Protein 8U42 (pdb70)

Sequence (893 aa):
MNDRESLIQALHHTRDRVKDLVCSLREDQLSVPYHPGVNPPVWEMGHSTFFYEVFVLNWLDGTPSYDPSMDDLWDSFHMDHEDRWSKTLFPSREDTLAYMDTIIQRMEDRIRNQPLTDEALYLYRYAIYHQNMHVESMTWCRQTVGYPAPPFAEPKGLTGVDQDARGDATIPAGRYLIGLPANRDSDAYATEDFGFDNEKPAFEVDMPEFSISRTLVTNGEFQKFVEEGGYERPEFWSQGGRKWLEREINLNFGSGEPPLMGRQTHPFHWRKRDGRWYERVFDQWLPLEPGHPVKQISYWEAEAFCAWAGRRLPSEYEWEVAALANKPGEERRRYPWGNEMDPAKLDMDQRYMGRVPVTAFPAGESPFGCRQMLGTVWEWTGNQFMPYDGFSVDMYPFMSTLQFATHKTTKGGGCAASSMLIRGTYRQAYHPDRCDVYTGFRTCALSMNDRESLIQALHHTRDRVKDLVCSLREDQLSVPYHPGVNPPVWEMGHSTFFYEVFVLNWLDGTPSYDPSMDDLWDSFHMDHEDRWSKTLFPSREDTLAYMDTIIQRMEDRIRNQPLTDEALYLYRYAIYHQNMHVESMTWCRQTVGYPAPPFAEPKGLGVDQDARGDATIPAGRYLIGLPANRDSDAYATEDFGFDNEKPAFEVDMPEFSISRTLVTNGEFQKFVEEGGYERPEFWSQGGRKWLEREINLNFGSGEPPLMGRQTHPFHWRKRDGRWYERVFDQWLPLEPGHPVKQISYWEAEAFCAWAGRRLPSEYEWEVAALANKPGEERRRYPWGNEMDPAKLDMDQRYMGRVPVTAFPAGESPFGCRQMLGTVWEWTGNQFMPYDGFSVDMYPFMSTLQFATHKTTKGGGCAASSMLIRGTYRQAYHPDRCDVYTGFRTCALS

InterPro domains:
  IPR005532 Sulfatase-modifying factor enzyme-like domain [PF03781] (169-445)
  IPR016187 C-type lectin fold [SSF56436] (170-446)
  IPR024775 Hercynine oxygenase, DinB-like domain [PF12867] (10-136)
  IPR034660 DinB/YfiT-like putative metalloenzymes [G3DSA:1.20.120.450] (4-139)
  IPR034660 DinB/YfiT-like putative metalloenzymes [SSF109854] (3-136)
  IPR042095 Sulfatase-modifying factor enzyme superfamily [G3DSA:3.90.1580.10] (161-448)
  IPR051043 Sulfatase Modifying Factor and Kinase [PTHR23150] (98-445)

Nearest PDB structures (foldseek):
  8u42-assembly1_A  TM=1.002E+00  e=3.124E-95  Vreelandella halophila
  8u42-assembly2_B  TM=1.001E+00  e=1.472E-91  Vreelandella halophila
  8u41-assembly1_A  TM=1.001E+00  e=2.677E-88  Vreelandella halophila
  8ux5-assembly2_B  TM=9.989E-01  e=5.210E-87  Vreelandella halophila
  8vil-assembly1_A  TM=8.437E-01  e=4.224E-25  Crocosphaera subtropica ATCC 51142

Organism: NCBI:txid86177

Foldseek 3Di:
DLDLVVLLVLLVVLLVLLCLLQVPDDQVCQQFDDDPLAARSLLLLLLLLVLCCVQAVCVPPVDDDPDNLCNQVSDPVNHDRVNRNDPPPDDDSVVSSVSSVVSSVVLSVCSVPDDSALSNLLSSVVSSQSSLVSSLRSQLSLVQQQHDHRPQAAALFDPADADPLKDKFKDAFDKFKFAADDCVPDPCCSHQRPDALQRDDMDIDGGHIWIWILFFAWPQLLVVCLVVQLLPPCVLFDPVLVVLQPDWAQLCRNQPDDGDIDGDRGQSQWDQDPNFIWGRDRNDTHGGDGQFHDWLHFLRSQSSSQSVVQWGFAALVSLLCQFWVHHPPDDGAFAQQGPDDDPVQEQADNYNQRRYGRQPRQNRAHPRSRHRQAESAFEFGPDFSAGDPVGDADVPRVPRPVRGPQWTWTAHYYNYGHRVRHTRSDTDTDHRSGSSHTYTHITIHDD/DQALVVLLVLLVVLLVLLCLLVVVDDQVCLQFPDDPLAARSLLLLLLLLVLCCPQAVCVPPVDDDPDVLCNQVSDPVNNDRVNRNDPVNDDDSVVSSVSSVVSSVVLSCCSVPPDDDLSNLLSSVVSSQSSLVSLLRSQLSLVQQQHDARPQAAALFDAAADPLKDKFKDAFDKFKFAADDCVPDPCCSHQRDDALQRDDMDIDGDHIWIWILFFAWQQLLVVCLVVQLLPDCVLFDPVLVVLQADWDQLCRNQPDDGDIDGDRGQSQWDQDPNFIWGRDRNDTHGGDGQFHDWLAFLRSVSSSCSVVQWAFAALVSLLCQQWVHHPPDDGAFAQQGPDDDCVQEQADNYNQRRYGRNPSQNRAHPRSRHQLAESAFEFGPAFRAGDPPGDADPPRVPPVVRGPQWTWTAHYYNSGDRVRHTRSDTDTDRRSGSSHTYGHITIHDD

Structure (mmCIF, N/CA/C/O backbone):
data_8U42
#
_entry.id   8U42
#
_cell.length_a   108.220
_cell.length_b   115.410
_cell.length_c   121.710
_cell.angle_alpha   90.000
_cell.angle_beta   90.000
_cell.angle_gamma   90.000
#
_symmetry.space_group_name_H-M   'P 21 21 21'
#
loop_
_entity.id
_entity.type
_entity.pdbx_description
1 polymer 'Selenoxide synthase OvsA'
2 non-polymer 'FE (III) ION'
3 non-polymer 'SODIUM ION'
4 non-polymer 'FORMIC ACID'
5 non-polymer 1,2-ETHANEDIOL
6 water water
#
loop_
_atom_site.group_PDB
_atom_site.id
_atom_site.type_symbol
_atom_site.label_atom_id
_atom_site.label_alt_id
_atom_site.label_comp_id
_atom_site.label_asym_id
_atom_site.label_entity_id
_atom_site.label_seq_id
_atom_site.pdbx_PDB_ins_code
_atom_site.Cartn_x
_atom_site.Cartn_y
_atom_site.Cartn_z
_atom_site.occupancy
_atom_site.B_iso_or_equiv
_atom_site.auth_seq_id
_atom_site.auth_comp_id
_atom_site.auth_asym_id
_atom_site.auth_atom_id
_atom_site.pdbx_PDB_model_num
ATOM 1 N N . MET A 1 21 ? 0.57400 33.60400 35.62100 1.000 60.95261 1 MET A N 1
ATOM 2 C CA . MET A 1 21 ? 1.53800 34.71400 35.42000 1.000 55.25164 1 MET A CA 1
ATOM 3 C C . MET A 1 21 ? 0.92200 35.78100 34.51000 1.000 57.46249 1 MET A C 1
ATOM 4 O O . MET A 1 21 ? -0.09200 36.36400 34.92900 1.000 58.42545 1 MET A O 1
ATOM 9 N N . ASN A 1 22 ? 1.55400 36.06700 33.37000 1.000 49.83868 2 ASN A N 1
ATOM 10 C CA . ASN A 1 22 ? 1.05300 37.06200 32.38400 1.000 53.82379 2 ASN A CA 1
ATOM 11 C C . ASN A 1 22 ? 1.37900 38.50500 32.80300 1.000 47.20650 2 ASN A C 1
ATOM 12 O O . ASN A 1 22 ? 1.37400 39.36200 31.91800 1.000 51.54551 2 ASN A O 1
ATOM 14 N N . ASP A 1 23 ? 1.65800 38.76400 34.07800 1.000 41.46787 3 ASP A N 1
ATOM 15 C CA . ASP A 1 23 ? 2.05400 40.12800 34.50600 1.000 38.26287 3 ASP A CA 1
ATOM 16 C C . ASP A 1 23 ? 3.56200 40.26000 34.28400 1.000 41.96610 3 ASP A C 1
ATOM 17 O O . ASP A 1 23 ? 4.24200 39.22600 34.22100 1.000 33.11789 3 ASP A O 1
ATOM 22 N N . ARG A 1 24 ? 4.05000 41.49400 34.20500 1.000 31.26867 4 ARG A N 1
ATOM 23 C CA . ARG A 1 24 ? 5.49000 41.72700 33.94500 1.000 30.37378 4 ARG A CA 1
ATOM 24 C C . ARG A 1 24 ? 6.32100 41.08200 35.05500 1.000 30.92136 4 ARG A C 1
ATOM 25 O O . ARG A 1 24 ? 7.34600 40.49500 34.73900 1.000 30.23995 4 ARG A O 1
ATOM 33 N N . GLU A 1 25 ? 5.88200 41.21200 36.30500 1.000 32.78504 5 GLU A N 1
ATOM 34 C CA . GLU A 1 25 ? 6.68200 40.66500 37.39200 1.000 34.77654 5 GLU A CA 1
ATOM 35 C C . GLU A 1 25 ? 6.80500 39.14900 37.26500 1.000 32.89289 5 GLU A C 1
ATOM 36 O O . GLU A 1 25 ? 7.89100 38.58900 37.43800 1.000 34.70329 5 GLU A O 1
ATOM 38 N N . SER A 1 26 ? 5.71600 38.47500 36.93300 1.000 32.09968 6 SER A N 1
ATOM 39 C CA . SER A 1 26 ? 5.79200 37.02900 36.78400 1.000 34.52957 6 SER A CA 1
ATOM 40 C C . SER A 1 26 ? 6.64300 36.67500 35.58600 1.000 33.69953 6 SER A C 1
ATOM 41 O O . SER A 1 26 ? 7.50000 35.77800 35.66900 1.000 28.99703 6 SER A O 1
ATOM 44 N N . LEU A 1 27 ? 6.45200 37.41000 34.47600 1.000 31.36990 7 LEU A N 1
ATOM 45 C CA . LEU A 1 27 ? 7.21000 37.14100 33.26400 1.000 32.16853 7 LEU A CA 1
ATOM 46 C C . LEU A 1 27 ? 8.68400 37.23300 33.53900 1.000 30.50690 7 LEU A C 1
ATOM 47 O O . LEU A 1 27 ? 9.46400 36.36700 33.13400 1.000 25.35935 7 LEU A O 1
ATOM 52 N N . ILE A 1 28 ? 9.08600 38.30200 34.22700 1.000 28.12198 8 ILE A N 1
ATOM 53 C CA . ILE A 1 28 ? 10.50000 38.57800 34.40700 1.000 27.54185 8 ILE A CA 1
ATOM 54 C C . ILE A 1 28 ? 11.10500 37.60800 35.42700 1.000 25.41973 8 ILE A C 1
ATOM 55 O O . ILE A 1 28 ? 12.27200 37.20500 35.32600 1.000 27.47964 8 ILE A O 1
ATOM 60 N N . GLN A 1 29 ? 10.33100 37.25200 36.44800 1.000 30.16540 9 GLN A N 1
ATOM 61 C CA . GLN A 1 29 ? 10.76500 36.22700 37.38800 1.000 30.87343 9 GLN A CA 1
ATOM 62 C C . GLN A 1 29 ? 10.90600 34.86900 36.67600 1.000 27.68765 9 GLN A C 1
ATOM 63 O O . GLN A 1 29 ? 11.87600 34.13600 36.89900 1.000 27.27089 9 GLN A O 1
ATOM 66 N N . ALA A 1 30 ? 9.99500 34.56000 35.75000 1.000 27.77913 10 ALA A N 1
ATOM 67 C CA . ALA A 1 30 ? 10.12100 33.31200 34.98800 1.000 29.41418 10 ALA A CA 1
ATOM 68 C C . ALA A 1 30 ? 11.35600 33.33700 34.10700 1.000 30.24350 10 ALA A C 1
ATOM 69 O O . ALA A 1 30 ? 12.09400 32.34300 34.00400 1.000 24.18794 10 ALA A O 1
ATOM 71 N N . LEU A 1 31 ? 11.59900 34.47600 33.46000 1.000 26.85355 11 LEU A N 1
ATOM 72 C CA . LEU A 1 31 ? 12.76500 34.62600 32.61400 1.000 23.51150 11 LEU A CA 1
ATOM 73 C C . LEU A 1 31 ? 14.04700 34.35700 33.39800 1.000 25.55753 11 LEU A C 1
ATOM 74 O O . LEU A 1 31 ? 14.93500 33.61800 32.93800 1.000 27.15658 11 LEU A O 1
ATOM 79 N N . HIS A 1 32 ? 14.19000 34.98200 34.57600 1.000 27.90152 12 HIS A N 1
ATOM 80 C CA . HIS A 1 32 ? 15.39200 34.77900 35.38400 1.000 26.71747 12 HIS A CA 1
ATOM 81 C C . HIS A 1 32 ? 15.47800 33.35700 35.95500 1.000 25.54915 12 HIS A C 1
ATOM 82 O O . HIS A 1 32 ? 16.57300 32.79500 36.06400 1.000 27.38126 12 HIS A O 1
ATOM 89 N N . HIS A 1 33 ? 14.36500 32.79800 36.39900 1.000 25.88280 13 HIS A N 1
ATOM 90 C CA . HIS A 1 33 ? 14.38700 31.41200 36.87700 1.000 28.08299 13 HIS A CA 1
ATOM 91 C C . HIS A 1 33 ? 14.85600 30.46000 35.76400 1.000 26.38356 13 HIS A C 1
ATOM 92 O O . HIS A 1 33 ? 15.74300 29.64000 35.98100 1.000 28.49090 13 HIS A O 1
ATOM 99 N N . THR A 1 34 ? 14.32800 30.61800 34.54400 1.000 25.22370 14 THR A N 1
ATOM 100 C CA . THR A 1 34 ? 14.76100 29.80000 33.40300 1.000 26.60462 14 THR A CA 1
ATOM 101 C C . THR A 1 34 ? 16.24500 29.99400 33.07800 1.000 29.96226 14 THR A C 1
ATOM 102 O O . THR A 1 34 ? 17.00100 29.02000 32.90500 1.000 28.47898 14 THR A O 1
ATOM 106 N N . ARG A 1 35 ? 16.68600 31.25200 32.98800 1.000 28.37951 15 ARG A N 1
ATOM 107 C CA . ARG A 1 35 ? 18.09900 31.51300 32.79400 1.000 24.83479 15 ARG A CA 1
ATOM 108 C C . ARG A 1 35 ? 18.95800 30.83000 33.85200 1.000 28.75459 15 ARG A C 1
ATOM 109 O O . ARG A 1 35 ? 20.01900 30.26900 33.54200 1.000 28.96702 15 ARG A O 1
ATOM 117 N N . ASP A 1 36 ? 18.55500 30.91400 35.12000 1.000 24.41141 16 ASP A N 1
ATOM 118 C CA . ASP A 1 36 ? 19.38700 30.33300 36.16500 1.000 25.40211 16 ASP A CA 1
ATOM 119 C C . ASP A 1 36 ? 19.39300 28.81400 36.07700 1.000 30.63698 16 ASP A C 1
ATOM 120 O O . ASP A 1 36 ? 20.40100 28.17500 36.41500 1.000 30.32981 16 ASP A O 1
ATOM 125 N N . ARG A 1 37 ? 18.26000 28.21100 35.69000 1.000 27.11835 17 ARG A N 1
ATOM 126 C CA . ARG A 1 37 ? 18.26200 26.76000 35.48400 1.000 26.14777 17 ARG A CA 1
ATOM 127 C C . ARG A 1 37 ? 19.26000 26.37400 34.40400 1.000 24.84441 17 ARG A C 1
ATOM 128 O O . ARG A 1 37 ? 20.06100 25.44300 34.57300 1.000 28.71429 17 ARG A O 1
ATOM 136 N N . VAL A 1 38 ? 19.18900 27.04600 33.25500 1.000 28.40213 18 VAL A N 1
ATOM 137 C CA . VAL A 1 38 ? 20.11500 26.75700 32.16600 1.000 24.61194 18 VAL A CA 1
ATOM 138 C C . VAL A 1 38 ? 21.56300 26.94700 32.62300 1.000 31.99312 18 VAL A C 1
ATOM 139 O O . VAL A 1 38 ? 22.44700 26.12300 32.32500 1.000 27.60956 18 VAL A O 1
ATOM 143 N N . LYS A 1 39 ? 21.83100 28.03500 33.37100 1.000 31.07580 19 LYS A N 1
ATOM 144 C CA . LYS A 1 39 ? 23.20600 28.31800 33.74700 1.000 30.98462 19 LYS A CA 1
ATOM 145 C C . LYS A 1 39 ? 23.69900 27.28900 34.76400 1.000 28.43458 19 LYS A C 1
ATOM 146 O O . LYS A 1 39 ? 24.83900 26.83600 34.68900 1.000 30.76366 19 LYS A O 1
ATOM 149 N N . ASP A 1 40 ? 22.84900 26.90000 35.71100 1.000 26.54024 20 ASP A N 1
ATOM 150 C CA . ASP A 1 40 ? 23.20200 25.83600 36.64400 1.000 30.37294 20 ASP A CA 1
ATOM 151 C C . ASP A 1 40 ? 23.46100 24.51400 35.93000 1.000 31.65589 20 ASP A C 1
ATOM 152 O O . ASP A 1 40 ? 24.27900 23.70700 36.39700 1.000 35.25070 20 ASP A O 1
ATOM 157 N N . LEU A 1 41 ? 22.73900 24.25400 34.83500 1.000 31.45355 21 LEU A N 1
ATOM 158 C CA . LEU A 1 41 ? 22.91400 22.99600 34.10100 1.000 31.26588 21 LEU A CA 1
ATOM 159 C C . LEU A 1 41 ? 24.25500 22.95400 33.36600 1.000 33.17691 21 LEU A C 1
ATOM 160 O O . LEU A 1 41 ? 24.92200 21.90800 33.36100 1.000 3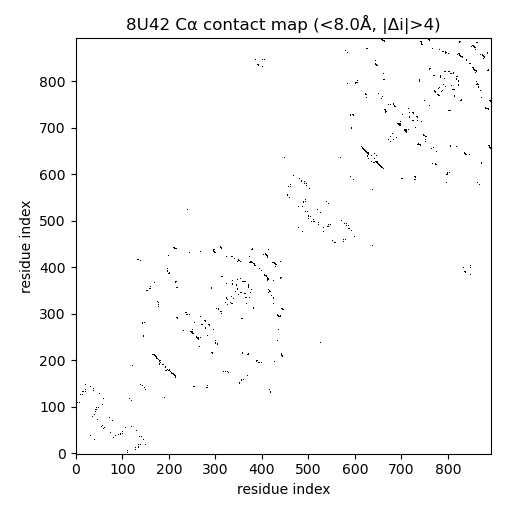1.11110 21 LEU A O 1
ATOM 165 N N . VAL A 1 42 ? 24.69200 24.07600 32.75500 1.000 34.33090 22 VAL A N 1
ATOM 166 C CA . VAL A 1 42 ? 25.95800 24.03400 32.01900 1.000 29.77946 22 VAL A CA 1
ATOM 167 C C . VAL A 1 42 ? 27.16000 24.30500 32.91900 1.000 31.86762 22 VAL A C 1
ATOM 168 O O . VAL A 1 42 ? 28.23400 23.77100 32.64800 1.000 32.67127 22 VAL A O 1
ATOM 172 N N . CYS A 1 43 ? 27.02000 25.17600 33.94100 1.000 33.72237 23 CYS A N 1
ATOM 173 C CA . CYS A 1 43 ? 28.14900 25.59200 34.76900 1.000 34.92166 23 CYS A CA 1
ATOM 174 C C . CYS A 1 43 ? 28.55700 24.57500 35.82700 1.000 41.20431 23 CYS A C 1
ATOM 175 O O . CYS A 1 43 ? 29.71200 24.62200 36.27400 1.000 38.73788 23 CYS A O 1
ATOM 178 N N . SER A 1 44 ? 27.65900 23.68600 36.25600 1.000 34.57515 24 SER A N 1
ATOM 179 C CA . SER A 1 44 ? 28.05700 22.67500 37.22100 1.000 38.57231 24 SER A CA 1
ATOM 180 C C . SER A 1 44 ? 28.72200 21.46200 36.56600 1.000 39.29822 24 SER A C 1
ATOM 181 O O . SER A 1 44 ? 29.06600 20.50500 37.25600 1.000 42.49124 24 SER A O 1
ATOM 184 N N . LEU A 1 45 ? 28.91700 21.46600 35.26100 1.000 37.99586 25 LEU A N 1
ATOM 185 C CA . LEU A 1 45 ? 29.65400 20.39700 34.60900 1.000 35.49268 25 LEU A CA 1
ATOM 186 C C . LEU A 1 45 ? 31.12900 20.76500 34.54600 1.000 41.33982 25 LEU A C 1
ATOM 187 O O . LEU A 1 45 ? 31.49300 21.94300 34.39200 1.000 35.70868 25 LEU A O 1
ATOM 192 N N . ARG A 1 46 ? 31.98100 19.74900 34.61800 1.000 39.99481 26 ARG A N 1
ATOM 193 C CA . ARG A 1 46 ? 33.38300 19.95900 34.29100 1.000 41.26289 26 ARG A CA 1
ATOM 194 C C . ARG A 1 46 ? 33.52600 20.17500 32.79600 1.000 39.75924 26 ARG A C 1
ATOM 195 O O . ARG A 1 46 ? 32.68500 19.76300 32.00500 1.000 39.17758 26 ARG A O 1
ATOM 203 N N . GLU A 1 47 ? 34.61900 20.81800 32.40800 1.000 41.70252 27 GLU A N 1
ATOM 204 C CA . GLU A 1 47 ? 34.82700 21.11700 30.99800 1.000 41.07817 27 GLU A CA 1
ATOM 205 C C . GLU A 1 47 ? 34.81500 19.86000 30.13900 1.000 38.30087 27 GLU A C 1
ATOM 206 O O . GLU A 1 47 ? 34.26300 19.87400 29.03900 1.000 35.74310 27 GLU A O 1
ATOM 212 N N . ASP A 1 48 ? 35.40100 18.75600 30.61800 1.000 38.76833 28 ASP A N 1
ATOM 213 C CA . ASP A 1 48 ? 35.43500 17.55900 29.78100 1.000 39.22026 28 ASP A CA 1
ATOM 214 C C . ASP A 1 48 ? 34.06400 16.91200 29.63700 1.000 38.58177 28 ASP A C 1
ATOM 215 O O . ASP A 1 48 ? 33.89100 16.05100 28.75900 1.000 44.51984 28 ASP A O 1
ATOM 220 N N . GLN A 1 49 ? 33.09500 17.28700 30.48200 1.000 39.41395 29 GLN A N 1
ATOM 221 C CA . GLN A 1 49 ? 31.74300 16.74500 30.39500 1.000 35.98471 29 GLN A CA 1
ATOM 222 C C . GLN A 1 49 ? 30.88300 17.49600 29.40200 1.000 34.06237 29 GLN A C 1
ATOM 223 O O . GLN A 1 49 ? 29.75800 17.06700 29.13300 1.000 31.62932 29 GLN A O 1
ATOM 229 N N . LEU A 1 50 ? 31.36600 18.63400 28.89200 1.000 34.70254 30 LEU A N 1
ATOM 230 C CA . LEU A 1 50 ? 30.56400 19.44100 27.99800 1.000 29.55330 30 LEU A CA 1
ATOM 231 C C . LEU A 1 50 ? 30.40600 18.74500 26.66900 1.000 30.36417 30 LEU A C 1
ATOM 232 O O . LEU A 1 50 ? 29.41200 18.94500 25.96600 1.000 28.88732 30 LEU A O 1
ATOM 237 N N . SER A 1 51 ? 31.35600 17.88200 26.32200 1.000 34.84212 31 SER A N 1
ATOM 238 C CA . SER A 1 51 ? 31.24500 17.05400 25.13700 1.000 32.32487 31 SER A CA 1
ATOM 239 C C . SER A 1 51 ? 30.62600 15.72200 25.59400 1.000 34.47052 31 SER A C 1
ATOM 240 O O . SER A 1 51 ? 31.26600 14.91600 26.26700 1.000 38.55469 31 SER A O 1
ATOM 243 N N . VAL A 1 52 ? 29.35600 15.50600 25.29000 1.000 35.27737 32 VAL A N 1
ATOM 244 C CA . VAL A 1 52 ? 28.63400 14.34300 25.80900 1.000 33.94980 32 VAL A CA 1
ATOM 245 C C . VAL A 1 52 ? 28.70900 13.20200 24.80800 1.000 32.27106 32 VAL A C 1
ATOM 246 O O . VAL A 1 52 ? 28.87200 13.44800 23.59900 1.000 31.57439 32 VAL A O 1
ATOM 250 N N . PRO A 1 53 ? 28.58000 11.95300 25.25500 1.000 32.58062 33 PRO A N 1
ATOM 251 C CA . PRO A 1 53 ? 28.48300 10.84100 24.30800 1.000 33.12305 33 PRO A CA 1
ATOM 252 C C . PRO A 1 53 ? 27.31100 11.04400 23.37000 1.000 35.39539 33 PRO A C 1
ATOM 253 O O . PRO A 1 53 ? 26.24700 11.51900 23.77200 1.000 34.38999 33 PRO A O 1
ATOM 257 N N . TYR A 1 54 ? 27.51000 10.68700 22.10900 1.000 34.17535 34 TYR A N 1
ATOM 258 C CA . TYR A 1 54 ? 26.41400 10.78200 21.16200 1.000 35.92450 34 TYR A CA 1
ATOM 259 C C . TYR A 1 54 ? 25.26500 9.84400 21.55900 1.000 39.52390 34 TYR A C 1
ATOM 260 O O . TYR A 1 54 ? 25.46600 8.68900 21.97700 1.000 33.73440 34 TYR A O 1
ATOM 269 N N . HIS A 1 55 ? 24.04200 10.34200 21.38500 1.000 36.07490 35 HIS A N 1
ATOM 270 C CA . HIS A 1 55 ? 22.83900 9.55500 21.62600 1.000 35.37753 35 HIS A CA 1
ATOM 271 C C . HIS A 1 55 ? 21.75900 10.32200 20.88900 1.000 31.63182 35 HIS A C 1
ATOM 272 O O . HIS A 1 55 ? 21.76400 11.55700 20.95600 1.000 32.51352 35 HIS A O 1
ATOM 279 N N . PRO A 1 56 ? 20.86100 9.65600 20.17000 1.000 31.96040 36 PRO A N 1
ATOM 280 C CA . PRO A 1 56 ? 19.87300 10.38500 19.36200 1.000 34.10391 36 PRO A CA 1
ATOM 281 C C . PRO A 1 56 ? 18.91200 11.20000 20.18700 1.000 29.69879 36 PRO A C 1
ATOM 282 O O . PRO A 1 56 ? 18.28100 12.09200 19.62000 1.000 30.16373 36 PRO A O 1
ATOM 286 N N . GLY A 1 57 ? 18.83900 10.97300 21.50200 1.000 27.65384 37 GLY A N 1
ATOM 287 C CA . GLY A 1 57 ? 17.93900 11.69700 22.37900 1.000 29.89209 37 GLY A CA 1
ATOM 288 C C . GLY A 1 57 ? 18.52700 12.85700 23.14900 1.000 28.65394 37 GLY A C 1
ATOM 289 O O . GLY A 1 57 ? 17.78800 13.55200 23.86500 1.000 28.86340 37 GLY A O 1
ATOM 290 N N . VAL A 1 58 ? 19.82300 13.12100 23.02700 1.000 25.02121 38 VAL A N 1
ATOM 291 C CA . VAL A 1 58 ? 20.41700 14.22700 23.75900 1.000 27.55345 38 VAL A CA 1
ATOM 292 C C . VAL A 1 58 ? 20.97900 15.27100 22.77300 1.000 29.94666 38 VAL A C 1
ATOM 293 O O . VAL A 1 58 ? 21.12900 15.02300 21.56700 1.000 29.82883 38 VAL A O 1
ATOM 297 N N . ASN A 1 59 ? 21.32700 16.42900 23.32500 1.000 27.50498 39 ASN A N 1
ATOM 298 C CA . ASN A 1 59 ? 22.08900 17.45700 22.64600 1.000 27.16084 39 ASN A CA 1
ATOM 299 C C . ASN A 1 59 ? 23.24000 17.90700 23.53400 1.000 25.05299 39 ASN A C 1
ATOM 300 O O . ASN A 1 59 ? 23.19900 17.72600 24.75500 1.000 26.79848 39 ASN A O 1
ATOM 305 N N . PRO A 1 60 ? 24.28900 18.49700 22.95900 1.000 28.85419 40 PRO A N 1
ATOM 306 C CA . PRO A 1 60 ? 25.38400 19.03600 23.80000 1.000 26.18656 40 PRO A CA 1
ATOM 307 C C . PRO A 1 60 ? 24.85400 20.20600 24.61400 1.000 27.65914 40 PRO A C 1
ATOM 308 O O . PRO A 1 60 ? 24.05100 20.98300 24.10000 1.000 25.00142 40 PRO A O 1
ATOM 312 N N . PRO A 1 61 ? 25.20700 20.30900 25.89900 1.000 27.53724 41 PRO A N 1
ATOM 313 C CA . PRO A 1 61 ? 24.56100 21.31900 26.76000 1.000 25.78587 41 PRO A CA 1
ATOM 314 C C . PRO A 1 61 ? 24.89300 22.76900 26.39200 1.000 29.37826 41 PRO A C 1
ATOM 315 O O . PRO A 1 61 ? 24.02200 23.64500 26.52300 1.000 28.15735 41 PRO A O 1
ATOM 319 N N . VAL A 1 62 ? 26.11100 23.06400 25.93300 1.000 27.06820 42 VAL A N 1
ATOM 320 C CA . VAL A 1 62 ? 26.35700 24.42700 25.46400 1.000 26.65661 42 VAL A CA 1
ATOM 321 C C . VAL A 1 62 ? 25.48500 24.72700 24.25300 1.000 28.79515 42 VAL A C 1
ATOM 322 O O . VAL A 1 62 ? 24.93700 25.83300 24.11900 1.000 30.91598 42 VAL A O 1
ATOM 326 N N . TRP A 1 63 ? 25.31000 23.75500 23.36500 1.000 24.38746 43 TRP A N 1
ATOM 327 C CA . TRP A 1 63 ? 24.47300 23.99600 22.19500 1.000 25.39220 43 TRP A CA 1
ATOM 328 C C . TRP A 1 63 ? 23.02300 24.26900 22.59200 1.000 29.30982 43 TRP A C 1
ATOM 329 O O . TRP A 1 63 ? 22.36700 25.14100 21.99300 1.000 28.13541 43 TRP A O 1
ATOM 340 N N . GLU A 1 64 ? 22.48400 23.52600 23.58200 1.000 25.38769 44 GLU A N 1
ATOM 341 C CA . GLU A 1 64 ? 21.09200 23.76300 23.95400 1.000 24.54585 44 GLU A CA 1
ATOM 342 C C . GLU A 1 64 ? 20.92500 25.15800 24.53200 1.000 29.35641 44 GLU A C 1
ATOM 343 O O . GLU A 1 64 ? 19.88200 25.80900 24.32900 1.000 25.50219 44 GLU A O 1
ATOM 349 N N . MET A 1 65 ? 21.92100 25.59800 25.31800 1.000 27.21815 45 MET A N 1
ATOM 350 C CA . MET A 1 65 ? 21.89100 26.95200 25.84700 1.000 31.79689 45 MET A CA 1
ATOM 351 C C . MET A 1 65 ? 21.88200 27.98400 24.71400 1.000 27.35280 45 MET A C 1
ATOM 352 O O . MET A 1 65 ? 21.07600 28.92900 24.71900 1.000 28.00455 45 MET A O 1
ATOM 357 N N . GLY A 1 66 ? 22.74600 27.80600 23.71400 1.000 28.89161 46 GLY A N 1
ATOM 358 C CA . GLY A 1 66 ? 22.81700 28.78300 22.63300 1.000 26.97960 46 GLY A CA 1
ATOM 359 C C . GLY A 1 66 ? 21.59600 28.73200 21.73600 1.000 32.26580 46 GLY A C 1
ATOM 360 O O . GLY A 1 66 ? 21.06800 29.77200 21.31400 1.000 28.10113 46 GLY A O 1
ATOM 361 N N . HIS A 1 67 ? 21.13000 27.52400 21.42900 1.000 24.93045 47 HIS A N 1
ATOM 362 C CA . HIS A 1 67 ? 19.90700 27.36700 20.65000 1.000 29.22148 47 HIS A CA 1
ATOM 363 C C . HIS A 1 67 ? 18.68900 27.99400 21.34800 1.000 26.18203 47 HIS A C 1
ATOM 364 O O . HIS A 1 67 ? 17.88600 28.67800 20.71000 1.000 27.24232 47 HIS A O 1
ATOM 371 N N . SER A 1 68 ? 18.52100 27.74900 22.65100 1.000 25.49683 48 SER A N 1
ATOM 372 C CA . SER A 1 68 ? 17.33500 28.26500 23.33800 1.000 22.20766 48 SER A CA 1
ATOM 373 C C . SER A 1 68 ? 17.42400 29.78000 23.57000 1.000 23.57899 48 SER A C 1
ATOM 374 O O . SER A 1 68 ? 16.39100 30.44800 23.66400 1.000 26.48698 48 SER A O 1
ATOM 377 N N . THR A 1 69 ? 18.63300 30.32900 23.63900 1.000 24.47006 49 THR A N 1
ATOM 378 C CA . THR A 1 69 ? 18.81200 31.78300 23.62100 1.000 24.76872 49 THR A CA 1
ATOM 379 C C . THR A 1 69 ? 18.44400 32.35500 22.25400 1.000 26.68154 49 THR A C 1
ATOM 380 O O . THR A 1 69 ? 17.70600 33.34300 22.15000 1.000 28.00904 49 THR A O 1
ATOM 384 N N . PHE A 1 70 ? 18.93000 31.71200 21.18500 1.000 26.29480 50 PHE A N 1
ATOM 385 C CA . PHE A 1 70 ? 18.65200 32.16600 19.83000 1.000 26.29587 50 PHE A CA 1
ATOM 386 C C . PHE A 1 70 ? 17.15300 32.24800 19.55300 1.000 28.54651 50 PHE A C 1
ATOM 387 O O . PHE A 1 70 ? 16.70100 33.16000 18.84200 1.000 28.73697 50 PHE A O 1
ATOM 395 N N . PHE A 1 71 ? 16.36500 31.29300 20.08000 1.000 24.44863 51 PHE A N 1
ATOM 396 C CA . PHE A 1 71 ? 14.92900 31.33400 19.84500 1.000 26.50292 51 PHE A CA 1
ATOM 397 C C . PHE A 1 71 ? 14.33700 32.69300 20.22700 1.000 24.88708 51 PHE A C 1
ATOM 398 O O . PHE A 1 71 ? 13.46500 33.21600 19.52200 1.000 24.37741 51 PHE A O 1
ATOM 406 N N . TYR A 1 72 ? 14.80200 33.28100 21.33700 1.000 24.23217 52 TYR A N 1
ATOM 407 C CA . TYR A 1 72 ? 14.32400 34.60900 21.74300 1.000 25.97695 52 TYR A CA 1
ATOM 408 C C . TYR A 1 72 ? 14.61800 35.65900 20.67800 1.000 27.31433 52 TYR A C 1
ATOM 409 O O . TYR A 1 72 ? 13.79200 36.54700 20.41400 1.000 27.89486 52 TYR A O 1
ATOM 418 N N . GLU A 1 73 ? 15.80800 35.59700 20.07800 1.000 27.06988 53 GLU A N 1
ATOM 419 C CA . GLU A 1 73 ? 16.16000 36.57100 19.04700 1.000 30.35652 53 GLU A CA 1
ATOM 420 C C . GLU A 1 73 ? 15.25800 36.40700 17.84200 1.000 29.74088 53 GLU A C 1
ATOM 421 O O . GLU A 1 73 ? 14.74900 37.39500 17.30500 1.000 26.14657 53 GLU A O 1
ATOM 427 N N . VAL A 1 74 ? 14.96900 35.15100 17.45900 1.000 22.99077 54 VAL A N 1
ATOM 428 C CA . VAL A 1 74 ? 14.20600 34.93700 16.23200 1.000 24.67702 54 VAL A CA 1
ATOM 429 C C . VAL A 1 74 ? 12.75400 35.33200 16.44000 1.000 28.82122 54 VAL A C 1
ATOM 430 O O . VAL A 1 74 ? 12.14300 36.01500 15.60100 1.000 30.52505 54 VAL A O 1
ATOM 434 N N . PHE A 1 75 ? 12.16300 34.90900 17.56300 1.000 25.42973 55 PHE A N 1
ATOM 435 C CA . PHE A 1 75 ? 10.72300 35.00200 17.67300 1.000 25.39964 55 PHE A CA 1
ATOM 436 C C . PHE A 1 75 ? 10.26000 36.08200 18.62700 1.000 26.37590 55 PHE A C 1
ATOM 437 O O . PHE A 1 75 ? 9.05000 36.22200 18.80300 1.000 23.96267 55 PHE A O 1
ATOM 445 N N . VAL A 1 76 ? 11.17700 36.81300 19.28400 1.000 25.17323 56 VAL A N 1
ATOM 446 C CA . VAL A 1 76 ? 10.74400 37.98600 20.03000 1.000 26.10803 56 VAL A CA 1
ATOM 447 C C . VAL A 1 76 ? 11.46000 39.22700 19.49800 1.000 27.86195 56 VAL A C 1
ATOM 448 O O . VAL A 1 76 ? 10.80400 40.11600 18.94000 1.000 25.48210 56 VAL A O 1
ATOM 452 N N . LEU A 1 77 ? 12.79500 39.29300 19.65900 1.000 27.55788 57 LEU A N 1
ATOM 453 C CA . LEU A 1 77 ? 13.51900 40.54700 19.38200 1.000 29.06913 57 LEU A CA 1
ATOM 454 C C . LEU A 1 77 ? 13.51500 40.89200 17.90100 1.000 29.49448 57 LEU A C 1
ATOM 455 O O . LEU A 1 77 ? 13.08500 41.97700 17.51000 1.000 29.09133 57 LEU A O 1
ATOM 460 N N . ASN A 1 78 ? 14.01800 40.00100 17.05000 1.000 30.39095 58 ASN A N 1
ATOM 461 C CA . ASN A 1 78 ? 14.00100 40.32200 15.62600 1.000 31.83110 58 ASN A CA 1
ATOM 462 C C . ASN A 1 78 ? 12.58300 40.36000 15.09500 1.000 33.27947 58 ASN A C 1
ATOM 463 O O . ASN A 1 78 ? 12.26300 41.19100 14.22700 1.000 31.98843 58 ASN A O 1
ATOM 468 N N . TRP A 1 79 ? 11.73900 39.43200 15.57300 1.000 28.28403 59 TRP A N 1
ATOM 469 C CA . TRP A 1 79 ? 10.35200 39.31300 15.12800 1.000 27.29555 59 TRP A CA 1
ATOM 470 C C . TRP A 1 79 ? 9.59300 40.64200 15.29200 1.000 27.40147 59 TRP A C 1
ATOM 471 O O . TRP A 1 79 ? 8.88300 41.07400 14.38000 1.000 27.11402 59 TRP A O 1
ATOM 482 N N . LEU A 1 80 ? 9.70600 41.28500 16.47100 1.000 28.63639 60 LEU A N 1
ATOM 483 C CA . LEU A 1 80 ? 8.91900 42.48600 16.75100 1.000 29.08559 60 LEU A CA 1
ATOM 484 C C . LEU A 1 80 ? 9.63300 43.76900 16.34500 1.000 30.14334 60 LEU A C 1
ATOM 485 O O . LEU A 1 80 ? 8.97600 44.74500 15.98000 1.000 33.27067 60 LEU A O 1
ATOM 490 N N . ASP A 1 81 ? 10.95100 43.80700 16.44200 1.000 30.94680 61 ASP A N 1
ATOM 491 C CA . ASP A 1 81 ? 11.71400 45.04400 16.26900 1.000 33.68872 61 ASP A CA 1
ATOM 492 C C . ASP A 1 81 ? 12.64400 45.06800 15.06300 1.000 34.74238 61 ASP A C 1
ATOM 493 O O . ASP A 1 81 ? 13.26100 46.11300 14.81100 1.000 34.77310 61 ASP A O 1
ATOM 498 N N . GLY A 1 82 ? 12.78800 43.97300 14.31500 1.000 31.26678 62 GLY A N 1
ATOM 499 C CA . GLY A 1 82 ? 13.79700 43.93600 13.26500 1.000 31.73358 62 GLY A CA 1
ATOM 500 C C . GLY A 1 82 ? 15.22800 43.92800 13.76700 1.000 35.18656 62 GLY A C 1
ATOM 501 O O . GLY A 1 82 ? 16.14900 44.02800 12.95700 1.000 44.21891 62 GLY A O 1
ATOM 502 N N . THR A 1 83 ? 15.44900 43.80300 15.07200 1.000 37.66335 63 THR A N 1
ATOM 503 C CA . THR A 1 83 ? 16.79000 43.76900 15.63900 1.000 37.87715 63 THR A CA 1
ATOM 504 C C . THR A 1 83 ? 17.64500 42.69700 14.95400 1.000 47.29902 63 THR A C 1
ATOM 505 O O . THR A 1 83 ? 17.19600 41.54100 14.81600 1.000 42.06532 63 THR A O 1
ATOM 509 N N . PRO A 1 84 ? 18.86400 43.03200 14.51500 1.000 45.02342 64 PRO A N 1
ATOM 510 C CA . PRO A 1 84 ? 19.77900 42.00700 13.99200 1.000 39.69180 64 PRO A CA 1
ATOM 511 C C . PRO A 1 84 ? 20.19400 41.00100 15.05500 1.000 42.54897 64 PRO A C 1
ATOM 512 O O . PRO A 1 84 ? 20.26100 41.31200 16.25100 1.000 40.89994 64 PRO A O 1
ATOM 516 N N . SER A 1 85 ? 20.49500 39.78200 14.59900 1.000 39.27400 65 SER A N 1
ATOM 517 C CA . SER A 1 85 ? 21.09100 38.78900 15.48600 1.000 43.49336 65 SER A CA 1
ATOM 518 C C . SER A 1 85 ? 22.37300 39.31900 16.11600 1.000 43.69161 65 SER A C 1
ATOM 519 O O . SER A 1 85 ? 23.17900 39.97200 15.45200 1.000 40.75210 65 SER A O 1
ATOM 522 N N . TYR A 1 86 ? 22.55000 38.99300 17.40500 1.000 38.17461 66 TYR A N 1
ATOM 523 C CA . TYR A 1 86 ? 23.78100 39.24600 18.14800 1.000 38.25274 66 TYR A CA 1
ATOM 524 C C . TYR A 1 86 ? 25.02200 38.76400 17.40500 1.000 40.72261 66 TYR A C 1
ATOM 525 O O . TYR A 1 86 ? 26.07900 39.39500 17.47000 1.000 42.32433 66 TYR A O 1
ATOM 534 N N . ASP A 1 87 ? 24.93500 37.61500 16.74100 1.000 41.42143 67 ASP A N 1
ATOM 535 C CA . ASP A 1 87 ? 26.03500 37.09200 15.93000 1.000 39.02410 67 ASP A CA 1
ATOM 536 C C . ASP A 1 87 ? 25.40100 36.43400 14.72100 1.000 40.64564 67 ASP A C 1
ATOM 537 O O . ASP A 1 87 ? 25.05800 35.24700 14.74600 1.000 43.30610 67 ASP A O 1
ATOM 542 N N . PRO A 1 88 ? 25.21900 37.18100 13.63600 1.000 45.82000 68 PRO A N 1
ATOM 543 C CA . PRO A 1 88 ? 24.47900 36.63000 12.48900 1.000 37.97897 68 PRO A CA 1
ATOM 544 C C . PRO A 1 88 ? 25.15300 35.42400 11.85300 1.000 41.53508 68 PRO A C 1
ATOM 545 O O . PRO A 1 88 ? 24.47800 34.65800 11.15000 1.000 43.42118 68 PRO A O 1
ATOM 549 N N . SER A 1 89 ? 26.46300 35.23800 12.05100 1.000 40.10831 69 SER A N 1
ATOM 550 C CA . SER A 1 89 ? 27.14400 34.05800 11.50900 1.000 41.95844 69 SER A CA 1
ATOM 551 C C . SER A 1 89 ? 26.59700 32.75400 12.10500 1.000 44.84404 69 SER A C 1
ATOM 552 O O . SER A 1 89 ? 26.74600 31.67800 11.49700 1.000 50.68182 69 SER A O 1
ATOM 555 N N . MET A 1 90 ? 25.93200 32.84000 13.26400 1.000 44.07897 70 MET A N 1
ATOM 556 C CA . MET A 1 90 ? 25.38900 31.70100 13.99300 1.000 43.96464 70 MET A CA 1
ATOM 557 C C . MET A 1 90 ? 23.94300 31.34100 13.60000 1.000 43.89774 70 MET A C 1
ATOM 558 O O . MET A 1 90 ? 23.41900 30.32000 14.06400 1.000 40.53078 70 MET A O 1
ATOM 563 N N . ASP A 1 91 ? 23.28700 32.13600 12.74700 1.000 43.98216 71 ASP A N 1
ATOM 564 C CA . ASP A 1 91 ? 21.85100 31.96600 12.54400 1.000 40.48683 71 ASP A CA 1
ATOM 565 C C . ASP A 1 91 ? 21.48400 30.54900 12.10000 1.000 47.45155 71 ASP A C 1
ATOM 566 O O . ASP A 1 91 ? 20.43200 30.01900 12.49000 1.000 49.37045 71 ASP A O 1
ATOM 571 N N . ASP A 1 92 ? 22.30300 29.92300 11.26200 1.000 47.78366 72 ASP A N 1
ATOM 572 C CA . ASP A 1 92 ? 21.94700 28.59300 10.78600 1.000 42.83993 72 ASP A CA 1
ATOM 573 C C . ASP A 1 92 ? 22.47000 27.50200 11.69200 1.000 43.31918 72 ASP A C 1
ATOM 574 O O . ASP A 1 92 ? 21.97900 26.36400 11.62400 1.000 47.06455 72 ASP A O 1
ATOM 579 N N . LEU A 1 93 ? 23.47100 27.82600 12.50600 1.000 38.99505 73 LEU A N 1
ATOM 580 C CA . LEU A 1 93 ? 24.07600 26.86900 13.42000 1.000 40.35510 73 LEU A CA 1
ATOM 581 C C . LEU A 1 93 ? 23.26800 26.70100 14.70400 1.000 38.79158 73 LEU A C 1
ATOM 582 O O . LEU A 1 93 ? 23.23700 25.59700 15.26900 1.000 35.42000 73 LEU A O 1
ATOM 587 N N . TRP A 1 94 ? 22.64700 27.78700 15.21300 1.000 39.69551 74 TRP A N 1
ATOM 588 C CA . TRP A 1 94 ? 21.76000 27.66700 16.37400 1.000 38.46390 74 TRP A CA 1
ATOM 589 C C . TRP A 1 94 ? 20.36600 27.19700 15.98600 1.000 35.22874 74 TRP A C 1
ATOM 590 O O . TRP A 1 94 ? 19.59200 26.84000 16.88300 1.000 34.40356 74 TRP A O 1
ATOM 601 N N . ASP A 1 95 ? 20.01700 27.23200 14.69600 1.000 31.04802 75 ASP A N 1
ATOM 602 C CA . ASP A 1 95 ? 18.68000 26.84300 14.26100 1.000 31.59648 75 ASP A CA 1
ATOM 603 C C . ASP A 1 95 ? 18.47500 25.32200 14.37200 1.000 36.22667 75 ASP A C 1
ATOM 604 O O . ASP A 1 95 ? 19.24300 24.54300 13.80400 1.000 36.70914 75 ASP A O 1
ATOM 609 N N . SER A 1 96 ? 17.42700 24.88500 15.07900 1.000 33.02258 76 SER A N 1
ATOM 610 C CA . SER A 1 96 ? 17.22600 23.43000 15.22200 1.000 37.70263 76 SER A CA 1
ATOM 611 C C . SER A 1 96 ? 16.62600 22.78500 13.97400 1.000 40.91443 76 SER A C 1
ATOM 612 O O . SER A 1 96 ? 16.75700 21.57700 13.79600 1.000 37.66168 76 SER A O 1
ATOM 615 N N . PHE A 1 97 ? 15.99600 23.55600 13.08700 1.000 44.13092 77 PHE A N 1
ATOM 616 C CA . PHE A 1 97 ? 15.51700 22.95000 11.84800 1.000 43.63106 77 PHE A CA 1
ATOM 617 C C . PHE A 1 97 ? 16.65800 22.77900 10.83900 1.000 44.51279 77 PHE A C 1
ATOM 618 O O . PHE A 1 97 ? 16.73900 21.74800 10.15200 1.000 40.10555 77 PHE A O 1
ATOM 626 N N . HIS A 1 98 ? 17.55300 23.76000 10.76800 1.000 42.35416 78 HIS A N 1
ATOM 627 C CA . HIS A 1 98 ? 18.62600 23.70800 9.74600 1.000 48.27244 78 HIS A CA 1
ATOM 628 C C . HIS A 1 98 ? 19.79200 22.84200 10.22700 1.000 51.22400 78 HIS A C 1
ATOM 629 O O . HIS A 1 98 ? 20.45000 22.19900 9.39200 1.000 46.29742 78 HIS A O 1
ATOM 636 N N . MET A 1 99 ? 20.02300 22.81400 11.53500 1.000 45.81707 79 MET A N 1
ATOM 637 C CA . MET A 1 99 ? 21.21600 22.09500 12.04300 1.000 44.48666 79 MET A CA 1
ATOM 638 C C . MET A 1 99 ? 20.91000 20.60800 12.23100 1.000 47.71014 79 MET A C 1
ATOM 639 O O . MET A 1 99 ? 20.10400 20.28100 13.11100 1.000 49.37524 79 MET A O 1
ATOM 644 N N . ASP A 1 100 ? 21.55500 19.75700 11.43500 1.000 52.27845 80 ASP A N 1
ATOM 645 C CA . ASP A 1 100 ? 21.38300 18.28800 11.56300 1.000 43.73802 80 ASP A CA 1
ATOM 646 C C . ASP A 1 100 ? 21.85900 17.86600 12.95400 1.000 41.20548 80 ASP A C 1
ATOM 647 O O . ASP A 1 100 ? 22.83700 18.45100 13.44100 1.000 34.37070 80 ASP A O 1
ATOM 652 N N . HIS A 1 101 ? 21.22200 16.84800 13.53400 1.000 41.83834 81 HIS A N 1
ATOM 653 C CA . HIS A 1 101 ? 21.50600 16.47800 14.92000 1.000 38.24818 81 HIS A CA 1
ATOM 654 C C . HIS A 1 101 ? 22.98000 16.24300 15.14000 1.000 37.39269 81 HIS A C 1
ATOM 655 O O . HIS A 1 101 ? 23.59000 16.82100 16.04900 1.000 34.04687 81 HIS A O 1
ATOM 662 N N . GLU A 1 102 ? 23.57000 15.38800 14.30700 1.000 39.22141 82 GLU A N 1
ATOM 663 C CA . GLU A 1 102 ? 24.95400 14.96600 14.51200 1.000 42.76322 82 GLU A CA 1
ATOM 664 C C . GLU A 1 102 ? 25.92600 16.14200 14.44500 1.000 43.62791 82 GLU A C 1
ATOM 665 O O . GLU A 1 102 ? 26.92700 16.16400 15.18000 1.000 41.00447 82 GLU A O 1
ATOM 668 N N . ASP A 1 103 ? 25.64200 17.14100 13.59500 1.000 41.37519 83 ASP A N 1
ATOM 669 C CA . ASP A 1 103 ? 26.53100 18.29000 13.45800 1.000 41.93976 83 ASP A CA 1
ATOM 670 C C . ASP A 1 103 ? 26.56200 19.20000 14.69300 1.000 44.77522 83 ASP A C 1
ATOM 671 O O . ASP A 1 103 ? 27.48600 20.01700 14.82100 1.000 41.95556 83 ASP A O 1
ATOM 676 N N . ARG A 1 104 ? 25.61100 19.06700 15.62700 1.000 40.72708 84 ARG A N 1
ATOM 677 C CA . ARG A 1 104 ? 25.64800 19.86000 16.85400 1.000 36.45190 84 ARG A CA 1
ATOM 678 C C . ARG A 1 104 ? 26.83700 19.53700 17.74300 1.000 36.42592 84 ARG A C 1
ATOM 679 O O . ARG A 1 104 ? 27.10500 20.30500 18.68400 1.000 33.99609 84 ARG A O 1
ATOM 687 N N . TRP A 1 105 ? 27.55800 18.44600 17.45900 1.000 36.34825 85 TRP A N 1
ATOM 688 C CA . TRP A 1 105 ? 28.69000 17.98800 18.26300 1.000 41.08005 85 TRP A CA 1
ATOM 689 C C . TRP A 1 105 ? 30.01900 18.62000 17.84100 1.000 44.60126 85 TRP A C 1
ATOM 690 O O . TRP A 1 105 ? 31.07200 18.26100 18.37800 1.000 48.85084 85 TRP A O 1
ATOM 701 N N . SER A 1 106 ? 29.99300 19.55200 16.91800 1.000 42.75879 86 SER A N 1
ATOM 702 C CA . SER A 1 106 ? 31.22200 20.18600 16.48000 1.000 49.52484 86 SER A CA 1
ATOM 703 C C . SER A 1 106 ? 31.83400 21.05100 17.57600 1.000 50.96165 86 SER A C 1
ATOM 704 O O . SER A 1 106 ? 31.19000 21.97100 18.08900 1.000 55.81281 86 SER A O 1
ATOM 707 N N . LYS A 1 107 ? 33.09500 20.78300 17.90900 1.000 52.61366 87 LYS A N 1
ATOM 708 C CA . LYS A 1 107 ? 33.84600 21.64000 18.82200 1.000 58.42743 87 LYS A CA 1
ATOM 709 C C . LYS A 1 107 ? 34.38500 22.90000 18.13300 1.000 59.44791 87 LYS A C 1
ATOM 710 O O . LYS A 1 107 ? 34.87600 23.82000 18.80500 1.000 61.83894 87 LYS A O 1
ATOM 712 N N . THR A 1 108 ? 34.24900 22.99300 16.81700 1.000 53.75550 88 THR A N 1
ATOM 713 C CA . THR A 1 108 ? 34.76000 24.12900 16.06800 1.000 54.97813 88 THR A CA 1
ATOM 714 C C . THR A 1 108 ? 33.68500 25.10100 15.60900 1.000 54.57566 88 THR A C 1
ATOM 715 O O . THR A 1 108 ? 33.95100 26.30100 15.51800 1.000 50.92689 88 THR A O 1
ATOM 719 N N . LEU A 1 109 ? 32.49100 24.61800 15.29200 1.000 48.62604 89 LEU A N 1
ATOM 720 C CA . LEU A 1 109 ? 31.47900 25.51900 14.78200 1.000 50.03900 89 LEU A CA 1
ATOM 721 C C . LEU A 1 109 ? 30.86200 26.38800 15.87000 1.000 46.43754 89 LEU A C 1
ATOM 722 O O . LEU A 1 109 ? 30.19800 27.38000 15.54500 1.000 45.54900 89 LEU A O 1
ATOM 727 N N . PHE A 1 110 ? 31.04600 26.04300 17.14200 1.000 39.98364 90 PHE A N 1
ATOM 728 C CA . PHE A 1 110 ? 30.22200 26.69400 18.15400 1.000 46.33040 90 PHE A CA 1
ATOM 729 C C . PHE A 1 110 ? 31.08800 27.39000 19.20400 1.000 44.55488 90 PHE A C 1
ATOM 730 O O . PHE A 1 110 ? 32.23000 26.97300 19.44800 1.000 44.23583 90 PHE A O 1
ATOM 738 N N . PRO A 1 111 ? 30.59400 28.46900 19.81400 1.000 45.28886 91 PRO A N 1
ATOM 739 C CA . PRO A 1 111 ? 31.37300 29.14800 20.85800 1.000 45.02906 91 PRO A CA 1
ATOM 740 C C . PRO A 1 111 ? 31.55400 28.25300 22.07200 1.000 41.43542 91 PRO A C 1
ATOM 741 O O . PRO A 1 111 ? 30.94200 27.18900 22.21700 1.000 39.88342 91 PRO A O 1
ATOM 745 N N . SER A 1 112 ? 32.38500 28.76200 22.97400 1.000 40.51746 92 SER A N 1
ATOM 746 C CA . SER A 1 112 ? 32.72900 28.12300 24.22200 1.000 34.42391 92 SER A CA 1
ATOM 747 C C . SER A 1 112 ? 31.60100 28.27500 25.23500 1.000 34.04106 92 SER A C 1
ATOM 748 O O . SER A 1 112 ? 30.70000 29.10800 25.07800 1.000 31.21719 92 SER A O 1
ATOM 751 N N . ARG A 1 113 ? 31.69000 27.50100 26.33200 1.000 32.81158 93 ARG A N 1
ATOM 752 C CA . ARG A 1 113 ? 30.72000 27.68100 27.40700 1.000 33.38982 93 ARG A CA 1
ATOM 753 C C . ARG A 1 113 ? 30.71300 29.13000 27.87900 1.000 32.26460 93 ARG A C 1
ATOM 754 O O . ARG A 1 113 ? 29.64700 29.75500 27.99000 1.000 30.95670 93 ARG A O 1
ATOM 762 N N . GLU A 1 114 ? 31.90300 29.69500 28.09700 1.000 32.98369 94 GLU A N 1
ATOM 763 C CA . GLU A 1 114 ? 32.00700 31.06300 28.60200 1.000 37.15734 94 GLU A CA 1
ATOM 764 C C . GLU A 1 114 ? 31.35900 32.06800 27.65400 1.000 34.25695 94 GLU A C 1
ATOM 765 O O . GLU A 1 114 ? 30.58400 32.92600 28.08300 1.000 32.77766 94 GLU A O 1
ATOM 771 N N . ASP A 1 115 ? 31.66800 31.98300 26.35300 1.000 35.64427 95 ASP A N 1
ATOM 772 C CA . ASP A 1 115 ? 31.10100 32.93700 25.40500 1.000 35.13135 95 ASP A CA 1
ATOM 773 C C . ASP A 1 115 ? 29.60000 32.72400 25.19500 1.000 36.31862 95 ASP A C 1
ATOM 774 O O . ASP A 1 115 ? 28.85600 33.69100 24.95500 1.000 29.35857 95 ASP A O 1
ATOM 779 N N . THR A 1 116 ? 29.14100 31.45600 25.21700 1.000 30.45356 96 THR A N 1
ATOM 780 C CA . THR A 1 116 ? 27.71700 31.21700 25.05700 1.000 25.87776 96 THR A CA 1
ATOM 781 C C . THR A 1 116 ? 26.94400 31.70400 26.26200 1.000 29.14217 96 THR A C 1
ATOM 782 O O . THR A 1 116 ? 25.82800 32.20600 26.10200 1.000 30.17357 96 THR A O 1
ATOM 786 N N . LEU A 1 117 ? 27.52200 31.59500 27.47000 1.000 27.62198 97 LEU A N 1
ATOM 787 C CA . LEU A 1 117 ? 26.87400 32.13600 28.65600 1.000 25.33858 97 LEU A CA 1
ATOM 788 C C . LEU A 1 117 ? 26.73900 33.65700 28.56700 1.000 32.69975 97 LEU A C 1
ATOM 789 O O . LEU A 1 117 ? 25.71600 34.23300 28.96800 1.000 24.98843 97 LEU A O 1
ATOM 794 N N . ALA A 1 118 ? 27.79600 34.32100 28.10100 1.000 29.45286 98 ALA A N 1
ATOM 795 C CA . ALA A 1 118 ? 27.75200 35.76500 27.93600 1.000 32.69180 98 ALA A CA 1
ATOM 796 C C . ALA A 1 118 ? 26.69600 36.14600 26.91500 1.000 31.56488 98 ALA A C 1
ATOM 797 O O . ALA A 1 118 ? 25.97300 37.12700 27.09800 1.000 32.48461 98 ALA A O 1
ATOM 799 N N . TYR A 1 119 ? 26.58100 35.36400 25.83900 1.000 32.11523 99 TYR A N 1
ATOM 800 C CA . TYR A 1 119 ? 25.53400 35.59100 24.85000 1.000 32.82623 99 TYR A CA 1
ATOM 801 C C . TYR A 1 119 ? 24.15300 35.45800 25.48200 1.000 32.09160 99 TYR A C 1
ATOM 802 O O . TYR A 1 119 ? 23.27600 36.32000 25.29700 1.000 31.41075 99 TYR A O 1
ATOM 811 N N . MET A 1 120 ? 23.94400 34.38400 26.23700 1.000 29.29142 100 MET A N 1
ATOM 812 C CA . MET A 1 120 ? 22.65900 34.19000 26.89700 1.000 30.73005 100 MET A CA 1
ATOM 813 C C . MET A 1 120 ? 22.33700 35.37400 27.80200 1.000 29.40657 100 MET A C 1
ATOM 814 O O . MET A 1 120 ? 21.21100 35.87700 27.79400 1.000 27.73395 100 MET A O 1
ATOM 819 N N . ASP A 1 121 ? 23.29000 35.78300 28.64700 1.000 30.98457 101 ASP A N 1
ATOM 820 C CA . ASP A 1 121 ? 23.00400 36.86700 29.59500 1.000 34.05740 101 ASP A CA 1
ATOM 821 C C . ASP A 1 121 ? 22.63800 38.15700 28.86400 1.000 32.56097 101 ASP A C 1
ATOM 822 O O . ASP A 1 121 ? 21.74000 38.89900 29.28600 1.000 33.11763 101 ASP A O 1
ATOM 827 N N . THR A 1 122 ? 23.26900 38.39900 27.72300 1.000 29.78497 102 THR A N 1
ATOM 828 C CA . THR A 1 122 ? 22.92200 39.58200 26.96400 1.000 36.95209 102 THR A CA 1
ATOM 829 C C . THR A 1 122 ? 21.49100 39.51000 26.45200 1.000 31.72255 102 THR A C 1
ATOM 830 O O . THR A 1 122 ? 20.74900 40.49400 26.53100 1.000 27.35449 102 THR A O 1
ATOM 834 N N . ILE A 1 123 ? 21.07200 38.34800 25.95600 1.000 31.49042 103 ILE A N 1
ATOM 835 C CA . ILE A 1 123 ? 19.74700 38.24400 25.34700 1.000 27.38828 103 ILE A CA 1
ATOM 836 C C . ILE A 1 123 ? 18.68000 38.26900 26.41600 1.000 25.51957 103 ILE A C 1
ATOM 837 O O . ILE A 1 123 ? 17.62600 38.89000 26.24200 1.000 28.95262 103 ILE A O 1
ATOM 842 N N . ILE A 1 124 ? 18.93000 37.60100 27.54100 1.000 26.31860 104 ILE A N 1
ATOM 843 C CA . ILE A 1 124 ? 18.00400 37.65800 28.66800 1.000 26.05611 104 ILE A CA 1
ATOM 844 C C . ILE A 1 124 ? 17.82900 39.11200 29.13300 1.000 28.30189 104 ILE A C 1
ATOM 845 O O . ILE A 1 124 ? 16.71900 39.53900 29.44900 1.000 29.99740 104 ILE A O 1
ATOM 850 N N . GLN A 1 125 ? 18.91100 39.89900 29.14000 1.000 27.89322 105 GLN A N 1
ATOM 851 C CA . GLN A 1 125 ? 18.78200 41.31800 29.49200 1.000 28.66803 105 GLN A CA 1
ATOM 852 C C . GLN A 1 125 ? 18.01500 42.08300 28.42500 1.000 26.66367 105 GLN A C 1
ATOM 853 O O . GLN A 1 125 ? 17.12700 42.87900 28.74700 1.000 29.61699 105 GLN A O 1
ATOM 859 N N . ARG A 1 126 ? 18.29300 41.85100 27.14700 1.000 26.14041 106 ARG A N 1
ATOM 860 C CA . ARG A 1 126 ? 17.45800 42.51200 26.14200 1.000 30.83026 106 ARG A CA 1
ATOM 861 C C . ARG A 1 126 ? 15.98900 42.16500 26.32000 1.000 31.13835 106 ARG A C 1
ATOM 862 O O . ARG A 1 126 ? 15.11300 43.03400 26.18900 1.000 26.14096 106 ARG A O 1
ATOM 870 N N . MET A 1 127 ? 15.69600 40.88100 26.59000 1.000 27.81337 107 MET A N 1
ATOM 871 C CA . MET A 1 127 ? 14.32800 40.46600 26.86400 1.000 26.28926 107 MET A CA 1
ATOM 872 C C . MET A 1 127 ? 13.73400 41.27000 28.00900 1.000 28.18212 107 MET A C 1
ATOM 873 O O . MET A 1 127 ? 12.60900 41.75800 27.90600 1.000 26.37274 107 MET A O 1
ATOM 878 N N . GLU A 1 128 ? 14.44300 41.37000 29.13300 1.000 21.41674 108 GLU A N 1
ATOM 879 C CA . GLU A 1 128 ? 13.84800 42.08600 30.24500 1.000 29.40234 108 GLU A CA 1
ATOM 880 C C . GLU A 1 128 ? 13.64300 43.57300 29.88900 1.000 31.02331 108 GLU A C 1
ATOM 881 O O . GLU A 1 128 ? 12.55900 44.13100 30.13200 1.000 31.54744 108 GLU A O 1
ATOM 887 N N . ASP A 1 129 ? 14.64300 44.19800 29.23600 1.000 26.76862 109 ASP A N 1
ATOM 888 C CA . ASP A 1 129 ? 14.50400 45.58100 28.78400 1.000 30.16535 109 ASP A CA 1
ATOM 889 C C . ASP A 1 129 ? 13.28600 45.75000 27.91200 1.000 31.54796 109 ASP A C 1
ATOM 890 O O . ASP A 1 129 ? 12.55900 46.73800 28.05600 1.000 29.46876 109 ASP A O 1
ATOM 895 N N . ARG A 1 130 ? 13.06700 44.81200 26.96900 1.000 30.95190 110 ARG A N 1
ATOM 896 C CA . ARG A 1 130 ? 11.94800 44.95300 26.05200 1.000 26.54186 110 ARG A CA 1
ATOM 897 C C . ARG A 1 130 ? 10.63500 44.75200 26.76900 1.000 29.60206 110 ARG A C 1
ATOM 898 O O . ARG A 1 130 ? 9.67200 45.49500 26.52400 1.000 28.49460 110 ARG A O 1
ATOM 906 N N . ILE A 1 131 ? 10.56600 43.76500 27.66400 1.000 24.35217 111 ILE A N 1
ATOM 907 C CA . ILE A 1 131 ? 9.33000 43.56400 28.41100 1.000 23.94132 111 ILE A CA 1
ATOM 908 C C . ILE A 1 131 ? 8.95700 44.83900 29.16400 1.000 28.90291 111 ILE A C 1
ATOM 909 O O . ILE A 1 131 ? 7.79000 45.26200 29.17800 1.000 28.44649 111 ILE A O 1
ATOM 914 N N . ARG A 1 132 ? 9.94500 45.45000 29.83100 1.000 28.81697 112 ARG A N 1
ATOM 915 C CA . ARG A 1 132 ? 9.68500 46.64200 30.64500 1.000 30.41522 112 ARG A CA 1
ATOM 916 C C . ARG A 1 132 ? 9.40900 47.90700 29.81700 1.000 30.27932 112 ARG A C 1
ATOM 917 O O . ARG A 1 132 ? 8.67400 48.78200 30.28200 1.000 32.86447 112 ARG A O 1
ATOM 925 N N . ASN A 1 133 ? 10.01300 48.06500 28.65000 1.000 25.52164 113 ASN A N 1
ATOM 926 C CA . ASN A 1 133 ? 10.03900 49.36300 27.98900 1.000 28.01225 113 ASN A CA 1
ATOM 927 C C . ASN A 1 133 ? 9.16100 49.42800 26.76100 1.000 29.67705 113 ASN A C 1
ATOM 928 O O . ASN A 1 133 ? 9.15600 50.45300 26.08000 1.000 29.12686 113 ASN A O 1
ATOM 933 N N . GLN A 1 134 ? 8.42500 48.36900 26.45800 1.000 26.94789 114 GLN A N 1
ATOM 934 C CA . GLN A 1 134 ? 7.49000 48.35800 25.34600 1.000 25.61136 114 GLN A CA 1
ATOM 935 C C . GLN A 1 134 ? 6.11700 47.92200 25.83400 1.000 21.52444 114 GLN A C 1
ATOM 936 O O . GLN A 1 134 ? 5.98400 47.31200 26.90500 1.000 23.85707 114 GLN A O 1
ATOM 942 N N . PRO A 1 135 ? 5.07500 48.26700 25.10200 1.000 21.38998 115 PRO A N 1
ATOM 943 C CA . PRO A 1 135 ? 3.72100 47.92600 25.55000 1.000 22.29128 115 PRO A CA 1
ATOM 944 C C . PRO A 1 135 ? 3.56000 46.40200 25.68100 1.000 26.09722 115 PRO A C 1
ATOM 945 O O . PRO A 1 135 ? 4.08600 45.63600 24.87400 1.000 23.44494 115 PRO A O 1
ATOM 949 N N . LEU A 1 136 ? 2.84600 45.98900 26.72300 1.000 25.33892 116 LEU A N 1
ATOM 950 C CA . LEU A 1 136 ? 2.52400 44.56600 26.96400 1.000 28.11035 116 LEU A CA 1
ATOM 951 C C . LEU A 1 136 ? 1.29900 44.17300 26.14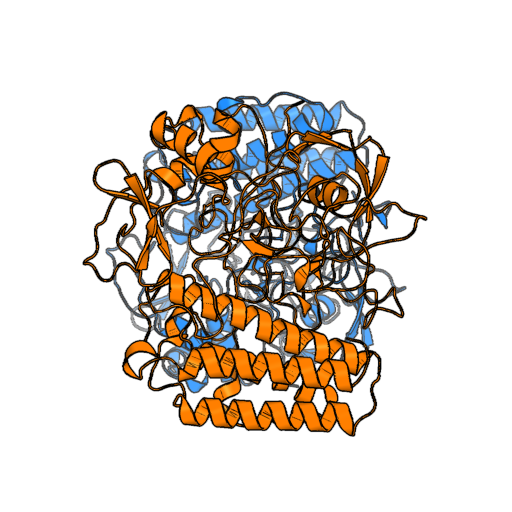400 1.000 22.88552 116 LEU A C 1
ATOM 952 O O . LEU A 1 136 ? 0.24900 43.82900 26.68300 1.000 24.70682 116 LEU A O 1
ATOM 957 N N . THR A 1 137 ? 1.41700 44.31300 24.81800 1.000 23.67637 117 THR A N 1
ATOM 958 C CA . THR A 1 137 ? 0.31700 43.92500 23.96000 1.000 23.33087 117 THR A CA 1
ATOM 959 C C . THR A 1 137 ? 0.11800 42.42000 24.06200 1.000 26.18832 117 THR A C 1
ATOM 960 O O . THR A 1 137 ? 0.98600 41.69500 24.55700 1.000 23.54104 117 THR A 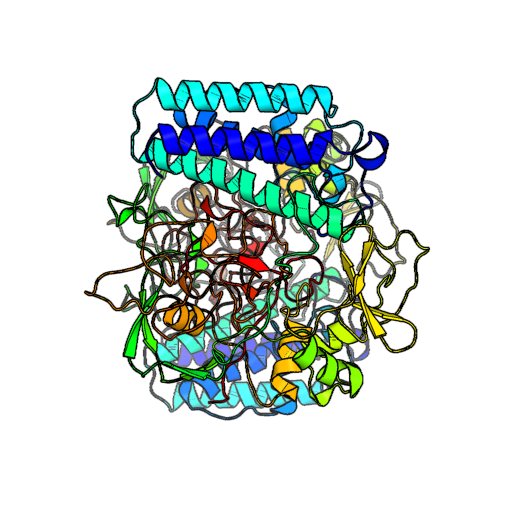O 1
ATOM 964 N N . ASP A 1 138 ? -1.05700 41.95600 23.60700 1.000 26.19998 118 ASP A N 1
ATOM 965 C CA . ASP A 1 138 ? -1.27700 40.51500 23.51300 1.000 27.74401 118 ASP A CA 1
ATOM 966 C C . ASP A 1 138 ? -0.23000 39.87400 22.60300 1.000 27.58895 118 ASP A C 1
ATOM 967 O O . ASP A 1 138 ? 0.30000 38.79500 22.90600 1.000 25.91141 118 ASP A O 1
ATOM 972 N N . GLU A 1 139 ? 0.06000 40.52200 21.47100 1.000 26.46732 119 GLU A N 1
ATOM 973 C CA . GLU A 1 139 ? 1.05000 40.01300 20.53700 1.000 28.26589 119 GLU A CA 1
ATOM 974 C C . GLU A 1 139 ? 2.40800 39.85600 21.20900 1.000 28.49129 119 GLU A C 1
ATOM 975 O O . GLU A 1 139 ? 3.05000 38.81200 21.07800 1.000 25.38220 119 GLU A O 1
ATOM 981 N N . ALA A 1 140 ? 2.87900 40.88200 21.92400 1.000 23.63311 120 ALA A N 1
ATOM 982 C CA . ALA A 1 140 ? 4.17000 40.74200 22.59700 1.000 26.85061 120 ALA A CA 1
ATOM 983 C C . ALA A 1 140 ? 4.11600 39.69500 23.70500 1.000 24.10768 120 ALA A C 1
ATOM 984 O O . ALA A 1 140 ? 5.05800 38.91300 23.88300 1.000 24.51545 120 ALA A O 1
ATOM 986 N N . LEU A 1 141 ? 3.07900 39.73300 24.52500 1.000 23.48726 121 LEU A N 1
ATOM 987 C CA . LEU A 1 141 ? 3.01800 38.82200 25.66400 1.000 22.15342 121 LEU A CA 1
ATOM 988 C C . LEU A 1 141 ? 3.00600 37.37100 25.16600 1.000 24.15981 121 LEU A C 1
ATOM 989 O O . LEU A 1 141 ? 3.65600 36.49000 25.73900 1.000 22.55105 121 LEU A O 1
ATOM 994 N N . TYR A 1 142 ? 2.26000 37.12300 24.09100 1.000 23.77233 122 TYR A N 1
ATOM 995 C CA . TYR A 1 142 ? 2.18000 35.77700 23.53600 1.000 24.42294 122 TYR A CA 1
ATOM 996 C C . TYR A 1 142 ? 3.56700 35.27700 23.17900 1.000 23.39209 122 TYR A C 1
ATOM 997 O O . TYR A 1 142 ? 3.95200 34.15800 23.53300 1.000 24.87020 122 TYR A O 1
ATOM 1006 N N . LEU A 1 143 ? 4.35100 36.12000 22.50800 1.000 22.00414 123 LEU A N 1
ATOM 1007 C CA . LEU A 1 143 ? 5.68400 35.71800 22.08500 1.000 22.41100 123 LEU A CA 1
ATOM 1008 C C . LEU A 1 143 ? 6.65500 35.60900 23.25100 1.000 24.41781 123 LEU A C 1
ATOM 1009 O O . LEU A 1 143 ? 7.52300 34.72300 23.24200 1.000 22.87502 123 LEU A O 1
ATOM 1014 N N . TYR A 1 144 ? 6.56800 36.51100 24.23800 1.000 21.76840 124 TYR A N 1
ATOM 1015 C CA . TYR A 1 144 ? 7.39700 36.37600 25.43900 1.000 19.94108 124 TYR A CA 1
ATOM 1016 C C . TYR A 1 144 ? 7.17700 35.01500 26.09100 1.000 23.97446 124 TYR A C 1
ATOM 1017 O O . TYR A 1 144 ? 8.12800 34.33900 26.49100 1.000 21.54832 124 TYR A O 1
ATOM 1026 N N . ARG A 1 145 ? 5.91900 34.64900 26.30100 1.000 21.77165 125 ARG A N 1
ATOM 1027 C CA . ARG A 1 145 ? 5.63300 33.37600 26.96300 1.000 24.81561 125 ARG A CA 1
ATOM 1028 C C . ARG A 1 145 ? 6.14400 32.21300 26.12500 1.000 22.41950 125 ARG A C 1
ATOM 1029 O O . ARG A 1 145 ? 6.76000 31.27800 26.65200 1.000 21.38271 125 ARG A O 1
ATOM 1037 N N . TYR A 1 146 ? 5.86300 32.25200 24.80700 1.000 22.75817 126 TYR A N 1
ATOM 1038 C CA . TYR A 1 146 ? 6.25700 31.15800 23.92300 1.000 23.54965 126 TYR A CA 1
ATOM 1039 C C . TYR A 1 146 ? 7.74600 30.92200 24.00900 1.000 25.83727 126 TYR A C 1
ATOM 1040 O O . TYR A 1 146 ? 8.18900 29.77000 24.06800 1.000 21.75816 126 TYR A O 1
ATOM 1049 N N . ALA A 1 147 ? 8.54500 32.01200 23.98700 1.000 18.74762 127 ALA A N 1
ATOM 1050 C CA . ALA A 1 147 ? 10.00700 31.86300 23.94400 1.000 20.40323 127 ALA A CA 1
ATOM 1051 C C . ALA A 1 147 ? 10.55100 31.39100 25.28400 1.000 24.73769 127 ALA A C 1
ATOM 1052 O O . ALA A 1 147 ? 11.52700 30.61600 25.33900 1.000 24.68587 127 ALA A O 1
ATOM 1054 N N . ILE A 1 148 ? 9.97500 31.89600 26.38100 1.000 20.19089 128 ILE A N 1
ATOM 1055 C CA . ILE A 1 148 ? 10.39800 31.43500 27.69400 1.000 19.29033 128 ILE A CA 1
ATOM 1056 C C . ILE A 1 148 ? 10.07200 29.94900 27.85200 1.000 20.45407 128 ILE A C 1
ATOM 1057 O O . ILE A 1 148 ? 10.88700 29.16100 28.34800 1.000 22.04278 128 ILE A O 1
ATOM 1062 N N . TYR A 1 149 ? 8.86400 29.55800 27.45900 1.000 20.06803 129 TYR A N 1
ATOM 1063 C CA . TYR A 1 149 ? 8.49400 28.14500 27.55500 1.000 21.28041 129 TYR A CA 1
ATOM 1064 C C . TYR A 1 149 ? 9.40300 27.28800 26.69600 1.000 21.17400 129 TYR A C 1
ATOM 1065 O O . TYR A 1 149 ? 9.84000 26.21800 27.12400 1.000 23.43735 129 TYR A O 1
ATOM 1074 N N . HIS A 1 150 ? 9.72300 27.73600 25.48700 1.000 22.50488 130 HIS A N 1
ATOM 1075 C CA . HIS A 1 150 ? 10.63800 26.95200 24.64900 1.000 22.69936 130 HIS A CA 1
ATOM 1076 C C . HIS A 1 150 ? 11.99700 26.74700 25.33400 1.000 23.45765 130 HIS A C 1
ATOM 1077 O O . HIS A 1 150 ? 12.62600 25.67000 25.23200 1.000 21.02984 130 HIS A O 1
ATOM 1084 N N . GLN A 1 151 ? 12.46200 27.75400 26.06300 1.000 21.65528 131 GLN A N 1
ATOM 1085 C CA . GLN A 1 151 ? 13.72300 27.55200 26.75300 1.000 20.36175 131 GLN A CA 1
ATOM 1086 C C . GLN A 1 151 ? 13.55700 26.54700 27.88000 1.000 21.33747 131 GLN A C 1
ATOM 1087 O O . GLN A 1 151 ? 14.46400 25.72800 28.12700 1.000 22.37912 131 GLN A O 1
ATOM 1093 N N . ASN A 1 152 ? 12.40100 26.57200 28.55900 1.000 20.49668 132 ASN A N 1
ATOM 1094 C CA . ASN A 1 152 ? 12.13200 25.52800 29.56100 1.000 22.99700 132 ASN A CA 1
ATOM 1095 C C . ASN A 1 152 ? 12.02200 24.13000 28.93800 1.000 21.82763 132 ASN A C 1
ATOM 1096 O O . ASN A 1 152 ? 12.30700 23.13000 29.60500 1.000 22.41195 132 ASN A O 1
ATOM 1101 N N . MET A 1 153 ? 11.57600 24.02000 27.68800 1.000 23.63763 133 MET A N 1
ATOM 1102 C CA . MET A 1 153 ? 11.60600 22.68400 27.07700 1.000 24.68332 133 MET A CA 1
ATOM 1103 C C . MET A 1 153 ? 13.03600 22.17600 27.04400 1.000 24.60862 133 MET A C 1
ATOM 1104 O O . MET A 1 153 ? 13.29200 20.97100 27.20400 1.000 22.41743 133 MET A O 1
ATOM 1109 N N . HIS A 1 154 ? 13.98900 23.08800 26.80000 1.000 21.77850 134 HIS A N 1
ATOM 1110 C CA . HIS A 1 154 ? 15.39600 22.70800 26.76500 1.000 24.16993 134 HIS A CA 1
ATOM 1111 C C . HIS A 1 154 ? 15.96700 22.53500 28.17600 1.000 22.52714 134 HIS A C 1
ATOM 1112 O O . HIS A 1 154 ? 16.86800 21.71100 28.37800 1.000 23.89901 134 HIS A O 1
ATOM 1119 N N . VAL A 1 155 ? 15.35100 23.13300 29.18800 1.000 22.08116 135 VAL A N 1
ATOM 1120 C CA . VAL A 1 155 ? 15.78300 22.83300 30.58500 1.000 20.98104 135 VAL A CA 1
ATOM 1121 C C . VAL A 1 155 ? 15.49800 21.34100 30.84200 1.000 22.88608 135 VAL A C 1
ATOM 1122 O O . VAL A 1 155 ? 16.35300 20.66400 31.39400 1.000 23.22961 135 VAL A O 1
ATOM 1126 N N . GLU A 1 156 ? 14.35100 20.85100 30.37300 1.000 22.37787 136 GLU A N 1
ATOM 1127 C CA . GLU A 1 156 ? 13.97100 19.42600 30.55900 1.000 25.64043 136 GLU A CA 1
ATOM 1128 C C . GLU A 1 156 ? 14.91800 18.50200 29.78100 1.000 20.82998 136 GLU A C 1
ATOM 1129 O O . GLU A 1 156 ? 15.36800 17.52300 30.36100 1.000 26.25997 136 GLU A O 1
ATOM 1135 N N . SER A 1 157 ? 15.17500 18.81700 28.52000 1.000 22.60443 137 SER A N 1
ATOM 1136 C CA . SER A 1 157 ? 16.03800 17.97500 27.65800 1.000 25.34065 137 SER A CA 1
ATOM 1137 C C . SER A 1 157 ? 17.45200 17.93300 28.24000 1.000 24.11637 137 SER A C 1
ATOM 1138 O O . SER A 1 157 ? 18.05500 16.86900 28.24300 1.000 22.92433 137 SER A O 1
ATOM 1141 N N . MET A 1 158 ? 17.92100 19.06700 28.74400 1.000 24.75445 138 MET A N 1
ATOM 1142 C CA . MET A 1 158 ? 19.26800 19.13400 29.36100 1.000 25.85910 138 MET A CA 1
ATOM 1143 C C . MET A 1 158 ? 19.28800 18.25800 30.62400 1.000 26.50791 138 MET A C 1
ATOM 1144 O O . MET A 1 158 ? 20.29400 17.59000 30.85400 1.000 26.03581 138 MET A O 1
ATOM 1149 N N . THR A 1 159 ? 18.19200 18.24800 31.38200 1.000 24.18542 139 THR A N 1
ATOM 1150 C CA . THR A 1 159 ? 18.11700 17.42400 32.61600 1.000 25.59691 139 THR A CA 1
ATOM 1151 C C . THR A 1 159 ? 18.15800 15.92800 32.23800 1.000 27.91701 139 THR A C 1
ATOM 1152 O O . THR A 1 159 ? 18.96400 15.20600 32.81500 1.000 28.48447 139 THR A O 1
ATOM 1156 N N . TRP A 1 160 ? 17.35900 15.50100 31.26400 1.000 23.83116 140 TRP A N 1
ATOM 1157 C CA . TRP A 1 160 ? 17.32800 14.06700 30.86900 1.000 24.46346 140 TRP A CA 1
ATOM 1158 C C . TRP A 1 160 ? 18.63000 13.67000 30.16000 1.000 26.52756 140 TRP A C 1
ATOM 1159 O O . TRP A 1 160 ? 18.98900 12.50800 30.23600 1.000 27.18163 140 TRP A O 1
ATOM 1170 N N . CYS A 1 161 ? 19.29300 14.61900 29.50700 1.000 27.10259 141 CYS A N 1
ATOM 1171 C CA . CYS A 1 161 ? 20.60500 14.33100 28.87700 1.000 27.39761 141 CYS A CA 1
ATOM 1172 C C . CYS A 1 161 ? 21.54400 13.79000 29.95700 1.000 25.01377 141 CYS A C 1
ATOM 1173 O O . CYS A 1 161 ? 22.20300 12.78900 29.71400 1.000 26.36319 141 CYS A O 1
ATOM 1176 N N . ARG A 1 162 ? 21.57000 14.45500 31.10300 1.000 24.02833 142 ARG A N 1
ATOM 1177 C CA . ARG A 1 162 ? 22.41100 13.99400 32.23400 1.000 26.85226 142 ARG A CA 1
ATOM 1178 C C . ARG A 1 162 ? 22.05500 12.54100 32.58000 1.000 25.19236 142 ARG A C 1
ATOM 1179 O O . ARG A 1 162 ? 22.97100 11.74100 32.70700 1.000 25.34692 142 ARG A O 1
ATOM 1187 N N . GLN A 1 163 ? 20.76300 12.24100 32.70500 1.000 27.48477 143 GLN A N 1
ATOM 1188 C CA . GLN A 1 163 ? 20.30700 10.86600 33.04000 1.000 24.92785 143 GLN A CA 1
ATOM 1189 C C . GLN A 1 163 ? 20.77600 9.89300 31.96300 1.000 23.03523 143 GLN A C 1
ATOM 1190 O O . GLN A 1 163 ? 21.29800 8.85200 32.31500 1.000 26.06426 143 GLN A O 1
ATOM 1196 N N . THR A 1 164 ? 20.60500 10.26500 30.70200 1.000 26.37014 144 THR A N 1
ATOM 1197 C CA . THR A 1 164 ? 20.96300 9.36600 29.58200 1.000 27.77819 144 THR A CA 1
ATOM 1198 C C . THR A 1 164 ? 22.46300 9.05700 29.60900 1.000 29.88116 144 THR A C 1
ATOM 1199 O O . THR A 1 164 ? 22.81600 7.90000 29.39200 1.000 25.18667 144 THR A O 1
ATOM 1203 N N . VAL A 1 165 ? 23.29600 10.05300 29.90200 1.000 22.20517 145 VAL A N 1
ATOM 1204 C CA . VAL A 1 165 ? 24.73900 9.82900 29.80000 1.000 27.97006 145 VAL A CA 1
ATOM 1205 C C . VAL A 1 165 ? 25.38000 9.52900 31.15100 1.000 28.06140 145 VAL A C 1
ATOM 1206 O O . VAL A 1 165 ? 26.57700 9.22500 31.19400 1.000 30.37023 145 VAL A O 1
ATOM 1210 N N . GLY A 1 166 ? 24.61000 9.51500 32.23900 1.000 25.85983 146 GLY A N 1
ATOM 1211 C CA . GLY A 1 166 ? 25.15800 9.16400 33.54200 1.000 25.25265 146 GLY A CA 1
ATOM 1212 C C . GLY A 1 166 ? 25.93100 10.26700 34.24600 1.000 31.80234 146 GLY A C 1
ATOM 1213 O O . GLY A 1 166 ? 26.75400 9.97700 35.11400 1.000 31.05015 146 GLY A O 1
ATOM 1214 N N . TYR A 1 167 ? 25.65600 11.53500 33.94800 1.000 26.46360 147 TYR A N 1
ATOM 1215 C CA . TYR A 1 167 ? 26.22700 12.62700 34.71600 1.000 23.24083 147 TYR A CA 1
ATOM 1216 C C . TYR A 1 167 ? 25.51900 12.78800 36.05100 1.000 27.83164 147 TYR A C 1
ATOM 1217 O O . TYR A 1 167 ? 24.42400 12.27100 36.25500 1.000 31.81863 147 TYR A O 1
ATOM 1226 N N . PRO A 1 168 ? 26.08300 13.57100 36.97900 1.000 32.17666 148 PRO A N 1
ATOM 1227 C CA . PRO A 1 168 ? 25.39100 13.82400 38.25600 1.000 30.64977 148 PRO A CA 1
ATOM 1228 C C . PRO A 1 168 ? 24.05100 14.52000 38.05700 1.000 29.37460 148 PRO A C 1
ATOM 1229 O O . PRO A 1 168 ? 23.81200 15.18800 37.04500 1.000 27.24401 148 PRO A O 1
ATOM 1233 N N . ALA A 1 169 ? 23.16800 14.38700 39.05300 1.000 26.99446 149 ALA A N 1
ATOM 1234 C CA . ALA A 1 169 ? 21.93000 15.15700 39.01100 1.000 25.94972 149 ALA A CA 1
ATOM 1235 C C . ALA A 1 169 ? 22.26400 16.65900 38.96500 1.000 27.59005 149 ALA A C 1
ATOM 1236 O O . ALA A 1 169 ? 23.31400 17.07200 39.44600 1.000 29.49193 149 ALA A O 1
ATOM 1238 N N . PRO A 1 170 ? 21.39500 17.49200 38.39900 1.000 26.46672 150 PRO A N 1
ATOM 1239 C CA . PRO A 1 170 ? 21.60300 18.94500 38.46600 1.000 31.79008 150 PRO A CA 1
ATOM 1240 C C . PRO A 1 170 ? 21.62500 19.40400 39.91100 1.000 35.00914 150 PRO A C 1
ATOM 1241 O O . PRO A 1 170 ? 20.96600 18.78800 40.75500 1.000 26.57180 150 PRO A O 1
ATOM 1245 N N . PRO A 1 171 ? 22.25600 20.54900 40.22300 1.000 35.32852 151 PRO A N 1
ATOM 1246 C CA . PRO A 1 171 ? 22.35600 20.93700 41.63800 1.000 32.01883 151 PRO A CA 1
ATOM 1247 C C . PRO A 1 171 ? 21.03100 21.31300 42.26700 1.000 32.57077 151 PRO A C 1
ATOM 1248 O O . PRO A 1 171 ? 20.91800 21.22100 43.49100 1.000 36.32045 151 PRO A O 1
ATOM 1252 N N . PHE A 1 172 ? 20.03800 21.76000 41.48800 1.000 33.63299 152 PHE A N 1
ATOM 1253 C CA . PHE A 1 172 ? 18.71000 22.05100 42.01900 1.000 30.58372 152 PHE A CA 1
ATOM 1254 C C . PHE A 1 172 ? 17.84000 20.81200 42.21000 1.000 32.69817 152 PHE A C 1
ATOM 1255 O O . PHE A 1 172 ? 16.76900 20.92800 42.80700 1.000 35.57712 152 PHE A O 1
ATOM 1263 N N . ALA A 1 173 ? 18.24300 19.63300 41.73100 1.000 29.97906 153 ALA A N 1
ATOM 1264 C CA . ALA A 1 173 ? 17.34300 18.49200 41.82100 1.000 29.00040 153 ALA A CA 1
ATOM 1265 C C . ALA A 1 173 ? 17.44000 17.85300 43.19400 1.000 33.13082 153 ALA A C 1
ATOM 1266 O O . ALA A 1 173 ? 18.45100 17.97900 43.89000 1.000 31.90635 153 ALA A O 1
ATOM 1268 N N . GLU A 1 174 ? 16.37300 17.15200 43.57300 1.000 28.57712 154 GLU A N 1
ATOM 1269 C CA . GLU A 1 174 ? 16.33700 16.35800 44.79700 1.000 33.94032 154 GLU A CA 1
ATOM 1270 C C . GLU A 1 174 ? 15.94600 14.93500 44.40800 1.000 30.66234 154 GLU A C 1
ATOM 1271 O O . GLU A 1 174 ? 14.83800 14.47600 44.71600 1.000 27.86068 154 GLU A O 1
ATOM 1277 N N . PRO A 1 175 ? 16.82000 14.21800 43.64700 1.000 29.87294 155 PRO A N 1
ATOM 1278 C CA . PRO A 1 175 ? 16.41600 12.96000 42.99200 1.000 29.13488 155 PRO A CA 1
ATOM 1279 C C . PRO A 1 175 ? 16.04800 11.74600 43.85400 1.000 32.15382 155 PRO A C 1
ATOM 1280 O O . PRO A 1 175 ? 15.47700 10.84500 43.31100 1.000 35.78015 155 PRO A O 1
ATOM 1284 N N . LYS A 1 176 ? 16.35300 11.77000 45.14600 1.000 33.07966 156 LYS A N 1
ATOM 1285 C CA . LYS A 1 176 ? 15.91700 10.68500 46.06400 1.000 30.38183 156 LYS A CA 1
ATOM 1286 C C . LYS A 1 176 ? 14.41000 10.84400 46.26400 1.000 33.73854 156 LYS A C 1
ATOM 1287 O O . LYS A 1 176 ? 13.76300 9.87000 46.64100 1.000 36.31272 156 LYS A O 1
ATOM 1293 N N . GLY A 1 177 ? 13.88600 12.05000 46.05800 1.000 31.22943 157 GLY A N 1
ATOM 1294 C CA . GLY A 1 177 ? 12.42800 12.24600 46.06900 1.000 28.82602 157 GLY A CA 1
ATOM 1295 C C . GLY A 1 177 ? 11.77600 12.48600 47.41300 1.000 38.30388 157 GLY A C 1
ATOM 1296 O O . GLY A 1 177 ? 12.47700 12.85600 48.35600 1.000 41.75031 157 GLY A O 1
ATOM 1297 N N . LEU A 1 178 ? 10.45800 12.31200 47.46600 1.000 41.17499 158 LEU A N 1
ATOM 1298 C CA . LEU A 1 178 ? 9.68900 12.58200 48.70800 1.000 46.73685 158 LEU A CA 1
ATOM 1299 C C . LEU A 1 178 ? 9.90500 11.43100 49.68300 1.000 50.13548 158 LEU A C 1
ATOM 1300 O O . LEU A 1 178 ? 9.33000 10.35500 49.48000 1.000 52.32848 158 LEU A O 1
ATOM 1305 N N . THR A 1 179 ? 10.72600 11.68200 50.69300 1.000 60.84496 159 THR A N 1
ATOM 1306 C CA . THR A 1 179 ? 11.08700 10.63200 51.67100 1.000 64.27580 159 THR A CA 1
ATOM 1307 C C . THR A 1 179 ? 10.40600 10.92800 53.00300 1.000 61.32863 159 THR A C 1
ATOM 1308 O O . THR A 1 179 ? 10.47600 10.05600 53.87200 1.000 77.18812 159 THR A O 1
ATOM 1312 N N . GLY A 1 182 ? 6.77400 9.82800 53.32400 1.000 59.33781 162 GLY A N 1
ATOM 1313 C CA . GLY A 1 182 ? 6.39200 9.65200 51.91100 1.000 55.32859 162 GLY A CA 1
ATOM 1314 C C . GLY A 1 182 ? 5.92300 8.23600 51.65300 1.000 62.95182 162 GLY A C 1
ATOM 1315 O O . GLY A 1 182 ? 6.71200 7.45800 51.08500 1.000 63.27357 162 GLY A O 1
ATOM 1316 N N . VAL A 1 183 ? 4.68900 7.91500 52.05300 1.000 64.44309 163 VAL A N 1
ATOM 1317 C CA . VAL A 1 183 ? 4.14500 6.53300 51.89500 1.000 55.98654 163 VAL A CA 1
ATOM 1318 C C . VAL A 1 183 ? 2.91300 6.50800 50.98500 1.000 50.69984 163 VAL A C 1
ATOM 1319 O O . VAL A 1 183 ? 2.40200 7.58200 50.65700 1.000 54.70519 163 VAL A O 1
ATOM 1320 N N . ASP A 1 184 ? 2.45000 5.31000 50.62400 1.000 54.38648 164 ASP A N 1
ATOM 1321 C CA . ASP A 1 184 ? 1.28900 5.15000 49.70700 1.000 55.74546 164 ASP A CA 1
ATOM 1322 C C . ASP A 1 184 ? -0.00200 4.96900 50.51600 1.000 52.05303 164 ASP A C 1
ATOM 1323 O O . ASP A 1 184 ? 0.05700 4.30400 51.55600 1.000 57.35811 164 ASP A O 1
ATOM 1326 N N . GLN A 1 185 ? -1.12600 5.50900 50.03500 1.000 49.06970 165 GLN A N 1
ATOM 1327 C CA . GLN A 1 185 ? -2.38900 5.46600 50.82200 1.000 56.19559 165 GLN A CA 1
ATOM 1328 C C . GLN A 1 185 ? -3.58200 4.90500 50.03700 1.000 64.03938 165 GLN A C 1
ATOM 1329 O O . GLN A 1 185 ? -3.46000 4.73500 48.81700 1.000 58.15634 165 GLN A O 1
ATOM 1331 N N . ASP A 1 186 ? -4.71300 4.66800 50.72100 1.000 73.94553 166 ASP A N 1
ATOM 1332 C CA . ASP A 1 186 ? -5.94000 4.09900 50.09600 1.000 59.33077 166 ASP A CA 1
ATOM 1333 C C . ASP A 1 186 ? -6.64200 5.17200 49.26100 1.000 65.96773 166 ASP A C 1
ATOM 1334 O O . ASP A 1 186 ? -7.82900 5.43500 49.53200 1.000 62.00676 166 ASP A O 1
ATOM 1336 N N . ALA A 1 187 ? -5.96000 5.75800 48.28000 1.000 58.25081 167 ALA A N 1
ATOM 1337 C CA . ALA A 1 187 ? -6.60900 6.69700 47.34300 1.000 50.39886 167 ALA A CA 1
ATOM 1338 C C . ALA A 1 187 ? -6.54800 5.95600 46.01000 1.000 50.14036 167 ALA A C 1
ATOM 1339 O O . ALA A 1 187 ? -6.38800 6.59500 44.96700 1.000 47.24144 167 ALA A O 1
ATOM 1341 N N . ARG A 1 188 ? -6.66000 4.63500 46.06800 1.000 47.03089 168 ARG A N 1
ATOM 1342 C CA . ARG A 1 188 ? -6.47400 3.85100 44.82900 1.000 45.92501 168 ARG A CA 1
ATOM 1343 C C . ARG A 1 188 ? -7.80800 3.33400 44.30700 1.000 42.25780 168 ARG A C 1
ATOM 1344 O O . ARG A 1 188 ? -8.85400 3.70000 44.85300 1.000 44.13645 168 ARG A O 1
ATOM 1352 N N . GLY A 1 189 ? -7.73200 2.50000 43.28900 1.000 39.55818 169 GLY A N 1
ATOM 1353 C CA . GLY A 1 189 ? -8.95800 2.04800 42.63100 1.000 35.26368 169 GLY A CA 1
ATOM 1354 C C . GLY A 1 189 ? -9.20800 2.85400 41.37700 1.000 33.15160 169 GLY A C 1
ATOM 1355 O O . GLY A 1 189 ? -8.42900 3.76500 41.09700 1.000 34.60708 169 GLY A O 1
ATOM 1356 N N . ASP A 1 190 ? -10.26600 2.52300 40.66400 1.000 29.67890 170 ASP A N 1
ATOM 1357 C CA . ASP A 1 190 ? -10.64100 3.20800 39.44900 1.000 29.81340 170 ASP A CA 1
ATOM 1358 C C . ASP A 1 190 ? -11.61900 4.32600 39.77800 1.000 35.16387 170 ASP A C 1
ATOM 1359 O O . ASP A 1 190 ? -12.37200 4.25600 40.74900 1.000 34.99027 170 ASP A O 1
ATOM 1364 N N . ALA A 1 191 ? -11.57800 5.36700 38.96700 1.000 31.82990 171 ALA A N 1
ATOM 1365 C CA . ALA A 1 191 ? -12.60600 6.37700 38.92600 1.000 30.70401 171 ALA A CA 1
ATOM 1366 C C . ALA A 1 191 ? -13.42300 6.05600 37.69700 1.000 30.86548 171 ALA A C 1
ATOM 1367 O O . ALA A 1 191 ? -12.86100 5.64700 36.68900 1.000 32.87691 171 ALA A O 1
ATOM 1369 N N . THR A 1 192 ? -14.73700 6.18500 37.77400 1.000 28.58956 172 THR A N 1
ATOM 1370 C CA . THR A 1 192 ? -15.56600 5.98100 36.59500 1.000 29.98552 172 THR A CA 1
ATOM 1371 C C . THR A 1 192 ? -16.02200 7.33200 36.05800 1.000 34.10737 172 THR A C 1
ATOM 1372 O O . THR A 1 192 ? -16.56900 8.15100 36.81100 1.000 40.49942 172 THR A O 1
ATOM 1376 N N . ILE A 1 193 ? -15.77000 7.59300 34.78000 1.000 33.64567 173 ILE A N 1
ATOM 1377 C CA . ILE A 1 193 ? -16.16300 8.85000 34.14900 1.000 30.76103 173 ILE A CA 1
ATOM 1378 C C . ILE A 1 193 ? -17.48700 8.60300 33.43100 1.000 34.70695 173 ILE A C 1
ATOM 1379 O O . ILE A 1 193 ? -17.54500 7.74600 32.53600 1.000 31.82277 173 ILE A O 1
ATOM 1384 N N . PRO A 1 194 ? -18.56000 9.31500 33.77600 1.000 33.77933 174 PRO A N 1
ATOM 1385 C CA . PRO A 1 194 ? -19.85300 9.00400 33.16100 1.000 30.70622 174 PRO A CA 1
ATOM 1386 C C . PRO A 1 194 ? -19.88000 9.44400 31.70400 1.000 32.42586 174 PRO A C 1
ATOM 1387 O O . PRO A 1 194 ? -19.18000 10.38200 31.30600 1.000 29.86730 174 PRO A O 1
ATOM 1391 N N . ALA A 1 195 ? -20.67400 8.72700 30.89800 1.000 27.93407 175 ALA A N 1
ATOM 1392 C CA . ALA A 1 195 ? -20.84100 9.11300 29.50900 1.000 34.48554 175 ALA A CA 1
ATOM 1393 C C . ALA A 1 195 ? -21.30200 10.56800 29.45400 1.000 36.85452 175 ALA A C 1
ATOM 1394 O O . ALA A 1 195 ? -22.01300 11.04800 30.33500 1.000 35.02694 175 ALA A O 1
ATOM 1396 N N . GLY A 1 196 ? -20.88000 11.28300 28.42800 1.000 37.29972 176 GLY A N 1
ATOM 1397 C CA . GLY A 1 196 ? -21.31100 12.66300 28.33800 1.000 31.67625 176 GLY A CA 1
ATOM 1398 C C . GLY A 1 196 ? -20.54800 13.37600 27.25700 1.000 32.94833 176 GLY A C 1
ATOM 1399 O O . GLY A 1 196 ? -19.68100 12.79600 26.58200 1.000 31.68617 176 GLY A O 1
ATOM 1400 N N . ARG A 1 197 ? -20.90200 14.65400 27.09600 1.000 30.04140 177 ARG A N 1
ATOM 1401 C CA . ARG A 1 197 ? -20.33000 15.50700 26.06300 1.000 31.47482 177 ARG A CA 1
ATOM 1402 C C . ARG A 1 197 ? -19.30100 16.41100 26.71400 1.000 32.69587 177 ARG A C 1
ATOM 1403 O O . ARG A 1 197 ? -19.64200 17.23900 27.57400 1.000 33.56758 177 ARG A O 1
ATOM 1411 N N . TYR A 1 198 ? -18.03400 16.24000 26.34200 1.000 29.68154 178 TYR A N 1
ATOM 1412 C CA . TYR A 1 198 ? -16.99400 16.98800 27.03400 1.000 28.60307 178 TYR A CA 1
ATOM 1413 C C . TYR A 1 198 ? -16.27000 17.90500 26.05900 1.000 27.32139 178 TYR A C 1
ATOM 1414 O O . TYR A 1 198 ? -16.40300 17.78800 24.83200 1.000 28.99772 178 TYR A O 1
ATOM 1423 N N . LEU A 1 199 ? -15.48500 18.80700 26.63400 1.000 23.07857 179 LEU A N 1
ATOM 1424 C CA . LEU A 1 199 ? -14.72400 19.80600 25.89700 1.000 24.89867 179 LEU A CA 1
ATOM 1425 C C . LEU A 1 199 ? -13.23600 19.44300 25.90200 1.000 24.77004 179 LEU A C 1
ATOM 1426 O O . LEU A 1 199 ? -12.65600 19.15900 26.96000 1.000 24.88194 179 LEU A O 1
ATOM 1431 N N . ILE A 1 200 ? -12.61700 19.48200 24.72800 1.000 24.68773 180 ILE A N 1
ATOM 1432 C CA . ILE A 1 200 ? -11.19000 19.20900 24.58000 1.000 24.40651 180 ILE A CA 1
ATOM 1433 C C . ILE A 1 200 ? -10.47700 20.43900 24.01800 1.000 23.14537 180 ILE A C 1
ATOM 1434 O O . ILE A 1 200 ? -10.93200 21.02600 23.02900 1.000 25.08750 180 ILE A O 1
ATOM 1439 N N . GLY A 1 201 ? -9.31600 20.78000 24.59200 1.000 21.74072 181 GLY A N 1
ATOM 1440 C CA . GLY A 1 201 ? -8.44500 21.73900 23.91100 1.000 21.63187 181 GLY A CA 1
ATOM 1441 C C . GLY A 1 201 ? -8.78500 23.16700 24.25300 1.000 23.93915 181 GLY A C 1
ATOM 1442 O O . GLY A 1 201 ? -9.53600 23.46700 25.20300 1.000 19.31255 181 GLY A O 1
ATOM 1443 N N . LEU A 1 202 ? -8.22600 24.06700 23.44000 1.000 22.12118 182 LEU A N 1
ATOM 1444 C CA . LEU A 1 202 ? -8.26200 25.50300 23.62200 1.000 23.72237 182 LEU A CA 1
ATOM 1445 C C . LEU A 1 202 ? -8.66500 26.19300 22.33100 1.000 23.55579 182 LEU A C 1
ATOM 1446 O O . LEU A 1 202 ? -8.43500 25.66400 21.22700 1.000 26.16798 182 LEU A O 1
ATOM 1451 N N . PRO A 1 203 ? -9.28300 27.37600 22.43100 1.000 25.60135 183 PRO A N 1
ATOM 1452 C CA . PRO A 1 203 ? -9.69900 28.08500 21.22100 1.000 25.41116 183 PRO A CA 1
ATOM 1453 C C . PRO A 1 203 ? -8.50700 28.38500 20.32600 1.000 20.55749 183 PRO A C 1
ATOM 1454 O O . PRO A 1 203 ? -7.38000 28.64600 20.79900 1.000 21.34341 183 PRO A O 1
ATOM 1458 N N . ALA A 1 204 ? -8.78000 28.36200 19.01400 1.000 21.72334 184 ALA A N 1
ATOM 1459 C CA . ALA A 1 204 ? -7.83000 28.91200 18.05200 1.000 23.95908 184 ALA A CA 1
ATOM 1460 C C . ALA A 1 204 ? -7.46500 30.33600 18.44900 1.000 26.04249 184 ALA A C 1
ATOM 1461 O O . ALA A 1 204 ? -8.30300 31.08000 18.96500 1.000 26.72848 184 ALA A O 1
ATOM 1463 N N . ASN A 1 205 ? -6.20200 30.70300 18.22800 1.000 23.25406 185 ASN A N 1
ATOM 1464 C CA . ASN A 1 205 ? -5.75600 32.05500 18.56500 1.000 26.26428 185 ASN A CA 1
ATOM 1465 C C . ASN A 1 205 ? -6.65000 33.13800 17.96200 1.000 31.19597 185 ASN A C 1
ATOM 1466 O O . ASN A 1 205 ? -7.00800 34.10000 18.65400 1.000 29.34725 185 ASN A O 1
ATOM 1471 N N . ARG A 1 206 ? -7.02400 33.00300 16.68400 1.000 30.86147 186 ARG A N 1
ATOM 1472 C CA . ARG A 1 206 ? -7.84400 34.00900 16.03600 1.000 32.50542 186 ARG A CA 1
ATOM 1473 C C . ARG A 1 206 ? -9.25200 34.03900 16.61100 1.000 35.93688 186 ARG A C 1
ATOM 1474 O O . ARG A 1 206 ? -9.96400 35.01700 16.39700 1.000 38.08252 186 ARG A O 1
ATOM 1482 N N . ASP A 1 207 ? -9.67500 33.00600 17.32900 1.000 30.01577 187 ASP A N 1
ATOM 1483 C CA . ASP A 1 207 ? -11.00500 32.97100 17.93200 1.000 30.91607 187 ASP A CA 1
ATOM 1484 C C . ASP A 1 207 ? -11.03800 33.48000 19.36600 1.000 29.07687 187 ASP A C 1
ATOM 1485 O O . ASP A 1 207 ? -12.09400 33.44100 19.99700 1.000 34.83552 187 ASP A O 1
ATOM 1490 N N . SER A 1 208 ? -9.93000 33.93500 19.93300 1.000 27.38259 188 SER A N 1
ATOM 1491 C CA . SER A 1 208 ? -9.96300 34.24200 21.35400 1.000 28.64583 188 SER A CA 1
ATOM 1492 C C . SER A 1 208 ? -9.18900 35.51000 21.62500 1.000 26.45768 188 SER A C 1
ATOM 1493 O O . SER A 1 208 ? -7.99700 35.58600 21.30200 1.000 28.47777 188 SER A O 1
ATOM 1496 N N . ASP A 1 209 ? -9.84500 36.47700 22.26600 1.000 27.00899 189 ASP A N 1
ATOM 1497 C CA . ASP A 1 209 ? -9.10400 37.67200 22.66500 1.000 29.63995 189 ASP A CA 1
ATOM 1498 C C . ASP A 1 209 ? -8.16600 37.40500 23.81900 1.000 29.91728 189 ASP A C 1
ATOM 1499 O O . ASP A 1 209 ? -7.35800 38.27600 24.16200 1.000 24.79645 189 ASP A O 1
ATOM 1504 N N . ALA A 1 210 ? -8.23700 36.20000 24.40600 1.000 28.65261 190 ALA A N 1
ATOM 1505 C CA . ALA A 1 210 ? -7.39600 35.81200 25.51500 1.000 21.92052 190 ALA A CA 1
ATOM 1506 C C . ALA A 1 210 ? -6.28100 34.88200 25.06400 1.000 22.97024 190 ALA A C 1
ATOM 1507 O O . ALA A 1 210 ? -5.73500 34.13900 25.88200 1.000 24.48966 190 ALA A O 1
ATOM 1509 N N . TYR A 1 211 ? -5.93600 34.91000 23.77600 1.000 25.46305 191 TYR A N 1
ATOM 1510 C CA . TYR A 1 211 ? -4.97500 33.96100 23.21400 1.000 24.04773 191 TYR A CA 1
ATOM 1511 C C . TYR A 1 211 ? -3.55500 34.17100 23.77300 1.000 28.80717 191 TYR A C 1
ATOM 1512 O O . TYR A 1 211 ? -2.74400 33.23500 23.73800 1.000 25.47503 191 TYR A O 1
ATOM 1521 N N . ALA A 1 212 ? -3.25000 35.34600 24.35200 1.000 23.74639 192 ALA A N 1
ATOM 1522 C CA . ALA A 1 212 ? -1.97100 35.57200 25.00600 1.000 20.73660 192 ALA A CA 1
ATOM 1523 C C . ALA A 1 212 ? -2.02600 35.29800 26.50500 1.000 19.60737 192 ALA A C 1
ATOM 1524 O O . ALA A 1 212 ? -0.97700 35.32400 27.17000 1.000 22.08540 192 ALA A O 1
ATOM 1526 N N . THR A 1 213 ? -3.23000 35.13300 27.06700 1.000 23.41059 193 THR A N 1
ATOM 1527 C CA . THR A 1 213 ? -3.40700 35.09700 28.51900 1.000 20.48845 193 THR A CA 1
ATOM 1528 C C . THR A 1 213 ? -4.11600 33.79900 28.87900 1.000 26.58564 193 THR A C 1
ATOM 1529 O O . THR A 1 213 ? -3.45900 32.73500 28.97200 1.000 28.37066 193 THR A O 1
ATOM 1533 N N . GLU A 1 214 ? -5.45300 33.83000 29.07000 1.000 27.84481 194 GLU A N 1
ATOM 1534 C CA . GLU A 1 214 ? -6.16600 32.67100 29.63400 1.000 29.21413 194 GLU A CA 1
ATOM 1535 C C . GLU A 1 214 ? -6.27800 31.50200 28.65900 1.000 28.60084 194 GLU A C 1
ATOM 1536 O O . GLU A 1 214 ? -6.49800 30.35400 29.09300 1.000 25.77788 194 GLU A O 1
ATOM 1542 N N . ASP A 1 215 ? -6.22000 31.77600 27.35100 1.000 25.11933 195 ASP A N 1
ATOM 1543 C CA . ASP A 1 215 ? -6.34800 30.73400 26.33400 1.000 24.92542 195 ASP A CA 1
ATOM 1544 C C . ASP A 1 215 ? -5.02300 30.42300 25.63400 1.000 23.26630 195 ASP A C 1
ATOM 1545 O O . ASP A 1 215 ? -5.02400 29.94700 24.47800 1.000 20.81762 195 ASP A O 1
ATOM 1550 N N . PHE A 1 216 ? -3.89800 30.70300 26.29200 1.000 20.33521 196 PHE A N 1
ATOM 1551 C CA . PHE A 1 216 ? -2.59900 30.44500 25.68900 1.000 22.06590 196 PHE A CA 1
ATOM 1552 C C . PHE A 1 216 ? -2.37800 28.92800 25.56900 1.000 23.13861 196 PHE A C 1
ATOM 1553 O O . PHE A 1 216 ? -2.55700 28.19800 26.54200 1.000 20.51926 196 PHE A O 1
ATOM 1561 N N . GLY A 1 217 ? -1.96000 28.48000 24.39200 1.000 21.82564 197 GLY A N 1
ATOM 1562 C CA . GLY A 1 217 ? -1.40800 27.14100 24.25300 1.000 24.98268 197 GLY A CA 1
ATOM 1563 C C . GLY A 1 217 ? -0.70400 27.05000 22.92700 1.000 24.54380 197 GLY A C 1
ATOM 1564 O O . GLY A 1 217 ? -0.68700 28.00400 22.14600 1.000 23.41860 197 GLY A O 1
ATOM 1565 N N . PHE A 1 218 ? -0.13000 25.87200 22.67600 1.000 24.60755 198 PHE A N 1
ATOM 1566 C CA . PHE A 1 218 ? 0.57600 25.60700 21.43100 1.000 22.31387 198 PHE A CA 1
ATOM 1567 C C . PHE A 1 218 ? -0.40500 25.13000 20.38600 1.000 20.07266 198 PHE A C 1
ATOM 1568 O O . PHE A 1 218 ? -1.53800 24.75600 20.70500 1.000 19.07425 198 PHE A O 1
ATOM 1576 N N . ASP A 1 219 ? -0.01100 25.25200 19.11500 1.000 17.82431 199 ASP A N 1
ATOM 1577 C CA . ASP A 1 219 ? -0.93600 24.93100 17.99500 1.000 18.92730 199 ASP A CA 1
ATOM 1578 C C . ASP A 1 219 ? -1.61500 23.57700 18.19400 1.000 23.75419 199 ASP A C 1
ATOM 1579 O O . ASP A 1 219 ? -2.80700 23.46600 17.85200 1.000 23.24550 199 ASP A O 1
ATOM 1584 N N . ASN A 1 220 ? -0.89200 22.59100 18.72100 1.000 21.98840 200 ASN A N 1
ATOM 1585 C CA . ASN A 1 220 ? -1.47100 21.24400 18.79500 1.000 20.33168 200 ASN A CA 1
ATOM 1586 C C . ASN A 1 220 ? -2.59200 21.13900 19.82400 1.000 23.79283 200 ASN A C 1
ATOM 1587 O O . ASN A 1 220 ? -3.29800 20.12100 19.84200 1.000 25.43716 200 ASN A O 1
ATOM 1592 N N . GLU A 1 221 ? -2.82500 22.18200 20.61400 1.000 21.68393 201 GLU A N 1
ATOM 1593 C CA . GLU A 1 221 ? -3.91700 22.21000 21.57900 1.000 22.00470 201 GLU A CA 1
ATOM 1594 C C . GLU A 1 221 ? -5.17100 22.78900 20.97000 1.000 22.37040 201 GLU A C 1
ATOM 1595 O O . GLU A 1 221 ? -6.20600 22.80200 21.63300 1.000 23.10375 201 GLU A O 1
ATOM 1601 N N . LYS A 1 222 ? -5.12100 23.17500 19.69900 1.000 20.30092 202 LYS A N 1
ATOM 1602 C CA . LYS A 1 222 ? -6.13500 24.02800 19.09400 1.000 23.50376 202 LYS A CA 1
ATOM 1603 C C . LYS A 1 222 ? -6.49600 23.48900 17.72200 1.000 20.94774 202 LYS A C 1
ATOM 1604 O O . LYS A 1 222 ? -5.65800 22.86300 17.05600 1.000 23.97358 202 LYS A O 1
ATOM 1610 N N . PRO A 1 223 ? -7.71200 23.70700 17.28200 1.000 23.12467 203 PRO A N 1
ATOM 1611 C CA . PRO A 1 223 ? -8.80500 24.35900 18.03000 1.000 25.30093 203 PRO A CA 1
ATOM 1612 C C . PRO A 1 223 ? -9.69800 23.39600 18.79400 1.000 27.38084 203 PRO A C 1
ATOM 1613 O O . PRO A 1 223 ? -9.86400 22.21600 18.42200 1.000 24.13456 203 PRO A O 1
ATOM 1617 N N . ALA A 1 224 ? -10.31700 23.95700 19.83700 1.000 26.13128 204 ALA A N 1
ATOM 1618 C CA . ALA A 1 224 ? -11.03900 23.19700 20.84900 1.000 25.76217 204 ALA A CA 1
ATOM 1619 C C . ALA A 1 224 ? -12.28600 22.59100 20.23400 1.000 26.78499 204 ALA A C 1
ATOM 1620 O O . ALA A 1 224 ? -12.84000 23.12700 19.26400 1.000 25.96333 204 ALA A O 1
ATOM 1622 N N . PHE A 1 225 ? -12.69400 21.43000 20.75800 1.000 26.14076 205 PHE A N 1
ATOM 1623 C CA . PHE A 1 225 ? -13.83900 20.74100 20.17300 1.000 27.60655 205 PHE A CA 1
ATOM 1624 C C . PHE A 1 225 ? -14.56900 19.94400 21.25100 1.000 24.76446 205 PHE A C 1
ATOM 1625 O O . PHE A 1 225 ? -14.07700 19.76300 22.36600 1.000 25.08510 205 PHE A O 1
ATOM 1633 N N . GLU A 1 226 ? -15.77500 19.50700 20.91300 1.000 26.67024 206 GLU A N 1
ATOM 1634 C CA . GLU A 1 226 ? -16.61700 18.75100 21.82400 1.000 26.51201 206 GLU A CA 1
ATOM 1635 C C . GLU A 1 226 ? -16.57600 17.28700 21.43000 1.000 29.82277 206 GLU A C 1
ATOM 1636 O O . GLU A 1 226 ? -16.44700 16.95400 20.25000 1.000 30.67314 206 GLU A O 1
ATOM 1642 N N . VAL A 1 227 ? -16.64900 16.41200 22.40400 1.000 30.88968 207 VAL A N 1
ATOM 1643 C CA . VAL A 1 227 ? -16.59500 14.97200 22.11700 1.000 30.03779 207 VAL A CA 1
ATOM 1644 C C . VAL A 1 227 ? -17.67500 14.28400 22.93900 1.000 31.84094 207 VAL A C 1
ATOM 1645 O O . VAL A 1 227 ? -17.79400 14.53700 24.14400 1.000 28.80661 207 VAL A O 1
ATOM 1649 N N . ASP A 1 228 ? -18.44200 13.41000 22.28800 1.000 32.02330 208 ASP A N 1
ATOM 1650 C CA . ASP A 1 228 ? -19.35900 12.49700 22.95800 1.000 34.06912 208 ASP A CA 1
ATOM 1651 C C . ASP A 1 228 ? -18.55300 11.33500 23.52400 1.000 33.15479 208 ASP A C 1
ATOM 1652 O O . ASP A 1 228 ? -18.11300 10.45700 22.79600 1.000 33.08283 208 ASP A O 1
ATOM 1657 N N . MET A 1 229 ? -18.37100 11.31700 24.81700 1.000 34.35181 209 MET A N 1
ATOM 1658 C CA . MET A 1 229 ? -17.47200 10.37500 25.43400 1.000 30.24371 209 MET A CA 1
ATOM 1659 C C . MET A 1 229 ? -18.25400 9.18600 25.99600 1.000 30.88214 209 MET A C 1
ATOM 1660 O O . MET A 1 229 ? -19.13800 9.39800 26.83600 1.000 31.84839 209 MET A O 1
ATOM 1665 N N . PRO A 1 230 ? -17.97400 7.93400 25.60600 1.000 31.16839 210 PRO A N 1
ATOM 1666 C CA . PRO A 1 230 ? -18.56800 6.79600 26.32200 1.000 28.48667 210 PRO A CA 1
ATOM 1667 C C . PRO A 1 230 ? -17.97500 6.69500 27.70600 1.000 30.70845 210 PRO A C 1
ATOM 1668 O O . PRO A 1 230 ? -16.83500 7.12000 27.94800 1.000 28.76211 210 PRO A O 1
ATOM 1672 N N . GLU A 1 231 ? -18.76500 6.11700 28.61800 1.000 30.38473 211 GLU A N 1
ATOM 1673 C CA . GLU A 1 231 ? -18.31400 5.87100 29.97800 1.000 31.53802 211 GLU A CA 1
ATOM 1674 C C . GLU A 1 231 ? -17.04200 5.03100 29.96900 1.000 32.81472 211 GLU A C 1
ATOM 1675 O O . GLU A 1 231 ? -16.88200 4.16100 29.11700 1.000 31.14774 211 GLU A O 1
ATOM 1681 N N . PHE A 1 232 ? -16.14400 5.28400 30.92600 1.000 29.60737 212 PHE A N 1
ATOM 1682 C CA . PHE A 1 232 ? -14.92200 4.49400 31.03800 1.000 28.61861 212 PHE A CA 1
ATOM 1683 C C . PHE A 1 232 ? -14.45300 4.59700 32.47700 1.000 28.36112 212 PHE A C 1
ATOM 1684 O O . PHE A 1 232 ? -14.89500 5.46500 33.23100 1.000 26.93072 212 PHE A O 1
ATOM 1692 N N . SER A 1 233 ? -13.56200 3.68800 32.85800 1.000 25.97271 213 SER A N 1
ATOM 1693 C CA . SER A 1 233 ? -13.00200 3.65500 34.19800 1.000 26.57191 213 SER A CA 1
ATOM 1694 C C . SER A 1 233 ? -11.50000 3.74000 34.06500 1.000 26.02062 213 SER A C 1
ATOM 1695 O O . SER A 1 233 ? -10.90400 3.02200 33.25000 1.000 29.51916 213 SER A O 1
ATOM 1698 N N . ILE A 1 234 ? -10.88100 4.57400 34.88200 1.000 24.98319 214 ILE A N 1
ATOM 1699 C CA . ILE A 1 234 ? -9.44900 4.81800 34.77500 1.000 27.44112 214 ILE A CA 1
ATOM 1700 C C . ILE A 1 234 ? -8.84200 4.74600 36.17100 1.000 22.30966 214 ILE A C 1
ATOM 1701 O O . ILE A 1 234 ? -9.46200 5.15600 37.15400 1.000 25.41887 214 ILE A O 1
ATOM 1706 N N . SER A 1 235 ? -7.63700 4.21600 36.25800 1.000 25.00447 215 SER A N 1
ATOM 1707 C CA . SER A 1 235 ? -6.97000 4.15000 37.54000 1.000 27.75946 215 SER A CA 1
ATOM 1708 C C . SER A 1 235 ? -6.70200 5.56100 38.07400 1.000 31.56597 215 SER A C 1
ATOM 1709 O O . SER A 1 235 ? -6.28500 6.47000 37.33100 1.000 26.79929 215 SER A O 1
ATOM 1712 N N . ARG A 1 236 ? -6.95700 5.72200 39.37800 1.000 30.23893 216 ARG A N 1
ATOM 1713 C CA . ARG A 1 236 ? -6.66900 6.94700 40.11300 1.000 32.62835 216 ARG A CA 1
ATOM 1714 C C . ARG A 1 236 ? -5.17000 7.18200 40.28100 1.000 31.35969 216 ARG A C 1
ATOM 1715 O O . ARG A 1 236 ? -4.75100 8.33500 40.47000 1.000 26.15787 216 ARG A O 1
ATOM 1723 N N . THR A 1 237 ? -4.35400 6.13300 40.18200 1.000 26.67078 217 THR A N 1
ATOM 1724 C CA . THR A 1 237 ? -2.91800 6.20500 40.39800 1.000 24.63712 217 THR A CA 1
ATOM 1725 C C . THR A 1 237 ? -2.13400 5.65900 39.20200 1.000 28.98878 217 THR A C 1
ATOM 1726 O O . THR A 1 237 ? -2.58800 4.74100 38.47900 1.000 29.85566 217 THR A O 1
ATOM 1730 N N . LEU A 1 238 ? -0.95200 6.26600 38.98800 1.000 24.98078 218 LEU A N 1
ATOM 1731 C CA . LEU A 1 238 ? 0.05700 5.74800 38.07800 1.000 20.79415 218 LEU A CA 1
ATOM 1732 C C . LEU A 1 238 ? 0.38600 4.29300 38.42700 1.000 22.13116 218 LEU A C 1
ATOM 1733 O O . LEU A 1 238 ? 0.34200 3.90300 39.58900 1.000 26.48226 218 LEU A O 1
ATOM 1738 N N . VAL A 1 239 ? 0.69900 3.48500 37.41200 1.000 22.82666 219 VAL A N 1
ATOM 1739 C CA . VAL A 1 239 ? 1.32800 2.17600 37.64400 1.000 22.44723 219 VAL A CA 1
ATOM 1740 C C . VAL A 1 239 ? 2.62200 2.32300 38.44600 1.000 24.35973 219 VAL A C 1
ATOM 1741 O O . VAL A 1 239 ? 3.51100 3.14300 38.12700 1.000 23.45612 219 VAL A O 1
ATOM 1745 N N . THR A 1 240 ? 2.72100 1.54200 39.52500 1.000 23.11165 220 THR A N 1
ATOM 1746 C CA . THR A 1 240 ? 3.87200 1.56600 40.43000 1.000 23.25613 220 THR A CA 1
ATOM 1747 C C . THR A 1 240 ? 4.96900 0.63000 39.96300 1.000 23.76917 220 THR A C 1
ATOM 1748 O O . THR A 1 240 ? 4.73400 -0.33000 39.20200 1.000 27.55521 220 THR A O 1
ATOM 1752 N N . ASN A 1 241 ? 6.18500 0.91500 40.43300 1.000 22.82777 221 ASN A N 1
ATOM 1753 C CA . ASN A 1 241 ? 7.27400 -0.04800 40.30100 1.000 24.75751 221 ASN A CA 1
ATOM 1754 C C . ASN A 1 241 ? 6.85000 -1.44100 40.77300 1.000 26.41487 221 ASN A C 1
ATOM 1755 O O . ASN A 1 241 ? 7.13500 -2.44000 40.10600 1.000 25.73946 221 ASN A O 1
ATOM 1760 N N . GLY A 1 242 ? 6.19100 -1.53400 41.93600 1.000 25.57858 222 GLY A N 1
ATOM 1761 C CA . GLY A 1 242 ? 5.85100 -2.84900 42.48300 1.000 26.33592 222 GLY A CA 1
ATOM 1762 C C . GLY A 1 242 ? 4.87300 -3.60300 41.60100 1.000 29.14097 222 GLY A C 1
ATOM 1763 O O . GLY A 1 242 ? 5.00400 -4.81700 41.40400 1.000 28.15826 222 GLY A O 1
ATOM 1764 N N . GLU A 1 243 ? 3.91800 -2.88300 41.00200 1.000 29.14996 223 GLU A N 1
ATOM 1765 C CA . GLU A 1 243 ? 3.02300 -3.49600 40.02800 1.000 28.35807 223 GLU A CA 1
ATOM 1766 C C . GLU A 1 243 ? 3.77400 -3.94100 38.78300 1.000 27.76925 223 GLU A C 1
ATOM 1767 O O . GLU A 1 243 ? 3.54000 -5.04800 38.28000 1.000 24.46831 223 GLU A O 1
ATOM 1773 N N . PHE A 1 244 ? 4.66500 -3.08900 38.25500 1.000 23.78380 224 PHE A N 1
ATOM 1774 C CA . PHE A 1 244 ? 5.35000 -3.41600 37.00300 1.000 25.71061 224 PHE A CA 1
ATOM 1775 C C . PHE A 1 244 ? 6.35300 -4.55400 37.21900 1.000 24.28152 224 PHE A C 1
ATOM 1776 O O . PHE A 1 244 ? 6.59800 -5.36800 36.32200 1.000 25.73202 224 PHE A O 1
ATOM 1784 N N . GLN A 1 245 ? 6.96900 -4.58000 38.39200 1.000 26.06724 225 GLN A N 1
ATOM 1785 C CA . GLN A 1 245 ? 7.97100 -5.56700 38.75000 1.000 27.59858 225 GLN A CA 1
ATOM 1786 C C . GLN A 1 245 ? 7.41800 -6.99300 38.63400 1.000 27.50398 225 GLN A C 1
ATOM 1787 O O . GLN A 1 245 ? 8.16800 -7.92000 38.30400 1.000 27.58187 225 GLN A O 1
ATOM 1793 N N . LYS A 1 246 ? 6.12300 -7.17900 38.92000 1.000 27.25050 226 LYS A N 1
ATOM 1794 C CA . LYS A 1 246 ? 5.50600 -8.50400 38.83400 1.000 29.28781 226 LYS A CA 1
ATOM 1795 C C . LYS A 1 246 ? 5.45600 -8.98300 37.38600 1.000 27.86940 226 LYS A C 1
ATOM 1796 O O . LYS A 1 246 ? 5.82500 -10.12300 37.08400 1.000 27.73212 226 LYS A O 1
ATOM 1802 N N . PHE A 1 247 ? 5.03300 -8.09700 36.48100 1.000 23.57155 227 PHE A N 1
ATOM 1803 C CA . PHE A 1 247 ? 5.07900 -8.32400 35.02900 1.000 26.44743 227 PHE A CA 1
ATOM 1804 C C . PHE A 1 247 ? 6.47500 -8.71100 34.56900 1.000 25.27767 227 PHE A C 1
ATOM 1805 O O . PHE A 1 247 ? 6.65200 -9.67400 33.81000 1.000 26.10363 227 PHE A O 1
ATOM 1813 N N . VAL A 1 248 ? 7.48600 -7.96800 35.02600 1.000 22.83557 228 VAL A N 1
ATOM 1814 C CA . VAL A 1 248 ? 8.86600 -8.26300 34.64700 1.000 22.43813 228 VAL A CA 1
ATOM 1815 C C . VAL A 1 248 ? 9.28600 -9.62900 35.18600 1.000 25.96233 228 VAL A C 1
ATOM 1816 O O . VAL A 1 248 ? 9.81600 -10.47000 34.45100 1.000 27.13383 228 VAL A O 1
ATOM 1820 N N . GLU A 1 249 ? 9.10300 -9.84300 36.49300 1.000 26.87450 229 GLU A N 1
ATOM 1821 C CA . GLU A 1 249 ? 9.63800 -11.04000 37.14600 1.000 27.27261 229 GLU A CA 1
ATOM 1822 C C . GLU A 1 249 ? 8.95600 -12.31900 36.66700 1.000 29.34995 229 GLU A C 1
ATOM 1823 O O . GLU A 1 249 ? 9.55200 -13.40000 36.75600 1.000 29.26405 229 GLU A O 1
ATOM 1829 N N . GLU A 1 250 ? 7.70600 -12.24200 36.19900 1.000 26.79189 230 GLU A N 1
ATOM 1830 C CA . GLU A 1 250 ? 7.03300 -13.42200 35.67600 1.000 27.38055 230 GLU A CA 1
ATOM 1831 C C . GLU A 1 250 ? 7.26400 -13.58000 34.17900 1.000 28.73098 230 GLU A C 1
ATOM 1832 O O . GLU A 1 250 ? 6.48500 -14.26600 33.50100 1.000 24.03272 230 GLU A O 1
ATOM 1838 N N . GLY A 1 251 ? 8.31800 -12.94600 33.64700 1.000 26.13051 231 GLY A N 1
ATOM 1839 C CA . GLY A 1 251 ? 8.74500 -13.24200 32.29300 1.000 23.60465 231 GLY A CA 1
ATOM 1840 C C . GLY A 1 251 ? 8.06200 -12.40400 31.23100 1.000 24.88778 231 GLY A C 1
ATOM 1841 O O . GLY A 1 251 ? 8.13300 -12.75300 30.03900 1.000 24.41694 231 GLY A O 1
ATOM 1842 N N . GLY A 1 252 ? 7.41600 -11.29100 31.61700 1.000 24.44104 232 GLY A N 1
ATOM 1843 C CA . GLY A 1 252 ? 6.60900 -10.55700 30.65400 1.000 23.69080 232 GLY A CA 1
ATOM 1844 C C . GLY A 1 252 ? 7.36900 -10.18300 29.39000 1.000 22.59147 232 GLY A C 1
ATOM 1845 O O . GLY A 1 252 ? 6.79900 -10.18200 28.29300 1.000 26.10164 232 GLY A O 1
ATOM 1846 N N . TYR A 1 253 ? 8.64600 -9.81400 29.52100 1.000 21.75299 233 TYR A N 1
ATOM 1847 C CA . TYR A 1 253 ? 9.37800 -9.38600 28.31800 1.000 25.10019 233 TYR A CA 1
ATOM 1848 C C . TYR A 1 253 ? 9.78400 -10.57000 27.43700 1.000 28.40889 233 TYR A C 1
ATOM 1849 O O . TYR A 1 253 ? 10.29800 -10.36400 26.32200 1.000 28.61517 233 TYR A O 1
ATOM 1858 N N . GLU A 1 254 ? 9.60800 -11.79400 27.91100 1.000 24.94522 234 GLU A N 1
ATOM 1859 C CA . GLU A 1 254 ? 9.92900 -12.96300 27.10800 1.000 27.29229 234 GLU A CA 1
ATOM 1860 C C . GLU A 1 254 ? 8.69100 -13.67500 26.62700 1.000 30.51254 234 GLU A C 1
ATOM 1861 O O . GLU A 1 254 ? 8.76000 -14.84300 26.23900 1.000 30.32602 234 GLU A O 1
ATOM 1867 N N . ARG A 1 255 ? 7.53900 -13.03200 26.68300 1.000 24.59893 235 ARG A N 1
ATOM 1868 C CA . ARG A 1 255 ? 6.28500 -13.72100 26.42700 1.000 26.48924 235 ARG A CA 1
ATOM 1869 C C . ARG A 1 255 ? 5.58000 -12.84500 25.41500 1.000 27.44089 235 ARG A C 1
ATOM 1870 O O . ARG A 1 255 ? 4.79100 -11.96000 25.77600 1.000 27.85884 235 ARG A O 1
ATOM 1878 N N . PRO A 1 256 ? 5.84400 -13.06900 24.12600 1.000 32.37925 236 PRO A N 1
ATOM 1879 C CA . PRO A 1 256 ? 5.42800 -12.08900 23.09800 1.000 33.30431 236 PRO A CA 1
ATOM 1880 C C . PRO A 1 256 ? 3.90600 -11.99300 22.89700 1.000 33.18982 236 PRO A C 1
ATOM 1881 O O . PRO A 1 256 ? 3.44300 -11.07500 22.18500 1.000 30.23802 236 PRO A O 1
ATOM 1885 N N . GLU A 1 257 ? 3.11900 -12.89800 23.50900 1.000 28.39383 237 GLU A N 1
ATOM 1886 C CA . GLU A 1 257 ? 1.66300 -12.78000 23.48500 1.000 31.40547 237 GLU A CA 1
ATOM 1887 C C . GLU A 1 257 ? 1.19500 -11.43800 24.08600 1.000 30.54056 237 GLU A C 1
ATOM 1888 O O . GLU A 1 257 ? 0.10600 -10.95000 23.76000 1.000 28.63762 237 GLU A O 1
ATOM 1894 N N . PHE A 1 258 ? 1.98700 -10.84200 24.97000 1.000 26.53591 238 PHE A N 1
ATOM 1895 C CA . PHE A 1 258 ? 1.58300 -9.55600 25.55200 1.000 29.86458 238 PHE A CA 1
ATOM 1896 C C . PHE A 1 258 ? 1.99500 -8.35700 24.70400 1.000 28.69187 238 PHE A C 1
ATOM 1897 O O . PHE A 1 258 ? 1.57500 -7.23800 25.00700 1.000 28.57002 238 PHE A O 1
ATOM 1905 N N . TRP A 1 25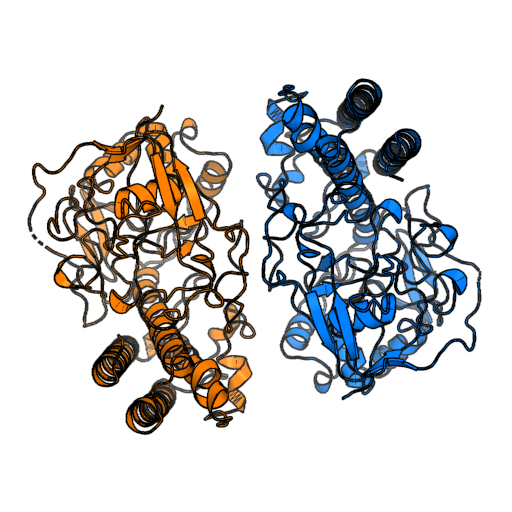9 ? 2.78000 -8.55800 23.65000 1.000 29.12553 239 TRP A N 1
ATOM 1906 C CA . TRP A 1 259 ? 3.40900 -7.46900 22.92000 1.000 30.54752 239 TRP A CA 1
ATOM 1907 C C . TRP A 1 259 ? 2.74200 -7.35600 21.55800 1.000 34.82463 239 TRP A C 1
ATOM 1908 O O . TRP A 1 259 ? 2.35500 -8.37000 20.95500 1.000 33.86759 239 TRP A O 1
ATOM 1919 N N . SER A 1 260 ? 2.56500 -6.12000 21.08700 1.000 26.44994 240 SER A N 1
ATOM 1920 C CA . SER A 1 260 ? 1.95900 -5.91700 19.78800 1.000 22.74865 240 SER A CA 1
ATOM 1921 C C . SER A 1 260 ? 2.99600 -6.19100 18.70200 1.000 24.28081 240 SER A C 1
ATOM 1922 O O . SER A 1 260 ? 4.16800 -6.45900 18.96900 1.000 27.43927 240 SER A O 1
ATOM 1925 N N . GLN A 1 261 ? 2.57600 -6.02800 17.45300 1.000 28.11633 241 GLN A N 1
ATOM 1926 C CA . GLN A 1 261 ? 3.49500 -6.17800 16.33600 1.000 30.11183 241 GLN A CA 1
ATOM 1927 C C . GLN A 1 261 ? 4.68300 -5.22600 16.47400 1.000 28.80863 241 GLN A C 1
ATOM 1928 O O . GLN A 1 261 ? 5.84800 -5.63500 16.37300 1.000 29.73186 241 GLN A O 1
ATOM 1934 N N . GLY A 1 262 ? 4.41200 -3.94300 16.74600 1.000 29.60385 242 GLY A N 1
ATOM 1935 C CA . GLY A 1 262 ? 5.50600 -3.01800 16.95700 1.000 24.81722 242 GLY A CA 1
ATOM 1936 C C . GLY A 1 262 ? 6.31200 -3.36500 18.19100 1.000 23.09011 242 GLY A C 1
ATOM 1937 O O . GLY A 1 262 ? 7.53700 -3.22700 18.20500 1.000 24.50175 242 GLY A O 1
ATOM 1938 N N . GLY A 1 263 ? 5.63200 -3.78100 19.26500 1.000 23.48323 243 GLY A N 1
ATOM 1939 C CA . GLY A 1 263 ? 6.35600 -4.07000 20.48700 1.000 24.19830 243 GLY A CA 1
ATOM 1940 C C . GLY A 1 263 ? 7.32100 -5.22900 20.32200 1.000 26.83026 243 GLY A C 1
ATOM 1941 O O . GLY A 1 263 ? 8.42400 -5.22600 20.88300 1.000 25.51712 243 GLY A O 1
ATOM 1942 N N . ARG A 1 264 ? 6.90400 -6.25400 19.57800 1.000 28.41659 244 ARG A N 1
ATOM 1943 C CA . ARG A 1 264 ? 7.77000 -7.42400 19.35900 1.000 27.56668 244 ARG A CA 1
ATOM 1944 C C . ARG A 1 264 ? 9.00500 -7.05100 18.55700 1.000 30.32801 244 ARG A C 1
ATOM 1945 O O . ARG A 1 264 ? 10.12600 -7.45800 18.89100 1.000 30.84548 244 ARG A O 1
ATOM 1953 N N . LYS A 1 265 ? 8.83000 -6.22600 17.52100 1.000 27.32249 245 LYS A N 1
ATOM 1954 C CA . LYS A 1 265 ? 9.99200 -5.70400 16.81400 1.000 30.70847 245 LYS A CA 1
ATOM 1955 C C . LYS A 1 265 ? 10.90400 -4.92800 17.76400 1.000 30.57976 245 LYS A C 1
ATOM 1956 O O . LYS A 1 265 ? 12.12800 -5.13000 17.77200 1.000 30.90439 245 LYS A O 1
ATOM 1962 N N . TRP A 1 266 ? 10.33300 -4.04400 18.59900 1.000 28.67448 246 TRP A N 1
ATOM 1963 C CA . TRP A 1 266 ? 11.17600 -3.33400 19.57300 1.000 27.26075 246 TRP A CA 1
ATOM 1964 C C . TRP A 1 266 ? 11.86000 -4.30900 20.53100 1.000 25.79707 246 TRP A C 1
ATOM 1965 O O . TRP A 1 266 ? 13.04300 -4.15500 20.86800 1.000 24.65763 246 TRP A O 1
ATOM 1976 N N . LEU A 1 267 ? 11.14000 -5.33600 20.96000 1.000 24.92545 247 LEU A N 1
ATOM 1977 C CA . LEU A 1 267 ? 11.72200 -6.29600 21.89000 1.000 31.68574 247 LEU A CA 1
ATOM 1978 C C . LEU A 1 267 ? 12.95900 -6.99000 21.30500 1.000 33.26510 247 LEU A C 1
ATOM 1979 O O . LEU A 1 267 ? 13.90100 -7.30900 22.04000 1.000 31.32056 247 LEU A O 1
ATOM 1984 N N . GLU A 1 268 ? 13.02600 -7.14500 19.98600 1.000 33.29354 248 GLU A N 1
ATOM 1985 C CA . GLU A 1 268 ? 14.13100 -7.85600 19.35800 1.000 34.32947 248 GLU A CA 1
ATOM 1986 C C . GLU A 1 268 ? 15.31800 -6.99000 19.03600 1.000 35.57067 248 GLU A C 1
ATOM 1987 O O . GLU A 1 268 ? 16.29600 -7.49700 18.48700 1.000 35.42423 248 GLU A O 1
ATOM 1993 N N . ARG A 1 269 ? 15.24900 -5.69300 19.30000 1.000 28.64197 249 ARG A N 1
ATOM 1994 C CA . ARG A 1 269 ? 16.35700 -4.83300 18.91900 1.000 33.28144 249 ARG A CA 1
ATOM 1995 C C . ARG A 1 269 ? 17.55100 -5.06100 19.85100 1.000 35.52085 249 ARG A C 1
ATOM 1996 O O . ARG A 1 269 ? 17.40100 -5.45500 21.02100 1.000 34.09787 249 ARG A O 1
ATOM 2004 N N . GLU A 1 270 ? 18.75900 -4.86400 19.31700 1.000 31.44775 250 GLU A N 1
ATOM 2005 C CA . GLU A 1 270 ? 19.96400 -5.08500 20.11100 1.000 38.01431 250 GLU A CA 1
ATOM 2006 C C . GLU A 1 270 ? 20.49600 -3.71900 20.51200 1.000 38.15579 250 GLU A C 1
ATOM 2007 O O . GLU A 1 270 ? 20.71600 -2.85600 19.65500 1.000 43.84735 250 GLU A O 1
ATOM 2009 N N . ILE A 1 271 ? 20.66600 -3.49900 21.81300 1.000 34.85395 251 ILE A N 1
ATOM 2010 C CA . ILE A 1 271 ? 21.11800 -2.19800 22.27100 1.000 33.05143 251 ILE A CA 1
ATOM 2011 C C . ILE A 1 271 ? 22.26600 -2.39300 23.22100 1.000 32.27942 251 ILE A C 1
ATOM 2012 O O . ILE A 1 271 ? 22.50600 -3.49000 23.73000 1.000 31.24772 251 ILE A O 1
ATOM 2017 N N . ASN A 1 272 ? 22.95800 -1.29200 23.48000 1.000 30.89228 252 ASN A N 1
ATOM 2018 C CA . ASN A 1 272 ? 23.95000 -1.25700 24.54200 1.000 30.58628 252 ASN A CA 1
ATOM 2019 C C . ASN A 1 272 ? 23.20800 -1.04100 25.85000 1.000 31.16087 252 ASN A C 1
ATOM 2020 O O . ASN A 1 272 ? 22.84700 0.08600 26.19600 1.000 26.63805 252 ASN A O 1
ATOM 2025 N N . LEU A 1 273 ? 23.01700 -2.13100 26.58300 1.000 25.87141 253 LEU A N 1
ATOM 2026 C CA . LEU A 1 273 ? 22.31200 -2.12700 27.84300 1.000 30.26620 253 LEU A CA 1
ATOM 2027 C C . LEU A 1 273 ? 23.07300 -1.38900 28.93200 1.000 29.06400 253 LEU A C 1
ATOM 2028 O O . LEU A 1 273 ? 22.48600 -1.13900 29.99000 1.000 25.42941 253 LEU A O 1
ATOM 2033 N N . ASN A 1 274 ? 24.36400 -1.07900 28.72600 1.000 27.79231 254 ASN A N 1
ATOM 2034 C CA . ASN A 1 274 ? 25.14000 -0.34800 29.71800 1.000 27.74169 254 ASN A CA 1
ATOM 2035 C C . ASN A 1 274 ? 25.24300 1.14900 29.41200 1.000 25.46473 254 ASN A C 1
ATOM 2036 O O . ASN A 1 274 ? 26.03900 1.84200 30.05100 1.000 26.84455 254 ASN A O 1
ATOM 2041 N N . PHE A 1 275 ? 24.52400 1.64500 28.42000 1.000 27.98169 255 PHE A N 1
ATOM 2042 C CA . PHE A 1 275 ? 24.69400 3.05200 28.03900 1.000 26.91867 255 PHE A CA 1
ATOM 2043 C C . PHE A 1 275 ? 24.37100 3.96000 29.20600 1.000 27.57110 255 PHE A C 1
ATOM 2044 O O . PHE A 1 275 ? 23.27600 3.90100 29.76100 1.000 26.53366 255 PHE A O 1
ATOM 2052 N N . GLY A 1 276 ? 25.31700 4.82400 29.55600 1.000 29.46678 256 GLY A N 1
ATOM 2053 C CA . GLY A 1 276 ? 25.12200 5.74000 30.65800 1.000 31.61392 256 GLY A CA 1
ATOM 2054 C C . GLY A 1 276 ? 25.60200 5.23900 32.00800 1.000 30.69395 256 GLY A C 1
ATOM 2055 O O . GLY A 1 276 ? 25.53600 5.99400 32.97900 1.000 31.45694 256 GLY A O 1
ATOM 2056 N N . SER A 1 277 ? 26.06200 3.97800 32.12000 1.000 25.66171 257 SER A N 1
ATOM 2057 C CA . SER A 1 277 ? 26.39300 3.41800 33.42600 1.000 30.90309 257 SER A CA 1
ATOM 2058 C C . SER A 1 277 ? 27.81900 3.73100 33.87100 1.000 32.49242 257 SER A C 1
ATOM 2059 O O . SER A 1 277 ? 28.16200 3.49000 35.04300 1.000 32.14654 257 SER A O 1
ATOM 2062 N N . GLY A 1 278 ? 28.65400 4.23100 32.97500 1.000 31.72274 258 GLY A N 1
ATOM 2063 C CA . GLY A 1 278 ? 30.08000 4.27700 33.23500 1.000 34.85363 258 GLY A CA 1
ATOM 2064 C C . GLY A 1 278 ? 30.85500 3.02300 32.84900 1.000 36.45850 258 GLY A C 1
ATOM 2065 O O . GLY A 1 278 ? 32.09000 3.06800 32.83000 1.000 42.84284 258 GLY A O 1
ATOM 2066 N N . GLU A 1 279 ? 30.18400 1.92800 32.49400 1.000 33.34642 259 GLU A N 1
ATOM 2067 C CA . GLU A 1 279 ? 30.81200 0.64500 32.22700 1.000 32.10063 259 GLU A CA 1
ATOM 2068 C C . GLU A 1 279 ? 30.85600 0.38000 30.73700 1.000 38.06999 259 GLU A C 1
ATOM 2069 O O . GLU A 1 279 ? 30.13600 1.03000 29.96600 1.000 32.30167 259 GLU A O 1
ATOM 2075 N N . PRO A 1 280 ? 31.67600 -0.58000 30.29800 1.000 35.36444 260 PRO A N 1
ATOM 2076 C CA . PRO A 1 280 ? 31.78900 -0.88900 28.86900 1.000 33.97136 260 PRO A CA 1
ATOM 2077 C C . PRO A 1 280 ? 30.47000 -1.32600 28.26200 1.000 32.99939 260 PRO A C 1
ATOM 2078 O O . PRO A 1 280 ? 29.56200 -1.82900 28.94900 1.000 33.71411 260 PRO A O 1
ATOM 2082 N N . PRO A 1 281 ? 30.37700 -1.21500 26.94400 1.000 36.01361 261 PRO A N 1
ATOM 2083 C CA . PRO A 1 281 ? 29.17700 -1.64900 26.22300 1.000 32.38110 261 PRO A CA 1
ATOM 2084 C C . PRO A 1 281 ? 28.83100 -3.10600 26.46700 1.000 33.03074 261 PRO A C 1
ATOM 2085 O O . PRO A 1 281 ? 29.70000 -3.97400 26.53000 1.000 33.01988 261 PRO A O 1
ATOM 2089 N N . LEU A 1 282 ? 27.53700 -3.36400 26.61800 1.000 34.33614 262 LEU A N 1
ATOM 2090 C CA . LEU A 1 282 ? 27.00900 -4.71400 26.80400 1.000 33.87958 262 LEU A CA 1
ATOM 2091 C C . LEU A 1 282 ? 25.82100 -4.80200 25.86500 1.000 32.91364 262 LEU A C 1
ATOM 2092 O O . LEU A 1 282 ? 24.76100 -4.23100 26.14600 1.000 34.33721 262 LEU A O 1
ATOM 2097 N N . MET A 1 283 ? 26.01700 -5.45500 24.72100 1.000 33.58203 263 MET A N 1
ATOM 2098 C CA . MET A 1 283 ? 25.00200 -5.49600 23.67700 1.000 35.30210 263 MET A CA 1
ATOM 2099 C C . MET A 1 283 ? 24.04300 -6.64300 23.95600 1.000 35.63483 263 MET A C 1
ATOM 2100 O O . MET A 1 283 ? 24.46100 -7.72700 24.35700 1.000 36.33382 263 MET A O 1
ATOM 2105 N N . GLY A 1 284 ? 22.74900 -6.38100 23.81500 1.000 30.37229 264 GLY A N 1
ATOM 2106 C CA . GLY A 1 284 ? 21.78800 -7.38700 24.21100 1.000 29.35510 264 GLY A CA 1
ATOM 2107 C C . GLY A 1 284 ? 20.39700 -6.88300 23.95200 1.000 33.98065 264 GLY A C 1
ATOM 2108 O O . GLY A 1 284 ? 20.20100 -5.75600 23.48600 1.000 34.92941 264 GLY A O 1
ATOM 2109 N N . ARG A 1 285 ? 19.43300 -7.73600 24.26700 1.000 34.97310 265 ARG A N 1
ATOM 2110 C CA . ARG A 1 285 ? 18.02100 -7.40300 24.18900 1.000 35.34828 265 ARG A CA 1
ATOM 2111 C C . ARG A 1 285 ? 17.52200 -7.00100 25.56200 1.000 32.95169 265 ARG A C 1
ATOM 2112 O O . ARG A 1 285 ? 18.01700 -7.46100 26.58700 1.000 32.11431 265 ARG A O 1
ATOM 2120 N N . GLN A 1 286 ? 16.50900 -6.14600 25.56700 1.000 33.26373 266 GLN A N 1
ATOM 2121 C CA . GLN A 1 286 ? 15.96300 -5.60500 26.79500 1.000 28.69784 266 GLN A CA 1
ATOM 2122 C C . GLN A 1 286 ? 14.97900 -6.59200 27.41800 1.000 26.92346 266 GLN A C 1
ATOM 2123 O O . GLN A 1 286 ? 14.03500 -7.02400 26.76100 1.000 26.06402 266 GLN A O 1
ATOM 2129 N N . THR A 1 287 ? 15.14200 -6.89900 28.70700 1.000 24.66792 267 THR A N 1
ATOM 2130 C CA . THR A 1 287 ? 14.16600 -7.75600 29.38500 1.000 28.38498 267 THR A CA 1
ATOM 2131 C C . THR A 1 287 ? 13.56300 -7.09300 30.61100 1.000 28.02979 267 THR A C 1
ATOM 2132 O O . THR A 1 287 ? 12.90600 -7.76800 31.41500 1.000 28.91739 267 THR A O 1
ATOM 2136 N N . HIS A 1 288 ? 13.72600 -5.78400 30.75600 1.000 25.25382 268 HIS A N 1
ATOM 2137 C CA . HIS A 1 288 ? 13.13100 -5.05600 31.87100 1.000 25.45497 268 HIS A CA 1
ATOM 2138 C C . HIS A 1 288 ? 13.33000 -3.56500 31.59500 1.000 24.78688 268 HIS A C 1
ATOM 2139 O O . HIS A 1 288 ? 14.01100 -3.21000 30.61000 1.000 24.09148 268 HIS A O 1
ATOM 2146 N N . PRO A 1 289 ? 12.75700 -2.67700 32.39600 1.000 22.61105 269 PRO A N 1
ATOM 2147 C CA . PRO A 1 289 ? 12.94200 -1.25100 32.10300 1.000 21.91377 269 PRO A CA 1
ATOM 2148 C C . PRO A 1 289 ? 14.41900 -0.93200 32.01200 1.000 24.00092 269 PRO A C 1
ATOM 2149 O O . PRO A 1 289 ? 15.23500 -1.44500 32.80300 1.000 25.32518 269 PRO A O 1
ATOM 2153 N N . PHE A 1 290 ? 14.75200 -0.09200 31.01200 1.000 23.15333 270 PHE A N 1
ATOM 2154 C CA . PHE A 1 290 ? 16.14000 0.15300 30.64500 1.000 21.90803 270 PHE A CA 1
ATOM 2155 C C . PHE A 1 290 ? 16.98000 0.60600 31.83100 1.000 25.07858 270 PHE A C 1
ATOM 2156 O O . PHE A 1 290 ? 18.15900 0.24300 31.92000 1.000 24.26569 270 PHE A O 1
ATOM 2164 N N . HIS A 1 291 ? 16.43200 1.44800 32.72000 1.000 22.78903 271 HIS A N 1
ATOM 2165 C CA . HIS A 1 291 ? 17.22400 1.93100 33.85000 1.000 25.56064 271 HIS A CA 1
ATOM 2166 C C . HIS A 1 291 ? 17.10800 1.06000 35.09500 1.000 27.41582 271 HIS A C 1
ATOM 2167 O O . HIS A 1 291 ? 17.68500 1.43000 36.12900 1.000 26.81246 271 HIS A O 1
ATOM 2174 N N . TRP A 1 292 ? 16.40700 -0.08700 35.03400 1.000 21.04419 272 TRP A N 1
ATOM 2175 C CA . TRP A 1 292 ? 16.37900 -1.00900 36.16700 1.000 25.34642 272 TRP A CA 1
ATOM 2176 C C . TRP A 1 292 ? 17.55900 -1.97200 36.09700 1.000 25.81052 272 TRP A C 1
ATOM 2177 O O . TRP A 1 292 ? 18.06200 -2.29200 35.01600 1.000 26.01411 272 TRP A O 1
ATOM 2188 N N . ARG A 1 293 ? 17.93800 -2.51000 37.26400 1.000 29.18019 273 ARG A N 1
ATOM 2189 C CA . ARG A 1 293 ? 19.02700 -3.52400 37.32700 1.000 31.47226 273 ARG A CA 1
ATOM 2190 C C . ARG A 1 293 ? 18.83900 -4.35700 38.60000 1.000 27.92091 273 ARG A C 1
ATOM 2191 O O . ARG A 1 293 ? 18.83800 -3.76000 39.69400 1.000 31.42309 273 ARG A O 1
ATOM 2199 N N . LYS A 1 294 ? 18.68100 -5.67900 38.46600 1.000 27.98046 274 LYS A N 1
ATOM 2200 C CA . LYS A 1 294 ? 18.46000 -6.52000 39.63500 1.000 26.38223 274 LYS A CA 1
ATOM 2201 C C . LYS A 1 294 ? 19.81900 -6.90300 40.21400 1.000 28.45837 274 LYS A C 1
ATOM 2202 O O . LYS A 1 294 ? 20.71300 -7.34700 39.48900 1.000 31.81363 274 LYS A O 1
ATOM 2208 N N . ARG A 1 295 ? 20.01800 -6.63700 41.49200 1.000 31.81961 275 ARG A N 1
ATOM 2209 C CA . ARG A 1 295 ? 21.30700 -6.92300 42.12500 1.000 32.82961 275 ARG A CA 1
ATOM 2210 C C . ARG A 1 295 ? 21.05200 -7.82200 43.33200 1.000 33.27554 275 ARG A C 1
ATOM 2211 O O . ARG A 1 295 ? 20.32900 -7.42600 44.25400 1.000 32.09531 275 ARG A O 1
ATOM 2219 N N . ASP A 1 296 ? 21.59400 -9.05200 43.29400 1.000 31.75991 276 ASP A N 1
ATOM 2220 C CA . ASP A 1 296 ? 21.36500 -10.06100 44.33500 1.000 31.63292 276 ASP A CA 1
ATOM 2221 C C . ASP A 1 296 ? 19.88200 -10.14400 44.69700 1.000 32.19743 276 ASP A C 1
ATOM 2222 O O . ASP A 1 296 ? 19.48500 -10.06300 45.86600 1.000 37.29038 276 ASP A O 1
ATOM 2227 N N . GLY A 1 297 ? 19.04600 -10.25700 43.67100 1.000 33.88333 277 GLY A N 1
ATOM 2228 C CA . GLY A 1 297 ? 17.61500 -10.37500 43.86300 1.000 33.16907 277 GLY A CA 1
ATOM 2229 C C . GLY A 1 297 ? 16.86300 -9.11500 44.25700 1.000 37.55306 277 GLY A C 1
ATOM 2230 O O . GLY A 1 297 ? 15.64500 -9.19800 44.44300 1.000 34.82852 277 GLY A O 1
ATOM 2231 N N . ARG A 1 298 ? 17.52100 -7.95500 44.41100 1.000 33.62370 278 ARG A N 1
ATOM 2232 C CA . ARG A 1 298 ? 16.84600 -6.70000 44.73500 1.000 31.64415 278 ARG A CA 1
ATOM 2233 C C . ARG A 1 298 ? 16.93900 -5.74400 43.54600 1.000 29.70390 278 ARG A C 1
ATOM 2234 O O . ARG A 1 298 ? 17.98000 -5.65100 42.88700 1.000 28.27784 278 ARG A O 1
ATOM 2242 N N . TRP A 1 299 ? 15.84500 -5.05200 43.26400 1.000 28.72417 279 TRP A N 1
ATOM 2243 C CA . TRP A 1 299 ? 15.80800 -4.18200 42.10000 1.000 30.22053 279 TRP A CA 1
ATOM 2244 C C . TRP A 1 299 ? 16.39700 -2.83700 42.44600 1.000 26.73117 279 TRP A C 1
ATOM 2245 O O . TRP A 1 299 ? 16.10300 -2.26800 43.50800 1.000 25.89373 279 TRP A O 1
ATOM 2256 N N . TYR A 1 300 ? 17.21100 -2.32400 41.53300 1.000 27.34143 280 TYR A N 1
ATOM 2257 C CA . TYR A 1 300 ? 17.75100 -0.97000 41.62000 1.000 27.78936 280 TYR A CA 1
ATOM 2258 C C . TYR A 1 300 ? 17.40800 -0.19100 40.35200 1.000 29.17115 280 TYR A C 1
ATOM 2259 O O . TYR A 1 300 ? 17.06800 -0.76300 39.32400 1.000 26.86240 280 TYR A O 1
ATOM 2268 N N . GLU A 1 301 ? 17.57400 1.13600 40.42600 1.000 29.64725 281 GLU A N 1
ATOM 2269 C CA . GLU A 1 301 ? 17.33900 2.04900 39.31500 1.000 27.05542 281 GLU A CA 1
ATOM 2270 C C . GLU A 1 301 ? 18.50100 3.01200 39.24900 1.000 24.00642 281 GLU A C 1
ATOM 2271 O O . GLU A 1 301 ? 18.97500 3.50000 40.28300 1.000 27.25724 281 GLU A O 1
ATOM 2277 N N . ARG A 1 302 ? 18.97600 3.29200 38.04900 1.000 22.61195 282 ARG A N 1
ATOM 2278 C CA . ARG A 1 302 ? 20.00300 4.31100 37.93900 1.000 24.84401 282 ARG A CA 1
ATOM 2279 C C . ARG A 1 302 ? 19.34800 5.68600 38.01800 1.000 27.50187 282 ARG A C 1
ATOM 2280 O O . ARG A 1 302 ? 18.44400 5.99900 37.23400 1.000 26.84218 282 ARG A O 1
ATOM 2288 N N . VAL A 1 303 ? 19.81600 6.49600 38.97100 1.000 26.36318 283 VAL A N 1
ATOM 2289 C CA . VAL A 1 303 ? 19.36200 7.87000 39.19700 1.000 27.31297 283 VAL A CA 1
ATOM 2290 C C . VAL A 1 303 ? 20.58400 8.76200 38.97500 1.000 28.45378 283 VAL A C 1
ATOM 2291 O O . VAL A 1 303 ? 21.40500 8.96900 39.87200 1.000 30.09178 283 VAL A O 1
ATOM 2295 N N . PHE A 1 304 ? 20.75000 9.23800 37.74000 1.000 29.31053 284 PHE A N 1
ATOM 2296 C CA . PHE A 1 304 ? 21.90700 9.98900 37.28600 1.000 26.76136 284 PHE A CA 1
ATOM 2297 C C . PHE A 1 304 ? 23.11300 9.10900 37.55700 1.000 27.91277 284 PHE A C 1
ATOM 2298 O O . PHE A 1 304 ? 23.22900 8.00900 36.99100 1.000 32.86060 284 PHE A O 1
ATOM 2306 N N . ASP A 1 305 ? 24.02500 9.54000 38.44000 1.000 30.31024 285 ASP A N 1
ATOM 2307 C CA . ASP A 1 305 ? 25.30100 8.78400 38.63500 1.000 35.11384 285 ASP A CA 1
ATOM 2308 C C . ASP A 1 305 ? 25.26000 7.83900 39.84600 1.000 30.18355 285 ASP A C 1
ATOM 2309 O O . ASP A 1 305 ? 26.34900 7.42700 40.29100 1.000 35.49512 285 ASP A O 1
ATOM 2314 N N . GLN A 1 306 ? 24.07600 7.50200 40.35600 1.000 31.43669 286 GLN A N 1
ATOM 2315 C CA . GLN A 1 306 ? 23.91200 6.60600 41.48900 1.000 36.83096 286 GLN A CA 1
ATOM 2316 C C . GLN A 1 306 ? 22.91900 5.50100 41.12400 1.000 34.89890 286 GLN A C 1
ATOM 2317 O O . GLN A 1 306 ? 21.97900 5.73300 40.35100 1.000 30.65266 286 GLN A O 1
ATOM 2323 N N . TRP A 1 307 ? 23.13000 4.29400 41.67900 1.000 36.57182 287 TRP A N 1
ATOM 2324 C CA . TRP A 1 307 ? 22.12100 3.23000 41.66300 1.000 29.36415 287 TRP A CA 1
ATOM 2325 C C . TRP A 1 307 ? 21.38500 3.27200 42.99800 1.000 32.07501 287 TRP A C 1
ATOM 2326 O O . TRP A 1 307 ? 22.01000 3.15400 44.05000 1.000 35.09754 287 TRP A O 1
ATOM 2337 N N . LEU A 1 308 ? 20.07100 3.50600 42.96000 1.000 28.72628 288 LEU A N 1
ATOM 2338 C CA . LEU A 1 308 ? 19.26900 3.58100 44.17800 1.000 32.40989 288 LEU A CA 1
ATOM 2339 C C . LEU A 1 308 ? 18.28900 2.40200 44.21100 1.000 32.25387 288 LEU A C 1
ATOM 2340 O O . LEU A 1 308 ? 17.87000 1.91900 43.15000 1.000 31.31848 288 LEU A O 1
ATOM 2345 N N . PRO A 1 309 ? 17.92700 1.90400 45.40500 1.000 34.31238 289 PRO A N 1
ATOM 2346 C CA . PRO A 1 309 ? 16.90200 0.85400 45.48500 1.000 31.07470 289 PRO A CA 1
ATOM 2347 C C . PRO A 1 309 ? 15.60400 1.35100 44.88700 1.000 32.19611 289 PRO A C 1
ATOM 2348 O O . PRO A 1 309 ? 15.22900 2.51900 45.04700 1.000 31.26501 289 PRO A O 1
ATOM 2352 N N . LEU A 1 310 ? 14.93700 0.45700 44.16300 1.000 27.34747 290 LEU A N 1
ATOM 2353 C CA . LEU A 1 310 ? 13.66700 0.75200 43.49600 1.000 30.00782 290 LEU A CA 1
ATOM 2354 C C . LEU A 1 310 ? 12.54400 0.70800 44.52100 1.000 32.41951 290 LEU A C 1
ATOM 2355 O O . LEU A 1 310 ? 12.29700 -0.35300 45.08900 1.000 32.79135 290 LEU A O 1
ATOM 2360 N N . GLU A 1 311 ? 11.84800 1.80600 44.74500 1.000 29.48199 291 GLU A N 1
ATOM 2361 C CA . GLU A 1 311 ? 10.82200 1.71600 45.80900 1.000 31.22558 291 GLU A CA 1
ATOM 2362 C C . GLU A 1 311 ? 9.47800 1.25500 45.25300 1.000 31.94935 291 GLU A C 1
ATOM 2363 O O . GLU A 1 311 ? 9.04400 1.75400 44.21900 1.000 29.90005 291 GLU A O 1
ATOM 2369 N N . PRO A 1 312 ? 8.75700 0.35500 45.94500 1.000 31.95610 292 PRO A N 1
ATOM 2370 C CA . PRO A 1 312 ? 7.55200 -0.25700 45.34900 1.000 27.90177 292 PRO A CA 1
ATOM 2371 C C . PRO A 1 312 ? 6.44200 0.71700 45.00700 1.000 28.54999 292 PRO A C 1
ATOM 2372 O O . PRO A 1 312 ? 5.67100 0.47600 44.05700 1.000 27.09054 292 PRO A O 1
ATOM 2376 N N . GLY A 1 313 ? 6.29400 1.78300 45.78000 1.000 27.34951 293 GLY A N 1
ATOM 2377 C CA . GLY A 1 313 ? 5.16000 2.65500 45.57800 1.000 29.25297 293 GLY A CA 1
ATOM 2378 C C . GLY A 1 313 ? 5.43300 3.86500 44.72300 1.000 29.24170 293 GLY A C 1
ATOM 2379 O O . GLY A 1 313 ? 4.54000 4.69800 44.54400 1.000 29.68145 293 GLY A O 1
ATOM 2380 N N . HIS A 1 314 ? 6.65400 4.02600 44.24800 1.000 30.46027 294 HIS A N 1
ATOM 2381 C CA . HIS A 1 314 ? 6.96400 5.06600 43.28200 1.000 27.46697 294 HIS A CA 1
ATOM 2382 C C . HIS A 1 314 ? 6.44700 4.62700 41.90900 1.000 29.88585 294 HIS A C 1
ATOM 2383 O O . HIS A 1 314 ? 6.20200 3.42200 41.68300 1.000 25.89303 294 HIS A O 1
ATOM 2390 N N . PRO A 1 315 ? 6.21200 5.57000 40.99200 1.000 24.95189 295 PRO A N 1
ATOM 2391 C CA . PRO A 1 315 ? 5.67800 5.19400 39.67700 1.000 21.93237 295 PRO A CA 1
ATOM 2392 C C . PRO A 1 315 ? 6.78100 4.62300 38.81000 1.000 24.03059 295 PRO A C 1
ATOM 2393 O O . PRO A 1 315 ? 7.94300 5.03500 38.91100 1.000 26.06850 295 PRO A O 1
ATOM 2397 N N . VAL A 1 316 ? 6.42400 3.63900 37.96100 1.000 22.19448 296 VAL A N 1
ATOM 2398 C CA . VAL A 1 316 ? 7.39500 3.14200 36.97700 1.000 22.69659 296 VAL A CA 1
ATOM 2399 C C . VAL A 1 316 ? 7.61500 4.24000 35.93500 1.000 22.75575 296 VAL A C 1
ATOM 2400 O O . VAL A 1 316 ? 6.66600 4.91900 35.53100 1.000 24.20227 296 VAL A O 1
ATOM 2404 N N . LYS A 1 317 ? 8.87000 4.47100 35.53200 1.000 22.42961 297 LYS A N 1
ATOM 2405 C CA . LYS A 1 317 ? 9.13100 5.59200 34.63700 1.000 25.32842 297 LYS A CA 1
ATOM 2406 C C . LYS A 1 317 ? 10.30900 5.29100 33.71400 1.000 22.55167 297 LYS A C 1
ATOM 2407 O O . LYS A 1 317 ? 11.05000 4.33200 33.90800 1.000 24.99449 297 LYS A O 1
ATOM 2413 N N . GLN A 1 318 ? 10.46800 6.13900 32.69900 1.000 22.44140 298 GLN A N 1
ATOM 2414 C CA . GLN A 1 318 ? 11.41200 5.94400 31.58400 1.000 20.06538 298 GLN A CA 1
ATOM 2415 C C . GLN A 1 318 ? 11.19700 4.56400 30.93300 1.000 22.67176 298 GLN A C 1
ATOM 2416 O O . GLN A 1 318 ? 12.12500 3.76400 30.74000 1.000 19.99981 298 GLN A O 1
ATOM 2422 N N . ILE A 1 319 ? 9.95200 4.29000 30.57100 1.000 20.91432 299 ILE A N 1
ATOM 2423 C CA . ILE A 1 319 ? 9.61600 3.09600 29.81700 1.000 23.07886 299 ILE A CA 1
ATOM 2424 C C . ILE A 1 319 ? 9.04100 3.55100 28.48200 1.000 23.14253 299 ILE A C 1
ATOM 2425 O O . ILE A 1 319 ? 8.42800 4.61400 28.39000 1.000 19.25196 299 ILE A O 1
ATOM 2430 N N . SER A 1 320 ? 9.26200 2.74300 27.44500 1.000 20.71228 300 SER A N 1
ATOM 2431 C CA . SER A 1 320 ? 8.71000 2.95200 26.11800 1.000 21.04368 300 SER A CA 1
ATOM 2432 C C . SER A 1 320 ? 7.19800 2.76800 26.09600 1.000 20.00849 300 SER A C 1
ATOM 2433 O O . SER A 1 320 ? 6.58300 2.20400 27.00500 1.000 19.68896 300 SER A O 1
ATOM 2436 N N . TYR A 1 321 ? 6.59600 3.25600 25.01500 1.000 18.88275 301 TYR A N 1
ATOM 2437 C CA . TYR A 1 321 ? 5.18900 2.97900 24.77800 1.000 19.36677 301 TYR A CA 1
ATOM 2438 C C . TYR A 1 321 ? 4.93100 1.46000 24.78400 1.000 22.60549 301 TYR A C 1
ATOM 2439 O O . TYR A 1 321 ? 3.94700 0.97200 25.37500 1.000 20.49764 301 TYR A O 1
ATOM 2448 N N . TRP A 1 322 ? 5.80600 0.70700 24.11100 1.000 19.26892 302 TRP A N 1
ATOM 2449 C CA . TRP A 1 322 ? 5.61800 -0.74800 23.99200 1.000 20.02065 302 TRP A CA 1
ATOM 2450 C C . TRP A 1 322 ? 5.62200 -1.41300 25.35900 1.000 19.84249 302 TRP A C 1
ATOM 2451 O O . TRP A 1 322 ? 4.82700 -2.32300 25.61300 1.000 21.50480 302 TRP A O 1
ATOM 2462 N N . GLU A 1 323 ? 6.51800 -0.98800 26.25200 1.000 21.38980 303 GLU A N 1
ATOM 2463 C CA . GLU A 1 323 ? 6.51100 -1.56200 27.59800 1.000 23.27928 303 GLU A CA 1
ATOM 2464 C C . GLU A 1 323 ? 5.19800 -1.26900 28.31800 1.000 22.54493 303 GLU A C 1
ATOM 2465 O O . GLU A 1 323 ? 4.61600 -2.16300 28.96600 1.000 22.43498 303 GLU A O 1
ATOM 2471 N N . ALA A 1 324 ? 4.68100 -0.03400 28.18600 1.000 20.19417 304 ALA A N 1
ATOM 2472 C CA . ALA A 1 324 ? 3.40400 0.28900 28.82600 1.000 18.80068 304 ALA A CA 1
ATOM 2473 C C . ALA A 1 324 ? 2.29700 -0.52800 28.17900 1.000 20.85133 304 ALA A C 1
ATOM 2474 O O . ALA A 1 324 ? 1.42500 -1.08100 28.86000 1.000 19.93933 304 ALA A O 1
ATOM 2476 N N . GLU A 1 325 ? 2.32900 -0.61200 26.85600 1.000 19.86047 305 GLU A N 1
ATOM 2477 C CA . GLU A 1 325 ? 1.28800 -1.33400 26.13700 1.000 24.31578 305 GLU A CA 1
ATOM 2478 C C . GLU A 1 325 ? 1.26800 -2.81800 26.51500 1.000 23.34005 305 GLU A C 1
ATOM 2479 O O . GLU A 1 325 ? 0.19900 -3.43200 26.61100 1.000 23.62356 305 GLU A O 1
ATOM 2485 N N . ALA A 1 326 ? 2.44000 -3.42700 26.65000 1.000 22.97134 306 ALA A N 1
ATOM 2486 C CA . ALA A 1 326 ? 2.47300 -4.85400 26.97200 1.000 22.43237 306 ALA A CA 1
ATOM 2487 C C . ALA A 1 326 ? 2.04800 -5.09800 28.42500 1.000 24.08621 306 ALA A C 1
ATOM 2488 O O . ALA A 1 326 ? 1.31800 -6.05200 28.72000 1.000 25.44563 306 ALA A O 1
ATOM 2490 N N . PHE A 1 327 ? 2.44900 -4.21800 29.34600 1.000 21.50414 307 PHE A N 1
ATOM 2491 C CA . PHE A 1 327 ? 1.97500 -4.32900 30.71700 1.000 21.54952 307 PHE A CA 1
ATOM 2492 C C . PHE A 1 327 ? 0.45500 -4.28200 30.78000 1.000 25.20113 307 PHE A C 1
ATOM 2493 O O . PHE A 1 327 ? -0.15700 -5.05300 31.53100 1.000 21.87645 307 PHE A O 1
ATOM 2501 N N . CYS A 1 328 ? -0.16500 -3.31800 30.07400 1.000 24.13958 308 CYS A N 1
ATOM 2502 C CA . CYS A 1 328 ? -1.62700 -3.26500 29.99900 1.000 25.60140 308 CYS A CA 1
ATOM 2503 C C . CYS A 1 328 ? -2.21200 -4.59800 29.51400 1.000 25.02264 308 CYS A C 1
ATOM 2504 O O . CYS A 1 328 ? -3.21500 -5.07300 30.04800 1.000 22.01001 308 CYS A O 1
ATOM 2507 N N . ALA A 1 329 ? -1.67900 -5.14200 28.42200 1.000 22.86649 309 ALA A N 1
ATOM 2508 C CA . ALA A 1 329 ? -2.23700 -6.40100 27.89900 1.000 25.96218 309 ALA A CA 1
ATOM 2509 C C . ALA A 1 329 ? -2.13100 -7.50700 28.93800 1.000 23.42564 309 ALA A C 1
ATOM 2510 O O . ALA A 1 329 ? -3.09300 -8.26100 29.17000 1.000 27.97680 309 ALA A O 1
ATOM 2512 N N . TRP A 1 330 ? -0.96000 -7.63200 29.56700 1.000 23.60891 310 TRP A N 1
ATOM 2513 C CA . TRP A 1 330 ? -0.78200 -8.60900 30.64500 1.000 25.36247 310 TRP A CA 1
ATOM 2514 C C . TRP A 1 330 ? -1.78100 -8.38600 31.78200 1.000 26.24508 310 TRP A C 1
ATOM 2515 O O . TRP A 1 330 ? -2.38600 -9.34600 32.30300 1.000 22.59335 310 TRP A O 1
ATOM 2526 N N . ALA A 1 331 ? -2.01800 -7.12700 32.14000 1.000 22.23114 311 ALA A N 1
ATOM 2527 C CA . ALA A 1 331 ? -2.84800 -6.79800 33.29500 1.000 17.81536 311 ALA A CA 1
ATOM 2528 C C . ALA A 1 331 ? -4.33400 -6.94600 33.01600 1.000 20.08570 311 ALA A C 1
ATOM 2529 O O . ALA A 1 331 ? -5.13700 -6.87700 33.96200 1.000 26.70124 311 ALA A O 1
ATOM 2531 N N . GLY A 1 332 ? -4.74000 -7.21100 31.78300 1.000 21.71341 312 GLY A N 1
ATOM 2532 C CA . GLY A 1 332 ? -6.16900 -7.15300 31.51100 1.000 24.27480 312 GLY A CA 1
ATOM 2533 C C . GLY A 1 332 ? -6.72200 -5.73000 31.45100 1.000 22.57480 312 GLY A C 1
ATOM 2534 O O . GLY A 1 332 ? -7.90300 -5.51700 31.76600 1.000 22.08363 312 GLY A O 1
ATOM 2535 N N . ARG A 1 333 ? -5.91200 -4.77000 30.98400 1.000 23.16137 313 ARG A N 1
ATOM 2536 C CA . ARG A 1 333 ? -6.21900 -3.32300 30.97500 1.000 22.25483 313 ARG A CA 1
ATOM 2537 C C . ARG A 1 333 ? -5.80800 -2.71700 29.62700 1.000 23.86321 313 ARG A C 1
ATOM 2538 O O . ARG A 1 333 ? -5.32300 -3.40200 28.73000 1.000 24.74379 313 ARG A O 1
ATOM 2546 N N . ARG A 1 334 ? -5.99500 -1.39700 29.47100 1.000 22.46852 314 ARG A N 1
ATOM 2547 C CA . ARG A 1 334 ? -5.61600 -0.74300 28.22600 1.000 20.28661 314 ARG A CA 1
ATOM 2548 C C . ARG A 1 334 ? -5.12200 0.66300 28.58600 1.000 22.96684 314 ARG A C 1
ATOM 2549 O O . ARG A 1 334 ? -5.31000 1.14200 29.71600 1.000 22.65169 314 ARG A O 1
ATOM 2557 N N . LEU A 1 335 ? -4.43400 1.30000 27.63100 1.000 22.02778 315 LEU A N 1
ATOM 2558 C CA . LEU A 1 335 ? -4.11700 2.71100 27.88400 1.000 24.88905 315 LEU A CA 1
ATOM 2559 C C . LEU A 1 335 ? -5.35000 3.59200 27.65900 1.000 27.26709 315 LEU A C 1
ATOM 2560 O O . LEU A 1 335 ? -6.21000 3.27800 26.81700 1.000 24.58046 315 LEU A O 1
ATOM 2565 N N . PRO A 1 336 ? -5.43900 4.74400 28.32200 1.000 26.33401 316 PRO A N 1
ATOM 2566 C CA . PRO A 1 336 ? -6.50300 5.69100 27.95800 1.000 24.07610 316 PRO A CA 1
ATOM 2567 C C . PRO A 1 336 ? -6.22200 6.29200 26.58400 1.000 23.08690 316 PRO A C 1
ATOM 2568 O O . PRO A 1 336 ? -5.06700 6.42900 26.17600 1.000 23.88772 316 PRO A O 1
ATOM 2572 N N . SER A 1 337 ? -7.28100 6.64300 25.84500 1.000 21.86052 317 SER A N 1
ATOM 2573 C CA . SER A 1 337 ? -7.03400 7.59500 24.75500 1.000 24.20041 317 SER A CA 1
ATOM 2574 C C . SER A 1 337 ? -6.67800 8.95500 25.36200 1.000 20.33577 317 SER A C 1
ATOM 2575 O O . SER A 1 337 ? -6.84700 9.17600 26.57900 1.000 22.29289 317 SER A O 1
ATOM 2578 N N . GLU A 1 338 ? -6.09000 9.84000 24.54700 1.000 21.46884 318 GLU A N 1
ATOM 2579 C CA . GLU A 1 338 ? -5.70000 11.13700 25.09600 1.000 21.17786 318 GLU A CA 1
ATOM 2580 C C . GLU A 1 338 ? -6.92100 11.98300 25.42700 1.000 23.18718 318 GLU A C 1
ATOM 2581 O O . GLU A 1 338 ? -6.86200 12.84000 26.32000 1.000 23.09919 318 GLU A O 1
ATOM 2587 N N . TYR A 1 339 ? -8.03900 11.75100 24.74400 1.000 24.21805 319 TYR A N 1
ATOM 2588 C CA . TYR A 1 339 ? -9.27000 12.46400 25.07400 1.000 24.74143 319 TYR A CA 1
ATOM 2589 C C . TYR A 1 339 ? -9.88400 11.95800 26.38100 1.000 26.39771 319 TYR A C 1
ATOM 2590 O O . TYR A 1 339 ? -10.34100 12.76800 27.19600 1.000 22.19386 319 TYR A O 1
ATOM 2599 N N . GLU A 1 340 ? -9.90500 10.62000 26.61400 1.000 24.21288 320 GLU A N 1
ATOM 2600 C CA . GLU A 1 340 ? -10.30300 10.10400 27.93500 1.000 19.49525 320 GLU A CA 1
ATOM 2601 C C . GLU A 1 340 ? -9.40000 10.63700 29.02400 1.000 20.96631 320 GLU A C 1
ATOM 2602 O O . GLU A 1 340 ? -9.85400 10.95600 30.13500 1.000 26.83854 320 GLU A O 1
ATOM 2608 N N . TRP A 1 341 ? -8.10800 10.70800 28.73900 1.000 19.90558 321 TRP A N 1
ATOM 2609 C CA . TRP A 1 341 ? -7.16500 11.25000 29.69200 1.000 20.26567 321 TRP A CA 1
ATOM 2610 C C . TRP A 1 341 ? -7.54200 12.69100 30.07000 1.000 19.05433 321 TRP A C 1
ATOM 2611 O O . TRP A 1 341 ? -7.64600 13.04600 31.25700 1.000 19.69306 321 TRP A O 1
ATOM 2622 N N . GLU A 1 342 ? -7.69700 13.53900 29.07500 1.000 19.02403 322 GLU A N 1
ATOM 2623 C CA . GLU A 1 342 ? -7.99700 14.95500 29.36600 1.000 21.18871 322 GLU A CA 1
ATOM 2624 C C . GLU A 1 342 ? -9.36600 15.13000 30.05000 1.000 23.37783 322 GLU A C 1
ATOM 2625 O O . GLU A 1 342 ? -9.53400 16.02000 30.89500 1.000 23.04703 322 GLU A O 1
ATOM 2631 N N . VAL A 1 343 ? -10.36800 14.32400 29.67100 1.000 24.76513 323 VAL A N 1
ATOM 2632 C CA . VAL A 1 343 ? -11.64700 14.34100 30.39700 1.000 25.14999 323 VAL A CA 1
ATOM 2633 C C . VAL A 1 343 ? -11.43800 13.98200 31.87200 1.000 26.28736 323 VAL A C 1
ATOM 2634 O O . VAL A 1 343 ? -11.90400 14.69700 32.79700 1.000 24.43125 323 VAL A O 1
ATOM 2638 N N . ALA A 1 344 ? -10.72400 12.87600 32.13200 1.000 23.40287 324 ALA A N 1
ATOM 2639 C CA . ALA A 1 344 ? -10.47300 12.47400 33.51600 1.000 20.68454 324 ALA A CA 1
ATOM 2640 C C . ALA A 1 344 ? -9.63800 13.49400 34.29100 1.000 25.72918 324 ALA A C 1
ATOM 2641 O O . ALA A 1 344 ? -9.76600 13.59200 35.52500 1.000 26.19564 324 ALA A O 1
ATOM 2643 N N . ALA A 1 345 ? -8.71100 14.18800 33.61000 1.000 18.94608 325 ALA A N 1
ATOM 2644 C CA . ALA A 1 345 ? -7.89500 15.19700 34.27400 1.000 25.81883 325 ALA A CA 1
ATOM 2645 C C . ALA A 1 345 ? -8.69800 16.46800 34.59000 1.000 25.64784 325 ALA A C 1
ATOM 2646 O O . ALA A 1 345 ? -8.51500 17.05800 35.65400 1.000 28.48944 325 ALA A O 1
ATOM 2648 N N . LEU A 1 346 ? -9.55600 16.93100 33.68100 1.000 24.90847 326 LEU A N 1
ATOM 2649 C CA . LEU A 1 346 ? -10.13200 18.26900 33.85800 1.000 30.56378 326 LEU A CA 1
ATOM 2650 C C . LEU A 1 346 ? -11.65500 18.30400 33.89200 1.000 31.94125 326 LEU A C 1
ATOM 2651 O O . LEU A 1 346 ? -12.21000 19.28100 34.40600 1.000 28.91220 326 LEU A O 1
ATOM 2656 N N . ALA A 1 347 ? -12.34300 17.32000 33.31800 1.000 25.27290 327 ALA A N 1
ATOM 2657 C CA . ALA A 1 347 ? -13.79800 17.24200 33.39500 1.000 27.78829 327 ALA A CA 1
ATOM 2658 C C . ALA A 1 347 ? -14.46900 18.50300 32.82600 1.000 32.29437 327 ALA A C 1
ATOM 2659 O O . ALA A 1 347 ? -15.50400 18.93500 33.32500 1.000 30.75314 327 ALA A O 1
ATOM 2661 N N . ASN A 1 348 ? -13.90700 19.09400 31.76700 1.000 28.71890 328 ASN A N 1
ATOM 2662 C CA . ASN A 1 348 ? -14.53200 20.26200 31.15100 1.000 29.06411 328 ASN A CA 1
ATOM 2663 C C . ASN A 1 348 ? -15.67100 19.87000 30.22500 1.000 32.33163 328 ASN A C 1
ATOM 2664 O O . ASN A 1 348 ? -15.54100 18.93000 29.41300 1.000 28.45345 328 ASN A O 1
ATOM 2669 N N . LYS A 1 349 ? -16.76700 20.63700 30.29500 1.000 27.47886 329 LYS A N 1
ATOM 2670 C CA . LYS A 1 349 ? -17.93500 20.50200 29.44300 1.000 30.36779 329 LYS A CA 1
ATOM 2671 C C . LYS A 1 349 ? -18.24600 21.82700 28.76400 1.000 36.68195 329 LYS A C 1
ATOM 2672 O O . LYS A 1 349 ? -18.00200 22.89900 29.33500 1.000 30.28841 329 LYS A O 1
ATOM 2678 N N . PRO A 1 350 ? -18.78600 21.78800 27.54800 1.000 33.71471 330 PRO A N 1
ATOM 2679 C CA . PRO A 1 350 ? -19.12000 23.05000 26.86300 1.000 34.26689 330 PRO A CA 1
ATOM 2680 C C . PRO A 1 350 ? -20.15200 23.82200 27.68300 1.000 40.54359 330 PRO A C 1
ATOM 2681 O O . PRO A 1 350 ? -21.00100 23.23700 28.37000 1.000 39.65895 330 PRO A O 1
ATOM 2685 N N . GLY A 1 351 ? -20.01800 25.14500 27.68200 1.000 41.13566 331 GLY A N 1
ATOM 2686 C CA . GLY A 1 351 ? -20.93700 25.97500 28.42900 1.000 38.89839 331 GLY A CA 1
ATOM 2687 C C . GLY A 1 351 ? -20.79500 25.90300 29.93200 1.000 49.00863 331 GLY A C 1
ATOM 2688 O O . GLY A 1 351 ? -21.56800 26.55400 30.63700 1.000 55.93351 331 GLY A O 1
ATOM 2689 N N . GLU A 1 352 ? -19.85700 25.13100 30.46100 1.000 40.07085 332 GLU A N 1
ATOM 2690 C CA . GLU A 1 352 ? -19.55000 25.20300 31.87500 1.000 39.13040 332 GLU A CA 1
ATOM 2691 C C . GLU A 1 352 ? -18.22400 25.91200 32.06700 1.000 39.52513 332 GLU A C 1
ATOM 2692 O O . GLU A 1 352 ? -17.53100 26.29200 31.10600 1.000 37.69950 332 GLU A O 1
ATOM 2698 N N . GLU A 1 353 ? -17.88300 26.09100 33.33300 1.000 35.41338 333 GLU A N 1
ATOM 2699 C CA . GLU A 1 353 ? -16.64600 26.75400 33.69000 1.000 39.75948 333 GLU A CA 1
ATOM 2700 C C . GLU A 1 353 ? -15.46800 25.82200 33.41400 1.000 39.12545 333 GLU A C 1
ATOM 2701 O O . GLU A 1 353 ? -15.48700 24.64800 33.81100 1.000 41.29177 333 GLU A O 1
ATOM 2707 N N . ARG A 1 354 ? -14.44400 26.34400 32.75200 1.000 33.81531 334 ARG A N 1
ATOM 2708 C CA . ARG A 1 354 ? -13.31200 25.55000 32.29100 1.000 33.76568 334 ARG A CA 1
ATOM 2709 C C . ARG A 1 354 ? -12.17500 25.61600 33.29000 1.000 35.40286 334 ARG A C 1
ATOM 2710 O O . ARG A 1 354 ? -11.95900 26.66000 33.92200 1.000 31.28825 334 ARG A O 1
ATOM 2718 N N . ARG A 1 355 ? -11.44400 24.50500 33.44400 1.000 26.14971 335 ARG A N 1
ATOM 2719 C CA . ARG A 1 355 ? -10.18900 24.55200 34.16800 1.000 25.95277 335 ARG A CA 1
ATOM 2720 C C . ARG A 1 355 ? -9.05000 24.07100 33.28600 1.000 28.41715 335 ARG A C 1
ATOM 2721 O O . ARG A 1 355 ? -9.25000 23.29300 32.33000 1.000 28.23054 335 ARG A O 1
ATOM 2729 N N . ARG A 1 356 ? -7.85500 24.56600 33.60000 1.000 28.17881 336 ARG A N 1
ATOM 2730 C CA . ARG A 1 356 ? -6.64800 24.15000 32.90400 1.000 27.27048 336 ARG A CA 1
ATOM 2731 C C . ARG A 1 356 ? -5.80200 23.16200 33.68800 1.000 28.82835 336 ARG A C 1
ATOM 2732 O O . ARG A 1 356 ? -4.89200 22.54900 33.10100 1.000 25.61507 336 ARG A O 1
ATOM 2740 N N . TYR A 1 357 ? -6.02400 23.03300 34.99200 1.000 24.05062 337 TYR A N 1
ATOM 2741 C CA . TYR A 1 357 ? -5.32100 22.07900 35.82500 1.000 26.68852 337 TYR A CA 1
ATOM 2742 C C . TYR A 1 357 ? -6.35800 21.18500 36.49300 1.000 28.44196 337 TYR A C 1
ATOM 2743 O O . TYR A 1 357 ? -7.52800 21.57000 36.60200 1.000 27.56659 337 TYR A O 1
ATOM 2752 N N . PRO A 1 358 ? -5.99000 19.96500 36.90400 1.000 26.22190 338 PRO A N 1
ATOM 2753 C CA . PRO A 1 358 ? -6.98900 19.09600 37.57600 1.000 28.98150 338 PRO A CA 1
ATOM 2754 C C . PRO A 1 358 ? -7.72000 19.77600 38.74900 1.000 28.55154 338 PRO A C 1
ATOM 2755 O O . PRO A 1 358 ? -8.92100 19.56000 38.94000 1.000 26.93414 338 PRO A O 1
ATOM 2759 N N . TRP A 1 359 ? -7.01100 20.61300 39.50500 1.000 26.80744 339 TRP A N 1
ATOM 2760 C CA . TRP A 1 359 ? -7.47100 21.26000 40.72900 1.000 32.55305 339 TRP A CA 1
ATOM 2761 C C . TRP A 1 359 ? -8.06300 22.66100 40.51700 1.000 32.72064 339 TRP A C 1
ATOM 2762 O O . TRP A 1 359 ? -8.53900 23.25300 41.48500 1.000 36.87506 339 TRP A O 1
ATOM 2773 N N . GLY A 1 360 ? -8.02300 23.22200 39.32400 1.000 29.77121 340 GLY A N 1
ATOM 2774 C CA . GLY A 1 360 ? -8.54300 24.58600 39.12600 1.000 30.39765 340 GLY A CA 1
ATOM 2775 C C . GLY A 1 360 ? -7.70500 25.32900 38.08900 1.000 31.87527 340 GLY A C 1
ATOM 2776 O O . GLY A 1 360 ? -7.21800 24.70900 37.14100 1.000 29.30848 340 GLY A O 1
ATOM 2777 N N . ASN A 1 361 ? -7.52500 26.64500 38.29700 1.000 31.25974 341 ASN A N 1
ATOM 2778 C CA . ASN A 1 361 ? -6.91800 27.48000 37.29000 1.000 27.52857 341 ASN A CA 1
ATOM 2779 C C . ASN A 1 361 ? -5.68800 28.21500 37.75500 1.000 26.46081 341 ASN A C 1
ATOM 2780 O O . ASN A 1 361 ? -5.07500 28.90900 36.94300 1.000 31.86316 341 ASN A O 1
ATOM 2785 N N . GLU A 1 362 ? -5.28500 28.07500 39.00400 1.000 26.80327 342 GLU A N 1
ATOM 2786 C CA . GLU A 1 362 ? -4.11300 28.75800 39.51900 1.000 34.45416 342 GLU A CA 1
ATOM 2787 C C . GLU A 1 362 ? -3.00400 27.74900 39.77100 1.000 31.55176 342 GLU A C 1
ATOM 2788 O O . GLU A 1 362 ? -3.20200 26.79400 40.52700 1.000 34.53093 342 GLU A O 1
ATOM 2794 N N . MET A 1 363 ? -1.82400 28.00700 39.22100 1.000 28.80686 343 MET A N 1
ATOM 2795 C CA . MET A 1 363 ? -0.72100 27.07300 39.38200 1.000 33.54294 343 MET A CA 1
ATOM 2796 C C . MET A 1 363 ? -0.14800 27.21700 40.77800 1.000 34.36495 343 MET A C 1
ATOM 2797 O O . MET A 1 363 ? 0.03500 28.32300 41.26500 1.000 33.34620 343 MET A O 1
ATOM 2802 N N . ASP A 1 364 ? 0.08800 26.10600 41.45300 1.000 28.47292 344 ASP A N 1
ATOM 2803 C CA . ASP A 1 364 ? 0.88400 26.12200 42.66700 1.000 31.10045 344 ASP A CA 1
ATOM 2804 C C . ASP A 1 364 ? 1.85700 24.96500 42.53700 1.000 34.67987 344 ASP A C 1
ATOM 2805 O O . ASP A 1 364 ? 1.42600 23.79100 42.50000 1.000 32.74680 344 ASP A O 1
ATOM 2810 N N . PRO A 1 365 ? 3.15800 25.24600 42.47200 1.000 34.85385 345 PRO A N 1
ATOM 2811 C CA . PRO A 1 365 ? 4.11900 24.18200 42.16100 1.000 31.63526 345 PRO A CA 1
ATOM 2812 C C . PRO A 1 365 ? 4.14900 23.11300 43.22300 1.000 33.19856 345 PRO A C 1
ATOM 2813 O O . PRO A 1 365 ? 4.65900 22.01400 42.96200 1.000 32.09067 345 PRO A O 1
ATOM 2817 N N . ALA A 1 366 ? 3.60900 23.38600 44.41100 1.000 33.84995 346 ALA A N 1
ATOM 2818 C CA . ALA A 1 366 ? 3.61000 22.38500 45.47500 1.000 34.47220 346 ALA A CA 1
ATOM 2819 C C . ALA A 1 366 ? 2.57000 21.30400 45.26300 1.000 31.73092 346 ALA A C 1
ATOM 2820 O O . ALA A 1 366 ? 2.53900 20.33200 46.04400 1.000 32.21595 346 ALA A O 1
ATOM 2822 N N . LYS A 1 367 ? 1.69000 21.48400 44.28000 1.000 29.10093 347 LYS A N 1
ATOM 2823 C CA . LYS A 1 367 ? 0.60300 20.55400 44.03800 1.000 32.50543 347 LYS A CA 1
ATOM 2824 C C . LYS A 1 367 ? 0.97000 19.44600 43.06100 1.000 28.02194 347 LYS A C 1
ATOM 2825 O O . LYS A 1 367 ? 0.09500 18.63100 42.74100 1.000 28.48140 347 LYS A O 1
ATOM 2831 N N . LEU A 1 368 ? 2.21100 19.40900 42.57600 1.000 29.29766 348 LEU A N 1
ATOM 2832 C CA . LEU A 1 368 ? 2.59100 18.43700 41.55600 1.000 28.09027 348 LEU A CA 1
ATOM 2833 C C . LEU A 1 368 ? 4.11100 18.31200 41.55700 1.000 29.71195 348 LEU A C 1
ATOM 2834 O O . LEU A 1 368 ? 4.83900 19.20300 42.01800 1.000 28.61338 348 LEU A O 1
ATOM 2839 N N . ASP A 1 369 ? 4.58500 17.17300 41.04700 1.000 25.00865 349 ASP A N 1
ATOM 2840 C CA . ASP A 1 369 ? 6.01200 16.89400 40.95100 1.000 25.91883 349 ASP A CA 1
ATOM 2841 C C . ASP A 1 369 ? 6.55400 17.39300 39.60100 1.000 27.97844 349 ASP A C 1
ATOM 2842 O O . ASP A 1 369 ? 6.71100 16.62700 38.64400 1.000 24.94350 349 ASP A O 1
ATOM 2847 N N . MET A 1 370 ? 6.86700 18.69500 39.53200 1.000 25.36243 350 MET A N 1
ATOM 2848 C CA . MET A 1 370 ? 7.57600 19.22900 38.35800 1.000 24.87178 350 MET A CA 1
ATOM 2849 C C . MET A 1 370 ? 8.75100 20.07400 38.81500 1.000 25.33323 350 MET A C 1
ATOM 2850 O O . MET A 1 370 ? 9.16900 19.98500 39.96600 1.000 27.85191 350 MET A O 1
ATOM 2855 N N . ASP A 1 371 ? 9.30100 20.87500 37.90200 1.000 24.53883 351 ASP A N 1
ATOM 2856 C CA . ASP A 1 371 ? 10.38500 21.80400 38.20000 1.000 25.88717 351 ASP A CA 1
ATOM 2857 C C . ASP A 1 371 ? 11.67000 21.10300 38.64700 1.000 27.87852 351 ASP A C 1
ATOM 2858 O O . ASP A 1 371 ? 12.45400 21.62600 39.45100 1.000 23.29602 351 ASP A O 1
ATOM 2863 N N . GLN A 1 372 ? 11.95200 19.93000 38.06200 1.000 24.55171 352 GLN A N 1
ATOM 2864 C CA . GLN A 1 372 ? 13.27800 19.31900 38.17900 1.000 25.17511 352 GLN A CA 1
ATOM 2865 C C . GLN A 1 372 ? 13.68700 19.17500 39.65000 1.000 28.08661 352 GLN A C 1
ATOM 2866 O O . GLN A 1 372 ? 14.79900 19.54700 40.07500 1.000 27.98854 352 GLN A O 1
ATOM 2872 N N . ARG A 1 373 ? 12.74300 18.71600 40.46800 1.000 25.66812 353 ARG A N 1
ATOM 2873 C CA . ARG A 1 373 ? 13.00000 18.54600 41.88000 1.000 27.24679 353 ARG A CA 1
ATOM 2874 C C . ARG A 1 373 ? 12.96600 17.07100 42.25000 1.000 26.79510 353 ARG A C 1
ATOM 2875 O O . ARG A 1 373 ? 14.02200 16.42000 42.28900 1.000 26.22569 353 ARG A O 1
ATOM 2883 N N . TYR A 1 374 ? 11.81500 16.51800 42.64900 1.000 27.80567 354 TYR A N 1
ATOM 2884 C CA . TYR A 1 374 ? 11.77000 15.14100 43.13200 1.000 30.46989 354 TYR A CA 1
ATOM 2885 C C . TYR A 1 374 ? 12.05000 14.11700 42.05300 1.000 27.70596 354 TYR A C 1
ATOM 2886 O O . TYR A 1 374 ? 12.33500 12.94700 42.37900 1.000 31.00919 354 TYR A O 1
ATOM 2895 N N . MET A 1 375 ? 11.93200 14.48700 40.78100 1.000 27.38640 355 MET A N 1
ATOM 2896 C CA . MET A 1 375 ? 12.40200 13.63300 39.68400 1.000 22.55841 355 MET A CA 1
ATOM 2897 C C . MET A 1 375 ? 11.67000 12.28000 39.68400 1.000 28.10698 355 MET A C 1
ATOM 2898 O O . MET A 1 375 ? 12.25000 11.20900 39.41700 1.000 29.51407 355 MET A O 1
ATOM 2903 N N . GLY A 1 376 ? 10.39700 12.32100 40.03400 1.000 27.52188 356 GLY A N 1
ATOM 2904 C CA . GLY A 1 376 ? 9.52300 11.17200 39.88600 1.000 25.40267 356 GLY A CA 1
ATOM 2905 C C . GLY A 1 376 ? 9.56200 10.16900 41.00800 1.000 27.72677 356 GLY A C 1
ATOM 2906 O O . GLY A 1 376 ? 8.84800 9.15100 40.93200 1.000 25.21307 356 GLY A O 1
ATOM 2907 N N . ARG A 1 377 ? 10.38800 10.38800 42.03300 1.000 26.10012 357 ARG A N 1
ATOM 2908 C CA . ARG A 1 377 ? 10.43600 9.48300 43.17500 1.000 26.86374 357 ARG A CA 1
ATOM 2909 C C . ARG A 1 377 ? 9.49200 9.99800 44.25100 1.000 29.37735 357 ARG A C 1
ATOM 2910 O O . ARG A 1 377 ? 9.90000 10.51200 45.29800 1.000 27.76968 357 ARG A O 1
ATOM 2918 N N . VAL A 1 378 ? 8.19800 9.88800 43.95000 1.000 28.44373 358 VAL A N 1
ATOM 2919 C CA . VAL A 1 378 ? 7.14600 10.26300 44.90100 1.000 26.81197 358 VAL A CA 1
ATOM 2920 C C . VAL A 1 378 ? 6.15400 9.11200 44.97200 1.000 28.44281 358 VAL A C 1
ATOM 2921 O O . VAL A 1 378 ? 5.96600 8.42200 43.96800 1.000 30.55273 358 VAL A O 1
ATOM 2925 N N . PRO A 1 379 ? 5.49400 8.87000 46.10800 1.000 30.69253 359 PRO A N 1
ATOM 2926 C CA . PRO A 1 379 ? 4.46700 7.82000 46.13600 1.000 32.67564 359 PRO A CA 1
ATOM 2927 C C . PRO A 1 379 ? 3.33700 8.18300 45.20400 1.000 29.12183 359 PRO A C 1
ATOM 2928 O O . PRO A 1 379 ? 2.99200 9.36200 45.03800 1.000 29.46691 359 PRO A O 1
ATOM 2932 N N . VAL A 1 380 ? 2.76500 7.16100 44.56300 1.000 24.59280 360 VAL A N 1
ATOM 2933 C CA . VAL A 1 380 ? 1.78300 7.44600 43.51100 1.000 28.64879 360 VAL A CA 1
ATOM 2934 C C . VAL A 1 380 ? 0.48500 8.01500 44.06100 1.000 32.06946 360 VAL A C 1
ATOM 2935 O O . VAL A 1 380 ? -0.34400 8.53600 43.29600 1.000 29.33870 360 VAL A O 1
ATOM 2939 N N . THR A 1 381 ? 0.29200 7.96800 45.36600 1.000 28.80983 361 THR A N 1
ATOM 2940 C CA . THR A 1 381 ? -0.88500 8.57100 45.95400 1.000 30.95060 361 THR A CA 1
ATOM 2941 C C . THR A 1 381 ? -0.60100 9.96600 46.48400 1.000 31.11547 361 THR A C 1
ATOM 2942 O O . THR A 1 381 ? -1.53200 10.63200 46.94400 1.000 33.91666 361 THR A O 1
ATOM 2946 N N . ALA A 1 382 ? 0.64200 10.44500 46.37100 1.000 30.28895 362 ALA A N 1
ATOM 2947 C CA . ALA A 1 382 ? 0.99600 11.77300 46.89400 1.000 27.96796 362 ALA A CA 1
ATOM 2948 C C . ALA A 1 382 ? 0.29600 12.92100 46.12700 1.000 30.47390 362 ALA A C 1
ATOM 2949 O O . ALA A 1 382 ? -0.34300 12.72400 45.09000 1.000 31.10698 362 ALA A O 1
ATOM 2951 N N . PHE A 1 383 ? 0.36900 14.15400 46.70800 1.000 30.14494 363 PHE A N 1
ATOM 2952 C CA . PHE A 1 383 ? -0.23300 15.34700 46.12100 1.000 27.79603 363 PHE A CA 1
ATOM 2953 C C . PHE A 1 383 ? -1.75400 15.28300 46.06400 1.000 28.43771 363 PHE A C 1
ATOM 2954 O O . PHE A 1 383 ? -2.33600 15.51500 44.99900 1.000 32.44154 363 PHE A O 1
ATOM 2962 N N . PRO A 1 384 ? -2.45300 15.00200 47.17300 1.000 34.44214 364 PRO A N 1
ATOM 2963 C CA . PRO A 1 384 ? -3.92700 15.03500 47.10100 1.000 31.16162 364 PRO A CA 1
ATOM 2964 C C . PRO A 1 384 ? -4.46700 16.39400 46.69100 1.000 30.67952 364 PRO A C 1
ATOM 2965 O O . PRO A 1 384 ? -5.53000 16.46300 46.05700 1.000 30.50569 364 PRO A O 1
ATOM 2969 N N . ALA A 1 385 ? -3.73600 17.48300 46.95000 1.000 30.61759 365 ALA A N 1
ATOM 2970 C CA . ALA A 1 385 ? -4.25800 18.77700 46.50800 1.000 31.98302 365 ALA A CA 1
ATOM 2971 C C . ALA A 1 385 ? -4.21600 18.96000 44.99000 1.000 34.43032 365 ALA A C 1
ATOM 2972 O O . ALA A 1 385 ? -4.87600 19.87800 44.49000 1.000 35.29006 365 ALA A O 1
ATOM 2974 N N . GLY A 1 386 ? -3.43200 18.15100 44.24800 1.000 32.10776 366 GLY A N 1
ATOM 2975 C CA . GLY A 1 386 ? -3.37600 18.14400 42.79500 1.000 29.23034 366 GLY A CA 1
ATOM 2976 C C . GLY A 1 386 ? -4.39300 17.27000 42.10300 1.000 32.08689 366 GLY A C 1
ATOM 2977 O O . GLY A 1 386 ? -4.43300 17.22000 40.86400 1.000 30.42607 366 GLY A O 1
ATOM 2978 N N . GLU A 1 387 ? -5.24800 16.61500 42.88300 1.000 28.83164 367 GLU A N 1
ATOM 2979 C CA . GLU A 1 387 ? -6.21400 15.63400 42.39400 1.000 31.15684 367 GLU A CA 1
ATOM 2980 C C . GLU A 1 387 ? -7.14400 16.22600 41.35400 1.000 31.41340 367 GLU A C 1
ATOM 2981 O O . GLU A 1 387 ? -7.49800 17.40000 41.42600 1.000 32.54943 367 GLU A O 1
ATOM 2987 N N . SER A 1 388 ? -7.64700 15.37600 40.45600 1.000 26.68069 368 SER A N 1
ATOM 2988 C CA . SER A 1 388 ? -8.60700 15.78300 39.43600 1.000 26.81624 368 SER A CA 1
ATOM 2989 C C . SER A 1 388 ? -10.03000 15.72500 39.99900 1.000 31.35214 368 SER A C 1
ATOM 2990 O O . SER A 1 388 ? -10.24300 15.20100 41.09300 1.000 28.68584 368 SER A O 1
ATOM 2993 N N . PRO A 1 389 ? -11.04700 16.23900 39.27500 1.000 30.21783 369 PRO A N 1
ATOM 2994 C CA . PRO A 1 389 ? -12.43000 16.15500 39.81500 1.000 27.61076 369 PRO A CA 1
ATOM 2995 C C . PRO A 1 389 ? -12.94300 14.72400 39.94100 1.000 35.35169 369 PRO A C 1
ATOM 2996 O O . PRO A 1 389 ? -13.95600 14.48100 40.61400 1.000 31.64157 369 PRO A O 1
ATOM 3000 N N . PHE A 1 390 ? -12.31000 13.76900 39.27900 1.000 32.30154 370 PHE A N 1
ATOM 3001 C CA . PHE A 1 390 ? -12.68200 12.38000 39.43600 1.000 30.99510 370 PHE A CA 1
ATOM 3002 C C . PHE A 1 390 ? -11.80200 11.66200 40.44800 1.000 33.88090 370 PHE A C 1
ATOM 3003 O O . PHE A 1 390 ? -11.98900 10.46600 40.66900 1.000 34.05555 370 PHE A O 1
ATOM 3011 N N . GLY A 1 391 ? -10.88300 12.35800 41.10800 1.000 31.00494 371 GLY A N 1
ATOM 3012 C CA . GLY A 1 391 ? -10.03100 11.70000 42.08000 1.000 34.27909 371 GLY A CA 1
ATOM 3013 C C . GLY A 1 391 ? -8.72400 11.14600 41.54400 1.000 36.47357 371 GLY A C 1
ATOM 3014 O O . GLY A 1 391 ? -7.97900 10.49700 42.30500 1.000 33.59349 371 GLY A O 1
ATOM 3015 N N . CYS A 1 392 ? -8.39500 11.39800 40.27300 1.000 30.41627 372 CYS A N 1
ATOM 3016 C CA . CYS A 1 392 ? -7.13100 10.87900 39.75500 1.000 30.38188 372 CYS A CA 1
ATOM 3017 C C . CYS A 1 392 ? -5.98500 11.70400 40.32500 1.000 31.94197 372 CYS A C 1
ATOM 3018 O O . CYS A 1 392 ? -6.06500 12.93700 40.37300 1.000 31.07473 372 CYS A O 1
ATOM 3021 N N . ARG A 1 393 ? -4.95400 11.03000 40.81400 1.000 25.18431 373 ARG A N 1
ATOM 3022 C CA . ARG A 1 393 ? -3.80100 11.70900 41.39100 1.000 30.70856 373 ARG A CA 1
ATOM 3023 C C . ARG A 1 393 ? -2.67700 11.81600 40.37500 1.000 28.11850 373 ARG A C 1
ATOM 3024 O O . ARG A 1 393 ? -2.39800 10.85700 39.65400 1.000 25.24256 373 ARG A O 1
ATOM 3032 N N . GLN A 1 394 ? -2.01900 12.98600 40.36500 1.000 27.84737 374 GLN A N 1
ATOM 3033 C CA . GLN A 1 394 ? -0.80800 13.27300 39.57600 1.000 24.53010 374 GLN A CA 1
ATOM 3034 C C . GLN A 1 394 ? -1.05200 13.11100 38.08100 1.000 24.89134 374 GLN A C 1
ATOM 3035 O O . GLN A 1 394 ? -0.18300 12.64600 37.33900 1.000 25.39726 374 GLN A O 1
ATOM 3041 N N . MET A 1 395 ? -2.23800 13.49300 37.62600 1.000 20.77563 375 MET A N 1
ATOM 3042 C CA . MET A 1 395 ? -2.40800 13.66500 36.19800 1.000 21.45607 375 MET A CA 1
ATOM 3043 C C . MET A 1 395 ? -1.39800 14.68700 35.68000 1.000 25.64407 375 MET A C 1
ATOM 3044 O O . MET A 1 395 ? -0.71000 14.45100 34.66600 1.000 23.37683 375 MET A O 1
ATOM 3049 N N . LEU A 1 396 ? -1.21100 15.78600 36.41900 1.000 24.71608 376 LEU A N 1
ATOM 3050 C CA . LEU A 1 396 ? -0.16000 16.74100 36.05400 1.000 23.64783 376 LEU A CA 1
ATOM 3051 C C . LEU A 1 396 ? 1.09500 16.43000 36.86000 1.000 22.42807 376 LEU A C 1
ATOM 3052 O O . LEU A 1 396 ? 1.02100 16.09600 38.05000 1.000 25.61998 376 LEU A O 1
ATOM 3057 N N . GLY A 1 397 ? 2.24800 16.47600 36.19800 1.000 18.35338 377 GLY A N 1
ATOM 3058 C CA . GLY A 1 397 ? 3.50000 16.25000 36.88400 1.000 18.92838 377 GLY A CA 1
ATOM 3059 C C . GLY A 1 397 ? 3.84000 14.75700 36.97300 1.000 21.42655 377 GLY A C 1
ATOM 3060 O O . GLY A 1 397 ? 3.11300 13.89500 36.49200 1.000 22.71308 377 GLY A O 1
ATOM 3061 N N . THR A 1 398 ? 4.97600 14.49300 37.63900 1.000 20.98707 378 THR A N 1
ATOM 3062 C CA . THR A 1 398 ? 5.55800 13.18900 37.95600 1.000 22.88947 378 THR A CA 1
ATOM 3063 C C . THR A 1 398 ? 6.06700 12.45800 36.73100 1.000 21.59338 378 THR A C 1
ATOM 3064 O O . THR A 1 398 ? 7.26000 12.17500 36.63800 1.000 25.34667 378 THR A O 1
ATOM 3068 N N . VAL A 1 399 ? 5.20100 12.20900 35.74600 1.000 23.36410 379 VAL A N 1
ATOM 3069 C CA . VAL A 1 399 ? 5.63500 11.60200 34.48700 1.000 17.87515 379 VAL A CA 1
ATOM 3070 C C . VAL A 1 399 ? 4.69100 12.09900 33.40600 1.000 20.25285 379 VAL A C 1
ATOM 3071 O O . VAL A 1 399 ? 3.50800 12.34300 33.65900 1.000 21.68038 379 VAL A O 1
ATOM 3075 N N . TRP A 1 400 ? 5.22900 12.24200 32.19400 1.000 20.20661 380 TRP A N 1
ATOM 3076 C CA . TRP A 1 400 ? 4.42400 12.26800 30.98000 1.000 18.28136 380 TRP A CA 1
ATOM 3077 C C . TRP A 1 400 ? 3.75300 10.91000 30.81700 1.000 21.40649 380 TRP A C 1
ATOM 3078 O O . TRP A 1 400 ? 4.41500 9.88700 30.99300 1.000 22.55631 380 TRP A O 1
ATOM 3089 N N . GLU A 1 401 ? 2.45700 10.86900 30.52200 1.000 18.37598 381 GLU A N 1
ATOM 3090 C CA . GLU A 1 401 ? 1.73900 9.58700 30.46600 1.000 18.09424 381 GLU A CA 1
ATOM 3091 C C . GLU A 1 401 ? 1.43200 9.19000 29.03200 1.000 21.84239 381 GLU A C 1
ATOM 3092 O O . GLU A 1 401 ? 0.80000 9.95700 28.30200 1.000 18.58612 381 GLU A O 1
ATOM 3098 N N . TRP A 1 402 ? 1.83700 7.95600 28.65400 1.000 20.31645 382 TRP A N 1
ATOM 3099 C CA . TRP A 1 402 ? 1.44800 7.41000 27.35900 1.000 19.00773 382 TRP A CA 1
ATOM 3100 C C . TRP A 1 402 ? -0.07300 7.30100 27.24500 1.000 19.65884 382 TRP A C 1
ATOM 3101 O O . TRP A 1 402 ? -0.76300 6.87900 28.18100 1.000 23.43155 382 TRP A O 1
ATOM 3112 N N . THR A 1 403 ? -0.59900 7.68000 26.09300 1.000 20.31112 383 THR A N 1
ATOM 3113 C CA . THR A 1 403 ? -1.97100 7.41500 25.72900 1.000 21.11328 383 THR A CA 1
ATOM 3114 C C . THR A 1 403 ? -1.96200 6.46100 24.54400 1.000 23.95005 383 THR A C 1
ATOM 3115 O O . THR A 1 403 ? -0.91500 6.19600 23.94800 1.000 22.20203 383 THR A O 1
ATOM 3119 N N . GLY A 1 404 ? -3.15500 5.99200 24.16600 1.000 25.06622 384 GLY A N 1
ATOM 3120 C CA . GLY A 1 404 ? -3.22100 5.11900 23.00300 1.000 25.37468 384 GLY A CA 1
ATOM 3121 C C . GLY A 1 404 ? -3.09900 5.81300 21.65200 1.000 28.19067 384 GLY A C 1
ATOM 3122 O O . GLY A 1 404 ? -2.91900 5.11000 20.65000 1.000 29.32920 384 GLY A O 1
ATOM 3123 N N . ASN A 1 405 ? -3.18700 7.14800 21.57900 1.000 21.44398 385 ASN A N 1
ATOM 3124 C CA . ASN A 1 405 ? -3.31700 7.85300 20.30100 1.000 25.51043 385 ASN A CA 1
ATOM 3125 C C . ASN A 1 405 ? -1.98700 8.13900 19.60800 1.000 23.63050 385 ASN A C 1
ATOM 3126 O O . ASN A 1 405 ? -0.99700 8.46000 20.26500 1.000 22.96757 385 ASN A O 1
ATOM 3131 N N . GLN A 1 406 ? -1.99300 8.09500 18.26600 1.000 18.91248 386 GLN A N 1
ATOM 3132 C CA . GLN A 1 406 ? -0.95200 8.77100 17.49500 1.000 24.26966 386 GLN A CA 1
ATOM 3133 C C . GLN A 1 406 ? -1.11900 10.27800 17.66800 1.000 25.32879 386 GLN A C 1
ATOM 3134 O O . GLN A 1 406 ? -2.24800 10.77500 17.72500 1.000 25.08686 386 GLN A O 1
ATOM 3140 N N . PHE A 1 407 ? 0.00200 10.99800 17.74600 1.000 20.74533 387 PHE A N 1
ATOM 3141 C CA . PHE A 1 407 ? -0.02000 12.46000 17.83400 1.000 21.08125 387 PHE A CA 1
ATOM 3142 C C . PHE A 1 407 ? -0.49000 13.00900 16.49500 1.000 25.55742 387 PHE A C 1
ATOM 3143 O O . PHE A 1 407 ? 0.19700 12.83600 15.48200 1.000 24.66779 387 PHE A O 1
ATOM 3151 N N . MET A 1 408 ? -1.66300 13.64600 16.46400 1.000 24.45617 388 MET A N 1
ATOM 3152 C CA . MET A 1 408 ? -2.28300 14.13000 15.24100 1.000 20.59661 388 MET A CA 1
ATOM 3153 C C . MET A 1 408 ? -2.85800 15.53000 15.44900 1.000 24.42581 388 MET A C 1
ATOM 3154 O O . MET A 1 408 ? -3.30700 15.85400 16.55400 1.000 24.46596 388 MET A O 1
ATOM 3159 N N . PRO A 1 409 ? -2.90500 16.35700 14.40800 1.000 24.28602 389 PRO A N 1
ATOM 3160 C CA . PRO A 1 409 ? -3.56200 17.67200 14.55700 1.000 23.78553 389 PRO A CA 1
ATOM 3161 C C . PRO A 1 409 ? -5.05600 17.51400 14.75200 1.000 25.89600 389 PRO A C 1
ATOM 3162 O O . PRO A 1 409 ? -5.69600 16.72300 14.06600 1.000 23.35238 389 PRO A O 1
ATOM 3166 N N . TYR A 1 410 ? -5.62600 18.35300 15.61700 1.000 25.70935 390 TYR A N 1
ATOM 3167 C CA . TYR A 1 410 ? -7.08400 18.47700 15.68000 1.000 23.69019 390 TYR A CA 1
ATOM 3168 C C . TYR A 1 410 ? -7.61200 19.03400 14.36000 1.000 24.10118 390 TYR A C 1
ATOM 3169 O O . TYR A 1 410 ? -6.95700 19.85100 13.70600 1.000 23.87823 390 TYR A O 1
ATOM 3178 N N . ASP A 1 411 ? -8.82900 18.62500 13.98500 1.000 25.10984 391 ASP A N 1
ATOM 3179 C CA . ASP A 1 411 ? -9.46600 19.24900 12.83800 1.000 23.22551 391 ASP A CA 1
ATOM 3180 C C . ASP A 1 411 ? -9.45500 20.75900 13.00700 1.000 25.11094 391 ASP A C 1
ATOM 3181 O O . ASP A 1 411 ? -9.92100 21.27700 14.02200 1.000 23.61873 391 ASP A O 1
ATOM 3186 N N . GLY A 1 412 ? -8.97100 21.46100 11.99600 1.000 25.56374 392 GLY A N 1
ATOM 3187 C CA . GLY A 1 412 ? -8.95100 22.91700 12.03100 1.000 25.55951 392 GLY A CA 1
ATOM 3188 C C . GLY A 1 412 ? -7.61100 23.48100 12.38500 1.000 25.78785 392 GLY A C 1
ATOM 3189 O O . GLY A 1 412 ? -7.46700 24.70600 12.42600 1.000 23.94866 392 GLY A O 1
ATOM 3190 N N . PHE A 1 413 ? -6.63200 22.60900 12.64100 1.000 22.42010 393 PHE A N 1
ATOM 3191 C CA . PHE A 1 413 ? -5.26800 22.97400 13.03000 1.000 23.15320 393 PHE A CA 1
ATOM 3192 C C . PHE A 1 413 ? -4.67300 24.05100 12.12800 1.000 24.61825 393 PHE A C 1
ATOM 3193 O O . PHE A 1 413 ? -4.83400 24.00600 10.89900 1.000 25.75458 393 PHE A O 1
ATOM 3201 N N . SER A 1 414 ? -3.98300 25.00100 12.76400 1.000 23.13021 394 SER A N 1
ATOM 3202 C CA . SER A 1 414 ? -3.09600 26.00300 12.17300 1.000 24.68714 394 SER A CA 1
ATOM 3203 C C . SER A 1 414 ? -1.74900 26.01600 12.88400 1.000 24.50256 394 SER A C 1
ATOM 3204 O O . SER A 1 414 ? -1.71300 26.11800 14.12000 1.000 25.22295 394 SER A O 1
ATOM 3207 N N . VAL A 1 415 ? -0.64800 26.03100 12.11100 1.000 24.62768 395 VAL A N 1
ATOM 3208 C CA . VAL A 1 415 ? 0.69500 26.07500 12.68600 1.000 25.09279 395 VAL A CA 1
ATOM 3209 C C . VAL A 1 415 ? 0.92300 27.40600 13.41200 1.000 28.38990 395 VAL A C 1
ATOM 3210 O O . VAL A 1 415 ? 0.38400 28.46900 13.03300 1.000 24.43384 395 VAL A O 1
ATOM 3214 N N . ASP A 1 416 ? 1.74500 27.35000 14.45900 1.000 26.00064 396 ASP A N 1
ATOM 3215 C CA . ASP A 1 416 ? 2.18700 28.54800 15.15600 1.000 28.57035 396 ASP A CA 1
ATOM 3216 C C . ASP A 1 416 ? 3.14000 29.37500 14.27600 1.000 29.42150 396 ASP A C 1
ATOM 3217 O O . ASP A 1 416 ? 3.60500 28.93200 13.20000 1.000 25.24369 396 ASP A O 1
ATOM 3222 N N . MET A 1 417 ? 3.41600 30.61000 14.74400 1.000 26.94745 397 MET A N 1
ATOM 3223 C CA . MET A 1 417 ? 4.36800 31.46700 14.04800 1.000 29.51981 397 MET A CA 1
ATOM 3224 C C . MET A 1 417 ? 5.69600 30.74400 13.92000 1.000 28.60511 397 MET A C 1
ATOM 3225 O O . MET A 1 417 ? 6.42000 30.91600 12.93200 1.000 31.69002 397 MET A O 1
ATOM 3230 N N . TYR A 1 418 ? 5.98400 29.86300 14.86500 1.000 26.59174 398 TYR A N 1
ATOM 3231 C CA . TYR A 1 418 ? 7.08700 28.93400 14.79500 1.000 26.73045 398 TYR A CA 1
ATOM 3232 C C . TYR A 1 418 ? 6.46800 27.63900 14.30900 1.000 28.01537 398 TYR A C 1
ATOM 3233 O O . TYR A 1 418 ? 5.84800 26.91500 15.10900 1.000 27.10926 398 TYR A O 1
ATOM 3242 N N . PRO A 1 419 ? 6.55100 27.31800 13.01900 1.000 28.98461 399 PRO A N 1
ATOM 3243 C CA . PRO A 1 419 ? 5.65000 26.31300 12.47300 1.000 30.68193 399 PRO A CA 1
ATOM 3244 C C . PRO A 1 419 ? 6.13100 24.87500 12.65200 1.000 30.79338 399 PRO A C 1
ATOM 3245 O O . PRO A 1 419 ? 5.37700 23.96300 12.29900 1.000 27.75236 399 PRO A O 1
ATOM 3249 N N . PHE A 1 420 ? 7.28500 24.64300 13.28100 1.000 28.09018 400 PHE A N 1
ATOM 3250 C CA . PHE A 1 420 ? 7.81600 23.30200 13.49000 1.000 29.85290 400 PHE A CA 1
ATOM 3251 C C . PHE A 1 420 ? 7.60600 22.80700 14.90600 1.000 27.70926 400 PHE A C 1
ATOM 3252 O O . PHE A 1 420 ? 8.19200 21.79600 15.30100 1.000 27.35991 400 PHE A O 1
ATOM 3260 N N . MET A 1 421 ? 6.78100 23.50500 15.68100 1.000 26.09095 401 MET A N 1
ATOM 3261 C CA . MET A 1 421 ? 6.47800 23.05300 17.02600 1.000 25.39449 401 MET A CA 1
ATOM 3262 C C . MET A 1 421 ? 5.90600 21.63700 17.01000 1.000 26.87044 401 MET A C 1
ATOM 3263 O O . MET A 1 421 ? 6.20100 20.83700 17.89800 1.000 24.46314 401 MET A O 1
ATOM 3268 N N . SER A 1 422 ? 5.06500 21.31700 16.01600 1.000 25.07343 402 SER A N 1
ATOM 3269 C CA . SER A 1 422 ? 4.33000 20.05500 16.01700 1.000 25.96929 402 SER A CA 1
ATOM 3270 C C . SER A 1 422 ? 4.45500 19.27600 14.74200 1.000 22.28935 402 SER A C 1
ATOM 3271 O O . SER A 1 422 ? 4.27900 18.05700 14.78600 1.000 22.94056 402 SER A O 1
ATOM 3274 N N . THR A 1 423 ? 4.75900 19.92500 13.61000 1.000 24.30860 403 THR A N 1
ATOM 3275 C CA . THR A 1 423 ? 4.51400 19.33700 12.29900 1.000 19.41458 403 THR A CA 1
ATOM 3276 C C . THR A 1 423 ? 5.49400 18.21200 11.92700 1.000 24.18230 403 THR A C 1
ATOM 3277 O O . THR A 1 423 ? 5.22000 17.46700 10.98000 1.000 25.33866 403 THR A O 1
ATOM 3281 N N . LEU A 1 424 ? 6.63700 18.09600 12.60400 1.000 21.96352 404 LEU A N 1
ATOM 3282 C CA . LEU A 1 424 ? 7.55300 17.00200 12.34500 1.000 25.32422 404 LEU A CA 1
ATOM 3283 C C . LEU A 1 424 ? 7.24800 15.76200 13.16200 1.000 26.49696 404 LEU A C 1
ATOM 3284 O O . LEU A 1 424 ? 7.93300 14.76600 12.98400 1.000 26.28335 404 LEU A O 1
ATOM 3289 N N . GLN A 1 425 ? 6.28900 15.80100 14.08600 1.000 24.64910 405 GLN A N 1
ATOM 3290 C CA . GLN A 1 425 ? 6.08200 14.66300 14.97900 1.000 26.60629 405 GLN A CA 1
ATOM 3291 C C . GLN A 1 425 ? 4.72700 13.99800 14.82100 1.000 23.37849 405 GLN A C 1
ATOM 3292 O O . GLN A 1 425 ? 4.45700 13.02900 15.53700 1.000 26.19465 405 GLN A O 1
ATOM 3298 N N . PHE A 1 426 ? 3.88100 14.45200 13.89300 1.000 24.76641 406 PHE A N 1
ATOM 3299 C CA . PHE A 1 426 ? 2.57900 13.81700 13.70100 1.000 25.11263 406 PHE A CA 1
ATOM 3300 C C . PHE A 1 426 ? 2.72700 12.37000 13.22500 1.000 23.30332 406 PHE A C 1
ATOM 3301 O O . PHE A 1 426 ? 3.65700 12.03500 12.48100 1.000 25.26104 406 PHE A O 1
ATOM 3309 N N . ALA A 1 427 ? 1.79900 11.51600 13.67900 1.000 23.08804 407 ALA A N 1
ATOM 3310 C CA . ALA A 1 427 ? 1.53000 10.17800 13.17700 1.000 27.15903 407 ALA A CA 1
ATOM 3311 C C . ALA A 1 427 ? 2.57900 9.18800 13.66400 1.000 26.52052 407 ALA A C 1
ATOM 3312 O O . ALA A 1 427 ? 2.21900 8.15000 14.22000 1.000 28.79044 407 ALA A O 1
ATOM 3314 N N . THR A 1 428 ? 3.86400 9.50700 13.53800 1.000 23.56592 408 THR A N 1
ATOM 3315 C CA . THR A 1 428 ? 4.87900 8.54200 13.98000 1.000 26.30840 408 THR A CA 1
ATOM 3316 C C . THR A 1 428 ? 4.99700 8.52300 15.49800 1.000 28.50248 408 THR A C 1
ATOM 3317 O O . THR A 1 428 ? 5.49100 7.54500 16.07300 1.000 27.83305 408 THR A O 1
ATOM 3321 N N . HIS A 1 429 ? 4.65900 9.63000 16.16000 1.000 24.59346 409 HIS A N 1
ATOM 3322 C CA . HIS A 1 429 ? 4.79000 9.70800 17.60600 1.000 23.53739 409 HIS A CA 1
ATOM 3323 C C . HIS A 1 429 ? 3.43900 9.41600 18.27000 1.000 24.64917 409 HIS A C 1
ATOM 3324 O O . HIS A 1 429 ? 2.38600 9.56200 17.63900 1.000 24.08776 409 HIS A O 1
ATOM 3331 N N . LYS A 1 430 ? 3.48500 9.02700 19.56000 1.000 19.74589 410 LYS A N 1
ATOM 3332 C CA . LYS A 1 430 ? 2.30600 8.93200 20.42200 1.000 20.88765 410 LYS A CA 1
ATOM 3333 C C . LYS A 1 430 ? 2.09000 10.25800 21.15000 1.000 24.20483 410 LYS A C 1
ATOM 3334 O O . LYS A 1 430 ? 3.05500 10.94600 21.49000 1.000 21.81008 410 LYS A O 1
ATOM 3340 N N . THR A 1 431 ? 0.83100 10.56500 21.45500 1.000 21.28746 411 THR A N 1
ATOM 3341 C CA . THR A 1 431 ? 0.52900 11.62100 22.41200 1.000 22.79452 411 THR A CA 1
ATOM 3342 C C . THR A 1 431 ? 0.79500 11.15700 23.83300 1.000 20.91684 411 THR A C 1
ATOM 3343 O O . THR A 1 431 ? 0.34300 10.07700 24.22600 1.000 23.46691 411 THR A O 1
ATOM 3347 N N . THR A 1 432 ? 1.53700 11.96400 24.60400 1.000 18.89109 412 THR A N 1
ATOM 3348 C CA . THR A 1 432 ? 1.68000 11.79900 26.03800 1.000 19.06880 412 THR A CA 1
ATOM 3349 C C . THR A 1 432 ? 1.15000 13.05200 26.71500 1.000 21.02853 412 THR A C 1
ATOM 3350 O O . THR A 1 432 ? 1.13200 14.15500 26.11700 1.000 17.27513 412 THR A O 1
ATOM 3354 N N . LYS A 1 433 ? 0.68000 12.88800 27.95800 1.000 23.57944 413 LYS A N 1
ATOM 3355 C CA . LYS A 1 433 ? -0.04500 13.94900 28.64200 1.000 19.90794 413 LYS A CA 1
ATOM 3356 C C . LYS A 1 433 ? 0.50100 14.20600 30.04100 1.000 24.14161 413 LYS A C 1
ATOM 3357 O O . LYS A 1 433 ? 1.06200 13.31100 30.70100 1.000 20.42157 413 LYS A O 1
ATOM 3363 N N . GLY A 1 434 ? 0.33000 15.45800 30.51400 1.000 19.98052 414 GLY A N 1
ATOM 3364 C CA . GLY A 1 434 ? 0.38900 15.76100 31.93700 1.000 19.89996 414 GLY A CA 1
ATOM 3365 C C . GLY A 1 434 ? 1.62800 16.49300 32.44600 1.000 22.23904 414 GLY A C 1
ATOM 3366 O O . GLY A 1 434 ? 1.55200 17.11900 33.50900 1.000 26.99565 414 GLY A O 1
ATOM 3367 N N . GLY A 1 435 ? 2.78400 16.36800 31.78800 1.000 21.81274 415 GLY A N 1
ATOM 3368 C CA . GLY A 1 435 ? 3.99900 17.01000 32.32800 1.000 19.73023 415 GLY A CA 1
ATOM 3369 C C . GLY A 1 435 ? 4.82800 16.07600 33.20500 1.000 24.99888 415 GLY A C 1
ATOM 3370 O O . GLY A 1 435 ? 4.34700 15.55700 34.22100 1.000 26.80806 415 GLY A O 1
ATOM 3371 N N . GLY A 1 436 ? 6.06700 15.80300 32.83600 1.000 22.16816 416 GLY A N 1
ATOM 3372 C CA . GLY A 1 436 ? 6.88700 14.93000 33.65000 1.000 24.47415 416 GLY A CA 1
ATOM 3373 C C . GLY A 1 436 ? 7.68100 15.69500 34.70400 1.000 26.44160 416 GLY A C 1
ATOM 3374 O O . GLY A 1 436 ? 7.66300 16.92500 34.78100 1.000 26.62728 416 GLY A O 1
ATOM 3375 N N . CYS A 1 437 ? 8.38600 14.92600 35.54100 1.000 25.40670 417 CYS A N 1
ATOM 3376 C CA . CYS A 1 437 ? 9.07800 15.50200 36.68700 1.000 23.01473 417 CYS A CA 1
ATOM 3377 C C . CYS A 1 437 ? 10.16400 16.47400 36.26500 1.000 25.18221 417 CYS A C 1
ATOM 3378 O O . CYS A 1 437 ? 10.46900 17.42100 37.00600 1.000 28.30610 417 CYS A O 1
ATOM 3381 N N . ALA A 1 438 ? 10.74900 16.28500 35.08300 1.000 23.75602 418 ALA A N 1
ATOM 3382 C CA . ALA A 1 438 ? 11.82600 17.15300 34.65300 1.000 25.56300 418 ALA A CA 1
ATOM 3383 C C . ALA A 1 438 ? 11.33600 18.36100 33.86200 1.000 23.01443 418 ALA A C 1
ATOM 3384 O O . ALA A 1 438 ? 12.15900 19.16800 33.43600 1.000 20.55943 418 ALA A O 1
ATOM 3386 N N . ALA A 1 439 ? 10.05000 18.45500 33.58800 1.000 19.26098 419 ALA A N 1
ATOM 3387 C CA . ALA A 1 439 ? 9.55700 19.63000 32.90000 1.000 23.11296 419 ALA A CA 1
ATOM 3388 C C . ALA A 1 439 ? 9.20000 20.70800 33.93200 1.000 25.40625 419 ALA A C 1
ATOM 3389 O O . ALA A 1 439 ? 8.98300 20.42600 35.12300 1.000 22.90690 419 ALA A O 1
ATOM 3391 N N . SER A 1 440 ? 9.10400 21.95200 33.46000 1.000 23.07097 420 SER A N 1
ATOM 3392 C CA . SER A 1 440 ? 8.74600 23.07400 34.33100 1.000 22.89642 420 SER A CA 1
ATOM 3393 C C . SER A 1 440 ? 7.22800 23.29400 34.45400 1.000 24.20441 420 SER A C 1
ATOM 3394 O O . SER A 1 440 ? 6.47900 23.28900 33.45700 1.000 20.72399 420 SER A O 1
ATOM 3397 N N . SER A 1 441 ? 6.76800 23.54600 35.68800 1.000 22.54471 421 SER A N 1
ATOM 3398 C CA . SER A 1 441 ? 5.32800 23.68900 35.89100 1.000 26.43234 421 SER A CA 1
ATOM 3399 C C . SER A 1 441 ? 4.77200 24.93100 35.21100 1.000 24.23449 421 SER A C 1
ATOM 3400 O O . SER A 1 441 ? 3.58100 24.96600 34.91700 1.000 22.48725 421 SER A O 1
ATOM 3403 N N . MET A 1 442 ? 5.61300 25.91000 34.88200 1.000 21.66890 422 MET A N 1
ATOM 3404 C CA . MET A 1 442 ? 5.04700 27.13300 34.34000 1.000 25.64052 422 MET A CA 1
ATOM 3405 C C . MET A 1 442 ? 4.47100 26.92000 32.95200 1.000 25.74718 422 MET A C 1
ATOM 3406 O O . MET A 1 442 ? 3.65100 27.73500 32.52400 1.000 25.76544 422 MET A O 1
ATOM 3411 N N . LEU A 1 443 ? 4.85000 25.84800 32.22600 1.000 22.45318 423 LEU A N 1
ATOM 3412 C CA . LEU A 1 443 ? 4.32300 25.70900 30.86500 1.000 23.83851 423 LEU A CA 1
ATOM 3413 C C . LEU A 1 443 ? 3.19100 24.69100 30.75600 1.000 24.10434 423 LEU A C 1
ATOM 3414 O O . LEU A 1 443 ? 2.62400 24.52900 29.65600 1.000 24.08153 423 LEU A O 1
ATOM 3419 N N . ILE A 1 444 ? 2.85400 24.01200 31.83200 1.000 21.62303 424 ILE A N 1
ATOM 3420 C CA . ILE A 1 444 ? 1.98300 22.83800 31.73400 1.000 22.88204 424 ILE A CA 1
ATOM 3421 C C . ILE A 1 444 ? 0.51400 23.24500 31.81500 1.000 25.13911 424 ILE A C 1
ATOM 3422 O O . ILE A 1 444 ? 0.14700 24.26000 32.44400 1.000 27.11029 424 ILE A O 1
ATOM 3427 N N . ARG A 1 445 ? -0.33000 22.41300 31.18500 1.000 21.70179 425 ARG A N 1
ATOM 3428 C CA . ARG A 1 445 ? -1.79100 22.46800 31.20000 1.000 23.49344 425 ARG A CA 1
ATOM 3429 C C . ARG A 1 445 ? -2.29900 21.05400 30.97300 1.000 24.62969 425 ARG A C 1
ATOM 3430 O O . ARG A 1 445 ? -1.60500 20.23100 30.37000 1.000 24.52929 425 ARG A O 1
ATOM 3438 N N . GLY A 1 446 ? -3.54900 20.79600 31.36700 1.000 23.95695 426 GLY A N 1
ATOM 3439 C CA . GLY A 1 446 ? -4.18200 19.51500 31.06300 1.000 24.90078 426 GLY A CA 1
ATOM 3440 C C . GLY A 1 446 ? -4.47700 19.34600 29.59200 1.000 25.51796 426 GLY A C 1
ATOM 3441 O O . GLY A 1 446 ? -4.64900 18.21100 29.13100 1.000 22.96192 426 GLY A O 1
ATOM 3442 N N . THR A 1 447 ? -4.51300 20.46000 28.82500 1.000 22.80748 427 THR A N 1
ATOM 3443 C CA . THR A 1 447 ? -4.67500 20.39400 27.37600 1.000 20.66480 427 THR A CA 1
ATOM 3444 C C . THR A 1 447 ? -3.34500 20.15500 26.65000 1.000 19.17905 427 THR A C 1
ATOM 3445 O O . THR A 1 447 ? -3.35200 19.88500 25.45700 1.000 20.80398 427 THR A O 1
ATOM 3449 N N . TYR A 1 448 ? -2.22700 20.27800 27.34200 1.000 20.01968 428 TYR A N 1
ATOM 3450 C CA . TYR A 1 448 ? -0.91600 20.12100 26.73800 1.000 20.64042 428 TYR A CA 1
ATOM 3451 C C . TYR A 1 448 ? -0.77700 18.71900 26.14400 1.000 20.26792 428 TYR A C 1
ATOM 3452 O O . TYR A 1 448 ? -1.34800 17.75900 26.67100 1.000 19.30420 428 TYR A O 1
ATOM 3461 N N . ARG A 1 449 ? -0.07300 18.63100 24.99700 1.000 20.51180 429 ARG A N 1
ATOM 3462 C CA . ARG A 1 449 ? 0.21600 17.36000 24.31700 1.000 20.92432 429 ARG A CA 1
ATOM 3463 C C . ARG A 1 449 ? 1.71500 17.30300 24.03700 1.000 18.94513 429 ARG A C 1
ATOM 3464 O O . ARG A 1 449 ? 2.26500 18.22100 23.41500 1.000 22.89501 429 ARG A O 1
ATOM 3472 N N . GLN A 1 450 ? 2.40000 16.28200 24.53300 1.000 20.50350 430 GLN A N 1
ATOM 3473 C CA . GLN A 1 450 ? 3.83100 16.12100 24.25900 1.000 20.14559 430 GLN A CA 1
ATOM 3474 C C . GLN A 1 450 ? 4.01800 14.85700 23.41800 1.000 25.32293 430 GLN A C 1
ATOM 3475 O O . GLN A 1 450 ? 3.76600 13.74900 23.89500 1.000 22.85653 430 GLN A O 1
ATOM 3481 N N . ALA A 1 451 ? 4.45900 15.00700 22.18100 1.000 21.78838 431 ALA A N 1
ATOM 3482 C CA . ALA A 1 451 ? 4.66700 13.84500 21.34100 1.000 23.41719 431 ALA A CA 1
ATOM 3483 C C . ALA A 1 451 ? 6.00300 13.19900 21.68200 1.000 25.88703 431 ALA A C 1
ATOM 3484 O O . ALA A 1 451 ? 7.01000 13.89700 21.81200 1.000 22.30397 431 ALA A O 1
ATOM 3486 N N . TYR A 1 452 ? 6.00500 11.85500 21.79000 1.000 21.14768 432 TYR A N 1
ATOM 3487 C CA . TYR A 1 452 ? 7.22200 11.06600 21.95100 1.000 24.18673 432 TYR A CA 1
ATOM 3488 C C . TYR A 1 452 ? 7.16000 9.84100 21.04300 1.000 22.13777 432 TYR A C 1
ATOM 3489 O O . TYR A 1 452 ? 6.12200 9.16700 20.92500 1.000 22.43239 432 TYR A O 1
ATOM 3498 N N . HIS A 1 453 ? 8.28200 9.55300 20.42500 1.000 21.10812 433 HIS A N 1
ATOM 3499 C CA . HIS A 1 453 ? 8.38400 8.34500 19.65800 1.000 21.11516 433 HIS A CA 1
ATOM 3500 C C . HIS A 1 453 ? 8.20000 7.14800 20.58100 1.000 21.57587 433 HIS A C 1
ATOM 3501 O O . HIS A 1 453 ? 8.77400 7.10900 21.68200 1.000 19.23498 433 HIS A O 1
ATOM 3508 N N . PRO A 1 454 ? 7.42600 6.15100 20.15700 1.000 21.42536 434 PRO A N 1
ATOM 3509 C CA . PRO A 1 454 ? 7.07600 5.04100 21.06300 1.000 21.29149 434 PRO A CA 1
ATOM 3510 C C . PRO A 1 454 ? 8.27700 4.19100 21.50100 1.000 21.79255 434 PRO A C 1
ATOM 3511 O O . PRO A 1 454 ? 8.17200 3.52300 22.52800 1.000 19.88990 434 PRO A O 1
ATOM 3515 N N . ASP A 1 455 ? 9.41500 4.21300 20.79500 1.000 22.50914 435 ASP A N 1
ATOM 3516 C CA . ASP A 1 455 ? 10.54600 3.36300 21.19300 1.000 26.08995 435 ASP A CA 1
ATOM 3517 C C . ASP A 1 455 ? 11.34100 3.90800 22.37600 1.000 25.86386 435 ASP A C 1
ATOM 3518 O O . ASP A 1 455 ? 12.17200 3.18400 22.93500 1.000 24.34588 435 ASP A O 1
ATOM 3523 N N . ARG A 1 456 ? 11.15000 5.17900 22.74100 1.000 19.93966 436 ARG A N 1
ATOM 3524 C CA . ARG A 1 456 ? 12.10000 5.86300 23.62400 1.000 22.15177 436 ARG A CA 1
ATOM 3525 C C . ARG A 1 456 ? 12.03100 5.35700 25.06100 1.000 21.85316 436 ARG A C 1
ATOM 3526 O O . ARG A 1 456 ? 10.93000 5.16900 25.60300 1.000 24.16806 436 ARG A O 1
ATOM 3534 N N . CYS A 1 457 ? 13.21500 5.12600 25.66000 1.000 19.62187 437 CYS A N 1
ATOM 3535 C CA . CYS A 1 457 ? 13.43600 4.73900 27.06300 1.000 20.17844 437 CYS A CA 1
ATOM 3536 C C . CYS A 1 457 ? 14.17300 5.83200 27.82600 1.000 24.04017 437 CYS A C 1
ATOM 3537 O O . CYS A 1 457 ? 14.59000 5.62200 28.98000 1.000 23.81962 437 CYS A O 1
ATOM 3540 N N . ASP A 1 458 ? 14.34800 6.99400 27.20500 1.000 21.35802 438 ASP A N 1
ATOM 3541 C CA . ASP A 1 458 ? 15.23800 8.01900 27.71900 1.000 22.13796 438 ASP A CA 1
ATOM 3542 C C . ASP A 1 458 ? 14.49300 9.27000 28.17200 1.000 24.62723 438 ASP A C 1
ATOM 3543 O O . ASP A 1 458 ? 15.13500 10.30600 28.44300 1.000 24.13872 438 ASP A O 1
ATOM 3548 N N . VAL A 1 459 ? 13.16200 9.24700 28.17600 1.000 24.46806 439 VAL A N 1
ATOM 3549 C CA . VAL A 1 459 ? 12.38400 10.41600 28.58700 1.000 22.14301 439 VAL A CA 1
ATOM 3550 C C . VAL A 1 459 ? 11.54500 10.02100 29.79700 1.000 25.86967 439 VAL A C 1
ATOM 3551 O O . VAL A 1 459 ? 11.44800 8.85300 30.16200 1.000 21.29261 439 VAL A O 1
ATOM 3555 N N . TYR A 1 460 ? 10.97800 11.01900 30.46000 1.000 23.00632 440 TYR A N 1
ATOM 3556 C CA . TYR A 1 460 ? 10.35000 10.74400 31.75500 1.000 21.26688 440 TYR A CA 1
ATOM 3557 C C . TYR A 1 460 ? 8.88600 10.37100 31.53300 1.000 23.70797 440 TYR A C 1
ATOM 3558 O O . TYR A 1 460 ? 7.94800 11.10900 31.84200 1.000 22.74056 440 TYR A O 1
ATOM 3567 N N . THR A 1 461 ? 8.70300 9.16400 30.98100 1.000 23.00215 441 THR A N 1
ATOM 3568 C CA . THR A 1 461 ? 7.38400 8.66300 30.61800 1.000 23.12335 441 THR A CA 1
ATOM 3569 C C . THR A 1 461 ? 6.93400 7.56700 31.58400 1.000 24.02109 441 THR A C 1
ATOM 3570 O O . THR A 1 461 ? 7.74300 6.73600 32.03000 1.000 26.46186 441 THR A O 1
ATOM 3574 N N . GLY A 1 462 ? 5.63300 7.55600 31.87800 1.000 21.48525 442 GLY A N 1
ATOM 3575 C CA . GLY A 1 462 ? 5.01300 6.50100 32.66500 1.000 21.11292 442 GLY A CA 1
ATOM 3576 C C . GLY A 1 462 ? 3.58500 6.32200 32.17000 1.000 18.91031 442 GLY A C 1
ATOM 3577 O O . GLY A 1 462 ? 3.28300 6.70200 31.02600 1.000 22.35606 442 GLY A O 1
ATOM 3578 N N . PHE A 1 463 ? 2.69000 5.78300 32.99900 1.000 18.09039 443 PHE A N 1
ATOM 3579 C CA . PHE A 1 463 ? 1.33000 5.57800 32.52600 1.000 21.21382 443 PHE A CA 1
ATOM 3580 C C . PHE A 1 463 ? 0.43000 5.15700 33.68100 1.000 21.53332 443 PHE A C 1
ATOM 3581 O O . PHE A 1 463 ? 0.89200 4.67200 34.72200 1.000 23.55706 443 PHE A O 1
ATOM 3589 N N . ARG A 1 464 ? -0.86600 5.35800 33.47900 1.000 22.34144 444 ARG A N 1
ATOM 3590 C CA . ARG A 1 464 ? -1.92800 4.72400 34.25100 1.000 21.51954 444 ARG A CA 1
ATOM 3591 C C . ARG A 1 464 ? -2.79800 3.92800 33.27900 1.000 21.63813 444 ARG A C 1
ATOM 3592 O O . ARG A 1 464 ? -2.72000 4.11700 32.06600 1.000 21.72052 444 ARG A O 1
ATOM 3600 N N . THR A 1 465 ? -3.65900 3.03700 33.78400 1.000 22.46710 445 THR A N 1
ATOM 3601 C CA . THR A 1 465 ? -4.43000 2.17300 32.88600 1.000 25.30029 445 THR A CA 1
ATOM 3602 C C . THR A 1 465 ? -5.92200 2.43500 33.03100 1.000 23.00995 445 THR A C 1
ATOM 3603 O O . THR A 1 465 ? -6.38200 3.03400 34.01300 1.000 23.30708 445 THR A O 1
ATOM 3607 N N . CYS A 1 466 ? -6.66400 1.90100 32.05600 1.000 22.45583 446 CYS A N 1
ATOM 3608 C CA . CYS A 1 466 ? -8.12100 1.85900 32.05700 1.000 24.47569 446 CYS A CA 1
ATOM 3609 C C . CYS A 1 466 ? -8.61900 0.42000 31.95000 1.000 27.21053 446 CYS A C 1
ATOM 3610 O O . CYS A 1 466 ? -7.93600 -0.45800 31.40100 1.000 24.42909 446 CYS A O 1
ATOM 3613 N N . ALA A 1 467 ? -9.85600 0.23100 32.41500 1.000 24.66009 447 ALA A N 1
ATOM 3614 C CA . ALA A 1 467 ? -10.56200 -1.03000 32.23300 1.000 28.99557 447 ALA A CA 1
ATOM 3615 C C . ALA A 1 467 ? -10.92200 -1.22600 30.76700 1.000 28.95132 447 ALA A C 1
ATOM 3616 O O . ALA A 1 467 ? -11.18500 -0.26800 30.02000 1.000 25.99995 447 ALA A O 1
ATOM 3618 N N . LEU A 1 468 ? -10.86900 -2.47800 30.34600 1.000 24.96769 448 LEU A N 1
ATOM 3619 C CA . LEU A 1 468 ? -11.25200 -2.84800 28.99600 1.000 31.09453 448 LEU A CA 1
ATOM 3620 C C . LEU A 1 468 ? -12.72400 -2.51300 28.78300 1.000 35.92980 448 LEU A C 1
ATOM 3621 O O . LEU A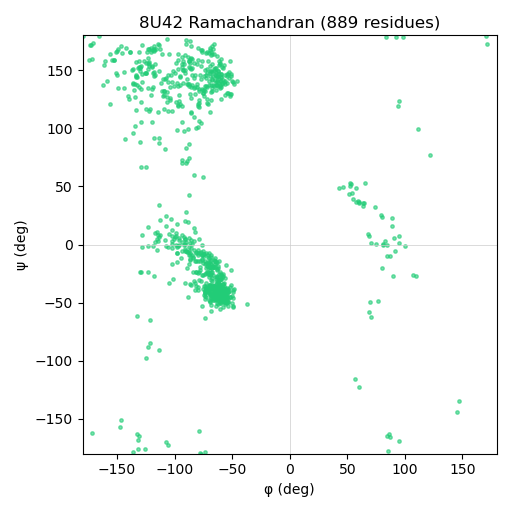 1 468 ? -13.54100 -2.60700 29.71000 1.000 36.46423 448 LEU A O 1
ATOM 3626 N N . SER A 1 469 ? -13.04900 -2.10500 27.55800 1.000 37.58643 449 SER A N 1
ATOM 3627 C CA . SER A 1 469 ? -14.43100 -1.72700 27.21300 1.000 52.85774 449 SER A CA 1
ATOM 3628 C C . SER A 1 469 ? -15.40500 -2.87600 27.43200 1.000 53.42272 449 SER A C 1
ATOM 3629 O O . SER A 1 469 ? -16.21700 -2.81300 28.35900 1.000 62.26640 449 SER A O 1
ATOM 3631 N N . MET B 1 21 ? -15.37100 11.92400 -13.50800 1.000 66.52940 1 MET B N 1
ATOM 3632 C CA . MET B 1 21 ? -15.42700 10.72900 -12.66800 1.000 72.49880 1 MET B CA 1
ATOM 3633 C C . MET B 1 21 ? -16.62600 10.80000 -11.73900 1.000 69.44608 1 MET B C 1
ATOM 3634 O O . MET B 1 21 ? -16.51800 10.53100 -10.54000 1.000 70.32505 1 MET B O 1
ATOM 3639 N N . ASN B 1 22 ? -17.77600 11.17400 -12.29800 1.000 73.71961 2 ASN B N 1
ATOM 3640 C CA . ASN B 1 22 ? -18.97000 11.42600 -11.50000 1.000 74.29116 2 ASN B CA 1
ATOM 3641 C C . ASN B 1 22 ? -20.10300 10.44300 -11.80400 1.000 74.77350 2 ASN B C 1
ATOM 3642 O O . ASN B 1 22 ? -21.23200 10.65000 -11.33800 1.000 75.86966 2 ASN B O 1
ATOM 3644 N N . ASP B 1 23 ? -19.83300 9.37500 -12.55900 1.000 73.80226 3 ASP B N 1
ATOM 3645 C CA . ASP B 1 23 ? -20.84300 8.38400 -12.89700 1.000 65.63330 3 ASP B CA 1
ATOM 3646 C C . ASP B 1 23 ? -20.22600 6.99000 -12.80800 1.000 64.15188 3 ASP B C 1
ATOM 3647 O O . ASP B 1 23 ? -19.00100 6.83100 -12.74700 1.000 60.16190 3 ASP B O 1
ATOM 3652 N N . ARG B 1 24 ? -21.11100 5.97900 -12.79600 1.000 63.86284 4 ARG B N 1
ATOM 3653 C CA . ARG B 1 24 ? -20.70700 4.58800 -12.58900 1.000 59.32111 4 ARG B CA 1
ATOM 3654 C C . ARG B 1 24 ? -19.84100 4.05700 -13.72100 1.000 59.58907 4 ARG B C 1
ATOM 3655 O O . ARG B 1 24 ? -18.91500 3.28100 -13.47200 1.000 60.01108 4 ARG B O 1
ATOM 3663 N N . GLU B 1 25 ? -20.14100 4.42900 -14.97400 1.000 64.72481 5 GLU B N 1
ATOM 3664 C CA . GLU B 1 25 ? -19.35900 3.93900 -16.11400 1.000 62.60021 5 GLU B CA 1
ATOM 3665 C C . GLU B 1 25 ? -17.95500 4.55100 -16.14000 1.000 58.12177 5 GLU B C 1
ATOM 3666 O O . GLU B 1 25 ? -16.97800 3.86600 -16.47900 1.000 53.57333 5 GLU B O 1
ATOM 3668 N N . SER B 1 26 ? -17.83900 5.84100 -15.79600 1.000 57.63605 6 SER B N 1
ATOM 3669 C CA . SER B 1 26 ? -16.52700 6.46500 -15.67600 1.000 57.80585 6 SER B CA 1
ATOM 3670 C C . SER B 1 26 ? -15.70800 5.79100 -14.59200 1.000 56.02004 6 SER B C 1
ATOM 3671 O O . SER B 1 26 ? -14.51400 5.52800 -14.77900 1.000 54.94819 6 SER B O 1
ATOM 3674 N N . LEU B 1 27 ? -16.34400 5.48600 -13.45700 1.000 54.18482 7 LEU B N 1
ATOM 3675 C CA . LEU B 1 27 ? -15.64500 4.84100 -12.35400 1.000 50.92852 7 LEU B CA 1
ATOM 3676 C C . LEU B 1 27 ? -15.19100 3.44600 -12.73700 1.000 52.88700 7 LEU B C 1
ATOM 3677 O O . LEU B 1 27 ? -14.05500 3.05600 -12.45100 1.000 51.93502 7 LEU B O 1
ATOM 3682 N N . ILE B 1 28 ? -16.07800 2.66600 -13.35900 1.000 52.83129 8 ILE B N 1
ATOM 3683 C CA . ILE B 1 28 ? -15.73800 1.28500 -13.69300 1.000 52.71556 8 ILE B CA 1
ATOM 3684 C C . ILE B 1 28 ? -14.60600 1.24400 -14.71400 1.000 51.26881 8 ILE B C 1
ATOM 3685 O O . ILE B 1 28 ? -13.72200 0.37900 -14.64900 1.000 54.10088 8 ILE B O 1
ATOM 3690 N N . GLN B 1 29 ? -14.62200 2.16100 -15.68300 1.000 51.18246 9 GLN B N 1
ATOM 3691 C CA . GLN B 1 29 ? -13.54500 2.20300 -16.66500 1.000 51.24082 9 GLN B CA 1
ATOM 3692 C C . GLN B 1 29 ? -12.21400 2.48900 -15.97300 1.000 51.66106 9 GLN B C 1
ATOM 3693 O O . GLN B 1 29 ? -11.21300 1.79900 -16.21100 1.000 49.18741 9 GLN B O 1
ATOM 3696 N N . ALA B 1 30 ? -12.20600 3.48300 -15.06300 1.000 50.50928 10 ALA B N 1
ATOM 3697 C CA . ALA B 1 30 ? -10.98500 3.84600 -14.35000 1.000 46.21474 10 ALA B CA 1
ATOM 3698 C C . ALA B 1 30 ? -10.51900 2.71000 -13.44900 1.000 47.76258 10 ALA B C 1
ATOM 3699 O O . ALA B 1 30 ? -9.31900 2.41100 -13.37500 1.000 47.29280 10 ALA B O 1
ATOM 3701 N N . LEU B 1 31 ? -11.45000 2.06200 -12.75500 1.000 47.06375 11 LEU B N 1
ATOM 3702 C CA . LEU B 1 31 ? -11.07600 0.91400 -11.95000 1.000 46.89423 11 LEU B CA 1
ATOM 3703 C C . LEU B 1 31 ? -10.41100 -0.14400 -12.80700 1.000 47.89846 11 LEU B C 1
ATOM 3704 O O . LEU B 1 31 ? -9.40100 -0.73000 -12.40900 1.000 53.39772 11 LEU B O 1
ATOM 3709 N N . HIS B 1 32 ? -10.93500 -0.38700 -14.00300 1.000 50.09485 12 HIS B N 1
ATOM 3710 C CA . HIS B 1 32 ? -10.37900 -1.47000 -14.81500 1.000 51.59430 12 HIS B CA 1
ATOM 3711 C C . HIS B 1 32 ? -9.02900 -1.07700 -15.39300 1.000 46.93062 12 HIS B C 1
ATOM 3712 O O . HIS B 1 32 ? -8.08800 -1.87900 -15.39800 1.000 48.56201 12 HIS B O 1
ATOM 3719 N N . HIS B 1 33 ? -8.91400 0.15900 -15.87100 1.000 46.27970 13 HIS B N 1
ATOM 3720 C CA . HIS B 1 33 ? -7.62800 0.66200 -16.33100 1.000 49.67078 13 HIS B CA 1
ATOM 3721 C C . HIS B 1 33 ? -6.55900 0.55700 -15.23400 1.000 48.91713 13 HIS B C 1
ATOM 3722 O O . HIS B 1 33 ? -5.40500 0.18700 -15.50300 1.000 47.90885 13 HIS B O 1
ATOM 3729 N N . THR B 1 34 ? -6.94000 0.83600 -13.98500 1.000 48.66919 14 THR B N 1
ATOM 3730 C CA . THR B 1 34 ? -5.97700 0.79200 -12.88700 1.000 45.10359 14 THR B CA 1
ATOM 3731 C C . THR B 1 34 ? -5.53100 -0.64200 -12.61500 1.000 45.64717 14 THR B C 1
ATOM 3732 O O . THR B 1 34 ? -4.32400 -0.92500 -12.59300 1.000 43.12380 14 THR B O 1
ATOM 3736 N N . ARG B 1 35 ? -6.49000 -1.56000 -12.43400 1.000 43.73987 15 ARG B N 1
ATOM 3737 C CA . ARG B 1 35 ? -6.18100 -2.98500 -12.30200 1.000 43.35526 15 ARG B CA 1
ATOM 3738 C C . ARG B 1 35 ? -5.26500 -3.47700 -13.41700 1.000 45.11362 15 ARG B C 1
ATOM 3739 O O . ARG B 1 35 ? -4.29800 -4.21300 -13.16600 1.000 41.59982 15 ARG B O 1
ATOM 3742 N N . ASP B 1 36 ? -5.54800 -3.07200 -14.66000 1.000 43.21103 16 ASP B N 1
ATOM 3743 C CA . ASP B 1 36 ? -4.72700 -3.53200 -15.77500 1.000 46.54009 16 ASP B CA 1
ATOM 3744 C C . ASP B 1 36 ? -3.29100 -3.03000 -15.65800 1.000 44.37057 16 ASP B C 1
ATOM 3745 O O . ASP B 1 36 ? -2.34500 -3.77000 -15.95700 1.000 43.82866 16 ASP B O 1
ATOM 3750 N N . ARG B 1 37 ? -3.10900 -1.77800 -15.22400 1.000 42.34826 17 ARG B N 1
ATOM 3751 C CA . ARG B 1 37 ? -1.75900 -1.26800 -14.99900 1.000 39.25257 17 ARG B CA 1
ATOM 3752 C C . ARG B 1 37 ? -1.03800 -2.10300 -13.96600 1.000 37.59942 17 ARG B C 1
ATOM 3753 O O . ARG B 1 37 ? 0.12700 -2.48400 -14.15800 1.000 37.21888 17 ARG B O 1
ATOM 3761 N N . VAL B 1 38 ? -1.70600 -2.36400 -12.83800 1.000 38.13015 18 VAL B N 1
ATOM 3762 C CA . VAL B 1 38 ? -1.07700 -3.13900 -11.77800 1.000 39.19000 18 VAL B CA 1
ATOM 3763 C C . VAL B 1 38 ? -0.76000 -4.54300 -12.27800 1.000 42.26398 18 VAL B C 1
ATOM 3764 O O . VAL B 1 38 ? 0.30000 -5.10600 -11.96600 1.000 41.19276 18 VAL B O 1
ATOM 3768 N N . LYS B 1 39 ? -1.68600 -5.14300 -13.03800 1.000 42.93028 19 LYS B N 1
ATOM 3769 C CA . LYS B 1 39 ? -1.46900 -6.51100 -13.52200 1.000 45.50177 19 LYS B CA 1
ATOM 3770 C C . LYS B 1 39 ? -0.30000 -6.53000 -14.49800 1.000 41.99162 19 LYS B C 1
ATOM 3771 O O . LYS B 1 39 ? 0.60900 -7.35900 -14.38800 1.000 46.48076 19 LYS B O 1
ATOM 3774 N N . ASP B 1 40 ? -0.26000 -5.54100 -15.39100 1.000 39.64632 20 ASP B N 1
ATOM 3775 C CA . ASP B 1 40 ? 0.82600 -5.43100 -16.35100 1.000 40.10165 20 ASP B CA 1
ATOM 3776 C C . ASP B 1 40 ? 2.16700 -5.18400 -15.66900 1.000 49.06626 20 ASP B C 1
ATOM 3777 O O . ASP B 1 40 ? 3.20100 -5.68200 -16.13100 1.000 48.54592 20 ASP B O 1
ATOM 3782 N N . LEU B 1 41 ? 2.18500 -4.41000 -14.57500 1.000 43.11992 21 LEU B N 1
ATOM 3783 C CA . LEU B 1 41 ? 3.45200 -4.16700 -13.89900 1.000 40.54227 21 LEU B CA 1
ATOM 3784 C C . LEU B 1 41 ? 3.95500 -5.42200 -13.20100 1.000 40.38019 21 LEU B C 1
ATOM 3785 O O . LEU B 1 41 ? 5.16500 -5.67000 -13.18100 1.000 39.94262 21 LEU B O 1
ATOM 3790 N N . VAL B 1 42 ? 3.06000 -6.23000 -12.61700 1.000 39.02264 22 VAL B N 1
ATOM 3791 C CA . VAL B 1 42 ? 3.56200 -7.39400 -11.89400 1.000 41.94475 22 VAL B CA 1
ATOM 3792 C C . VAL B 1 42 ? 3.77800 -8.57900 -12.82900 1.000 45.37506 22 VAL B C 1
ATOM 3793 O O . VAL B 1 42 ? 4.70400 -9.35600 -12.59600 1.000 43.77681 22 VAL B O 1
ATOM 3797 N N . CYS B 1 43 ? 2.93500 -8.74500 -13.86500 1.000 44.86203 23 CYS B N 1
ATOM 3798 C CA . CYS B 1 43 ? 2.97600 -9.97600 -14.67000 1.000 49.86645 23 CYS B CA 1
ATOM 3799 C C . CYS B 1 43 ? 4.03900 -9.93300 -15.75500 1.000 47.13896 23 CYS B C 1
ATOM 3800 O O . CYS B 1 43 ? 4.50100 -10.99300 -16.19800 1.000 49.80926 23 CYS B O 1
ATOM 3803 N N . SER B 1 44 ? 4.45500 -8.75400 -16.18400 1.000 43.44304 24 SER B N 1
ATOM 3804 C CA . SER B 1 44 ? 5.52700 -8.72000 -17.15800 1.000 42.32783 24 SER B CA 1
ATOM 3805 C C . SER B 1 44 ? 6.89800 -8.93000 -16.53500 1.000 46.37704 24 SER B C 1
ATOM 3806 O O . SER B 1 44 ? 7.90200 -8.81000 -17.23900 1.000 50.47822 24 SER B O 1
ATOM 3809 N N . LEU B 1 45 ? 6.98900 -9.21500 -15.24100 1.000 47.26071 25 LEU B N 1
ATOM 3810 C CA . LEU B 1 45 ? 8.28000 -9.42100 -14.60000 1.000 43.87209 25 LEU B CA 1
ATOM 3811 C C . LEU B 1 45 ? 8.52500 -10.91700 -14.48200 1.000 45.27168 25 LEU B C 1
ATOM 3812 O O . LEU B 1 45 ? 7.58300 -11.69000 -14.29100 1.000 43.77339 25 LEU B O 1
ATOM 3817 N N . ARG B 1 46 ? 9.79000 -11.31700 -14.56700 1.000 42.80571 26 ARG B N 1
ATOM 3818 C CA . ARG B 1 46 ? 10.12200 -12.71100 -14.31000 1.000 45.54508 26 ARG B CA 1
ATOM 3819 C C . ARG B 1 46 ? 9.99800 -12.99100 -12.82100 1.000 49.08101 26 ARG B C 1
ATOM 3820 O O . ARG B 1 46 ? 9.96700 -12.06400 -11.99400 1.000 43.72862 26 ARG B O 1
ATOM 3828 N N . GLU B 1 47 ? 9.95300 -14.28200 -12.47000 1.000 43.58465 27 GLU B N 1
ATOM 3829 C CA . GLU B 1 47 ? 9.76800 -14.62000 -11.06200 1.000 48.10537 27 GLU B CA 1
ATOM 3830 C C . GLU B 1 47 ? 10.92900 -14.10100 -10.22800 1.000 45.06318 27 GLU B C 1
ATOM 3831 O O . GLU B 1 47 ? 10.73200 -13.63500 -9.09800 1.000 49.07591 27 GLU B O 1
ATOM 3834 N N . ASP B 1 48 ? 12.14200 -14.16000 -10.76600 1.000 43.59917 28 ASP B N 1
ATOM 3835 C CA . ASP B 1 48 ? 13.31200 -13.75400 -10.00200 1.000 45.92600 28 ASP B CA 1
ATOM 3836 C C . ASP B 1 48 ? 13.43700 -12.23900 -9.89000 1.000 48.94085 28 ASP B C 1
ATOM 3837 O O . ASP B 1 48 ? 14.25800 -11.75700 -9.10000 1.000 49.70728 28 ASP B O 1
ATOM 3842 N N . GLN B 1 49 ? 12.68200 -11.47600 -10.68300 1.000 46.29444 29 GLN B N 1
ATOM 3843 C CA . GLN B 1 49 ? 12.65600 -10.02800 -10.52300 1.000 44.69051 29 GLN B CA 1
ATOM 3844 C C . GLN B 1 49 ? 11.63800 -9.56500 -9.48800 1.000 43.05101 29 GLN B C 1
ATOM 3845 O O . GLN B 1 49 ? 11.68700 -8.39900 -9.08500 1.000 43.30351 29 GLN B O 1
ATOM 3851 N N . LEU B 1 50 ? 10.72800 -10.44200 -9.05600 1.000 39.69644 30 LEU B N 1
ATOM 3852 C CA . LEU B 1 50 ? 9.75800 -10.07200 -8.04200 1.000 43.02174 30 LEU B CA 1
ATOM 3853 C C . LEU B 1 50 ? 10.43200 -9.68600 -6.73300 1.000 45.77129 30 LEU B C 1
ATOM 3854 O O . LEU B 1 50 ? 9.85300 -8.90700 -5.96800 1.000 43.57012 30 LEU B O 1
ATOM 3859 N N . SER B 1 51 ? 11.64500 -10.19600 -6.48100 1.000 40.94915 31 SER B N 1
ATOM 3860 C CA . SER B 1 51 ? 12.49100 -9.80700 -5.35800 1.000 40.67178 31 SER B CA 1
ATOM 3861 C C . SER B 1 51 ? 13.41300 -8.67700 -5.78800 1.000 39.98073 31 SER B C 1
ATOM 3862 O O . SER B 1 51 ? 14.48300 -8.91700 -6.34500 1.000 43.69696 31 SER B O 1
ATOM 3865 N N . VAL B 1 52 ? 13.04000 -7.43800 -5.48600 1.000 38.70296 32 VAL B N 1
ATOM 3866 C CA . VAL B 1 52 ? 13.81700 -6.31100 -5.98000 1.000 35.69804 32 VAL B CA 1
ATOM 3867 C C . VAL B 1 52 ? 14.95500 -6.03700 -5.00700 1.000 38.59389 32 VAL B C 1
ATOM 3868 O O . VAL B 1 52 ? 14.82700 -6.30800 -3.79700 1.000 35.53269 32 VAL B O 1
ATOM 3872 N N . PRO B 1 53 ? 16.07700 -5.50100 -5.48300 1.000 35.51535 33 PRO B N 1
ATOM 3873 C CA . PRO B 1 53 ? 17.09400 -4.97100 -4.56600 1.000 37.24408 33 PRO B CA 1
ATOM 3874 C C . PRO B 1 53 ? 16.45700 -4.02000 -3.55900 1.000 41.69881 33 PRO B C 1
ATOM 3875 O O . PRO B 1 53 ? 15.55500 -3.25200 -3.89700 1.000 38.51540 33 PRO B O 1
ATOM 3879 N N . TYR B 1 54 ? 16.90400 -4.08500 -2.31200 1.000 35.72717 34 TYR B N 1
ATOM 3880 C CA . TYR B 1 54 ? 16.40800 -3.14000 -1.33600 1.000 39.43452 34 TYR B CA 1
ATOM 3881 C C . TYR B 1 54 ? 16.82000 -1.71300 -1.72200 1.000 41.16435 34 TYR B C 1
ATOM 3882 O O . TYR B 1 54 ? 17.94700 -1.45400 -2.17300 1.000 41.09904 34 TYR B O 1
ATOM 3891 N N . HIS B 1 55 ? 15.89800 -0.77400 -1.53800 1.000 37.12205 35 HIS B N 1
ATOM 3892 C CA . HIS B 1 55 ? 16.22100 0.64100 -1.72700 1.000 37.48837 35 HIS B CA 1
ATOM 3893 C C . HIS B 1 55 ? 15.17000 1.40100 -0.93700 1.000 34.20348 35 HIS B C 1
ATOM 3894 O O . HIS B 1 55 ? 14.01900 0.95300 -0.89000 1.000 32.14457 35 HIS B O 1
ATOM 3901 N N . PRO B 1 56 ? 15.51800 2.48500 -0.24600 1.000 33.70464 36 PRO B N 1
ATOM 3902 C CA . PRO B 1 56 ? 14.51300 3.12700 0.61400 1.000 35.06609 36 PRO B CA 1
ATOM 3903 C C . PRO B 1 56 ? 13.31100 3.68400 -0.15100 1.000 34.98726 36 PRO B C 1
ATOM 3904 O O . PRO B 1 56 ? 12.24900 3.85700 0.45700 1.000 35.17872 36 PRO B O 1
ATOM 3908 N N . GLY B 1 57 ? 13.43100 3.95300 -1.45100 1.000 33.06919 37 GLY B N 1
ATOM 3909 C CA . GLY B 1 57 ? 12.34900 4.51200 -2.23700 1.000 29.50962 37 GLY B CA 1
ATOM 3910 C C . GLY B 1 57 ? 11.49100 3.53700 -3.03000 1.000 35.33178 37 GLY B C 1
ATOM 3911 O O . GLY B 1 57 ? 10.60500 3.98700 -3.77400 1.000 31.15974 37 GLY B O 1
ATOM 3912 N N . VAL B 1 58 ? 11.69700 2.22200 -2.88800 1.000 31.05859 38 VAL B N 1
ATOM 3913 C CA . VAL B 1 58 ? 10.92100 1.25500 -3.64100 1.000 33.04998 38 VAL B CA 1
ATOM 3914 C C . VAL B 1 58 ? 10.17900 0.35700 -2.67000 1.000 34.90734 38 VAL B C 1
ATOM 3915 O O . VAL B 1 58 ? 10.45700 0.32200 -1.47200 1.000 36.46215 38 VAL B O 1
ATOM 3919 N N . ASN B 1 59 ? 9.27000 -0.42400 -3.22200 1.000 35.64050 39 ASN B N 1
ATOM 3920 C CA . ASN B 1 59 ? 8.64800 -1.54100 -2.53700 1.000 33.74154 39 ASN B CA 1
ATOM 3921 C C . ASN B 1 59 ? 8.65200 -2.75700 -3.45600 1.000 36.65640 39 ASN B C 1
ATOM 3922 O O . ASN B 1 59 ? 8.71600 -2.61700 -4.68700 1.000 33.44406 39 ASN B O 1
ATOM 3927 N N . PRO B 1 60 ? 8.56500 -3.96100 -2.89300 1.000 36.45393 40 PRO B N 1
ATOM 3928 C CA . PRO B 1 60 ? 8.35400 -5.15600 -3.72400 1.000 35.41378 40 PRO B CA 1
ATOM 3929 C C . PRO B 1 60 ? 7.04600 -5.04000 -4.47700 1.000 35.32434 40 PRO B C 1
ATOM 3930 O O . PRO B 1 60 ? 6.00900 -4.68400 -3.89700 1.000 33.98099 40 PRO B O 1
ATOM 3934 N N . PRO B 1 61 ? 7.04800 -5.35300 -5.76800 1.000 38.70661 41 PRO B N 1
ATOM 3935 C CA . PRO B 1 61 ? 5.81900 -5.15400 -6.55600 1.000 31.53151 41 PRO B CA 1
ATOM 3936 C C . PRO B 1 61 ? 4.64100 -6.00900 -6.10300 1.000 35.62715 41 PRO B C 1
ATOM 3937 O O . PRO B 1 61 ? 3.50700 -5.51600 -6.09400 1.000 38.15879 41 PRO B O 1
ATOM 3941 N N . VAL B 1 62 ? 4.84600 -7.27600 -5.72400 1.000 33.69340 42 VAL B N 1
ATOM 3942 C CA . VAL B 1 62 ? 3.69100 -8.04300 -5.27600 1.000 37.23238 42 VAL B CA 1
ATOM 3943 C C . VAL B 1 62 ? 3.11700 -7.42700 -4.00500 1.000 33.51644 42 VAL B C 1
ATOM 3944 O O . VAL B 1 62 ? 1.89700 -7.45600 -3.78500 1.000 35.56710 42 VAL B O 1
ATOM 3948 N N . TRP B 1 63 ? 3.97300 -6.86600 -3.14500 1.000 38.34785 43 TRP B N 1
ATOM 3949 C CA . TRP B 1 63 ? 3.45800 -6.16600 -1.96700 1.000 35.63686 43 TRP B CA 1
ATOM 3950 C C . TRP B 1 63 ? 2.62800 -4.94800 -2.36700 1.000 33.74401 43 TRP B C 1
ATOM 3951 O O . TRP B 1 63 ? 1.55300 -4.71400 -1.80600 1.000 34.23259 43 TRP B O 1
ATOM 3962 N N . GLU B 1 64 ? 3.07900 -4.18700 -3.37000 1.000 33.42290 44 GLU B N 1
ATOM 3963 C CA . GLU B 1 64 ? 2.34700 -2.98600 -3.74800 1.000 33.14912 44 GLU B CA 1
ATOM 3964 C C . GLU B 1 64 ? 0.98100 -3.34900 -4.31700 1.000 32.15031 44 GLU B C 1
ATOM 3965 O O . GLU B 1 64 ? -0.01200 -2.66000 -4.07200 1.000 34.54978 44 GLU B O 1
ATOM 3971 N N . MET B 1 65 ? 0.89700 -4.44000 -5.05600 1.000 33.19756 45 MET B N 1
ATOM 3972 C CA . MET B 1 65 ? -0.40800 -4.91300 -5.50800 1.000 32.28435 45 MET B CA 1
ATOM 3973 C C . MET B 1 65 ? -1.29300 -5.32900 -4.32900 1.000 34.51365 45 MET B C 1
ATOM 3974 O O . MET B 1 65 ? -2.47700 -4.96800 -4.27100 1.000 33.85476 45 MET B O 1
ATOM 3979 N N . GLY B 1 66 ? -0.74400 -6.10200 -3.38700 1.000 33.81837 46 GLY B N 1
ATOM 3980 C CA . GLY B 1 66 ? -1.53400 -6.50400 -2.23200 1.000 36.30120 46 GLY B CA 1
ATOM 3981 C C . GLY B 1 66 ? -1.97700 -5.30800 -1.40500 1.000 38.34922 46 GLY B C 1
ATOM 3982 O O . GLY B 1 66 ? -3.16700 -5.13200 -1.13000 1.000 36.10339 46 GLY B O 1
ATOM 3983 N N . HIS B 1 67 ? -1.01600 -4.44100 -1.04600 1.000 35.31901 47 HIS B N 1
ATOM 3984 C CA . HIS B 1 67 ? -1.31400 -3.23500 -0.28000 1.000 34.61330 47 HIS B CA 1
ATOM 3985 C C . HIS B 1 67 ? -2.34800 -2.35900 -0.98400 1.000 34.85937 47 HIS B C 1
ATOM 3986 O O . HIS B 1 67 ? -3.29900 -1.89200 -0.35500 1.000 33.09868 47 HIS B O 1
ATOM 3993 N N . SER B 1 68 ? -2.18600 -2.11800 -2.28400 1.000 34.44059 48 SER B N 1
ATOM 3994 C CA . SER B 1 68 ? -3.12900 -1.21500 -2.92500 1.000 32.90476 48 SER B CA 1
ATOM 3995 C C . SER B 1 68 ? -4.49900 -1.84100 -3.06300 1.000 35.21141 48 SER B C 1
ATOM 3996 O O . SER B 1 68 ? -5.49200 -1.11300 -3.16700 1.000 33.57149 48 SER B O 1
ATOM 3999 N N . THR B 1 69 ? -4.56200 -3.17500 -3.07300 1.000 33.71243 49 THR B N 1
ATOM 4000 C CA . THR B 1 69 ? -5.83700 -3.87600 -3.07800 1.000 36.62975 49 THR B CA 1
ATOM 4001 C C . THR B 1 69 ? -6.51100 -3.79200 -1.71700 1.000 34.04699 49 THR B C 1
ATOM 4002 O O . THR B 1 69 ? -7.72100 -3.56000 -1.63500 1.000 35.21747 49 THR B O 1
ATOM 4006 N N . PHE B 1 70 ? -5.74700 -4.00400 -0.64200 1.000 31.22895 50 PHE B N 1
ATOM 4007 C CA . PHE B 1 70 ? -6.29000 -3.93100 0.71400 1.000 36.70127 50 PHE B CA 1
ATOM 4008 C C . PHE B 1 70 ? -6.88200 -2.55600 1.03100 1.000 36.01222 50 PHE B C 1
ATOM 4009 O O . PHE B 1 70 ? -7.79000 -2.44500 1.85700 1.000 40.47522 50 PHE B O 1
ATOM 4017 N N 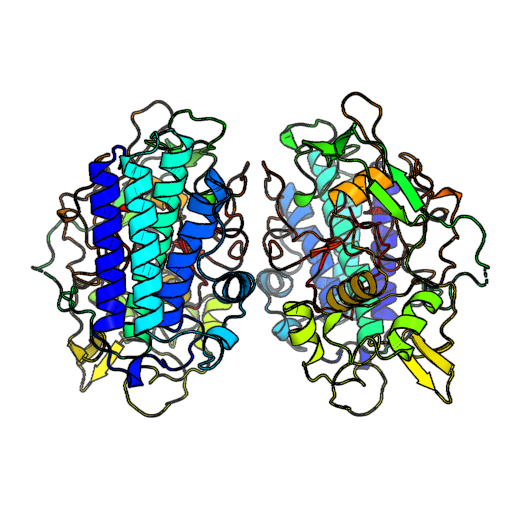. PHE B 1 71 ? -6.36200 -1.49100 0.42600 1.000 35.81632 51 PHE B N 1
ATOM 4018 C CA . PHE B 1 71 ? -6.90800 -0.16900 0.70900 1.000 31.96804 51 PHE B CA 1
ATOM 4019 C C . PHE B 1 71 ? -8.39300 -0.09400 0.33300 1.000 39.40404 51 PHE B C 1
ATOM 4020 O O . PHE B 1 71 ? -9.19800 0.51800 1.05300 1.000 36.06167 51 PHE B O 1
ATOM 4028 N N . TYR B 1 72 ? -8.78700 -0.74900 -0.77600 1.000 40.82766 52 TYR B N 1
ATOM 4029 C CA . TYR B 1 72 ? -10.21200 -0.84900 -1.12700 1.000 38.66403 52 TYR B CA 1
ATOM 4030 C C . TYR B 1 72 ? -11.01900 -1.49200 -0.00400 1.000 37.18945 52 TYR B C 1
ATOM 4031 O O . TYR B 1 72 ? -12.15100 -1.07800 0.28000 1.000 39.25394 52 TYR B O 1
ATOM 4040 N N . GLU B 1 73 ? -10.48000 -2.54600 0.60100 1.000 37.49993 53 GLU B N 1
ATOM 4041 C CA . GLU B 1 73 ? -11.19400 -3.21900 1.68600 1.000 41.27602 53 GLU B CA 1
ATOM 4042 C C . GLU B 1 73 ? -11.37200 -2.29300 2.87800 1.000 41.97738 53 GLU B C 1
ATOM 4043 O O . GLU B 1 73 ? -12.46600 -2.19700 3.45000 1.000 40.62882 53 GLU B O 1
ATOM 4049 N N . VAL B 1 74 ? -10.30200 -1.60500 3.27600 1.000 38.02731 54 VAL B N 1
ATOM 4050 C CA . VAL B 1 74 ? -10.38100 -0.79100 4.48000 1.000 37.93356 54 VAL B CA 1
ATOM 4051 C C . VAL B 1 74 ? -11.28600 0.42300 4.25000 1.000 37.91192 54 VAL B C 1
ATOM 4052 O O . VAL B 1 74 ? -12.18800 0.70200 5.05100 1.000 41.85714 54 VAL B O 1
ATOM 4056 N N . PHE B 1 75 ? -11.08000 1.15700 3.16300 1.000 32.69088 55 PHE B N 1
ATOM 4057 C CA . PHE B 1 75 ? -11.73300 2.45500 3.04500 1.000 35.77590 55 PHE B CA 1
ATOM 4058 C C . PHE B 1 75 ? -12.90800 2.45500 2.07700 1.000 39.06617 55 PHE B C 1
ATOM 4059 O O . PHE B 1 75 ? -13.45200 3.52500 1.77000 1.000 35.28187 55 PHE B O 1
ATOM 4067 N N . VAL B 1 76 ? -13.33400 1.28400 1.60200 1.000 37.56333 56 VAL B N 1
ATOM 4068 C CA . VAL B 1 76 ? -14.55900 1.22700 0.80700 1.000 40.67025 56 VAL B CA 1
ATOM 4069 C C . VAL B 1 76 ? -15.46400 0.10000 1.28900 1.000 41.90340 56 VAL B C 1
ATOM 4070 O O . VAL B 1 76 ? -16.57700 0.36600 1.75500 1.000 45.47196 56 VAL B O 1
ATOM 4074 N N . LEU B 1 77 ? -14.98900 -1.15400 1.21300 1.000 43.10127 57 LEU B N 1
ATOM 4075 C CA . LEU B 1 77 ? -15.85200 -2.31800 1.44900 1.000 38.79606 57 LEU B CA 1
ATOM 4076 C C . LEU B 1 77 ? -16.19300 -2.49700 2.92200 1.000 45.30922 57 LEU B C 1
ATOM 4077 O O . LEU B 1 77 ? -17.36900 -2.47300 3.30000 1.000 48.81593 57 LEU B O 1
ATOM 4082 N N . ASN B 1 78 ? -15.18600 -2.74100 3.77200 1.000 45.78511 58 ASN B N 1
ATOM 4083 C CA . ASN B 1 78 ? -15.44600 -2.76300 5.20700 1.000 47.18932 58 ASN B CA 1
ATOM 4084 C C . ASN B 1 78 ? -15.97600 -1.42400 5.70300 1.000 51.01205 58 ASN B C 1
ATOM 4085 O O . ASN B 1 78 ? -16.77200 -1.38200 6.65000 1.000 50.68225 58 ASN B O 1
ATOM 4090 N N . TRP B 1 79 ? -15.51200 -0.31900 5.11400 1.000 47.42702 59 TRP B N 1
ATOM 4091 C CA . TRP B 1 79 ? -15.94400 0.98900 5.58900 1.000 46.85501 59 TRP B CA 1
ATOM 4092 C C . TRP B 1 79 ? -17.45200 1.13700 5.45200 1.000 49.74542 59 TRP B C 1
ATOM 4093 O O . TRP B 1 79 ? -18.14900 1.41200 6.43500 1.000 51.05468 59 TRP B O 1
ATOM 4104 N N . LEU B 1 80 ? -17.97500 0.93600 4.23600 1.000 46.85459 60 LEU B N 1
ATOM 4105 C CA . LEU B 1 80 ? -19.39200 1.15700 3.98200 1.000 46.61424 60 LEU B CA 1
ATOM 4106 C C . LEU B 1 80 ? -20.27800 0.00200 4.45700 1.000 53.31828 60 LEU B C 1
ATOM 4107 O O . LEU B 1 80 ? -21.38500 0.24300 4.96400 1.000 58.36271 60 LEU B O 1
ATOM 4112 N N . ASP B 1 81 ? -19.82100 -1.24700 4.34100 1.000 51.41649 61 ASP B N 1
ATOM 4113 C CA . ASP B 1 81 ? -20.69900 -2.39200 4.54700 1.000 51.64029 61 ASP B CA 1
ATOM 4114 C C . ASP B 1 81 ? -20.27300 -3.30000 5.68900 1.000 51.26227 61 ASP B C 1
ATOM 4115 O O . ASP B 1 81 ? -20.96600 -4.27900 5.96500 1.000 56.66656 61 ASP B O 1
ATOM 4120 N N . GLY B 1 82 ? -19.17200 -3.01900 6.37100 1.000 51.37785 62 GLY B N 1
ATOM 4121 C CA . GLY B 1 82 ? -18.75300 -3.88700 7.45500 1.000 49.04320 62 GLY B CA 1
ATOM 4122 C C . GLY B 1 82 ? -18.30400 -5.24200 6.96200 1.000 52.21580 62 GLY B C 1
ATOM 4123 O O . GLY B 1 82 ? -18.07500 -6.16000 7.75700 1.000 56.12602 62 GLY B O 1
ATOM 4124 N N . THR B 1 83 ? -18.18700 -5.37200 5.64200 1.000 55.18456 63 THR B N 1
ATOM 4125 C CA . THR B 1 83 ? -17.66200 -6.56500 4.98600 1.000 52.81596 63 THR B CA 1
ATOM 4126 C C . THR B 1 83 ? -16.31800 -6.96200 5.61000 1.000 57.26430 63 THR B C 1
ATOM 4127 O O . THR B 1 83 ? -15.40000 -6.12400 5.67400 1.000 52.60944 63 THR B O 1
ATOM 4131 N N . PRO B 1 84 ? -16.13300 -8.22500 6.00500 1.000 52.65042 64 PRO B N 1
ATOM 4132 C CA . PRO B 1 84 ? -14.84400 -8.64800 6.56700 1.000 50.70234 64 PRO B CA 1
ATOM 4133 C C . PRO B 1 84 ? -13.76700 -8.72400 5.49400 1.000 51.57039 64 PRO B C 1
ATOM 4134 O O . PRO B 1 84 ? -14.03400 -8.77000 4.28900 1.000 53.94915 64 PRO B O 1
ATOM 4138 N N . SER B 1 85 ? -12.52100 -8.80000 5.96000 1.000 53.85707 65 SER B N 1
ATOM 4139 C CA . SER B 1 85 ? -11.37800 -8.87600 5.05100 1.000 54.57321 65 SER B CA 1
ATOM 4140 C C . SER B 1 85 ? -11.29800 -10.25200 4.39100 1.000 54.49520 65 SER B C 1
ATOM 4141 O O . SER B 1 85 ? -11.45700 -11.27800 5.05500 1.000 55.73983 65 SER B O 1
ATOM 4144 N N . TYR B 1 86 ? -11.03600 -10.26200 3.07600 1.000 52.53406 66 TYR B N 1
ATOM 4145 C CA . TYR B 1 86 ? -10.68200 -11.46900 2.32600 1.000 53.73635 66 TYR B CA 1
ATOM 4146 C C . TYR B 1 86 ? -9.79800 -12.44000 3.10300 1.000 55.81595 66 TYR B C 1
ATOM 4147 O O . TYR B 1 86 ? -10.10300 -13.63700 3.20000 1.000 57.42253 66 TYR B O 1
ATOM 4156 N N . ASP B 1 87 ? -8.70000 -11.93600 3.66400 1.000 51.39209 67 ASP B N 1
ATOM 4157 C CA . ASP B 1 87 ? -7.79100 -12.72700 4.49300 1.000 52.49713 67 ASP B CA 1
ATOM 4158 C C . ASP B 1 87 ? -7.42300 -11.88800 5.71300 1.000 57.09107 67 ASP B C 1
ATOM 4159 O O . ASP B 1 87 ? -6.50700 -11.04600 5.63400 1.000 53.02921 67 ASP B O 1
ATOM 4164 N N . PRO B 1 88 ? -8.11100 -12.07900 6.84800 1.000 56.29664 68 PRO B N 1
ATOM 4165 C CA . PRO B 1 88 ? -7.85400 -11.22400 8.01900 1.000 55.23665 68 PRO B CA 1
ATOM 4166 C C . PRO B 1 88 ? -6.49100 -11.42500 8.64200 1.000 55.60866 68 PRO B C 1
ATOM 4167 O O . PRO B 1 88 ? -6.02500 -10.52500 9.35500 1.000 56.61685 68 PRO B O 1
ATOM 4171 N N . SER B 1 89 ? -5.83200 -12.55800 8.39200 1.000 54.18591 69 SER B N 1
ATOM 4172 C CA . SER B 1 89 ? -4.46000 -12.75700 8.84800 1.000 58.89217 69 SER B CA 1
ATOM 4173 C C . SER B 1 89 ? -3.46700 -11.80100 8.18300 1.000 55.00702 69 SER B C 1
ATOM 4174 O O . SER B 1 89 ? -2.33700 -11.66600 8.67700 1.000 49.71182 69 SER B O 1
ATOM 4177 N N . MET B 1 90 ? -3.86700 -11.12900 7.09200 1.000 55.08026 70 MET B N 1
ATOM 4178 C CA . MET B 1 90 ? -3.00200 -10.22300 6.34600 1.000 51.23964 70 MET B CA 1
ATOM 4179 C C . MET B 1 90 ? -3.18400 -8.75300 6.71000 1.000 53.27375 70 MET B C 1
ATOM 4180 O O . MET B 1 90 ? -2.39800 -7.92000 6.23000 1.000 50.46681 70 MET B O 1
ATOM 4185 N N . ASP B 1 91 ? -4.19000 -8.41700 7.53200 1.000 50.96305 71 ASP B N 1
ATOM 4186 C CA . ASP B 1 91 ? -4.59000 -7.01700 7.70700 1.000 51.21142 71 ASP B CA 1
ATOM 4187 C C . ASP B 1 91 ? -3.44000 -6.14800 8.21400 1.000 50.06982 71 ASP B C 1
ATOM 4188 O O . ASP B 1 91 ? -3.30800 -4.98500 7.81100 1.000 51.94486 71 ASP B O 1
ATOM 4193 N N . ASP B 1 92 ? -2.58800 -6.68700 9.07900 1.000 47.08329 72 ASP B N 1
ATOM 4194 C CA . ASP B 1 92 ? -1.49000 -5.88600 9.59300 1.000 51.18504 72 ASP B CA 1
ATOM 4195 C C . ASP B 1 92 ? -0.24300 -5.95300 8.72100 1.000 52.19416 72 ASP B C 1
ATOM 4196 O O . ASP B 1 92 ? 0.70200 -5.19200 8.96400 1.000 51.90690 72 ASP B O 1
ATOM 4201 N N . LEU B 1 93 ? -0.23400 -6.80300 7.69300 1.000 46.20389 73 LEU B N 1
ATOM 4202 C CA . LEU B 1 93 ? 0.90900 -6.94500 6.80100 1.000 44.02311 73 LEU B CA 1
ATOM 4203 C C . LEU B 1 93 ? 0.74400 -6.21400 5.47200 1.000 43.44202 73 LEU B C 1
ATOM 4204 O O . LEU B 1 93 ? 1.75600 -5.85300 4.85300 1.000 44.11772 73 LEU B O 1
ATOM 4209 N N . TRP B 1 94 ? -0.49800 -6.06000 4.97700 1.000 40.36671 74 TRP B N 1
ATOM 4210 C CA . TRP B 1 94 ? -0.75600 -5.16900 3.85800 1.000 41.70247 74 TRP B CA 1
ATOM 4211 C C . TRP B 1 94 ? -0.83500 -3.69900 4.29600 1.000 41.22546 74 TRP B C 1
ATOM 4212 O O . TRP B 1 94 ? -0.82500 -2.83400 3.42700 1.000 37.75288 74 TRP B O 1
ATOM 4223 N N . ASP B 1 95 ? -0.95000 -3.41100 5.60600 1.000 39.40084 75 ASP B N 1
ATOM 4224 C CA . ASP B 1 95 ? -1.06600 -2.03500 6.10400 1.000 39.30201 75 ASP B CA 1
ATOM 4225 C C . ASP B 1 95 ? 0.25800 -1.28000 5.97600 1.000 38.51445 75 ASP B C 1
ATOM 4226 O O . ASP B 1 95 ? 1.26400 -1.68800 6.57000 1.000 37.62798 75 ASP B O 1
ATOM 4231 N N . SER B 1 96 ? 0.25000 -0.14900 5.24800 1.000 39.32669 76 SER B N 1
ATOM 4232 C CA . SER B 1 96 ? 1.48600 0.63400 5.08100 1.000 38.79972 76 SER B CA 1
ATOM 4233 C C . SER B 1 96 ? 1.91800 1.35200 6.36400 1.000 42.32045 76 SER B C 1
ATOM 4234 O O . SER B 1 96 ? 3.10400 1.66600 6.53100 1.000 41.44461 76 SER B O 1
ATOM 4237 N N . PHE B 1 97 ? 0.98800 1.65300 7.27300 1.000 42.53681 77 PHE B N 1
ATOM 4238 C CA . PHE B 1 97 ? 1.40300 2.27100 8.52600 1.000 39.52883 77 PHE B CA 1
ATOM 4239 C C . PHE B 1 97 ? 2.06800 1.25400 9.45000 1.000 43.16390 77 PHE B C 1
ATOM 4240 O O . PHE B 1 97 ? 3.11000 1.54300 10.05300 1.000 43.66710 77 PHE B O 1
ATOM 4248 N N . HIS B 1 98 ? 1.50500 0.05000 9.55800 1.000 38.67882 78 HIS B N 1
ATOM 4249 C CA . HIS B 1 98 ? 2.05100 -0.89600 10.52400 1.000 45.50272 78 HIS B CA 1
ATOM 4250 C C . HIS B 1 98 ? 3.26800 -1.63900 9.98000 1.000 50.04723 78 HIS B C 1
ATOM 4251 O O . HIS B 1 98 ? 4.19900 -1.95600 10.73800 1.000 46.20899 78 HIS B O 1
ATOM 4258 N N . MET B 1 99 ? 3.29300 -1.89700 8.67700 1.000 49.86178 79 MET B N 1
ATOM 4259 C CA . MET B 1 99 ? 4.31400 -2.75500 8.09300 1.000 50.70434 79 MET B CA 1
ATOM 4260 C C . MET B 1 99 ? 5.55900 -1.91000 7.85100 1.000 48.28315 79 MET B C 1
ATOM 4261 O O . MET B 1 99 ? 5.54300 -0.99900 7.02000 1.000 51.35716 79 MET B O 1
ATOM 4266 N N . ASP B 1 100 ? 6.61500 -2.14500 8.63400 1.000 49.37608 80 ASP B N 1
ATOM 4267 C CA . ASP B 1 100 ? 7.82400 -1.34600 8.45200 1.000 48.13739 80 ASP B CA 1
ATOM 4268 C C . ASP B 1 100 ? 8.43000 -1.66000 7.08900 1.000 48.78866 80 ASP B C 1
ATOM 4269 O O . ASP B 1 100 ? 8.35800 -2.79300 6.59800 1.000 46.20777 80 ASP B O 1
ATOM 4274 N N . HIS B 1 101 ? 9.01900 -0.63400 6.46800 1.000 47.59946 81 HIS B N 1
ATOM 4275 C CA . HIS B 1 101 ? 9.48900 -0.77900 5.09600 1.000 41.76659 81 HIS B CA 1
ATOM 4276 C C . HIS B 1 101 ? 10.32700 -2.03900 4.90300 1.000 45.00568 81 HIS B C 1
ATOM 4277 O O . HIS B 1 101 ? 10.05200 -2.85200 4.00500 1.000 44.72507 81 HIS B O 1
ATOM 4284 N N . GLU B 1 102 ? 11.36100 -2.21900 5.74200 1.000 44.23808 82 GLU B N 1
ATOM 4285 C CA . GLU B 1 102 ? 12.30500 -3.31300 5.53600 1.000 46.15716 82 GLU B CA 1
ATOM 4286 C C . GLU B 1 102 ? 11.60600 -4.65900 5.53400 1.000 45.72731 82 GLU B C 1
ATOM 4287 O O . GLU B 1 102 ? 12.00800 -5.56700 4.80600 1.000 45.00223 82 GLU B O 1
ATOM 4289 N N . ASP B 1 103 ? 10.55700 -4.80700 6.32500 1.000 44.95159 83 ASP B N 1
ATOM 4290 C CA . ASP B 1 103 ? 9.91100 -6.10200 6.46900 1.000 46.95202 83 ASP B CA 1
ATOM 4291 C C . ASP B 1 103 ? 9.01600 -6.44900 5.29400 1.000 47.37648 83 ASP B C 1
ATOM 4292 O O . ASP B 1 103 ? 8.53600 -7.58900 5.22100 1.000 44.57694 83 ASP B O 1
ATOM 4297 N N . ARG B 1 104 ? 8.80100 -5.51200 4.36200 1.000 42.43539 84 ARG B N 1
ATOM 4298 C CA . ARG B 1 104 ? 7.99400 -5.83900 3.19700 1.000 39.04132 84 ARG B CA 1
ATOM 4299 C C . ARG B 1 104 ? 8.70600 -6.78200 2.23600 1.000 40.02978 84 ARG B C 1
ATOM 4300 O O . ARG B 1 104 ? 8.06300 -7.31100 1.32700 1.000 38.96637 84 ARG B O 1
ATOM 4308 N N . TRP B 1 105 ? 9.99100 -7.04400 2.45100 1.000 42.00747 85 TRP B N 1
ATOM 4309 C CA . TRP B 1 105 ? 10.77400 -7.94400 1.61600 1.000 43.63251 85 TRP B CA 1
ATOM 4310 C C . TRP B 1 105 ? 10.67600 -9.41800 2.02800 1.000 47.33348 85 TRP B C 1
ATOM 4311 O O . TRP B 1 105 ? 11.36100 -10.25400 1.43600 1.000 50.12880 85 TRP B O 1
ATOM 4322 N N . SER B 1 106 ? 9.86000 -9.76600 3.01900 1.000 52.39102 86 SER B N 1
ATOM 4323 C CA . SER B 1 106 ? 9.80600 -11.15200 3.47500 1.000 53.20280 86 SER B CA 1
ATOM 4324 C C . SER B 1 106 ? 9.05800 -12.04600 2.48500 1.000 55.68380 86 SER B C 1
ATOM 4325 O O . SER B 1 106 ? 7.91000 -11.76700 2.12900 1.000 57.34333 86 SER B O 1
ATOM 4328 N N . LYS B 1 107 ? 9.68500 -13.16100 2.08700 1.000 62.64193 87 LYS B N 1
ATOM 4329 C CA . LYS B 1 107 ? 8.99700 -14.13300 1.23500 1.000 66.11292 87 LYS B CA 1
ATOM 4330 C C . LYS B 1 107 ? 8.05000 -15.04300 2.01100 1.000 60.39312 87 LYS B C 1
ATOM 4331 O O . LYS B 1 107 ? 7.09600 -15.56400 1.42300 1.000 63.99554 87 LYS B O 1
ATOM 4333 N N . THR B 1 108 ? 8.28000 -15.23000 3.31100 1.000 57.97604 88 THR B N 1
ATOM 4334 C CA . THR B 1 108 ? 7.42700 -16.09900 4.11800 1.000 57.60933 88 THR B CA 1
ATOM 4335 C C . THR B 1 108 ? 6.11300 -15.43300 4.53300 1.000 58.24550 88 THR B C 1
ATOM 4336 O O . THR B 1 108 ? 5.10300 -16.12700 4.69600 1.000 59.05561 88 THR B O 1
ATOM 4340 N N . LEU B 1 109 ? 6.09100 -14.10800 4.71000 1.000 52.56014 89 LEU B N 1
ATOM 4341 C CA . LEU B 1 109 ? 4.88500 -13.45600 5.19700 1.000 52.86872 89 LEU B CA 1
ATOM 4342 C C . LEU B 1 109 ? 3.86500 -13.20100 4.10400 1.000 54.00929 89 LEU B C 1
ATOM 4343 O O . LEU B 1 109 ? 2.67600 -13.05500 4.40800 1.000 54.88369 89 LEU B O 1
ATOM 4348 N N . PHE B 1 110 ? 4.29000 -13.12700 2.84800 1.000 50.17319 90 PHE B N 1
ATOM 4349 C CA . PHE B 1 110 ? 3.34400 -12.62900 1.87000 1.000 50.29702 90 PHE B CA 1
ATOM 4350 C C . PHE B 1 110 ? 3.03200 -13.68500 0.81300 1.000 53.32027 90 PHE B C 1
ATOM 4351 O O . PHE B 1 110 ? 3.90600 -14.47400 0.43100 1.000 54.08263 90 PHE B O 1
ATOM 4359 N N . PRO B 1 111 ? 1.79600 -13.72900 0.32600 1.000 52.58746 91 PRO B N 1
ATOM 4360 C CA . PRO B 1 111 ? 1.44000 -14.74000 -0.66700 1.000 47.50195 91 PRO B CA 1
ATOM 4361 C C . PRO B 1 111 ? 2.14400 -14.45000 -1.98200 1.000 51.72556 91 PRO B C 1
ATOM 4362 O O . PRO B 1 111 ? 2.67700 -13.36300 -2.21900 1.000 48.94006 91 PRO B O 1
ATOM 4366 N N . SER B 1 112 ? 2.09100 -15.45900 -2.85200 1.000 46.14630 92 SER B N 1
ATOM 4367 C CA . SER B 1 112 ? 2.66300 -15.46300 -4.18900 1.000 42.66400 92 SER B CA 1
ATOM 4368 C C . SER B 1 112 ? 2.03400 -14.40900 -5.11100 1.000 41.48032 92 SER B C 1
ATOM 4369 O O . SER B 1 112 ? 0.90900 -13.92500 -4.90400 1.000 40.78623 92 SER B O 1
ATOM 4372 N N . ARG B 1 113 ? 2.75300 -14.11100 -6.19600 1.000 39.50720 93 ARG B N 1
ATOM 4373 C CA . ARG B 1 113 ? 2.16500 -13.29400 -7.24500 1.000 38.78412 93 ARG B CA 1
ATOM 4374 C C . ARG B 1 113 ? 0.78100 -13.79300 -7.65400 1.000 43.68292 93 ARG B C 1
ATOM 4375 O O . ARG B 1 113 ? -0.19600 -13.02600 -7.64700 1.000 41.17857 93 ARG B O 1
ATOM 4383 N N . GLU B 1 114 ? 0.67400 -15.09100 -8.02000 1.000 41.78394 94 GLU B N 1
ATOM 4384 C CA . GLU B 1 114 ? -0.59700 -15.62100 -8.51200 1.000 40.66623 94 GLU B CA 1
ATOM 4385 C C . GLU B 1 114 ? -1.69000 -15.48700 -7.47200 1.000 35.80468 94 GLU B C 1
ATOM 4386 O O . GLU B 1 114 ? -2.81300 -15.07500 -7.79100 1.000 44.18033 94 GLU B O 1
ATOM 4388 N N . ASP B 1 115 ? -1.38500 -15.83400 -6.22200 1.000 36.35501 95 ASP B N 1
ATOM 4389 C CA . ASP B 1 115 ? -2.37400 -15.70500 -5.15600 1.000 37.26876 95 ASP B CA 1
ATOM 4390 C C . ASP B 1 115 ? -2.73900 -14.24700 -4.88300 1.000 43.69414 95 ASP B C 1
ATOM 4391 O O . ASP B 1 115 ? -3.89600 -13.94700 -4.57100 1.000 44.17287 95 ASP B O 1
ATOM 4396 N N . THR B 1 116 ? -1.77600 -13.33000 -5.00000 1.000 39.67487 96 THR B N 1
ATOM 4397 C CA . THR B 1 116 ? -2.11000 -11.92000 -4.77600 1.000 42.27826 96 THR B CA 1
ATOM 4398 C C . THR B 1 116 ? -2.89300 -11.34400 -5.95000 1.000 42.14737 96 THR B C 1
ATOM 4399 O O . THR B 1 116 ? -3.80900 -10.53600 -5.75500 1.000 44.42491 96 THR B O 1
ATOM 4403 N N . LEU B 1 117 ? -2.57100 -11.76800 -7.17700 1.000 46.53691 97 LEU B N 1
ATOM 4404 C CA . LEU B 1 117 ? -3.36200 -11.35700 -8.33800 1.000 46.05756 97 LEU B CA 1
ATOM 4405 C C . LEU B 1 117 ? -4.81800 -11.81200 -8.21300 1.000 48.71560 97 LEU B C 1
ATOM 4406 O O . LEU B 1 117 ? -5.74800 -11.09400 -8.61400 1.000 48.52655 97 LEU B O 1
ATOM 4411 N N . ALA B 1 118 ? -5.03300 -13.01300 -7.67100 1.000 46.24475 98 ALA B N 1
ATOM 4412 C CA . ALA B 1 118 ? -6.39700 -13.50600 -7.50600 1.000 45.89379 98 ALA B CA 1
ATOM 4413 C C . ALA B 1 118 ? -7.13400 -12.70100 -6.44300 1.000 46.93765 98 ALA B C 1
ATOM 4414 O O . ALA B 1 118 ? -8.31000 -12.34900 -6.61400 1.000 47.58272 98 ALA B O 1
ATOM 4416 N N . TYR B 1 119 ? -6.45000 -12.41700 -5.33300 1.000 48.16565 99 TYR B N 1
ATOM 4417 C CA . TYR B 1 119 ? -6.97300 -11.51600 -4.31400 1.000 43.96972 99 TYR B CA 1
ATOM 4418 C C . TYR B 1 119 ? -7.36300 -10.18100 -4.93100 1.000 42.50378 99 TYR B C 1
ATOM 4419 O O . TYR B 1 119 ? -8.48800 -9.69800 -4.74900 1.000 47.29444 99 TYR B O 1
ATOM 4428 N N . MET B 1 120 ? -6.47000 -9.59300 -5.72300 1.000 41.75229 100 MET B N 1
ATOM 4429 C CA . MET B 1 120 ? -6.81800 -8.31700 -6.33300 1.000 47.77427 100 MET B CA 1
ATOM 4430 C C . MET B 1 120 ? -8.03600 -8.45800 -7.23400 1.000 49.46563 100 MET B C 1
ATOM 4431 O O . MET B 1 120 ? -8.93200 -7.59800 -7.22700 1.000 45.98895 100 MET B O 1
ATOM 4436 N N . ASP B 1 121 ? -8.09400 -9.53500 -8.02200 1.000 50.37374 101 ASP B N 1
ATOM 4437 C CA . ASP B 1 121 ? -9.19800 -9.64900 -8.96600 1.000 52.04084 101 ASP B CA 1
ATOM 4438 C C . ASP B 1 121 ? -10.52200 -9.82600 -8.22600 1.000 48.50858 101 ASP B C 1
ATOM 4439 O O . ASP B 1 121 ? -11.53500 -9.22700 -8.60300 1.000 44.59003 101 ASP B O 1
ATOM 4444 N N . THR B 1 122 ? -10.50700 -10.54800 -7.10800 1.000 43.78519 102 THR B N 1
ATOM 4445 C CA . THR B 1 122 ? -11.71000 -10.65800 -6.29600 1.000 44.68550 102 THR B CA 1
ATOM 4446 C C . THR B 1 122 ? -12.17600 -9.29300 -5.78800 1.000 48.29884 102 THR B C 1
ATOM 4447 O O . THR B 1 122 ? -13.37100 -8.97600 -5.83500 1.000 54.80342 102 THR B O 1
ATOM 4451 N N . ILE B 1 123 ? -11.24900 -8.46800 -5.28200 1.000 47.84579 103 ILE B N 1
ATOM 4452 C CA . ILE B 1 123 ? -11.64700 -7.19100 -4.68200 1.000 43.78698 103 ILE B CA 1
ATOM 4453 C C . ILE B 1 123 ? -12.06200 -6.20000 -5.75400 1.000 40.67909 103 ILE B C 1
ATOM 4454 O O . ILE B 1 123 ? -13.02800 -5.44900 -5.58000 1.000 44.93128 103 ILE B O 1
ATOM 4459 N N . ILE B 1 124 ? -11.36500 -6.18500 -6.88800 1.000 42.55892 104 ILE B N 1
ATOM 4460 C CA . ILE B 1 124 ? -11.81400 -5.34300 -7.99600 1.000 44.77168 104 ILE B CA 1
ATOM 4461 C C . ILE B 1 124 ? -13.25100 -5.70000 -8.38500 1.000 47.04548 104 ILE B C 1
ATOM 4462 O O . ILE B 1 124 ? -14.06800 -4.81500 -8.69500 1.000 46.38877 104 ILE B O 1
ATOM 4467 N N . GLN B 1 125 ? -13.60100 -6.99600 -8.31000 1.000 46.90391 105 GLN B N 1
ATOM 4468 C CA . GLN B 1 125 ? -14.95600 -7.41800 -8.65200 1.000 51.80787 105 GLN B CA 1
ATOM 4469 C C . GLN B 1 125 ? -15.96200 -6.92200 -7.62400 1.000 49.45984 105 GLN B C 1
ATOM 4470 O O . GLN B 1 125 ? -16.99700 -6.34700 -7.98800 1.000 53.09473 105 GLN B O 1
ATOM 4476 N N . ARG B 1 126 ? -15.68300 -7.12900 -6.33200 1.000 48.62941 106 ARG B N 1
ATOM 4477 C CA . ARG B 1 126 ? -16.56300 -6.55400 -5.31800 1.000 49.62162 106 ARG B CA 1
ATOM 4478 C C . ARG B 1 126 ? -16.71900 -5.04000 -5.51100 1.000 51.78905 106 ARG B C 1
ATOM 4479 O O . ARG B 1 126 ? -17.81800 -4.49100 -5.33700 1.000 51.88276 106 ARG B O 1
ATOM 4487 N N . MET B 1 127 ? -15.64100 -4.34900 -5.91700 1.000 47.14500 107 MET B N 1
ATOM 4488 C CA . MET B 1 127 ? -15.75300 -2.91100 -6.16900 1.000 48.51070 107 MET B CA 1
ATOM 4489 C C . MET B 1 127 ? -16.69800 -2.63500 -7.32600 1.000 50.52790 107 MET B C 1
ATOM 4490 O O . MET B 1 127 ? -17.56300 -1.74800 -7.25000 1.000 47.74364 107 MET B O 1
ATOM 4495 N N . GLU B 1 128 ? -16.52100 -3.36600 -8.42100 1.000 51.60535 108 GLU B N 1
ATOM 4496 C CA . GLU B 1 128 ? -17.38700 -3.17500 -9.57400 1.000 54.83418 108 GLU B CA 1
ATOM 4497 C C . GLU B 1 128 ? -18.84100 -3.43800 -9.20300 1.000 51.87004 108 GLU B C 1
ATOM 4498 O O . GLU B 1 128 ? -19.73800 -2.67000 -9.56700 1.000 55.73560 108 GLU B O 1
ATOM 4504 N N . ASP B 1 129 ? -19.08500 -4.49300 -8.43800 1.000 51.39658 109 ASP B N 1
ATOM 4505 C CA . ASP B 1 129 ? -20.45500 -4.83600 -8.09500 1.000 51.63693 109 ASP B CA 1
ATOM 4506 C C . ASP B 1 129 ? -21.10400 -3.71400 -7.30800 1.000 58.14349 109 ASP B C 1
ATOM 4507 O O . ASP B 1 129 ? -22.22700 -3.28500 -7.61800 1.000 57.74599 109 ASP B O 1
ATOM 4512 N N . ARG B 1 130 ? -20.38800 -3.19200 -6.30600 1.000 55.71283 110 ARG B N 1
ATOM 4513 C CA . ARG B 1 130 ? -20.95100 -2.12900 -5.48500 1.000 54.83128 110 ARG B CA 1
ATOM 4514 C C . ARG B 1 130 ? -21.21700 -0.86200 -6.29500 1.000 50.36345 110 ARG B C 1
ATOM 4515 O O . ARG B 1 130 ? -22.23700 -0.19800 -6.09400 1.000 57.42625 110 ARG B O 1
ATOM 4523 N N . ILE B 1 131 ? -20.32200 -0.50400 -7.21200 1.000 49.40009 111 ILE B N 1
ATOM 4524 C CA . ILE B 1 131 ? -20.55200 0.70800 -7.99900 1.000 51.24193 111 ILE B CA 1
ATOM 4525 C C . ILE B 1 131 ? -21.82300 0.57400 -8.82000 1.000 55.86885 111 ILE B C 1
ATOM 4526 O O . ILE B 1 131 ? -22.59300 1.53600 -8.96800 1.000 54.71698 111 ILE B O 1
ATOM 4531 N N . ARG B 1 132 ? -22.08200 -0.64100 -9.32100 1.000 58.15775 112 ARG B N 1
ATOM 4532 C CA . ARG B 1 132 ? -23.23300 -0.92900 -10.16900 1.000 56.72240 112 ARG B CA 1
ATOM 4533 C C . ARG B 1 132 ? -24.52600 -1.02400 -9.36600 1.000 56.48593 112 ARG B C 1
ATOM 4534 O O . ARG B 1 132 ? -25.50600 -0.34600 -9.68300 1.000 57.20749 112 ARG B O 1
ATOM 4542 N N . ASN B 1 133 ? -24.53000 -1.85200 -8.31900 1.000 58.98439 113 ASN B N 1
ATOM 4543 C CA . ASN B 1 133 ? -25.72000 -2.28900 -7.59200 1.000 58.46176 113 ASN B CA 1
ATOM 4544 C C . ASN B 1 133 ? -26.11300 -1.36200 -6.44900 1.000 62.21700 113 ASN B C 1
ATOM 4545 O O . ASN B 1 133 ? -27.29700 -1.04200 -6.29300 1.000 68.12438 113 ASN B O 1
ATOM 4550 N N . GLN B 1 134 ? -25.14900 -0.93500 -5.63200 1.000 62.41445 114 GLN B N 1
ATOM 4551 C CA . GLN B 1 134 ? -25.44400 -0.02600 -4.53500 1.000 57.68599 114 GLN B CA 1
ATOM 4552 C C . GLN B 1 134 ? -25.57600 1.40900 -5.03200 1.000 54.83228 114 GLN B C 1
ATOM 4553 O O . GLN B 1 134 ? -25.11200 1.75100 -6.12200 1.000 54.87129 114 GLN B O 1
ATOM 4559 N N . PRO B 1 135 ? -26.24600 2.26000 -4.26200 1.000 59.51050 115 PRO B N 1
ATOM 4560 C CA . PRO B 1 135 ? -26.48900 3.63700 -4.71200 1.000 56.69535 115 PRO B CA 1
ATOM 4561 C C . PRO B 1 135 ? -25.23100 4.49300 -4.68000 1.000 57.07624 115 PRO B C 1
ATOM 4562 O O . PRO B 1 135 ? -24.39000 4.37600 -3.78300 1.000 55.59628 115 PRO B O 1
ATOM 4566 N N . LEU B 1 136 ? -25.15300 5.41100 -5.64200 1.000 55.03794 116 LEU B N 1
ATOM 4567 C CA . LEU B 1 136 ? -24.04200 6.35700 -5.73700 1.000 53.71887 116 LEU B CA 1
ATOM 4568 C C . LEU B 1 136 ? -24.32100 7.60100 -4.88900 1.000 52.03149 116 LEU B C 1
ATOM 4569 O O . LEU B 1 136 ? -24.60800 8.69300 -5.38500 1.000 54.50758 116 LEU B O 1
ATOM 4574 N N . THR B 1 137 ? -24.19700 7.43300 -3.57900 1.000 50.09061 117 THR B N 1
ATOM 4575 C CA . THR B 1 137 ? -24.22700 8.59800 -2.70200 1.000 52.86814 117 THR B CA 1
ATOM 4576 C C . THR B 1 137 ? -22.95000 9.42900 -2.87300 1.000 49.57530 117 THR B C 1
ATOM 4577 O O . THR B 1 137 ? -21.96000 8.98300 -3.46100 1.000 51.40958 117 THR B O 1
ATOM 4581 N N . ASP B 1 138 ? -22.98100 10.66800 -2.37200 1.000 52.80700 118 ASP B N 1
ATOM 4582 C CA . ASP B 1 138 ? -21.74700 11.45800 -2.32100 1.000 46.57189 118 ASP B CA 1
ATOM 4583 C C . ASP B 1 138 ? -20.64900 10.72300 -1.52900 1.000 50.25924 118 ASP B C 1
ATOM 4584 O O . ASP B 1 138 ? -19.46500 10.76000 -1.89800 1.000 48.58736 118 ASP B O 1
ATOM 4589 N N . GLU B 1 139 ? -21.02900 10.03900 -0.44500 1.000 45.87737 119 GLU B N 1
ATOM 4590 C CA . GLU B 1 139 ? -20.04600 9.38600 0.40400 1.000 45.00152 119 GLU B CA 1
ATOM 4591 C C . GLU B 1 139 ? -19.37100 8.25200 -0.33400 1.000 46.96596 119 GLU B C 1
ATOM 4592 O O . GLU B 1 139 ? -18.14300 8.09900 -0.27900 1.000 44.96071 119 GLU B O 1
ATOM 4598 N N . ALA B 1 140 ? -20.16600 7.42600 -1.01800 1.000 48.70755 120 ALA B N 1
ATOM 4599 C CA . ALA B 1 140 ? -19.59500 6.32800 -1.78600 1.000 46.52925 120 ALA B CA 1
ATOM 4600 C C . ALA B 1 140 ? -18.73600 6.83900 -2.93500 1.000 43.05335 120 ALA B C 1
ATOM 4601 O O . ALA B 1 140 ? -17.67000 6.28300 -3.20000 1.000 43.68332 120 ALA B O 1
ATOM 4603 N N . LEU B 1 141 ? -19.17300 7.88900 -3.63800 1.000 43.84007 121 LEU B N 1
ATOM 4604 C CA . LEU B 1 141 ? -18.35300 8.39900 -4.73700 1.000 46.18030 121 LEU B CA 1
ATOM 4605 C C . LEU B 1 141 ? -16.98200 8.86100 -4.24000 1.000 44.86757 121 LEU B C 1
ATOM 4606 O O . LEU B 1 141 ? -15.95100 8.57200 -4.86400 1.000 41.44502 121 LEU B O 1
ATOM 4611 N N . TYR B 1 142 ? -16.96300 9.59700 -3.12800 1.000 43.94164 122 TYR B N 1
ATOM 4612 C CA . TYR B 1 142 ? -15.70800 10.06500 -2.55300 1.000 44.11352 122 TYR B CA 1
ATOM 4613 C C . TYR B 1 142 ? -14.77900 8.89500 -2.26400 1.000 41.92389 122 TYR B C 1
ATOM 4614 O O . TYR B 1 142 ? -13.61800 8.88200 -2.70000 1.000 41.94309 122 TYR B O 1
ATOM 4623 N N . LEU B 1 143 ? -15.28600 7.88300 -1.56300 1.000 36.57170 123 LEU B N 1
ATOM 4624 C CA . LEU B 1 143 ? -14.42900 6.76700 -1.19900 1.000 39.44209 123 LEU B CA 1
ATOM 4625 C C . LEU B 1 143 ? -13.99000 5.95800 -2.42300 1.000 42.28080 123 LEU B C 1
ATOM 4626 O O . LEU B 1 143 ? -12.84200 5.49600 -2.47900 1.000 39.27064 123 LEU B O 1
ATOM 4631 N N . TYR B 1 144 ? -14.88300 5.75300 -3.40400 1.000 42.35537 124 TYR B N 1
ATOM 4632 C CA . TYR B 1 144 ? -14.47500 5.07100 -4.63600 1.000 43.05749 124 TYR B CA 1
ATOM 4633 C C . TYR B 1 144 ? -13.33100 5.82000 -5.29500 1.000 41.63033 124 TYR B C 1
ATOM 4634 O O . TYR B 1 144 ? -12.34800 5.21800 -5.75100 1.000 40.83048 124 TYR B O 1
ATOM 4643 N N . ARG B 1 145 ? -13.47200 7.13500 -5.41500 1.000 40.40505 125 ARG B N 1
ATOM 4644 C CA . ARG B 1 145 ? -12.42700 7.88000 -6.09500 1.000 40.97120 125 ARG B CA 1
ATOM 4645 C C . ARG B 1 145 ? -11.12900 7.82600 -5.29500 1.000 38.79904 125 ARG B C 1
ATOM 4646 O O . ARG B 1 145 ? -10.06400 7.52300 -5.84600 1.000 40.17882 125 ARG B O 1
ATOM 4654 N N . TYR B 1 146 ? -11.22000 8.05800 -3.97700 1.000 43.36251 126 TYR B N 1
ATOM 4655 C CA . TYR B 1 146 ? -10.05800 7.99300 -3.09200 1.000 36.56586 126 TYR B CA 1
ATOM 4656 C C . TYR B 1 146 ? -9.28000 6.69300 -3.29000 1.000 35.02305 126 TYR B C 1
ATOM 4657 O O . TYR B 1 146 ? -8.06500 6.71500 -3.48800 1.000 35.19858 126 TYR B O 1
ATOM 4666 N N . ALA B 1 147 ? -9.97000 5.55100 -3.26300 1.000 34.62770 127 ALA B N 1
ATOM 4667 C CA . ALA B 1 147 ? -9.27400 4.26600 -3.27800 1.000 34.36763 127 ALA B CA 1
ATOM 4668 C C . ALA B 1 147 ? -8.68700 3.96100 -4.65500 1.000 36.95122 127 ALA B C 1
ATOM 4669 O O . ALA B 1 147 ? -7.59500 3.37900 -4.77500 1.000 41.68800 127 ALA B O 1
ATOM 4671 N N . ILE B 1 148 ? -9.38800 4.34700 -5.71100 1.000 37.50245 128 ILE B N 1
ATOM 4672 C CA . ILE B 1 148 ? -8.82100 4.17700 -7.04300 1.000 42.22539 128 ILE B CA 1
ATOM 4673 C C . ILE B 1 148 ? -7.60900 5.07200 -7.20400 1.000 37.10030 128 ILE B C 1
ATOM 4674 O O . ILE B 1 148 ? -6.56600 4.65000 -7.72800 1.000 33.13842 128 ILE B O 1
ATOM 4679 N N . TYR B 1 149 ? -7.71200 6.31300 -6.72600 1.000 35.41654 129 TYR B N 1
ATOM 4680 C CA . TYR B 1 149 ? -6.56900 7.20200 -6.83100 1.000 35.19787 129 TYR B CA 1
ATOM 4681 C C . TYR B 1 149 ? -5.38200 6.65500 -6.04100 1.000 33.39656 129 TYR B C 1
ATOM 4682 O O . TYR B 1 149 ? -4.24300 6.68500 -6.52500 1.000 36.31010 129 TYR B O 1
ATOM 4691 N N . HIS B 1 150 ? -5.62300 6.13900 -4.83700 1.000 30.18752 130 HIS B N 1
ATOM 4692 C CA . HIS B 1 150 ? -4.53100 5.54500 -4.08000 1.000 33.64912 130 HIS B CA 1
ATOM 4693 C C . HIS B 1 150 ? -3.85600 4.43200 -4.87300 1.000 33.51045 130 HIS B C 1
ATOM 4694 O O . HIS B 1 150 ? -2.62200 4.35000 -4.90700 1.000 33.70015 130 HIS B O 1
ATOM 4701 N N . GLN B 1 151 ? -4.63200 3.54300 -5.49700 1.000 35.33290 131 GLN B N 1
ATOM 4702 C CA . GLN B 1 151 ? -3.96500 2.49200 -6.26900 1.000 30.25192 131 GLN B CA 1
ATOM 4703 C C . GLN B 1 151 ? -3.13700 3.08800 -7.40100 1.000 28.86607 131 GLN B C 1
ATOM 4704 O O . GLN B 1 151 ? -2.01600 2.63600 -7.64800 1.000 33.18843 131 GLN B O 1
ATOM 4710 N N . ASN B 1 152 ? -3.62600 4.16600 -8.04100 1.000 31.49474 132 ASN B N 1
ATOM 4711 C CA . ASN B 1 152 ? -2.80700 4.86400 -9.03600 1.000 32.94576 132 ASN B CA 1
ATOM 4712 C C . ASN B 1 152 ? -1.53500 5.49100 -8.45300 1.000 34.12788 132 ASN B C 1
ATOM 4713 O O . ASN B 1 152 ? -0.52600 5.60400 -9.16600 1.000 34.49081 132 ASN B O 1
ATOM 4718 N N . MET B 1 153 ? -1.55500 5.93400 -7.18700 1.000 36.55299 133 MET B N 1
ATOM 4719 C CA . MET B 1 153 ? -0.30200 6.35100 -6.54800 1.000 33.47134 133 MET B CA 1
ATOM 4720 C C . MET B 1 153 ? 0.71200 5.21200 -6.58700 1.000 33.56658 133 MET B C 1
ATOM 4721 O O . MET B 1 153 ? 1.90800 5.42900 -6.83900 1.000 31.74194 133 MET B O 1
ATOM 4726 N N . HIS B 1 154 ? 0.24200 3.98600 -6.40200 1.000 30.83820 134 HIS B N 1
ATOM 4727 C CA . HIS B 1 154 ? 1.15400 2.84700 -6.40900 1.000 31.43033 134 HIS B CA 1
ATOM 4728 C C . HIS B 1 154 ? 1.52500 2.35000 -7.80900 1.000 34.69002 134 HIS B C 1
ATOM 4729 O O . HIS B 1 154 ? 2.59500 1.73800 -7.95500 1.000 32.52248 134 HIS B O 1
ATOM 4736 N N . VAL B 1 155 ? 0.68900 2.61000 -8.82900 1.000 31.89592 135 VAL B N 1
ATOM 4737 C CA . VAL B 1 155 ? 1.13900 2.45600 -10.21600 1.000 32.18865 135 VAL B CA 1
ATOM 4738 C C . VAL B 1 155 ? 2.31800 3.37600 -10.47100 1.000 33.66454 135 VAL B C 1
ATOM 4739 O O . VAL B 1 155 ? 3.30400 2.99500 -11.11600 1.000 32.09780 135 VAL B O 1
ATOM 4743 N N . GLU B 1 156 ? 2.22900 4.61600 -9.99100 1.000 32.97715 136 GLU B N 1
ATOM 4744 C CA . GLU B 1 156 ? 3.36200 5.51200 -10.12600 1.000 31.54542 136 GLU B CA 1
ATOM 4745 C C . GLU B 1 156 ? 4.60000 4.91900 -9.44300 1.000 29.05941 136 GLU B C 1
ATOM 4746 O O . GLU B 1 156 ? 5.68100 4.86500 -10.03700 1.000 30.65425 136 GLU B O 1
ATOM 4752 N N . SER B 1 157 ? 4.46700 4.44100 -8.20900 1.000 29.60552 137 SER B N 1
ATOM 4753 C CA . SER B 1 157 ? 5.68700 4.02100 -7.52700 1.000 30.53872 137 SER B CA 1
ATOM 4754 C C . SER B 1 157 ? 6.19000 2.66000 -8.03200 1.000 33.15152 137 SER B C 1
ATOM 4755 O O . SER B 1 157 ? 7.41100 2.42200 -8.05400 1.000 28.90641 137 SER B O 1
ATOM 4758 N N . MET B 1 158 ? 5.28100 1.77300 -8.44700 1.000 32.25968 138 MET B N 1
ATOM 4759 C CA . MET B 1 158 ? 5.72400 0.54800 -9.13100 1.000 31.61888 138 MET B CA 1
ATOM 4760 C C . MET B 1 158 ? 6.49900 0.88700 -10.39800 1.000 33.72694 138 MET B C 1
ATOM 4761 O O . MET B 1 158 ? 7.51900 0.25800 -10.69900 1.000 36.84819 138 MET B O 1
ATOM 4766 N N . THR B 1 159 ? 6.05500 1.90100 -11.13600 1.000 33.49217 139 THR B N 1
ATOM 4767 C CA . THR B 1 159 ? 6.79400 2.32800 -12.32000 1.000 31.10014 139 THR B CA 1
ATOM 4768 C C . THR B 1 159 ? 8.18900 2.84700 -11.97200 1.000 35.40851 139 THR B C 1
ATOM 4769 O O . THR B 1 159 ? 9.17500 2.43200 -12.58800 1.000 36.10132 139 THR B O 1
ATOM 4773 N N . TRP B 1 160 ? 8.31500 3.76700 -11.00800 1.000 33.09497 140 TRP B N 1
ATOM 4774 C CA . TRP B 1 160 ? 9.67200 4.24700 -10.74300 1.000 31.87802 140 TRP B CA 1
ATOM 4775 C C . TRP B 1 160 ? 10.52500 3.19800 -10.02200 1.000 31.65499 140 TRP B C 1
ATOM 4776 O O . TRP B 1 160 ? 11.76100 3.29600 -10.02400 1.000 29.29372 140 TRP B O 1
ATOM 4787 N N . CYS B 1 161 ? 9.90000 2.21600 -9.37100 1.000 32.38806 141 CYS B N 1
ATOM 4788 C CA . CYS B 1 161 ? 10.67200 1.09000 -8.86300 1.000 32.50169 141 CYS B CA 1
ATOM 4789 C C . CYS B 1 161 ? 11.48000 0.43200 -9.98800 1.000 32.48850 141 CYS B C 1
ATOM 4790 O O . CYS B 1 161 ? 12.66600 0.13100 -9.82900 1.000 31.59100 141 CYS B O 1
ATOM 4793 N N . ARG B 1 162 ? 10.86100 0.23300 -11.14700 1.000 34.16182 142 ARG B N 1
ATOM 4794 C CA . ARG B 1 162 ? 11.59400 -0.37900 -12.24600 1.000 33.78026 142 ARG B CA 1
ATOM 4795 C C . ARG B 1 162 ? 12.77000 0.48500 -12.65100 1.000 35.51406 142 ARG B C 1
ATOM 4796 O O . ARG B 1 162 ? 13.86900 -0.02600 -12.91200 1.000 32.94746 142 ARG B O 1
ATOM 4804 N N . GLN B 1 163 ? 12.57200 1.81000 -12.66300 1.000 30.51297 143 GLN B N 1
ATOM 4805 C CA . GLN B 1 163 ? 13.66000 2.71200 -13.03400 1.000 33.94890 143 GLN B CA 1
ATOM 4806 C C . GLN B 1 163 ? 14.77100 2.70500 -11.98000 1.000 31.48159 143 GLN B C 1
ATOM 4807 O O . GLN B 1 163 ? 15.96100 2.74700 -12.31000 1.000 35.74262 143 GLN B O 1
ATOM 4813 N N . THR B 1 164 ? 14.42100 2.61300 -10.71500 1.000 31.33010 144 THR B N 1
ATOM 4814 C CA . THR B 1 164 ? 15.45400 2.62300 -9.68800 1.000 31.04270 144 THR B CA 1
ATOM 4815 C C . THR B 1 164 ? 16.32500 1.36400 -9.76500 1.000 31.97076 144 THR B C 1
ATOM 4816 O O . THR B 1 164 ? 17.56300 1.44600 -9.70700 1.000 30.11268 144 THR B O 1
ATOM 4820 N N . VAL B 1 165 ? 15.69600 0.19800 -9.92600 1.000 33.21976 145 VAL B N 1
ATOM 4821 C CA . VAL B 1 165 ? 16.44600 -1.06500 -9.88600 1.000 36.03623 145 VAL B CA 1
ATOM 4822 C C . VAL B 1 165 ? 16.98900 -1.51400 -11.23800 1.000 40.54885 145 VAL B C 1
ATOM 4823 O O . VAL B 1 165 ? 17.77900 -2.47500 -11.27700 1.000 38.78037 145 VAL B O 1
ATOM 4827 N N . GLY B 1 166 ? 16.63900 -0.83400 -12.33300 1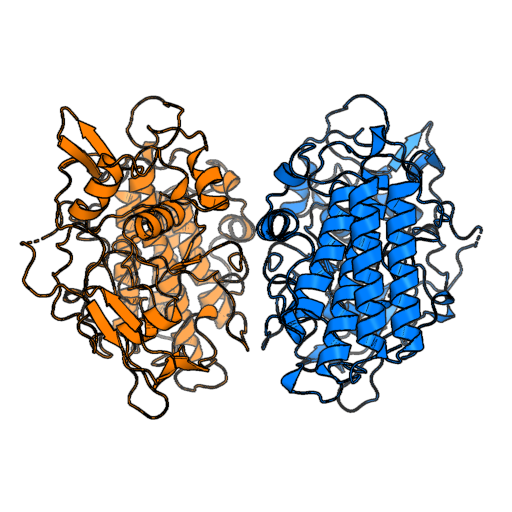.000 37.73778 146 GLY B N 1
ATOM 4828 C CA . GLY B 1 166 ? 17.20200 -1.14300 -13.62700 1.000 33.88490 146 GLY B CA 1
ATOM 4829 C C . GLY B 1 166 ? 16.44400 -2.19200 -14.40600 1.000 40.71731 146 GLY B C 1
ATOM 4830 O O . GLY B 1 166 ? 17.03100 -2.82200 -15.29200 1.000 46.37141 146 GLY B O 1
ATOM 4831 N N . TYR B 1 167 ? 15.16200 -2.40000 -14.11600 1.000 38.81727 147 TYR B N 1
ATOM 4832 C CA . TYR B 1 167 ? 14.33700 -3.35600 -14.84400 1.000 35.89995 147 TYR B CA 1
ATOM 4833 C C . TYR B 1 167 ? 13.86400 -2.75300 -16.16200 1.000 40.66052 147 TYR B C 1
ATOM 4834 O O . TYR B 1 167 ? 13.99200 -1.55000 -16.39400 1.000 36.55837 147 TYR B O 1
ATOM 4843 N N . PRO B 1 168 ? 13.28900 -3.57300 -17.04200 1.000 41.89571 148 PRO B N 1
ATOM 4844 C CA . PRO B 1 168 ? 12.74500 -3.04300 -18.30200 1.000 43.86561 148 PRO B CA 1
ATOM 4845 C C . PRO B 1 168 ? 11.58900 -2.08400 -18.06300 1.000 44.64093 148 PRO B C 1
ATOM 4846 O O . PRO B 1 168 ? 10.84400 -2.22600 -17.09000 1.000 41.92003 148 PRO B O 1
ATOM 4850 N N . ALA B 1 169 ? 11.40800 -1.13000 -19.01300 1.000 39.27282 149 ALA B N 1
ATOM 4851 C CA . ALA B 1 169 ? 10.20500 -0.29600 -19.03800 1.000 40.77701 149 ALA B CA 1
ATOM 4852 C C . ALA B 1 169 ? 8.94400 -1.14600 -18.97500 1.000 43.58204 149 ALA B C 1
ATOM 4853 O O . ALA B 1 169 ? 8.91300 -2.25700 -19.52100 1.000 47.39958 149 ALA B O 1
ATOM 4855 N N . PRO B 1 170 ? 7.89700 -0.66800 -18.30200 1.000 43.38140 150 PRO B N 1
ATOM 4856 C CA . PRO B 1 170 ? 6.63900 -1.41200 -18.27800 1.000 44.41749 150 PRO B CA 1
ATOM 4857 C C . PRO B 1 170 ? 6.08100 -1.52800 -19.68400 1.000 46.72323 150 PRO B C 1
ATOM 4858 O O . PRO B 1 170 ? 6.27400 -0.62500 -20.52000 1.000 49.87167 150 PRO B O 1
ATOM 4862 N N . PRO B 1 171 ? 5.36700 -2.61100 -19.98500 1.000 50.78132 151 PRO B N 1
ATOM 4863 C CA . PRO B 1 171 ? 4.97800 -2.84200 -21.39100 1.000 48.61788 151 PRO B CA 1
ATOM 4864 C C . PRO B 1 171 ? 4.14700 -1.70700 -21.97200 1.000 50.76738 151 PRO B C 1
ATOM 4865 O O . PRO B 1 171 ? 4.25600 -1.43600 -23.17500 1.000 49.53034 151 PRO B O 1
ATOM 4869 N N . PHE B 1 172 ? 3.39100 -0.98200 -21.12700 1.000 47.39668 152 PHE B N 1
ATOM 4870 C CA . PHE B 1 172 ? 2.53100 0.10100 -21.57500 1.000 44.85322 152 PHE B CA 1
ATOM 4871 C C . PHE B 1 172 ? 3.28200 1.39500 -21.82300 1.000 48.63860 152 PHE B C 1
ATOM 4872 O O . PHE B 1 172 ? 2.68100 2.34700 -22.33200 1.000 49.80821 152 PHE B O 1
ATOM 4880 N N . ALA B 1 173 ? 4.57400 1.45700 -21.52700 1.000 44.15024 153 ALA B N 1
ATOM 4881 C CA . ALA B 1 173 ? 5.26600 2.72200 -21.63900 1.000 43.25554 153 ALA B CA 1
ATOM 4882 C C . ALA B 1 173 ? 5.93900 2.87700 -23.00100 1.000 46.25957 153 ALA B C 1
ATOM 4883 O O . ALA B 1 173 ? 6.17700 1.90600 -23.71700 1.000 46.14866 153 ALA B O 1
ATOM 4885 N N . GLU B 1 174 ? 6.25000 4.12800 -23.34200 1.000 41.76628 154 GLU B N 1
ATOM 4886 C CA . GLU B 1 174 ? 6.95700 4.49300 -24.56600 1.000 39.87773 154 GLU B CA 1
ATOM 4887 C C . GLU B 1 174 ? 8.11500 5.39500 -24.18800 1.000 40.62804 154 GLU B C 1
ATOM 4888 O O . GLU B 1 174 ? 8.13100 6.60000 -24.48800 1.000 40.43347 154 GLU B O 1
ATOM 4894 N N . PRO B 1 175 ? 9.13500 4.87600 -23.45700 1.000 44.03135 155 PRO B N 1
ATOM 4895 C CA . PRO B 1 175 ? 10.14900 5.74400 -22.84800 1.000 38.50880 155 PRO B CA 1
ATOM 4896 C C . PRO B 1 175 ? 11.06000 6.58100 -23.74500 1.000 43.25701 155 PRO B C 1
ATOM 4897 O O . PRO B 1 175 ? 11.66300 7.48000 -23.24200 1.000 42.19008 155 PRO B O 1
ATOM 4901 N N . LYS B 1 176 ? 11.11600 6.26600 -25.03500 1.000 49.84041 156 LYS B N 1
ATOM 4902 C CA . LYS B 1 176 ? 11.92200 7.09600 -25.96400 1.000 43.93414 156 LYS B CA 1
ATOM 4903 C C . LYS B 1 176 ? 11.24400 8.45900 -26.09400 1.000 39.72569 156 LYS B C 1
ATOM 4904 O O . LYS B 1 176 ? 11.92400 9.41700 -26.45700 1.000 43.24748 156 LYS B O 1
ATOM 4910 N N . GLY B 1 177 ? 9.94600 8.52200 -25.82300 1.000 42.13896 157 GLY B N 1
ATOM 4911 C CA . GLY B 1 177 ? 9.25300 9.81900 -25.79600 1.000 48.45497 157 GLY B CA 1
ATOM 4912 C C . GLY B 1 177 ? 8.76700 10.32800 -27.13800 1.000 55.07270 157 GLY B C 1
ATOM 4913 O O . GLY B 1 177 ? 8.69700 9.52700 -28.08300 1.000 58.81454 157 GLY B O 1
ATOM 4914 N N . LEU B 1 178 ? 8.41800 11.61400 -27.20100 1.000 51.09795 158 LEU B N 1
ATOM 4915 C CA . LEU B 1 178 ? 7.89300 12.22200 -28.45000 1.000 53.96162 158 LEU B CA 1
ATOM 4916 C C . LEU B 1 178 ? 9.07600 12.50400 -29.36800 1.000 54.71535 158 LEU B C 1
ATOM 4917 O O . LEU B 1 178 ? 9.65600 13.58700 -29.26800 1.000 54.73124 158 LEU B O 1
ATOM 4922 N N . GLY B 1 182 ? 9.30500 15.79800 -33.39500 1.000 72.66727 162 GLY B N 1
ATOM 4923 C CA . GLY B 1 182 ? 9.02700 16.39600 -32.07600 1.000 70.00897 162 GLY B CA 1
ATOM 4924 C C . GLY B 1 182 ? 10.19000 17.24600 -31.60900 1.000 73.96218 162 GLY B C 1
ATOM 4925 O O . GLY B 1 182 ? 11.16100 16.66600 -31.09100 1.000 71.65174 162 GLY B O 1
ATOM 4926 N N . VAL B 1 183 ? 10.09500 18.56900 -31.78000 1.000 73.58744 163 VAL B N 1
ATOM 4927 C CA . VAL B 1 183 ? 11.23100 19.47200 -31.42100 1.000 71.46289 163 VAL B CA 1
ATOM 4928 C C . VAL B 1 183 ? 10.72700 20.64400 -30.57400 1.000 68.40359 163 VAL B C 1
ATOM 4929 O O . VAL B 1 183 ? 9.52800 20.65700 -30.25100 1.000 70.99648 163 VAL B O 1
ATOM 4931 N N . ASP B 1 184 ? 11.61100 21.59100 -30.25000 1.000 65.95535 164 ASP B N 1
ATOM 4932 C CA . ASP B 1 184 ? 11.24500 22.75700 -29.39600 1.000 69.17180 164 ASP B CA 1
ATOM 4933 C C . ASP B 1 184 ? 10.80600 23.93800 -30.27600 1.000 71.15991 164 ASP B C 1
ATOM 4934 O O . ASP B 1 184 ? 11.21600 23.96400 -31.45400 1.000 64.80239 164 ASP B O 1
ATOM 4937 N N . GLN B 1 185 ? 10.03900 24.89100 -29.72400 1.000 70.02844 165 GLN B N 1
ATOM 4938 C CA . GLN B 1 185 ? 9.46000 25.99100 -30.54700 1.000 66.46224 165 GLN B CA 1
ATOM 4939 C C . GLN B 1 185 ? 9.67200 27.38300 -29.93700 1.000 69.23502 165 GLN B C 1
ATOM 4940 O O . GLN B 1 185 ? 10.44200 27.49100 -28.97500 1.000 65.50453 165 GLN B O 1
ATOM 4942 N N . ASP B 1 186 ? 8.98800 28.40300 -30.47800 1.000 72.61043 166 ASP B N 1
ATOM 4943 C CA . ASP B 1 186 ? 9.20200 29.81900 -30.05100 1.000 73.95529 166 ASP B CA 1
ATOM 4944 C C . ASP B 1 186 ? 8.43600 30.19500 -28.77900 1.000 72.23605 166 ASP B C 1
ATOM 4945 O O . ASP B 1 186 ? 8.39700 31.40000 -28.47700 1.000 68.49113 166 ASP B O 1
ATOM 4947 N N . ALA B 1 187 ? 7.85400 29.22400 -28.07000 1.000 67.36267 167 ALA B N 1
ATOM 4948 C CA . ALA B 1 187 ? 7.05000 29.49900 -26.87500 1.000 61.86433 167 ALA B CA 1
ATOM 4949 C C . ALA B 1 187 ? 7.87900 29.57000 -25.58700 1.000 58.14357 167 ALA B C 1
ATOM 4950 O O . ALA B 1 187 ? 7.47000 29.03600 -24.55400 1.000 55.99052 167 ALA B O 1
ATOM 4952 N N . ARG B 1 188 ? 9.03700 30.21100 -25.61300 1.000 55.32390 168 ARG B N 1
ATOM 4953 C CA . ARG B 1 188 ? 9.93300 30.29700 -24.47300 1.000 53.79359 168 ARG B CA 1
ATOM 4954 C C . ARG B 1 188 ? 9.90300 31.71300 -23.90900 1.000 55.29458 168 ARG B C 1
ATOM 4955 O O . ARG B 1 188 ? 9.06900 32.53700 -24.29800 1.000 65.63680 168 ARG B O 1
ATOM 4963 N N . GLY B 1 189 ? 10.82400 32.00500 -22.98700 1.000 51.35838 169 GLY B N 1
ATOM 4964 C CA . GLY B 1 189 ? 10.79600 33.25900 -22.24700 1.000 49.61703 169 GLY B CA 1
ATOM 4965 C C . GLY B 1 189 ? 10.02700 33.15900 -20.93400 1.000 49.21121 169 GLY B C 1
ATOM 4966 O O . GLY B 1 189 ? 9.47500 32.10800 -20.58000 1.000 49.13899 169 GLY B O 1
ATOM 4967 N N . ASP B 1 190 ? 9.99400 34.29000 -20.19900 1.000 45.59739 170 ASP B N 1
ATOM 4968 C CA . ASP B 1 190 ? 9.24700 34.40600 -18.94500 1.000 44.00475 170 ASP B CA 1
ATOM 4969 C C . ASP B 1 190 ? 7.84500 34.94000 -19.18100 1.000 49.54810 170 ASP B C 1
ATOM 4970 O O . ASP B 1 190 ? 7.65000 35.87200 -19.96400 1.000 55.77184 170 ASP B O 1
ATOM 4975 N N . ALA B 1 191 ? 6.87300 34.35700 -18.47800 1.000 49.72093 171 ALA B N 1
ATOM 4976 C CA . ALA B 1 191 ? 5.56700 34.96000 -18.25500 1.000 44.84021 171 ALA B CA 1
ATOM 4977 C C . ALA B 1 191 ? 5.63400 35.81900 -17.00600 1.000 45.23908 171 ALA B C 1
ATOM 4978 O O . ALA B 1 191 ? 6.26300 35.43800 -16.01700 1.000 44.84614 171 ALA B O 1
ATOM 4980 N N . THR B 1 192 ? 5.02200 37.00800 -17.06200 1.000 49.98821 172 THR B N 1
ATOM 4981 C CA . THR B 1 192 ? 4.94700 37.87900 -15.89800 1.000 43.47772 172 THR B CA 1
ATOM 4982 C C . THR B 1 192 ? 3.52700 37.85200 -15.35300 1.000 47.83433 172 THR B C 1
ATOM 4983 O O . THR B 1 192 ? 2.57200 38.12300 -16.08300 1.000 47.98121 172 THR B O 1
ATOM 4987 N N . ILE B 1 193 ? 3.39400 37.47900 -14.08500 1.000 45.06767 173 ILE B N 1
ATOM 4988 C CA . ILE B 1 193 ? 2.09400 37.33800 -13.43800 1.000 42.49162 173 ILE B CA 1
ATOM 4989 C C . ILE B 1 193 ? 1.81100 38.64200 -12.69800 1.000 42.45818 173 ILE B C 1
ATOM 4990 O O . ILE B 1 193 ? 2.64700 39.06400 -11.87400 1.000 39.51173 173 ILE B O 1
ATOM 4995 N N . PRO B 1 194 ? 0.68600 39.31600 -12.96900 1.000 41.57089 174 PRO B N 1
ATOM 4996 C CA . PRO B 1 194 ? 0.42300 40.60100 -12.31100 1.000 41.50754 174 PRO B CA 1
ATOM 4997 C C . PRO B 1 194 ? 0.05500 40.41700 -10.84200 1.000 44.10250 174 PRO B C 1
ATOM 4998 O O . PRO B 1 194 ? -0.64500 39.46200 -10.47000 1.000 40.19652 174 PRO B O 1
ATOM 5002 N N . ALA B 1 195 ? 0.52600 41.36000 -10.01100 1.000 41.94271 175 ALA B N 1
ATOM 5003 C CA . ALA B 1 195 ? 0.12800 41.38700 -8.60700 1.000 43.17326 175 ALA B CA 1
ATOM 5004 C C . ALA B 1 195 ? -1.38900 41.36100 -8.49300 1.000 46.89241 175 ALA B C 1
ATOM 5005 O O . ALA B 1 195 ? -2.10800 41.84400 -9.36600 1.000 50.02446 175 ALA B O 1
ATOM 5007 N N . GLY B 1 196 ? -1.88500 40.75900 -7.42200 1.000 48.44230 176 GLY B N 1
ATOM 5008 C CA . GLY B 1 196 ? -3.30300 40.48000 -7.33000 1.000 42.70665 176 GLY B CA 1
ATOM 5009 C C . GLY B 1 196 ? -3.59400 39.60300 -6.13100 1.000 45.18700 176 GLY B C 1
ATOM 5010 O O . GLY B 1 196 ? -2.68700 39.11500 -5.44500 1.000 44.77697 176 GLY B O 1
ATOM 5011 N N . ARG B 1 197 ? -4.88500 39.42200 -5.89100 1.000 41.42963 177 ARG B N 1
ATOM 5012 C CA . ARG B 1 197 ? -5.38900 38.57400 -4.83100 1.000 37.91847 177 ARG B CA 1
ATOM 5013 C C . ARG B 1 197 ? -5.90000 37.33900 -5.53800 1.000 44.39262 177 ARG B C 1
ATOM 5014 O O . ARG B 1 197 ? -6.83100 37.43400 -6.34600 1.000 42.54298 177 ARG B O 1
ATOM 5022 N N . TYR B 1 198 ? -5.26200 36.18700 -5.28400 1.000 40.43228 178 TYR B N 1
ATOM 5023 C CA . TYR B 1 198 ? -5.59100 34.96100 -5.99100 1.000 40.08896 178 TYR B CA 1
ATOM 5024 C C . TYR B 1 198 ? -6.12300 33.94800 -5.00200 1.000 38.74637 178 TYR B C 1
ATOM 5025 O O . TYR B 1 198 ? -6.04000 34.13000 -3.78500 1.000 41.05743 178 TYR B O 1
ATOM 5034 N N . LEU B 1 199 ? -6.67600 32.88000 -5.55100 1.000 35.50056 179 LEU B N 1
ATOM 5035 C CA . LEU B 1 199 ? -7.28600 31.81800 -4.78500 1.000 37.97393 179 LEU B CA 1
ATOM 5036 C C . LEU B 1 199 ? -6.38800 30.58100 -4.87100 1.000 36.43794 179 LEU B C 1
ATOM 5037 O O . LEU B 1 199 ? -5.94200 30.20000 -5.96400 1.000 38.75048 179 LEU B O 1
ATOM 5042 N N . ILE B 1 200 ? -6.11000 29.97400 -3.72500 1.000 37.01090 180 ILE B N 1
ATOM 5043 C CA . ILE B 1 200 ? -5.31400 28.74500 -3.63700 1.000 31.93135 180 ILE B CA 1
ATOM 5044 C C . ILE B 1 200 ? -6.18200 27.67600 -3.00300 1.000 33.53986 180 ILE B C 1
ATOM 5045 O O . ILE B 1 200 ? -6.81100 27.93000 -1.97100 1.000 35.41066 180 ILE B O 1
ATOM 5050 N N . GLY B 1 201 ? -6.19700 26.47600 -3.58300 1.000 33.95640 181 GLY B N 1
ATOM 5051 C CA . GLY B 1 201 ? -6.72600 25.34500 -2.85800 1.000 29.81071 181 GLY B CA 1
ATOM 5052 C C . GLY B 1 201 ? -8.17400 25.03900 -3.14300 1.000 36.84856 181 GLY B C 1
ATOM 5053 O O . GLY B 1 201 ? -8.78000 25.53200 -4.09900 1.000 32.65968 181 GLY B O 1
ATOM 5054 N N . LEU B 1 202 ? -8.72100 24.15300 -2.30800 1.000 32.92026 182 LEU B N 1
ATOM 5055 C CA . LEU B 1 202 ? -10.07500 23.64300 -2.44600 1.000 33.02720 182 LEU B CA 1
ATOM 5056 C C . LEU B 1 202 ? -10.81400 23.76500 -1.11500 1.000 40.39782 182 LEU B C 1
ATOM 5057 O O . LEU B 1 202 ? -10.18900 23.73200 -0.04000 1.000 35.78947 182 LEU B O 1
ATOM 5062 N N . PRO B 1 203 ? -12.14800 23.91000 -1.15800 1.000 39.50921 183 PRO B N 1
ATOM 5063 C CA . PRO B 1 203 ? -12.93200 23.99500 0.08300 1.000 37.71285 183 PRO B CA 1
ATOM 5064 C C . PRO B 1 203 ? -12.76100 22.74800 0.93800 1.000 34.51280 183 PRO B C 1
ATOM 5065 O O . PRO B 1 203 ? -12.65900 21.63500 0.41800 1.000 37.79790 183 PRO B O 1
ATOM 5069 N N . ALA B 1 204 ? -12.75100 22.94000 2.26200 1.000 33.79547 184 ALA B N 1
ATOM 5070 C CA . ALA B 1 204 ? -12.88500 21.80600 3.17100 1.000 33.63976 184 ALA B CA 1
ATOM 5071 C C . ALA B 1 204 ? -14.08800 20.99400 2.75300 1.000 36.07918 184 ALA B C 1
ATOM 5072 O O . ALA B 1 204 ? -15.07000 21.53700 2.23800 1.000 39.61582 184 ALA B O 1
ATOM 5074 N N . ASN B 1 205 ? -14.01200 19.68300 2.95200 1.000 38.49553 185 ASN B N 1
ATOM 5075 C CA . ASN B 1 205 ? -15.13000 18.81700 2.59100 1.000 35.09590 185 ASN B CA 1
ATOM 5076 C C . ASN B 1 205 ? -16.40100 19.16600 3.36600 1.000 42.64500 185 ASN B C 1
ATOM 5077 O O . ASN B 1 205 ? -17.50100 19.04600 2.82200 1.000 44.27733 185 ASN B O 1
ATOM 5082 N N . ARG B 1 206 ? -16.28400 19.60200 4.62100 1.000 40.68570 186 ARG B N 1
ATOM 5083 C CA . ARG B 1 206 ? -17.46600 19.97200 5.38500 1.000 38.92396 186 ARG B CA 1
ATOM 5084 C C . ARG B 1 206 ? -18.14300 21.23200 4.84300 1.000 43.80978 186 ARG B C 1
ATOM 5085 O O . ARG B 1 206 ? -19.30800 21.48300 5.17000 1.000 44.78898 186 ARG B O 1
ATOM 5093 N N . ASP B 1 207 ? -17.45000 22.02300 4.02600 1.000 43.53515 187 ASP B N 1
ATOM 5094 C CA . ASP B 1 207 ? -17.94600 23.28000 3.48700 1.000 40.79440 187 ASP B CA 1
ATOM 5095 C C . ASP B 1 207 ? -18.41000 23.18200 2.03700 1.000 45.86472 187 ASP B C 1
ATOM 5096 O O . ASP B 1 207 ? -18.68000 24.21700 1.40700 1.000 43.28257 187 ASP B O 1
ATOM 5101 N N . SER B 1 208 ? -18.46100 21.98800 1.46800 1.000 43.06743 188 SER B N 1
ATOM 5102 C CA . SER B 1 208 ? -18.84300 21.89500 0.07600 1.000 40.76149 188 SER B CA 1
ATOM 5103 C C . SER B 1 208 ? -19.72200 20.68600 -0.10400 1.000 47.55831 188 SER B C 1
ATOM 5104 O O . SER B 1 208 ? -19.35600 19.58100 0.31100 1.000 50.14628 188 SER B O 1
ATOM 5107 N N . ASP B 1 209 ? -20.88800 20.90400 -0.71800 1.000 50.89481 189 ASP B N 1
ATOM 5108 C CA . ASP B 1 209 ? -21.70800 19.79800 -1.18600 1.000 47.89336 189 ASP B CA 1
ATOM 5109 C C . ASP B 1 209 ? -21.10200 19.09800 -2.38700 1.000 45.74822 189 ASP B C 1
ATOM 5110 O O . ASP B 1 209 ? -21.47300 17.95800 -2.66500 1.000 52.23724 189 ASP B O 1
ATOM 5115 N N . ALA B 1 210 ? -20.17400 19.74600 -3.10400 1.000 48.42199 190 ALA B N 1
ATOM 5116 C CA . ALA B 1 210 ? -19.45200 19.11500 -4.20300 1.000 45.96613 190 ALA B CA 1
ATOM 5117 C C . ALA B 1 210 ? -18.15600 18.42100 -3.75600 1.000 46.25377 190 ALA B C 1
ATOM 5118 O O . ALA B 1 210 ? -17.22600 18.29000 -4.57200 1.000 46.23014 190 ALA B O 1
ATOM 5120 N N . TYR B 1 211 ? -18.07600 17.94700 -2.49900 1.000 46.42022 191 TYR B N 1
ATOM 5121 C CA . TYR B 1 211 ? -16.81200 17.39800 -2.00800 1.000 45.68661 191 TYR B CA 1
ATOM 5122 C C . TYR B 1 211 ? -16.44300 16.11100 -2.72500 1.000 44.25382 191 TYR B C 1
ATOM 5123 O O . TYR B 1 211 ? -15.25300 15.80200 -2.86000 1.000 42.93125 191 TYR B O 1
ATOM 5132 N N . ALA B 1 212 ? -17.43000 15.35100 -3.19000 1.000 42.67732 192 ALA B N 1
ATOM 5133 C CA . ALA B 1 212 ? -17.14200 14.11100 -3.87700 1.000 42.26912 192 ALA B CA 1
ATOM 5134 C C . ALA B 1 212 ? -17.00700 14.29000 -5.38200 1.000 42.82933 192 ALA B C 1
ATOM 5135 O O . ALA B 1 212 ? -16.63800 13.32400 -6.05900 1.000 43.37506 192 ALA B O 1
ATOM 5137 N N . THR B 1 213 ? -17.27300 15.50200 -5.90300 1.000 42.30700 193 THR B N 1
ATOM 5138 C CA . THR B 1 213 ? -17.28100 15.77000 -7.33500 1.000 45.08173 193 THR B CA 1
ATOM 5139 C C . THR B 1 213 ? -16.33400 16.87300 -7.78100 1.000 46.26165 193 THR B C 1
ATOM 5140 O O . THR B 1 213 ? -15.18100 16.59600 -8.13700 1.000 48.56452 193 THR B O 1
ATOM 5144 N N . GLU B 1 214 ? -16.77600 18.13300 -7.78000 1.000 46.33717 194 GLU B N 1
ATOM 5145 C CA . GLU B 1 214 ? -16.02900 19.20600 -8.42300 1.000 43.91913 194 GLU B CA 1
ATOM 5146 C C . GLU B 1 214 ? -15.03800 19.76300 -7.41200 1.000 42.87795 194 GLU B C 1
ATOM 5147 O O . GLU B 1 214 ? -14.12700 20.50900 -7.78600 1.000 40.01997 194 GLU B O 1
ATOM 5153 N N . ASP B 1 215 ? -15.23000 19.47900 -6.13600 1.000 43.47839 195 ASP B N 1
ATOM 5154 C CA . ASP B 1 215 ? -14.31000 19.96800 -5.12500 1.000 42.64603 195 ASP B CA 1
ATOM 5155 C C . ASP B 1 215 ? -13.54400 18.81900 -4.47800 1.000 38.80317 195 ASP B C 1
ATOM 5156 O O . ASP B 1 215 ? -13.03900 18.96300 -3.35700 1.000 37.59524 195 ASP B O 1
ATOM 5161 N N . PHE B 1 216 ? -13.46200 17.67700 -5.16200 1.000 38.80342 196 PHE B N 1
ATOM 5162 C CA . PHE B 1 216 ? -12.68300 16.56500 -4.63300 1.000 37.23374 196 PHE B CA 1
ATOM 5163 C C . PHE B 1 216 ? -11.19900 16.92900 -4.51600 1.000 35.62457 196 PHE B C 1
ATOM 5164 O O . PHE B 1 216 ? -10.59500 17.49500 -5.43500 1.000 38.24374 196 PHE B O 1
ATOM 5172 N N . GLY B 1 217 ? -10.59500 16.54500 -3.40100 1.000 36.25955 197 GLY B N 1
ATOM 5173 C CA . GLY B 1 217 ? -9.15800 16.68000 -3.25400 1.000 30.94504 197 GLY B CA 1
ATOM 5174 C C . GLY B 1 217 ? -8.73900 16.00900 -1.97100 1.000 31.47490 197 GLY B C 1
ATOM 5175 O O . GLY B 1 217 ? -9.56700 15.60800 -1.15100 1.000 31.19429 197 GLY B O 1
ATOM 5176 N N . PHE B 1 218 ? -7.43300 15.90700 -1.79500 1.000 31.09581 198 PHE B N 1
ATOM 5177 C CA . PHE B 1 218 ? -6.89700 15.31100 -0.57700 1.000 31.62807 198 PHE B CA 1
ATOM 5178 C C . PHE B 1 218 ? -6.78700 16.38900 0.50600 1.000 28.84611 198 PHE B C 1
ATOM 5179 O O . PHE B 1 218 ? -6.81800 17.58400 0.21200 1.000 29.10172 198 PHE B O 1
ATOM 5187 N N . ASP B 1 219 ? -6.69600 15.94400 1.76600 1.000 30.23736 199 ASP B N 1
ATOM 5188 C CA . ASP B 1 219 ? -6.69900 16.86300 2.89800 1.000 24.96805 199 ASP B CA 1
ATOM 5189 C C . ASP B 1 219 ? -5.69600 17.97900 2.73400 1.000 29.05726 199 ASP B C 1
ATOM 5190 O O . ASP B 1 219 ? -5.99300 19.11800 3.09900 1.000 28.54653 199 ASP B O 1
ATOM 5195 N N . ASN B 1 220 ? -4.54100 17.71100 2.10900 1.000 28.42249 200 ASN B N 1
ATOM 5196 C CA . ASN B 1 220 ? -3.53200 18.75200 2.03200 1.000 27.20209 200 ASN B CA 1
ATOM 5197 C C . ASN B 1 220 ? -3.84800 19.84900 1.00300 1.000 25.00925 200 ASN B C 1
ATOM 5198 O O . ASN B 1 220 ? -3.09700 20.82600 0.92100 1.000 27.79317 200 ASN B O 1
ATOM 5203 N N . GLU B 1 221 ? -4.90900 19.71200 0.20900 1.000 25.90453 201 GLU B N 1
ATOM 5204 C CA . GLU B 1 221 ? -5.30900 20.78800 -0.69300 1.000 31.18345 201 GLU B CA 1
ATOM 5205 C C . GLU B 1 221 ? -6.32500 21.71200 -0.04100 1.000 31.84811 201 GLU B C 1
ATOM 5206 O O . GLU B 1 221 ? -6.72700 22.69300 -0.66000 1.000 31.14147 201 GLU B O 1
ATOM 5212 N N . LYS B 1 222 ? -6.70700 21.44600 1.19800 1.000 30.90276 202 LYS B N 1
ATOM 5213 C CA . LYS B 1 222 ? -7.82300 22.11500 1.85000 1.000 29.19313 202 LYS B CA 1
ATOM 5214 C C . LYS B 1 222 ? -7.40300 22.64500 3.20800 1.000 32.69745 202 LYS B C 1
ATOM 5215 O O . LYS B 1 222 ? -6.43300 22.15400 3.79400 1.000 30.61671 202 LYS B O 1
ATOM 5221 N N . PRO B 1 223 ? -8.07100 23.70900 3.72000 1.000 31.56047 203 PRO B N 1
ATOM 5222 C CA . PRO B 1 223 ? -9.11700 24.56100 3.12100 1.000 33.76418 203 PRO B CA 1
ATOM 5223 C C . PRO B 1 223 ? -8.55100 25.67200 2.22100 1.000 30.01205 203 PRO B C 1
ATOM 5224 O O . PRO B 1 223 ? -7.50400 26.25300 2.50800 1.000 28.53924 203 PRO B O 1
ATOM 5228 N N . ALA B 1 224 ? -9.26300 26.01800 1.15100 1.000 32.57495 204 ALA B N 1
ATOM 5229 C CA . ALA B 1 224 ? -8.83200 27.07000 0.23700 1.000 32.44702 204 ALA B CA 1
ATOM 5230 C C . ALA B 1 224 ? -8.73800 28.39900 0.95900 1.000 32.50065 204 ALA B C 1
ATOM 5231 O O . ALA B 1 224 ? -9.38800 28.61600 1.98400 1.000 33.41469 204 ALA B O 1
ATOM 5233 N N . PHE B 1 225 ? -7.89100 29.28000 0.43000 1.000 31.30456 205 PHE B N 1
ATOM 5234 C CA . PHE B 1 225 ? -7.64000 30.57800 1.02900 1.000 31.82203 205 PHE B CA 1
ATOM 5235 C C . PHE B 1 225 ? -7.26400 31.55100 -0.08900 1.000 35.53116 205 PHE B C 1
ATOM 5236 O O . PHE B 1 225 ? -6.97200 31.15400 -1.22600 1.000 36.19263 205 PHE B O 1
ATOM 5244 N N . GLU B 1 226 ? -7.28000 32.83800 0.23000 1.000 36.00106 206 GLU B N 1
ATOM 5245 C CA . GLU B 1 226 ? -6.90300 33.85800 -0.73300 1.000 33.51132 206 GLU B CA 1
ATOM 5246 C C . GLU B 1 226 ? -5.53700 34.37400 -0.37200 1.000 32.81445 206 GLU B C 1
ATOM 5247 O O . GLU B 1 226 ? -5.20200 34.48500 0.80300 1.000 38.52962 206 GLU B O 1
ATOM 5253 N N . VAL B 1 227 ? -4.75600 34.73200 -1.37400 1.000 34.43950 207 VAL B N 1
ATOM 5254 C CA . VAL B 1 227 ? -3.41200 35.21200 -1.11500 1.000 38.54824 207 VAL B CA 1
ATOM 5255 C C . VAL B 1 227 ? -3.19700 36.50900 -1.89400 1.000 38.72260 207 VAL B C 1
ATOM 5256 O O . VAL B 1 227 ? -3.54400 36.59800 -3.08100 1.000 39.35610 207 VAL B O 1
ATOM 5260 N N . ASP B 1 228 ? -2.61100 37.50100 -1.23700 1.000 36.90195 208 ASP B N 1
ATOM 5261 C CA . ASP B 1 228 ? -2.17000 38.70900 -1.93400 1.000 40.07150 208 ASP B CA 1
ATOM 5262 C C . ASP B 1 228 ? -0.77600 38.45900 -2.47700 1.000 41.19357 208 ASP B C 1
ATOM 5263 O O . ASP B 1 228 ? 0.18600 38.33300 -1.71600 1.000 42.48923 208 ASP B O 1
ATOM 5268 N N . MET B 1 229 ? -0.66200 38.42300 -3.79900 1.000 44.59846 209 MET B N 1
ATOM 5269 C CA . MET B 1 229 ? 0.51700 37.92600 -4.47200 1.000 39.59398 209 MET B CA 1
ATOM 5270 C C . MET B 1 229 ? 1.28200 39.06100 -5.13400 1.000 41.81104 209 MET B C 1
ATOM 5271 O O . MET B 1 229 ? 0.75700 39.68500 -6.06600 1.000 42.44012 209 MET B O 1
ATOM 5276 N N . PRO B 1 230 ? 2.51400 39.33900 -4.72300 1.000 41.67633 210 PRO B N 1
ATOM 5277 C CA . PRO B 1 230 ? 3.35500 40.26700 -5.48200 1.000 39.91094 210 PRO B CA 1
ATOM 5278 C C . PRO B 1 230 ? 3.59900 39.76300 -6.89100 1.000 44.41068 210 PRO B C 1
ATOM 5279 O O . PRO B 1 230 ? 3.58300 38.55800 -7.16600 1.000 37.56156 210 PRO B O 1
ATOM 5283 N N . GLU B 1 231 ? 3.87600 40.70700 -7.78500 1.000 42.30321 211 GLU B N 1
ATOM 5284 C CA . GLU B 1 231 ? 4.18200 40.36400 -9.16700 1.000 42.51590 211 GLU B CA 1
ATOM 5285 C C . GLU B 1 231 ? 5.46900 39.53000 -9.24400 1.000 37.81996 211 GLU B C 1
ATOM 5286 O O . GLU B 1 231 ? 6.43500 39.76800 -8.50500 1.000 38.73858 211 GLU B O 1
ATOM 5292 N N . PHE B 1 232 ? 5.49500 38.59100 -10.18100 1.000 31.86166 212 PHE B N 1
ATOM 5293 C CA . PHE B 1 232 ? 6.65800 37.72400 -10.38100 1.000 38.62000 212 PHE B CA 1
ATOM 5294 C C . PHE B 1 232 ? 6.68300 37.27100 -11.83600 1.000 37.63488 212 PHE B C 1
ATOM 5295 O O . PHE B 1 232 ? 5.66500 37.30800 -12.53300 1.000 38.99381 212 PHE B O 1
ATOM 5303 N N . SER B 1 233 ? 7.86600 36.85400 -12.29000 1.000 35.58673 213 SER B N 1
ATOM 5304 C CA . SER B 1 233 ? 8.05000 36.30000 -13.62800 1.000 40.99119 213 SER B CA 1
ATOM 5305 C C . SER B 1 233 ? 8.58800 34.87300 -13.54300 1.000 38.86720 213 SER B C 1
ATOM 5306 O O . SER B 1 233 ? 9.60300 34.61500 -12.87300 1.000 37.30916 213 SER B O 1
ATOM 5309 N N . ILE B 1 234 ? 7.92300 33.96400 -14.23900 1.000 37.41875 214 ILE B N 1
ATOM 5310 C CA . ILE B 1 234 ? 8.23400 32.54500 -14.18000 1.000 39.19174 214 ILE B CA 1
ATOM 5311 C C . ILE B 1 234 ? 8.41100 32.04000 -15.60700 1.000 43.33721 214 ILE B C 1
ATOM 5312 O O . ILE B 1 234 ? 7.65300 32.42400 -16.51100 1.000 41.68279 214 ILE B O 1
ATOM 5317 N N . SER B 1 235 ? 9.40200 31.16400 -15.80700 1.000 41.11221 215 SER B N 1
ATOM 5318 C CA . SER B 1 235 ? 9.66100 30.63000 -17.13500 1.000 38.32269 215 SER B CA 1
ATOM 5319 C C . SER B 1 235 ? 8.46400 29.84800 -17.64900 1.000 40.33913 215 SER B C 1
ATOM 5320 O O . SER B 1 235 ? 7.78900 29.12700 -16.90400 1.000 38.91225 215 SER B O 1
ATOM 5323 N N . ARG B 1 236 ? 8.17800 30.01000 -18.94200 1.000 40.30527 216 ARG B N 1
ATOM 5324 C CA . ARG B 1 236 ? 7.12800 29.21000 -19.56300 1.000 38.40020 216 ARG B CA 1
ATOM 5325 C C . ARG B 1 236 ? 7.57100 27.78100 -19.80100 1.000 38.50825 216 ARG B C 1
ATOM 5326 O O . ARG B 1 236 ? 6.73300 26.94700 -20.16000 1.000 37.55130 216 ARG B O 1
ATOM 5331 N N . THR B 1 237 ? 8.86000 27.48400 -19.63100 1.000 36.55011 217 THR B N 1
ATOM 5332 C CA . THR B 1 237 ? 9.37100 26.14900 -19.90300 1.000 40.70514 217 THR B CA 1
ATOM 5333 C C . THR B 1 237 ? 10.10200 25.58100 -18.68900 1.000 34.89646 217 THR B C 1
ATOM 5334 O O . THR B 1 237 ? 10.76500 26.30900 -17.92500 1.000 34.81116 217 THR B O 1
ATOM 5338 N N . LEU B 1 238 ? 9.99800 24.25600 -18.55700 1.000 39.37284 218 LEU B N 1
ATOM 5339 C CA . LEU B 1 238 ? 10.86200 23.50700 -17.65100 1.000 36.17873 218 LEU B CA 1
ATOM 5340 C C . LEU B 1 238 ? 12.32000 23.68700 -18.05000 1.000 36.35732 218 LEU B C 1
ATOM 5341 O O . LEU B 1 238 ? 12.64700 23.81100 -19.23300 1.000 40.02384 218 LEU B O 1
ATOM 5346 N N . VAL B 1 239 ? 13.20700 23.69600 -17.05300 1.000 34.03442 219 VAL B N 1
ATOM 5347 C CA . VAL B 1 239 ? 14.63800 23.68100 -17.34000 1.000 37.52389 219 VAL B CA 1
ATOM 5348 C C . VAL B 1 239 ? 14.98500 22.43700 -18.14900 1.000 37.01896 219 VAL B C 1
ATOM 5349 O O . VAL B 1 239 ? 14.47000 21.33300 -17.88800 1.000 35.06441 219 VAL B O 1
ATOM 5353 N N . THR B 1 240 ? 15.84600 22.61600 -19.15700 1.000 34.61668 220 THR B N 1
ATOM 5354 C CA . THR B 1 240 ? 16.14200 21.54900 -20.11100 1.000 38.86437 220 THR B CA 1
ATOM 5355 C C . THR B 1 240 ? 17.42300 20.81700 -19.72800 1.000 31.64201 220 THR B C 1
ATOM 5356 O O . THR B 1 240 ? 18.26200 21.33500 -18.97200 1.000 33.55397 220 THR B O 1
ATOM 5360 N N . ASN B 1 241 ? 17.60200 19.62600 -20.33400 1.000 35.54933 221 ASN B N 1
ATOM 5361 C CA . ASN B 1 241 ? 18.91100 18.98500 -20.28300 1.000 32.82021 221 ASN B CA 1
ATOM 5362 C C . ASN B 1 241 ? 19.99100 19.90500 -20.80100 1.000 33.47943 221 ASN B C 1
ATOM 5363 O O . ASN B 1 241 ? 21.06600 19.99700 -20.19400 1.000 36.30753 221 ASN B O 1
ATOM 5368 N N . GLY B 1 242 ? 19.72700 20.59600 -21.92300 1.000 35.72078 222 GLY B N 1
ATOM 5369 C CA . GLY B 1 242 ? 20.70500 21.52600 -22.47200 1.000 31.90008 222 GLY B CA 1
ATOM 5370 C C . GLY B 1 242 ? 21.15500 22.58600 -21.48300 1.000 37.47034 222 GLY B C 1
ATOM 5371 O O . GLY B 1 242 ? 22.35600 22.85300 -21.34200 1.000 38.02826 222 GLY B O 1
ATOM 5372 N N . GLU B 1 243 ? 20.20000 23.21800 -20.78200 1.000 38.28076 223 GLU B N 1
ATOM 5373 C CA . GLU B 1 243 ? 20.58500 24.21900 -19.77600 1.000 38.32644 223 GLU B CA 1
ATOM 5374 C C . GLU B 1 243 ? 21.27600 23.58900 -18.56300 1.000 33.01807 223 GLU B C 1
ATOM 5375 O O . GLU B 1 243 ? 22.24500 24.14600 -18.02900 1.000 34.35673 223 GLU B O 1
ATOM 5381 N N . PHE B 1 244 ? 20.75900 22.47800 -18.06200 1.000 33.58158 224 PHE B N 1
ATOM 5382 C CA . PHE B 1 244 ? 21.38100 21.90900 -16.87200 1.000 38.70661 224 PHE B CA 1
ATOM 5383 C C . PHE B 1 244 ? 22.79900 21.42000 -17.17800 1.000 34.81310 224 PHE B C 1
ATOM 5384 O O . PHE B 1 244 ? 23.70800 21.51400 -16.33800 1.000 36.49894 224 PHE B O 1
ATOM 5392 N N . GLN B 1 245 ? 22.99500 20.89900 -18.38400 1.000 38.27133 225 GLN B N 1
ATOM 5393 C CA . GLN B 1 245 ? 24.31300 20.46400 -18.82800 1.000 38.74282 225 GLN B CA 1
ATOM 5394 C C . GLN B 1 245 ? 25.35900 21.56100 -18.70100 1.000 39.90137 225 GLN B C 1
ATOM 5395 O O . GLN B 1 245 ? 26.49300 21.29400 -18.28700 1.000 39.90029 225 GLN B O 1
ATOM 5401 N N . LYS B 1 246 ? 25.00500 22.80700 -19.05000 1.000 37.88138 226 LYS B N 1
ATOM 5402 C CA . LYS B 1 246 ? 25.98100 23.88600 -18.95700 1.000 36.97042 226 LYS B CA 1
ATOM 5403 C C . LYS B 1 246 ? 26.37700 24.14900 -17.51300 1.000 38.80662 226 LYS B C 1
ATOM 5404 O O . LYS B 1 246 ? 27.55100 24.40900 -17.21600 1.000 43.62497 226 LYS B O 1
ATOM 5406 N N . PHE B 1 247 ? 25.40500 24.13300 -16.60100 1.000 37.57195 227 PHE B N 1
ATOM 5407 C CA . PHE B 1 247 ? 25.73200 24.16800 -15.17600 1.000 36.43239 227 PHE B CA 1
ATOM 5408 C C . PHE B 1 247 ? 26.72400 23.05900 -14.81700 1.000 37.26473 227 PHE B C 1
ATOM 5409 O O . PHE B 1 247 ? 27.73700 23.31000 -14.15900 1.000 40.80283 227 PHE B O 1
ATOM 5417 N N . VAL B 1 248 ? 26.45600 21.81400 -15.24000 1.000 38.87924 228 VAL B N 1
ATOM 5418 C CA . VAL B 1 248 ? 27.38600 20.73200 -14.90600 1.000 37.78734 228 VAL B CA 1
ATOM 5419 C C . VAL B 1 248 ? 28.77100 21.03000 -15.48700 1.000 44.77890 228 VAL B C 1
ATOM 5420 O O . VAL B 1 248 ? 29.79300 20.97400 -14.78000 1.000 37.30642 228 VAL B O 1
ATOM 5424 N N . GLU B 1 249 ? 28.81200 21.39400 -16.78700 1.000 46.36639 229 GLU B N 1
ATOM 5425 C CA . GLU B 1 249 ? 30.08400 21.63000 -17.47400 1.000 44.40627 229 GLU B CA 1
ATOM 5426 C C . GLU B 1 249 ? 30.85900 22.80500 -16.88300 1.000 44.55522 229 GLU B C 1
ATOM 5427 O O . GLU B 1 249 ? 32.08900 22.82700 -16.96800 1.000 45.24953 229 GLU B O 1
ATOM 5433 N N . GLU B 1 250 ? 30.17700 23.79700 -16.28900 1.000 44.07170 230 GLU B N 1
ATOM 5434 C CA . GLU B 1 250 ? 30.90600 24.90200 -15.66600 1.000 45.22663 230 GLU B CA 1
ATOM 5435 C C . GLU B 1 250 ? 31.36200 24.57900 -14.26200 1.000 42.74177 230 GLU B C 1
ATOM 5436 O O . GLU B 1 250 ? 31.71100 25.50100 -13.52300 1.000 48.50353 230 GLU B O 1
ATOM 5442 N N . GLY B 1 251 ? 31.33400 23.31200 -13.87600 1.000 43.03469 231 GLY B N 1
ATOM 5443 C CA . GLY B 1 251 ? 31.78900 22.92300 -12.56600 1.000 44.91363 231 GLY B CA 1
ATOM 5444 C C . GLY B 1 251 ? 30.79300 23.14300 -11.45800 1.000 45.30436 231 GLY B C 1
ATOM 5445 O O . GLY B 1 251 ? 31.21200 23.27700 -10.30600 1.000 44.31487 231 GLY B O 1
ATOM 5446 N N . GLY B 1 252 ? 29.49100 23.19700 -11.77500 1.000 41.69373 232 GLY B N 1
ATOM 5447 C CA . GLY B 1 252 ? 28.49500 23.45900 -10.74500 1.000 42.56011 232 GLY B CA 1
ATOM 5448 C C . GLY B 1 252 ? 28.61000 22.53600 -9.54200 1.000 41.16788 232 GLY B C 1
ATOM 5449 O O . GLY B 1 252 ? 28.56500 22.98200 -8.39800 1.000 38.74220 232 GLY B O 1
ATOM 5450 N N . TYR B 1 253 ? 28.77500 21.24100 -9.77600 1.000 41.59770 233 TYR B N 1
ATOM 5451 C CA . TYR B 1 253 ? 28.81700 20.31600 -8.65100 1.000 39.94114 233 TYR B CA 1
ATOM 5452 C C . TYR B 1 253 ? 30.14200 20.35700 -7.90000 1.000 45.83433 233 TYR B C 1
ATOM 5453 O O . TYR B 1 253 ? 30.29300 19.64500 -6.90200 1.000 42.62999 233 TYR B O 1
ATOM 5462 N N . GLU B 1 254 ? 31.09400 21.17900 -8.33000 1.000 46.76272 234 GLU B N 1
ATOM 5463 C CA . GLU B 1 254 ? 32.34500 21.33900 -7.61000 1.000 48.74675 234 GLU B CA 1
ATOM 5464 C C . GLU B 1 254 ? 32.50500 22.74400 -7.06200 1.000 48.63182 234 GLU B C 1
ATOM 5465 O O . GLU B 1 254 ? 33.54800 23.07400 -6.48600 1.000 47.17534 234 GLU B O 1
ATOM 5471 N N . ARG B 1 255 ? 31.48900 23.57800 -7.21000 1.000 42.61730 235 ARG B N 1
ATOM 5472 C CA . ARG B 1 255 ? 31.55100 24.94500 -6.74000 1.000 45.28631 235 ARG B CA 1
ATOM 5473 C C . ARG B 1 255 ? 30.54800 25.08100 -5.60400 1.000 47.82248 235 ARG B C 1
ATOM 5474 O O . ARG B 1 255 ? 29.36500 25.38000 -5.83600 1.000 41.80487 235 ARG B O 1
ATOM 5482 N N . PRO B 1 256 ? 30.97200 24.86200 -4.35300 1.000 49.40170 236 PRO B N 1
ATOM 5483 C CA . PRO B 1 256 ? 30.02400 24.89700 -3.22500 1.000 46.38111 236 PRO B CA 1
ATOM 5484 C C . PRO B 1 256 ? 29.34100 26.23200 -3.02500 1.000 46.18793 236 PRO B C 1
ATOM 5485 O O . PRO B 1 256 ? 28.33400 26.27600 -2.30400 1.000 42.13586 236 PRO B O 1
ATOM 5489 N N . GLU B 1 257 ? 29.82800 27.30200 -3.65600 1.000 45.24828 237 GLU B N 1
ATOM 5490 C CA . GLU B 1 257 ? 29.18700 28.60100 -3.50700 1.000 42.11261 237 GLU B CA 1
ATOM 5491 C C . GLU B 1 257 ? 27.73900 28.57700 -3.98000 1.000 41.48710 237 GLU B C 1
ATOM 5492 O O . GLU B 1 257 ? 26.93100 29.40000 -3.52400 1.000 37.42239 237 GLU B O 1
ATOM 5498 N N . PHE B 1 258 ? 27.38100 27.65100 -4.89500 1.000 37.88162 238 PHE B N 1
ATOM 5499 C CA . PHE B 1 258 ? 25.99900 27.56100 -5.36000 1.000 39.63396 238 PHE B CA 1
ATOM 5500 C C . PHE B 1 258 ? 25.08200 26.72900 -4.46000 1.000 39.93330 238 PHE B C 1
ATOM 5501 O O . PHE B 1 258 ? 23.86300 26.74600 -4.66000 1.000 35.28184 238 PHE B O 1
ATOM 5509 N N . TRP B 1 259 ? 25.62500 26.00400 -3.49200 1.000 39.08495 239 TRP B N 1
ATOM 5510 C CA . TRP B 1 259 ? 24.86500 25.02300 -2.74100 1.000 38.00280 239 TRP B CA 1
ATOM 5511 C C . TRP B 1 259 ? 24.56900 25.57400 -1.34900 1.000 38.75605 239 TRP B C 1
ATOM 5512 O O . TRP B 1 259 ? 25.42200 26.22600 -0.72600 1.000 35.89007 239 TRP B O 1
ATOM 5523 N N . SER B 1 260 ? 23.35300 25.31200 -0.87300 1.000 34.99058 240 SER B N 1
ATOM 5524 C CA . SER B 1 260 ? 22.96100 25.76500 0.44900 1.000 35.36750 240 SER B CA 1
ATOM 5525 C C . SER B 1 260 ? 23.66700 24.91300 1.50500 1.000 35.53993 240 SER B C 1
ATOM 5526 O O . SER B 1 260 ? 24.44000 23.99800 1.19900 1.000 36.23812 240 SER B O 1
ATOM 5529 N N . GLN B 1 261 ? 23.38000 25.19700 2.77500 1.000 35.56610 241 GLN B N 1
ATOM 5530 C CA . GLN B 1 261 ? 23.97300 24.40100 3.84800 1.000 36.55149 241 GLN B CA 1
ATOM 5531 C C . GLN B 1 261 ? 23.55000 22.94500 3.70900 1.000 38.14445 241 GLN B C 1
ATOM 5532 O O . GLN B 1 261 ? 24.38100 22.03800 3.83000 1.000 37.35048 241 GLN B O 1
ATOM 5538 N N . GLY B 1 262 ? 22.28500 22.70800 3.35000 1.000 34.57002 242 GLY B N 1
ATOM 5539 C CA . GLY B 1 262 ? 21.78700 21.35900 3.16200 1.000 34.68860 242 GLY B CA 1
ATOM 5540 C C . GLY B 1 262 ? 22.26500 20.74400 1.85800 1.000 33.64954 242 GLY B C 1
ATOM 5541 O O . GLY B 1 262 ? 22.54600 19.54000 1.79400 1.000 32.90902 242 GLY B O 1
ATOM 5542 N N . GLY B 1 263 ? 22.33200 21.56000 0.80200 1.000 30.79909 243 GLY B N 1
ATOM 5543 C CA . GLY B 1 263 ? 22.85700 21.08100 -0.46500 1.000 32.00102 243 GLY B CA 1
ATOM 5544 C C . GLY B 1 263 ? 24.31300 20.65600 -0.38200 1.000 32.95722 243 GLY B C 1
ATOM 5545 O O . GLY B 1 263 ? 24.69800 19.63400 -0.96200 1.000 32.31477 243 GLY B O 1
ATOM 5546 N N . ARG B 1 264 ? 25.13600 21.41300 0.35900 1.000 32.69300 244 ARG B N 1
ATOM 5547 C CA . ARG B 1 264 ? 26.53900 21.03000 0.52300 1.000 35.96799 244 ARG B CA 1
ATOM 5548 C C . ARG B 1 264 ? 26.67400 19.70400 1.26400 1.000 37.88966 244 ARG B C 1
ATOM 5549 O O . ARG B 1 264 ? 27.49700 18.85800 0.89400 1.000 40.50977 244 ARG B O 1
ATOM 5557 N N . LYS B 1 265 ? 25.88000 19.49400 2.31200 1.000 35.45753 245 LYS B N 1
ATOM 5558 C CA . LYS B 1 265 ? 25.89600 18.18700 2.96700 1.000 35.36129 245 LYS B CA 1
ATOM 5559 C C . LYS B 1 265 ? 25.45200 17.07400 2.01500 1.000 34.49913 245 LYS B C 1
ATOM 5560 O O . LYS B 1 265 ? 26.05600 15.99300 1.97100 1.000 33.79033 245 LYS B O 1
ATOM 5566 N N . TRP B 1 266 ? 24.38400 17.30200 1.26600 1.000 32.19770 246 TRP B N 1
ATOM 5567 C CA . TRP B 1 266 ? 23.95100 16.28900 0.31100 1.000 33.31200 246 TRP B CA 1
ATOM 5568 C C . TRP B 1 266 ? 25.04700 16.01500 -0.73100 1.000 34.78116 246 TRP B C 1
ATOM 5569 O O . TRP B 1 266 ? 25.29600 14.86700 -1.10400 1.000 34.82454 246 TRP B O 1
ATOM 5580 N N . LEU B 1 267 ? 25.70700 17.07000 -1.21000 1.000 35.23633 247 LEU B N 1
ATOM 5581 C CA . LEU B 1 267 ? 26.73000 16.92800 -2.24300 1.000 36.80700 247 LEU B CA 1
ATOM 5582 C C . LEU B 1 267 ? 27.90500 16.06900 -1.78400 1.000 41.48795 247 LEU B C 1
ATOM 5583 O O . LEU B 1 267 ? 28.51500 15.35800 -2.59900 1.000 45.40532 247 LEU B O 1
ATOM 5588 N N . GLU B 1 268 ? 28.21100 16.09100 -0.48200 1.000 41.83521 248 GLU B N 1
ATOM 5589 C CA . GLU B 1 268 ? 29.30100 15.32200 0.10100 1.000 44.38680 248 GLU B CA 1
ATOM 5590 C C . GLU B 1 268 ? 28.94300 13.87300 0.37200 1.000 43.39681 248 GLU B C 1
ATOM 5591 O O . GLU B 1 268 ? 29.82500 13.10700 0.76800 1.000 46.33930 248 GLU B O 1
ATOM 5597 N N . ARG B 1 269 ? 27.69100 13.47100 0.20500 1.000 36.63181 249 ARG B N 1
ATOM 5598 C CA . ARG B 1 269 ? 27.31200 12.14400 0.64800 1.000 37.85560 249 ARG B CA 1
ATOM 5599 C C . ARG B 1 269 ? 27.91600 11.09400 -0.28900 1.000 42.94823 249 ARG B C 1
ATOM 5600 O O . ARG B 1 269 ? 28.17500 11.35500 -1.48100 1.000 40.21958 249 ARG B O 1
ATOM 5608 N N . GLU B 1 270 ? 28.24400 9.93800 0.28200 1.000 37.94881 250 GLU B N 1
ATOM 5609 C CA . GLU B 1 270 ? 28.77500 8.82600 -0.49500 1.000 40.92110 250 GLU B CA 1
ATOM 5610 C C . GLU B 1 270 ? 27.61200 7.91000 -0.81100 1.000 43.46489 250 GLU B C 1
ATOM 5611 O O . GLU B 1 270 ? 26.83000 7.56100 0.08100 1.000 47.01738 250 GLU B O 1
ATOM 5613 N N . ILE B 1 271 ? 27.45600 7.57300 -2.08400 1.000 38.12967 251 ILE B N 1
ATOM 5614 C CA . ILE B 1 271 ? 26.38400 6.69200 -2.51300 1.000 38.56214 251 ILE B CA 1
ATOM 5615 C C . ILE B 1 271 ? 26.94500 5.74200 -3.55500 1.000 37.76967 251 ILE B C 1
ATOM 5616 O O . ILE B 1 271 ? 28.00200 5.97800 -4.14300 1.000 37.56341 251 ILE B O 1
ATOM 5621 N N . ASN B 1 272 ? 26.18600 4.69200 -3.81900 1.000 38.17522 252 ASN B N 1
ATOM 5622 C CA . ASN B 1 272 ? 26.52800 3.74600 -4.87500 1.000 35.89198 252 ASN B CA 1
ATOM 5623 C C . ASN B 1 272 ? 26.09900 4.35800 -6.20400 1.000 33.88662 252 ASN B C 1
ATOM 5624 O O . ASN B 1 272 ? 24.91900 4.32500 -6.56100 1.000 33.13077 252 ASN B O 1
ATOM 5629 N N . LEU B 1 273 ? 27.06100 4.91000 -6.94800 1.000 35.85318 253 LEU B N 1
ATOM 5630 C CA . LEU B 1 273 ? 26.75000 5.58100 -8.21400 1.000 37.86517 253 LEU B CA 1
ATOM 5631 C C . LEU B 1 273 ? 26.27000 4.63100 -9.29700 1.000 36.42697 253 LEU B C 1
ATOM 5632 O O . LEU B 1 273 ? 25.75800 5.10900 -10.32200 1.000 36.10477 253 LEU B O 1
ATOM 5637 N N . ASN B 1 274 ? 26.38200 3.31600 -9.08900 1.000 34.70878 254 ASN B N 1
ATOM 5638 C CA . ASN B 1 274 ? 25.97400 2.32500 -10.06900 1.000 35.76607 254 ASN B CA 1
ATOM 5639 C C . ASN B 1 274 ? 24.63200 1.68100 -9.74100 1.000 36.32377 254 ASN B C 1
ATOM 5640 O O . ASN B 1 274 ? 24.17700 0.79400 -10.48900 1.000 34.07360 254 ASN B O 1
ATOM 5645 N N . PHE B 1 275 ? 23.98800 2.07300 -8.64400 1.000 35.11172 255 PHE B N 1
ATOM 5646 C CA . PHE B 1 275 ? 22.71600 1.43100 -8.30500 1.000 33.54456 255 PHE B CA 1
ATOM 5647 C C . PHE B 1 275 ? 21.74300 1.44500 -9.48900 1.000 36.19782 255 PHE B C 1
ATOM 5648 O O . PHE B 1 275 ? 21.48400 2.49600 -10.09600 1.000 32.44850 255 PHE B O 1
ATOM 5656 N N . GLY B 1 276 ? 21.19500 0.26700 -9.79600 1.000 32.25747 256 GLY B N 1
ATOM 5657 C CA . GLY B 1 276 ? 20.28300 0.05600 -10.90500 1.000 33.00067 256 GLY B CA 1
ATOM 5658 C C . GLY B 1 276 ? 20.92000 -0.10800 -12.27600 1.000 34.80758 256 GLY B C 1
ATOM 5659 O O . GLY B 1 276 ? 20.19600 -0.27000 -13.27100 1.000 36.08470 256 GLY B O 1
ATOM 5660 N N . SER B 1 277 ? 22.23900 -0.04200 -12.38200 1.000 32.11743 257 SER B N 1
ATOM 5661 C CA . SER B 1 277 ? 22.85500 -0.16600 -13.69800 1.000 38.23713 257 SER B CA 1
ATOM 5662 C C . SER B 1 277 ? 23.12100 -1.62200 -14.11700 1.000 39.74764 257 SER B C 1
ATOM 5663 O O . SER B 1 277 ? 23.47900 -1.84700 -15.27100 1.000 41.05710 257 SER B O 1
ATOM 5666 N N . GLY B 1 278 ? 22.96400 -2.59900 -13.22300 1.000 37.06276 258 GLY B N 1
ATOM 5667 C CA . GLY B 1 278 ? 23.40100 -3.96900 -13.46500 1.000 36.17612 258 GLY B CA 1
ATOM 5668 C C . GLY B 1 278 ? 24.87100 -4.22100 -13.19600 1.000 40.16409 258 GLY B C 1
ATOM 5669 O O . GLY B 1 278 ? 25.35200 -5.34800 -13.41500 1.000 45.74360 258 GLY B O 1
ATOM 5670 N N . GLU B 1 279 ? 25.59500 -3.22900 -12.72700 1.000 33.72977 259 GLU B N 1
ATOM 5671 C CA . GLU B 1 279 ? 27.01400 -3.28500 -12.49200 1.000 40.20713 259 GLU B CA 1
ATOM 5672 C C . GLU B 1 279 ? 27.30800 -3.24500 -11.00500 1.000 41.39825 259 GLU B C 1
ATOM 5673 O O . GLU B 1 279 ? 26.44800 -2.87200 -10.20000 1.000 44.21587 259 GLU B O 1
ATOM 5679 N N . PRO B 1 280 ? 28.52500 -3.61200 -10.60700 1.000 43.77812 260 PRO B N 1
ATOM 5680 C CA . PRO B 1 280 ? 28.86300 -3.70100 -9.18000 1.000 43.94611 260 PRO B CA 1
ATOM 5681 C C . PRO B 1 280 ? 28.86100 -2.33200 -8.51900 1.000 40.43702 260 PRO B C 1
ATOM 5682 O O . PRO B 1 280 ? 29.06500 -1.30900 -9.18600 1.000 38.89855 260 PRO B O 1
ATOM 5686 N N . PRO B 1 281 ? 28.65200 -2.27900 -7.20400 1.000 43.48836 261 PRO B N 1
ATOM 5687 C CA . PRO B 1 281 ? 28.60200 -0.98000 -6.50800 1.000 39.09596 261 PRO B CA 1
ATOM 5688 C C . PRO B 1 281 ? 29.86000 -0.15800 -6.73900 1.000 44.39037 261 PRO B C 1
ATOM 5689 O O . PRO B 1 281 ? 30.97300 -0.68400 -6.71900 1.000 46.03815 261 PRO B O 1
ATOM 5693 N N . LEU B 1 282 ? 29.68600 1.14700 -6.97000 1.000 36.24107 262 LEU B N 1
ATOM 5694 C CA . LEU B 1 282 ? 30.82600 2.05200 -7.08400 1.000 37.45015 262 LEU B CA 1
ATOM 5695 C C . LEU B 1 282 ? 30.50800 3.19700 -6.13500 1.000 42.20501 262 LEU B C 1
ATOM 5696 O O . LEU B 1 282 ? 29.64100 4.02700 -6.41500 1.000 38.69564 262 LEU B O 1
ATOM 5701 N N . MET B 1 283 ? 31.17500 3.22700 -4.98900 1.000 40.84345 263 MET B N 1
ATOM 5702 C CA . MET B 1 283 ? 30.84100 4.21300 -3.98200 1.000 39.51215 263 MET B CA 1
ATOM 5703 C C . MET B 1 283 ? 31.60000 5.49700 -4.25400 1.000 43.53611 263 MET B C 1
ATOM 5704 O O . MET B 1 283 ? 32.81300 5.46400 -4.47000 1.000 46.48321 263 MET B O 1
ATOM 5709 N N . GLY B 1 284 ? 30.88500 6.62000 -4.27900 1.000 38.07128 264 GLY B N 1
ATOM 5710 C CA . GLY B 1 284 ? 31.54400 7.90100 -4.41600 1.000 40.84323 264 GLY B CA 1
ATOM 5711 C C . GLY B 1 284 ? 30.57600 9.05200 -4.23000 1.000 39.24204 264 GLY B C 1
ATOM 5712 O O . GLY B 1 284 ? 29.47600 8.89300 -3.69300 1.000 40.01462 264 GLY B O 1
ATOM 5713 N N . ARG B 1 285 ? 30.99800 10.21800 -4.68400 1.000 41.25613 265 ARG B N 1
ATOM 5714 C CA . ARG B 1 285 ? 30.18300 11.42100 -4.61900 1.000 39.26905 265 ARG B CA 1
ATOM 5715 C C . ARG B 1 285 ? 29.54600 11.74800 -5.96700 1.000 39.92776 265 ARG B C 1
ATOM 5716 O O . ARG B 1 285 ? 30.10300 11.46900 -7.03100 1.000 38.17385 265 ARG B O 1
ATOM 5724 N N . GLN B 1 286 ? 28.36900 12.36300 -5.90400 1.000 41.13834 266 GLN B N 1
ATOM 5725 C CA . GLN B 1 286 ? 27.60000 12.72000 -7.09100 1.000 38.25321 266 GLN B CA 1
ATOM 5726 C C . GLN B 1 286 ? 28.14700 13.99200 -7.73700 1.000 36.55079 266 GLN B C 1
ATOM 5727 O O . GLN B 1 286 ? 28.39400 14.99300 -7.05700 1.000 40.16567 266 GLN B O 1
ATOM 5733 N N . THR B 1 287 ? 28.30200 13.96700 -9.05900 1.000 37.70310 267 THR B N 1
ATOM 5734 C CA . THR B 1 287 ? 28.90600 15.07200 -9.79500 1.000 40.00436 267 THR B CA 1
ATOM 5735 C C . THR B 1 287 ? 28.02700 15.51100 -10.96000 1.000 36.44936 267 THR B C 1
ATOM 5736 O O . THR B 1 287 ? 28.47100 16.29900 -11.79100 1.000 38.16507 267 THR B O 1
ATOM 5740 N N . HIS B 1 288 ? 26.82100 14.99600 -11.05900 1.000 33.61502 268 HIS B N 1
ATOM 5741 C CA . HIS B 1 288 ? 25.91000 15.33300 -12.13400 1.000 35.99884 268 HIS B CA 1
ATOM 5742 C C . HIS B 1 288 ? 24.59200 14.64800 -11.78400 1.000 30.34623 268 HIS B C 1
ATOM 5743 O O . HIS B 1 288 ? 24.56800 13.86300 -10.83700 1.000 33.84580 268 HIS B O 1
ATOM 5750 N N . PRO B 1 289 ? 23.49000 14.89300 -12.48600 1.000 30.48207 269 PRO B N 1
ATOM 5751 C CA . PRO B 1 289 ? 22.25900 14.16200 -12.16400 1.000 30.54753 269 PRO B CA 1
ATOM 5752 C C . PRO B 1 289 ? 22.53300 12.66300 -12.07000 1.000 33.95034 269 PRO B C 1
ATOM 5753 O O . PRO B 1 289 ? 23.28400 12.09300 -12.86600 1.000 33.51702 269 PRO B O 1
ATOM 5757 N N . PHE B 1 290 ? 21.90300 12.01700 -11.09000 1.000 35.80391 270 PHE B N 1
ATOM 5758 C CA . PHE B 1 290 ? 22.21600 10.62000 -10.81400 1.000 29.11268 270 PHE B CA 1
ATOM 5759 C C . PHE B 1 290 ? 22.09200 9.72200 -12.05100 1.000 38.17449 270 PHE B C 1
ATOM 5760 O O . PHE B 1 290 ? 22.90100 8.81000 -12.23100 1.000 34.08460 270 PHE B O 1
ATOM 5768 N N . HIS B 1 291 ? 21.06800 9.90800 -12.88800 1.000 32.62050 271 HIS B N 1
ATOM 5769 C CA . HIS B 1 291 ? 20.87400 8.96100 -13.97300 1.000 34.23862 271 HIS B CA 1
ATOM 5770 C C . HIS B 1 291 ? 21.58200 9.35800 -15.27500 1.000 32.79408 271 HIS B C 1
ATOM 5771 O O . HIS B 1 291 ? 21.37900 8.69200 -16.29200 1.000 33.73520 271 HIS B O 1
ATOM 5778 N N . TRP B 1 292 ? 22.39000 10.41200 -15.25300 1.000 31.76654 272 TRP B N 1
ATOM 5779 C CA . TRP B 1 292 ? 23.22800 10.83600 -16.35900 1.000 32.68314 272 TRP B CA 1
ATOM 5780 C C . TRP B 1 292 ? 24.55800 10.09900 -16.29500 1.000 36.08127 272 TRP B C 1
ATOM 5781 O O . TRP B 1 292 ? 25.04800 9.76300 -15.21000 1.000 35.08718 272 TRP B O 1
ATOM 5792 N N . ARG B 1 293 ? 25.16900 9.91400 -17.47300 1.000 37.68717 273 ARG B N 1
ATOM 5793 C CA . ARG B 1 293 ? 26.53900 9.41400 -17.59700 1.000 36.49448 273 ARG B CA 1
ATOM 5794 C C . ARG B 1 293 ? 27.16200 10.00500 -18.85000 1.000 28.90954 273 ARG B C 1
ATOM 5795 O O . ARG B 1 293 ? 26.53300 10.01400 -19.91400 1.000 31.32227 273 ARG B O 1
ATOM 5803 N N . LYS B 1 294 ? 28.38500 10.47900 -18.72000 1.000 27.82078 274 LYS B N 1
ATOM 5804 C CA . LYS B 1 294 ? 29.13300 10.98400 -19.85900 1.000 32.05686 274 LYS B CA 1
ATOM 5805 C C . LYS B 1 294 ? 29.99900 9.85900 -20.43900 1.000 33.55017 274 LYS B C 1
ATOM 5806 O O . LYS B 1 294 ? 30.87000 9.31400 -19.74900 1.000 32.04361 274 LYS B O 1
ATOM 5812 N N . ARG B 1 295 ? 29.75600 9.50800 -21.69000 1.000 32.06008 275 ARG B N 1
ATOM 5813 C CA . ARG B 1 295 ? 30.47100 8.42400 -22.35600 1.000 33.70250 275 ARG B CA 1
ATOM 5814 C C . ARG B 1 295 ? 31.16600 8.99100 -23.59100 1.000 36.00291 275 ARG B C 1
ATOM 5815 O O . ARG B 1 295 ? 30.49400 9.47700 -24.50800 1.000 31.67035 275 ARG B O 1
ATOM 5823 N N . ASP B 1 296 ? 32.50300 8.93500 -23.59700 1.000 31.43447 276 ASP B N 1
ATOM 5824 C CA . ASP B 1 296 ? 33.33400 9.50400 -24.65700 1.000 33.22640 276 ASP B CA 1
ATOM 5825 C C . ASP B 1 296 ? 32.84000 10.88800 -25.07900 1.000 36.53781 276 ASP B C 1
ATOM 5826 O O . ASP B 1 296 ? 32.63500 11.16700 -26.26200 1.000 36.66441 276 ASP B O 1
ATOM 5831 N N . GLY B 1 297 ? 32.59800 11.75800 -24.10400 1.000 39.97834 277 GLY B N 1
ATOM 5832 C CA . GLY B 1 297 ? 32.21600 13.11700 -24.43500 1.000 33.23718 277 GLY B CA 1
ATOM 5833 C C . GLY B 1 297 ? 30.75000 13.36900 -24.71800 1.000 35.42889 277 GLY B C 1
ATOM 5834 O O . GLY B 1 297 ? 30.37400 14.52900 -24.81400 1.000 42.07726 277 GLY B O 1
ATOM 5835 N N . ARG B 1 298 ? 29.91000 12.34800 -24.85700 1.000 35.79032 278 ARG B N 1
ATOM 5836 C CA . ARG B 1 298 ? 28.47300 12.50200 -25.11100 1.000 40.06545 278 ARG B CA 1
ATOM 5837 C C . ARG B 1 298 ? 27.68700 12.10000 -23.86900 1.000 42.48482 278 ARG B C 1
ATOM 5838 O O . ARG B 1 298 ? 27.90500 11.01100 -23.32100 1.000 37.56690 278 ARG B O 1
ATOM 5846 N N . TRP B 1 299 ? 26.73700 12.94300 -23.46400 1.000 36.81805 279 TRP B N 1
ATOM 5847 C CA . TRP B 1 299 ? 25.90600 12.65000 -22.29900 1.000 36.71879 279 TRP B CA 1
ATOM 5848 C C . TRP B 1 299 ? 24.86400 11.59200 -22.61600 1.000 34.94881 279 TRP B C 1
ATOM 5849 O O . TRP B 1 299 ? 24.15800 11.69300 -23.62100 1.000 37.98455 279 TRP B O 1
ATOM 5860 N N . TYR B 1 300 ? 24.73200 10.60000 -21.72800 1.000 31.82935 280 TYR B N 1
ATOM 5861 C CA . TYR B 1 300 ? 23.68900 9.58900 -21.78500 1.000 31.42808 280 TYR B CA 1
ATOM 5862 C C . TYR B 1 300 ? 22.89400 9.61800 -20.48500 1.000 34.71075 280 TYR B C 1
ATOM 5863 O O . TYR B 1 300 ? 23.32200 10.18900 -19.47300 1.000 35.17039 280 TYR B O 1
ATOM 5872 N N . GLU B 1 301 ? 21.76400 8.92100 -20.50400 1.000 32.93579 281 GLU B N 1
ATOM 5873 C CA . GLU B 1 301 ? 20.82900 8.86000 -19.39000 1.000 32.76771 281 GLU B CA 1
ATOM 5874 C C . GLU B 1 301 ? 20.25500 7.46200 -19.35700 1.000 33.06576 281 GLU B C 1
ATOM 5875 O O . GLU B 1 301 ? 19.89100 6.92000 -20.39800 1.000 37.35403 281 GLU B O 1
ATOM 5881 N N . ARG B 1 302 ? 20.18200 6.87200 -18.17300 1.000 35.22590 282 ARG B N 1
ATOM 5882 C CA . ARG B 1 302 ? 19.59900 5.53800 -18.06900 1.000 37.60427 282 ARG B CA 1
ATOM 5883 C C . ARG B 1 302 ? 18.07700 5.63300 -18.08000 1.000 36.15501 282 ARG B C 1
ATOM 5884 O O . ARG B 1 302 ? 17.46900 6.30000 -17.22700 1.000 34.40032 282 ARG B O 1
ATOM 5892 N N . VAL B 1 303 ? 17.47600 4.96900 -19.06500 1.000 35.20635 283 VAL B N 1
ATOM 5893 C CA . VAL B 1 303 ? 16.04300 4.88600 -19.28200 1.000 35.71782 283 VAL B CA 1
ATOM 5894 C C . VAL B 1 303 ? 15.63400 3.43300 -19.06000 1.000 38.44919 283 VAL B C 1
ATOM 5895 O O . VAL B 1 303 ? 15.60100 2.61200 -19.99200 1.000 40.52303 283 VAL B O 1
ATOM 5899 N N . PHE B 1 304 ? 15.35300 3.11400 -17.79500 1.000 37.27924 284 PHE B N 1
ATOM 5900 C CA . PHE B 1 304 ? 15.08900 1.76000 -17.32300 1.000 36.88205 284 PHE B CA 1
ATOM 5901 C C . PHE B 1 304 ? 16.34800 0.94100 -17.63200 1.000 35.79099 284 PHE B C 1
ATOM 5902 O O . PHE B 1 304 ? 17.43100 1.31100 -17.16900 1.000 38.43844 284 PHE B O 1
ATOM 5910 N N . ASP B 1 305 ? 16.24400 -0.15500 -18.39700 1.000 41.83320 285 ASP B N 1
ATOM 5911 C CA . ASP B 1 305 ? 17.40900 -0.99500 -18.69500 1.000 44.26753 285 ASP B CA 1
ATOM 5912 C C . ASP B 1 305 ? 18.26200 -0.63100 -19.91800 1.000 44.76353 285 ASP B C 1
ATOM 5913 O O . ASP B 1 305 ? 19.02700 -1.46900 -20.40400 1.000 41.55430 285 ASP B O 1
ATOM 5918 N N . GLN B 1 306 ? 18.16200 0.60600 -20.40000 1.000 42.09486 286 GLN B N 1
ATOM 5919 C CA . GLN B 1 306 ? 18.89400 1.09200 -21.55900 1.000 41.07358 286 GLN B CA 1
ATOM 5920 C C . GLN B 1 306 ? 19.53100 2.43900 -21.25000 1.000 43.77943 286 GLN B C 1
ATOM 5921 O O . GLN B 1 306 ? 18.93200 3.27200 -20.56200 1.000 42.67806 286 GLN B O 1
ATOM 5927 N N . TRP B 1 307 ? 20.72300 2.67200 -21.78600 1.000 38.52554 287 TRP B N 1
ATOM 5928 C CA . TRP B 1 307 ? 21.34400 3.98600 -21.76500 1.000 40.24086 287 TRP B CA 1
ATOM 5929 C C . TRP B 1 307 ? 21.01500 4.68100 -23.08100 1.000 42.95108 287 TRP B C 1
ATOM 5930 O O . TRP B 1 307 ? 21.31300 4.14900 -24.15500 1.000 44.73583 287 TRP B O 1
ATOM 5941 N N . LEU B 1 308 ? 20.36200 5.84200 -23.00900 1.000 39.93582 288 LEU B N 1
ATOM 5942 C CA . LEU B 1 308 ? 19.93100 6.54800 -24.21600 1.000 37.30239 288 LEU B CA 1
ATOM 5943 C C . LEU B 1 308 ? 20.59600 7.91200 -24.28900 1.000 38.71765 288 LEU B C 1
ATOM 5944 O O . LEU B 1 308 ? 20.86100 8.53300 -23.25700 1.000 39.21432 288 LEU B O 1
ATOM 5949 N N . PRO B 1 309 ? 20.89000 8.40800 -25.49200 1.000 40.95681 289 PRO B N 1
ATOM 5950 C CA . PRO B 1 309 ? 21.49100 9.74400 -25.58600 1.000 40.63293 289 PRO B CA 1
ATOM 5951 C C . PRO B 1 309 ? 20.56800 10.78100 -24.94100 1.000 37.13159 289 PRO B C 1
ATOM 5952 O O . PRO B 1 309 ? 19.34500 10.69500 -25.03400 1.000 37.69153 289 PRO B O 1
ATOM 5956 N N . LEU B 1 310 ? 21.17200 11.70600 -24.20800 1.000 37.37734 290 LEU B N 1
ATOM 5957 C CA . LEU B 1 310 ? 20.45000 12.80600 -23.56600 1.000 38.32585 290 LEU B CA 1
ATOM 5958 C C . LEU B 1 310 ? 20.15900 13.89600 -24.60000 1.000 37.98760 290 LEU B C 1
ATOM 5959 O O . LEU B 1 310 ? 21.08800 14.44200 -25.18600 1.000 37.98337 290 LEU B O 1
ATOM 5964 N N . GLU B 1 311 ? 18.87300 14.20400 -24.85000 1.000 44.92699 291 GLU B N 1
ATOM 5965 C CA . GLU B 1 311 ? 18.44200 15.22700 -25.81600 1.000 38.86081 291 GLU B CA 1
ATOM 5966 C C . GLU B 1 311 ? 18.36400 16.61700 -25.16800 1.000 40.19640 291 GLU B C 1
ATOM 5967 O O . GLU B 1 311 ? 17.86900 16.74900 -24.04400 1.000 36.20425 291 GLU B O 1
ATOM 5973 N N . PRO B 1 312 ? 18.82700 17.66600 -25.87000 1.000 40.88063 292 PRO B N 1
ATOM 5974 C CA . PRO B 1 312 ? 19.01300 18.98200 -25.21900 1.000 38.11547 292 PRO B CA 1
ATOM 5975 C C . PRO B 1 312 ? 17.70900 19.67300 -24.81000 1.000 41.79929 292 PRO B C 1
ATOM 5976 O O . PRO B 1 312 ? 17.70500 20.47100 -23.84800 1.000 36.73398 292 PRO B O 1
ATOM 5980 N N . GLY B 1 313 ? 16.61600 19.43600 -25.53900 1.000 39.04401 293 GLY B N 1
ATOM 5981 C CA . GLY B 1 313 ? 15.39100 20.16600 -25.30500 1.000 36.67159 293 GLY B CA 1
ATOM 5982 C C . GLY B 1 313 ? 14.36500 19.41000 -24.50900 1.000 41.45460 293 GLY B C 1
ATOM 5983 O O . GLY B 1 313 ? 13.22700 19.88000 -24.38600 1.000 41.52526 293 GLY B O 1
ATOM 5984 N N . HIS B 1 314 ? 14.70900 18.21200 -24.01400 1.000 38.70944 294 HIS B N 1
ATOM 5985 C CA . HIS B 1 314 ? 13.92200 17.50900 -23.02500 1.000 35.20071 294 HIS B CA 1
ATOM 5986 C C . HIS B 1 314 ? 14.22200 18.08900 -21.63900 1.000 34.71469 294 HIS B C 1
ATOM 5987 O O . HIS B 1 314 ? 15.30700 18.63200 -21.39500 1.000 35.35714 294 HIS B O 1
ATOM 5994 N N . PRO B 1 315 ? 13.28700 17.96600 -20.69800 1.000 33.64964 295 PRO B N 1
ATOM 5995 C CA . PRO B 1 315 ? 13.51300 18.53700 -19.35900 1.000 36.24519 295 PRO B CA 1
ATOM 5996 C C . PRO B 1 315 ? 14.50000 17.71200 -18.54400 1.000 30.89310 295 PRO B C 1
ATOM 5997 O O . PRO B 1 315 ? 14.49700 16.48500 -18.62200 1.000 31.07005 295 PRO B O 1
ATOM 6001 N N . VAL B 1 316 ? 15.32400 18.38800 -17.72200 1.000 34.64152 296 VAL B N 1
ATOM 6002 C CA . VAL B 1 316 ? 16.11400 17.64300 -16.73500 1.000 32.10841 296 VAL B CA 1
ATOM 6003 C C . VAL B 1 316 ? 15.17000 17.06300 -15.69900 1.000 33.87929 296 VAL B C 1
ATOM 6004 O O . VAL B 1 316 ? 14.21300 17.72600 -15.28300 1.000 34.64992 296 VAL B O 1
ATOM 6008 N N . LYS B 1 317 ? 15.39400 15.80300 -15.30800 1.000 32.41678 297 LYS B N 1
ATOM 6009 C CA . LYS B 1 317 ? 14.47800 15.11100 -14.40400 1.000 29.13699 297 LYS B CA 1
ATOM 6010 C C . LYS B 1 317 ? 15.26400 14.16200 -13.50900 1.000 29.83087 297 LYS B C 1
ATOM 6011 O O . LYS B 1 317 ? 16.46900 13.95400 -13.69000 1.000 29.31608 297 LYS B O 1
ATOM 6017 N N . GLN B 1 318 ? 14.56300 13.61200 -12.50500 1.000 28.74056 298 GLN B N 1
ATOM 6018 C CA . GLN B 1 318 ? 15.17700 12.80500 -11.46200 1.000 29.24947 298 GLN B CA 1
ATOM 6019 C C . GLN B 1 318 ? 16.36000 13.53000 -10.82000 1.000 32.38242 298 GLN B C 1
ATOM 6020 O O . GLN B 1 318 ? 17.46300 12.97000 -10.64900 1.000 28.30525 298 GLN B O 1
ATOM 6026 N N . ILE B 1 319 ? 16.11300 14.79000 -10.40700 1.000 26.33354 299 ILE B N 1
ATOM 6027 C CA . ILE B 1 319 ? 17.10900 15.55100 -9.66900 1.000 26.96649 299 ILE B CA 1
ATOM 6028 C C . ILE B 1 319 ? 16.56000 15.94100 -8.29700 1.000 28.97536 299 ILE B C 1
ATOM 6029 O O . ILE B 1 319 ? 15.34700 16.05400 -8.07100 1.000 25.78010 299 ILE B O 1
ATOM 6034 N N . SER B 1 320 ? 17.48400 16.13400 -7.37100 1.000 27.51583 300 SER B N 1
ATOM 6035 C CA . SER B 1 320 ? 17.12400 16.47500 -6.02200 1.000 27.59103 300 SER B CA 1
ATOM 6036 C C . SER B 1 320 ? 16.70400 17.94400 -5.95800 1.000 28.05064 300 SER B C 1
ATOM 6037 O O . SER B 1 320 ? 16.97500 18.74100 -6.86100 1.000 25.84879 300 SER B O 1
ATOM 6040 N N . TYR B 1 321 ? 16.06700 18.30800 -4.85400 1.000 30.13532 301 TYR B N 1
ATOM 6041 C CA . TYR B 1 321 ? 15.86100 19.73300 -4.59800 1.000 26.35036 301 TYR B CA 1
ATOM 6042 C C . TYR B 1 321 ? 17.18800 20.47800 -4.61500 1.000 29.22082 301 TYR B C 1
ATOM 6043 O O . TYR B 1 321 ? 17.26800 21.61700 -5.10600 1.000 29.05663 301 TYR B O 1
ATOM 6052 N N . TRP B 1 322 ? 18.24800 19.86800 -4.05500 1.000 27.88259 302 TRP B N 1
ATOM 6053 C CA . TRP B 1 322 ? 19.50400 20.59900 -3.92000 1.000 28.14303 302 TRP B CA 1
ATOM 6054 C C . TRP B 1 322 ? 20.10700 20.91300 -5.28300 1.000 28.45275 302 TRP B C 1
ATOM 6055 O O . TRP B 1 322 ? 20.64000 22.01400 -5.49200 1.000 29.64859 302 TRP B O 1
ATOM 6066 N N . GLU B 1 323 ? 19.98900 19.96500 -6.22800 1.000 27.31369 303 GLU B N 1
ATOM 6067 C CA . GLU B 1 323 ? 20.42700 20.18200 -7.59900 1.000 27.52080 303 GLU B CA 1
ATOM 6068 C C . GLU B 1 323 ? 19.68000 21.35000 -8.23900 1.000 30.10581 303 GLU B C 1
ATOM 6069 O O . GLU B 1 323 ? 20.29500 22.19800 -8.90700 1.000 31.16187 303 GLU B O 1
ATOM 6075 N N . ALA B 1 324 ? 18.34500 21.39200 -8.07600 1.000 28.38014 304 ALA B N 1
ATOM 6076 C CA . ALA B 1 324 ? 17.56800 22.49700 -8.63400 1.000 28.29926 304 ALA B CA 1
ATOM 6077 C C . ALA B 1 324 ? 17.96700 23.80700 -7.97400 1.000 30.69973 304 ALA B C 1
ATOM 6078 O O . ALA B 1 324 ? 18.23600 24.80000 -8.65200 1.000 34.08487 304 ALA B O 1
ATOM 6080 N N . GLU B 1 325 ? 18.04500 23.80700 -6.64400 1.000 31.04707 305 GLU B N 1
ATOM 6081 C CA . GLU B 1 325 ? 18.43700 24.99100 -5.89000 1.000 30.57609 305 GLU B CA 1
ATOM 6082 C C . GLU B 1 325 ? 19.80300 25.50800 -6.30800 1.000 33.06393 305 GLU B C 1
ATOM 6083 O O . GLU B 1 325 ? 20.00400 26.72000 -6.44100 1.000 33.60313 305 GLU B O 1
ATOM 6089 N N . ALA B 1 326 ? 20.76500 24.61800 -6.51000 1.000 30.34994 306 ALA B N 1
ATOM 6090 C CA . ALA B 1 326 ? 22.10600 25.08200 -6.85700 1.000 31.36501 306 ALA B CA 1
ATOM 6091 C C . ALA B 1 326 ? 22.15300 25.63400 -8.29200 1.000 32.62048 306 ALA B C 1
ATOM 6092 O O . ALA B 1 326 ? 22.82500 26.64200 -8.58000 1.000 33.45694 306 ALA B O 1
ATOM 6094 N N . PHE B 1 327 ? 21.41900 25.00600 -9.19800 1.000 32.66788 307 PHE B N 1
ATOM 6095 C CA . PHE B 1 327 ? 21.30500 25.54000 -10.54600 1.000 34.54067 307 PHE B CA 1
ATOM 6096 C C . PHE B 1 327 ? 20.80200 26.98100 -10.52800 1.000 35.68245 307 PHE B C 1
ATOM 6097 O O . PHE B 1 327 ? 21.37200 27.85900 -11.19000 1.000 33.77414 307 PHE B O 1
ATOM 6105 N N . CYS B 1 328 ? 19.71200 27.23000 -9.78500 1.000 34.64090 308 CYS B N 1
ATOM 6106 C CA . CYS B 1 328 ? 19.16100 28.58200 -9.66200 1.000 32.06292 308 CYS B CA 1
ATOM 6107 C C . CYS B 1 328 ? 20.20600 29.57100 -9.18000 1.000 32.37235 308 CYS B C 1
ATOM 6108 O O . CYS B 1 328 ? 20.29400 30.69500 -9.68900 1.000 34.11465 308 CYS B O 1
ATOM 6111 N N . ALA B 1 329 ? 20.96400 29.20800 -8.15000 1.000 29.68987 309 ALA B N 1
ATOM 6112 C CA . ALA B 1 329 ? 22.01400 30.10400 -7.67600 1.000 35.41970 309 ALA B CA 1
ATOM 6113 C C . ALA B 1 329 ? 22.98500 30.45000 -8.80100 1.000 41.96334 309 ALA B C 1
ATOM 6114 O O . ALA B 1 329 ? 23.34200 31.61800 -8.99700 1.000 40.35403 309 ALA B O 1
ATOM 6116 N N . TRP B 1 330 ? 23.42600 29.43300 -9.55100 1.000 41.04294 310 TRP B N 1
ATOM 6117 C CA . TRP B 1 330 ? 24.36300 29.64500 -10.64500 1.000 38.56555 310 TRP B CA 1
ATOM 6118 C C . TRP B 1 330 ? 23.74200 30.48900 -11.76200 1.000 38.31641 310 TRP B C 1
ATOM 6119 O O . TRP B 1 330 ? 24.41000 31.36900 -12.31700 1.000 38.76858 310 TRP B O 1
ATOM 6130 N N . ALA B 1 331 ? 22.47900 30.21200 -12.12200 1.000 33.54991 311 ALA B N 1
ATOM 6131 C CA . ALA B 1 331 ? 21.74500 30.87900 -13.18900 1.000 36.49684 311 ALA B CA 1
ATOM 6132 C C . ALA B 1 331 ? 21.27800 32.29400 -12.82700 1.000 39.42233 311 ALA B C 1
ATOM 6133 O O . ALA B 1 331 ? 20.76200 33.00700 -13.69900 1.000 39.65585 311 ALA B O 1
ATOM 6135 N N . GLY B 1 332 ? 21.43100 32.70600 -11.57700 1.000 35.91511 312 GLY B N 1
ATOM 6136 C CA . GLY B 1 332 ? 20.84300 33.95700 -11.10900 1.000 37.26101 312 GLY B CA 1
ATOM 6137 C C . GLY B 1 332 ? 19.33200 33.94700 -11.13900 1.000 40.54905 312 GLY B C 1
ATOM 6138 O O . GLY B 1 332 ? 18.71600 34.98200 -11.41600 1.000 40.33900 312 GLY B O 1
ATOM 6139 N N . ARG B 1 333 ? 18.71600 32.79400 -10.85200 1.000 35.51775 313 ARG B N 1
ATOM 6140 C CA . ARG B 1 333 ? 17.27100 32.64300 -10.81800 1.000 34.48809 313 ARG B CA 1
ATOM 6141 C C . ARG B 1 333 ? 16.83800 32.05600 -9.47000 1.000 34.42351 313 ARG B C 1
ATOM 6142 O O . ARG B 1 333 ? 17.63900 31.88100 -8.55200 1.000 36.59185 313 ARG B O 1
ATOM 6150 N N . ARG B 1 334 ? 15.55000 31.78300 -9.32800 1.000 31.71068 314 ARG B N 1
ATOM 6151 C CA . ARG B 1 334 ? 15.07300 31.16600 -8.10700 1.000 34.97663 314 ARG B CA 1
ATOM 6152 C C . ARG B 1 334 ? 13.97300 30.16900 -8.44100 1.000 33.67754 314 ARG B C 1
ATOM 6153 O O . ARG B 1 334 ? 13.45100 30.13200 -9.55400 1.000 36.95629 314 ARG B O 1
ATOM 6161 N N . LEU B 1 335 ? 13.60100 29.36400 -7.43900 1.000 31.13057 315 LEU B N 1
ATOM 6162 C CA . LEU B 1 335 ? 12.42800 28.51900 -7.54700 1.000 33.25261 315 LEU B CA 1
ATOM 6163 C C . LEU B 1 335 ? 11.16400 29.29500 -7.15800 1.000 32.75976 315 LEU B C 1
ATOM 6164 O O . LEU B 1 335 ? 11.20100 30.20500 -6.31400 1.000 31.68361 315 LEU B O 1
ATOM 6169 N N . PRO B 1 336 ? 10.03800 28.90200 -7.72800 1.000 31.96277 316 PRO B N 1
ATOM 6170 C CA . PRO B 1 336 ? 8.76400 29.49300 -7.33100 1.000 31.62262 316 PRO B CA 1
ATOM 6171 C C . PRO B 1 336 ? 8.29600 28.92700 -5.99600 1.000 36.96090 316 PRO B C 1
ATOM 6172 O O . PRO B 1 336 ? 8.49200 27.73900 -5.69800 1.000 31.82626 316 PRO B O 1
ATOM 6176 N N . SER B 1 337 ? 7.69400 29.79200 -5.16800 1.000 28.87777 317 SER B N 1
ATOM 6177 C CA . SER B 1 337 ? 6.86200 29.29000 -4.08200 1.000 31.00676 317 SER B CA 1
ATOM 6178 C C . SER B 1 337 ? 5.77200 28.42600 -4.68100 1.000 28.13167 317 SER B C 1
ATOM 6179 O O . SER B 1 337 ? 5.41400 28.59700 -5.84300 1.000 30.31559 317 SER B O 1
ATOM 6182 N N . GLU B 1 338 ? 5.23400 27.47100 -3.90200 1.000 29.00979 318 GLU B N 1
ATOM 6183 C CA . GLU B 1 338 ? 4.14100 26.66200 -4.44800 1.000 31.66826 318 GLU B CA 1
ATOM 6184 C C . GLU B 1 338 ? 2.90800 27.50100 -4.77000 1.000 30.70127 318 GLU B C 1
ATOM 6185 O O . GLU B 1 338 ? 2.07200 27.08600 -5.58500 1.000 27.71492 318 GLU B O 1
ATOM 6191 N N . TYR B 1 339 ? 2.72500 28.61300 -4.07100 1.000 31.40975 319 TYR B N 1
ATOM 6192 C CA . TYR B 1 339 ? 1.59400 29.49000 -4.36200 1.000 32.64877 319 TYR B CA 1
ATOM 6193 C C . TYR B 1 339 ? 1.82100 30.26300 -5.65900 1.000 31.98559 319 TYR B C 1
ATOM 6194 O O . TYR B 1 339 ? 0.93700 30.29900 -6.53100 1.000 33.99079 319 TYR B O 1
ATOM 6203 N N . GLU B 1 340 ? 3.01700 30.85300 -5.82500 1.000 28.97576 320 GLU B N 1
ATOM 6204 C CA . GLU B 1 340 ? 3.37300 31.39900 -7.13100 1.000 31.07335 320 GLU B CA 1
ATOM 6205 C C . GLU B 1 340 ? 3.11000 30.37600 -8.22600 1.000 35.67653 320 GLU B C 1
ATOM 6206 O O . GLU B 1 340 ? 2.55300 30.69800 -9.28600 1.000 33.02787 320 GLU B O 1
ATOM 6212 N N . TRP B 1 341 ? 3.43700 29.10000 -7.95000 1.000 30.42103 321 TRP B N 1
ATOM 6213 C CA . TRP B 1 341 ? 3.28400 28.08100 -8.96300 1.000 28.06531 321 TRP B CA 1
ATOM 6214 C C . TRP B 1 341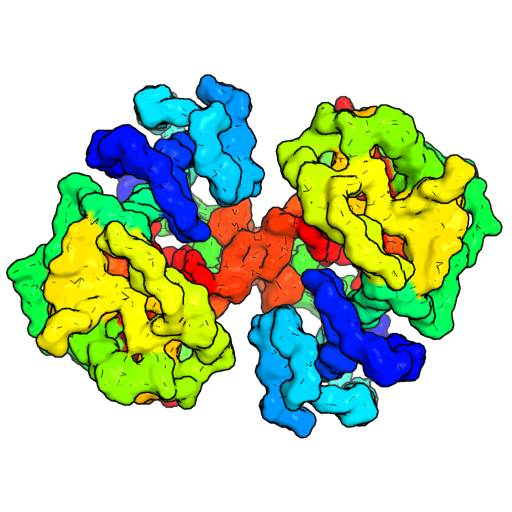 ? 1.81600 27.83800 -9.25700 1.000 31.36698 321 TRP B C 1
ATOM 6215 O O . TRP B 1 341 ? 1.41900 27.69700 -10.42000 1.000 32.23248 321 TRP B O 1
ATOM 6226 N N . GLU B 1 342 ? 0.98900 27.73700 -8.21300 1.000 29.29945 322 GLU B N 1
ATOM 6227 C CA . GLU B 1 342 ? -0.41200 27.42800 -8.47500 1.000 30.72066 322 GLU B CA 1
ATOM 6228 C C . GLU B 1 342 ? -1.09100 28.59200 -9.19100 1.000 34.77036 322 GLU B C 1
ATOM 6229 O O . GLU B 1 342 ? -1.99800 28.38400 -10.01100 1.000 33.00940 322 GLU B O 1
ATOM 6235 N N . VAL B 1 343 ? -0.64300 29.80000 -8.90300 1.000 30.76976 323 VAL B N 1
ATOM 6236 C CA . VAL B 1 343 ? -1.22900 30.96500 -9.56500 1.000 38.55083 323 VAL B CA 1
ATOM 6237 C C . VAL B 1 343 ? -0.82800 30.98000 -11.03000 1.000 37.65877 323 VAL B C 1
ATOM 6238 O O . VAL B 1 343 ? -1.68200 31.10200 -11.91300 1.000 39.08760 323 VAL B O 1
ATOM 6242 N N . ALA B 1 344 ? 0.46900 30.78600 -11.31200 1.000 34.05468 324 ALA B N 1
ATOM 6243 C CA . ALA B 1 344 ? 0.90500 30.72900 -12.70700 1.000 36.98481 324 ALA B CA 1
ATOM 6244 C C . ALA B 1 344 ? 0.22800 29.61400 -13.47600 1.000 35.18072 324 ALA B C 1
ATOM 6245 O O . ALA B 1 344 ? 0.04400 29.73200 -14.68400 1.000 45.92544 324 ALA B O 1
ATOM 6247 N N . ALA B 1 345 ? -0.14300 28.52500 -12.81600 1.000 36.85257 325 ALA B N 1
ATOM 6248 C CA . ALA B 1 345 ? -0.73400 27.40200 -13.52800 1.000 36.00178 325 ALA B CA 1
ATOM 6249 C C . ALA B 1 345 ? -2.22700 27.59000 -13.78800 1.000 41.02077 325 ALA B C 1
ATOM 6250 O O . ALA B 1 345 ? -2.74800 27.13000 -14.81600 1.000 41.62367 325 ALA B O 1
ATOM 6252 N N . LEU B 1 346 ? -2.95200 28.15600 -12.81900 1.000 40.45621 326 LEU B N 1
ATOM 6253 C CA . LEU B 1 346 ? -4.40900 28.17600 -12.85000 1.000 39.63319 326 LEU B CA 1
ATOM 6254 C C . LEU B 1 346 ? -5.01000 29.57700 -12.89200 1.000 41.86915 326 LEU B C 1
ATOM 6255 O O . LEU B 1 346 ? -6.12100 29.72900 -13.39000 1.000 42.30944 326 LEU B O 1
ATOM 6260 N N . ALA B 1 347 ? -4.31500 30.58800 -12.37100 1.000 40.80672 327 ALA B N 1
ATOM 6261 C CA . ALA B 1 347 ? -4.78300 31.97600 -12.41200 1.000 45.68972 327 ALA B CA 1
ATOM 6262 C C . ALA B 1 347 ? -6.18200 32.11500 -11.81300 1.000 47.73728 327 ALA B C 1
ATOM 6263 O O . ALA B 1 347 ? -7.03000 32.83900 -12.33400 1.000 47.48615 327 ALA B O 1
ATOM 6265 N N . ASN B 1 348 ? -6.44300 31.38500 -10.73800 1.000 43.73929 328 ASN B N 1
ATOM 6266 C CA . ASN B 1 348 ? -7.74400 31.43800 -10.09600 1.000 42.27039 328 ASN B CA 1
ATOM 6267 C C . ASN B 1 348 ? -7.79700 32.63400 -9.16700 1.000 44.37134 328 ASN B C 1
ATOM 6268 O O . ASN B 1 348 ? -6.79400 32.99700 -8.54600 1.000 42.70420 328 ASN B O 1
ATOM 6273 N N . LYS B 1 349 ? -8.96700 33.26700 -9.11000 1.000 47.93696 329 LYS B N 1
ATOM 6274 C CA . LYS B 1 349 ? -9.19400 34.46900 -8.32500 1.000 43.63534 329 LYS B CA 1
ATOM 6275 C C . LYS B 1 349 ? -10.49600 34.30600 -7.56000 1.000 45.39588 329 LYS B C 1
ATOM 6276 O O . LYS B 1 349 ? -11.43500 33.66000 -8.05100 1.000 44.41637 329 LYS B O 1
ATOM 6282 N N . PRO B 1 350 ? -10.57600 34.84500 -6.34200 1.000 47.95663 330 PRO B N 1
ATOM 6283 C CA . PRO B 1 350 ? -11.82100 34.70100 -5.56300 1.000 49.78977 330 PRO B CA 1
ATOM 6284 C C . PRO B 1 350 ? -12.92600 35.49800 -6.25300 1.000 51.46384 330 PRO B C 1
ATOM 6285 O O . PRO B 1 350 ? -12.69800 36.61900 -6.71400 1.000 50.59598 330 PRO B O 1
ATOM 6289 N N . GLY B 1 351 ? -14.09100 34.86600 -6.42500 1.000 54.02769 331 GLY B N 1
ATOM 6290 C CA . GLY B 1 351 ? -15.19100 35.44900 -7.16900 1.000 55.63026 331 GLY B CA 1
ATOM 6291 C C . GLY B 1 351 ? -15.22500 35.15600 -8.66700 1.000 65.41688 331 GLY B C 1
ATOM 6292 O O . GLY B 1 351 ? -16.30900 35.18500 -9.26400 1.000 65.92218 331 GLY B O 1
ATOM 6293 N N . GLU B 1 352 ? -14.08100 34.89500 -9.29800 1.000 58.68402 332 GLU B N 1
ATOM 6294 C CA . GLU B 1 352 ? -14.06100 34.54100 -10.71000 1.000 53.24220 332 GLU B CA 1
ATOM 6295 C C . GLU B 1 352 ? -14.27000 33.03500 -10.91200 1.000 56.54807 332 GLU B C 1
ATOM 6296 O O . GLU B 1 352 ? -14.38800 32.25000 -9.96100 1.000 59.21171 332 GLU B O 1
ATOM 6302 N N . GLU B 1 353 ? -14.37000 32.64200 -12.17900 1.000 54.94085 333 GLU B N 1
ATOM 6303 C CA . GLU B 1 353 ? -14.52700 31.22900 -12.49700 1.000 54.76604 333 GLU B CA 1
ATOM 6304 C C . GLU B 1 353 ? -13.22100 30.49200 -12.20200 1.000 52.68909 333 GLU B C 1
ATOM 6305 O O . GLU B 1 353 ? -12.12500 31.00800 -12.46900 1.000 52.33631 333 GLU B O 1
ATOM 6308 N N . ARG B 1 354 ? -13.35300 29.28200 -11.65000 1.000 49.90041 334 ARG B N 1
ATOM 6309 C CA . ARG B 1 354 ? -12.24000 28.48400 -11.14500 1.000 45.80449 334 ARG B CA 1
ATOM 6310 C C . ARG B 1 354 ? -11.90700 27.36300 -12.11700 1.000 45.87220 334 ARG B C 1
ATOM 6311 O O . ARG B 1 354 ? -12.80400 26.66800 -12.60800 1.000 49.60929 334 ARG B O 1
ATOM 6319 N N . ARG B 1 355 ? -10.61700 27.16600 -12.37700 1.000 44.26833 335 ARG B N 1
ATOM 6320 C CA . ARG B 1 355 ? -10.16900 25.99100 -13.12200 1.000 45.14968 335 ARG B CA 1
ATOM 6321 C C . ARG B 1 355 ? -9.26900 25.10900 -12.26000 1.000 39.81960 335 ARG B C 1
ATOM 6322 O O . ARG B 1 355 ? -8.50500 25.60300 -11.42000 1.000 40.34239 335 ARG B O 1
ATOM 6330 N N . ARG B 1 356 ? -9.37000 23.79800 -12.48800 1.000 43.24013 336 ARG B N 1
ATOM 6331 C CA . ARG B 1 356 ? -8.52900 22.79100 -11.85500 1.000 38.67554 336 ARG B CA 1
ATOM 6332 C C . ARG B 1 356 ? -7.34400 22.33300 -12.71800 1.000 43.22362 336 ARG B C 1
ATOM 6333 O O . ARG B 1 356 ? -6.42700 21.68100 -12.19200 1.000 41.24496 336 ARG B O 1
ATOM 6341 N N . TYR B 1 357 ? -7.34800 22.62000 -14.01800 1.000 40.88867 337 TYR B N 1
ATOM 6342 C CA . TYR B 1 357 ? -6.26200 22.34800 -14.94600 1.000 40.48475 337 TYR B CA 1
ATOM 6343 C C . TYR B 1 357 ? -5.83300 23.65700 -15.57400 1.000 42.14443 337 TYR B C 1
ATOM 6344 O O . TYR B 1 357 ? -6.61600 24.61000 -15.61400 1.000 43.09863 337 TYR B O 1
ATOM 6353 N N . PRO B 1 358 ? -4.59100 23.75800 -16.05000 1.000 45.20497 338 PRO B N 1
ATOM 6354 C CA . PRO B 1 358 ? -4.16800 25.01300 -16.70100 1.000 40.06008 338 PRO B CA 1
ATOM 6355 C C . PRO B 1 358 ? -5.04200 25.39500 -17.89400 1.000 45.52230 338 PRO B C 1
ATOM 6356 O O . PRO B 1 358 ? -5.18000 26.58700 -18.20000 1.000 44.29056 338 PRO B O 1
ATOM 6360 N N . TRP B 1 359 ? -5.65300 24.41400 -18.55700 1.000 47.69309 339 TRP B N 1
ATOM 6361 C CA . TRP B 1 359 ? -6.47000 24.63100 -19.73500 1.000 46.77774 339 TRP B CA 1
ATOM 6362 C C . TRP B 1 359 ? -7.96500 24.67900 -19.42700 1.000 50.08752 339 TRP B C 1
ATOM 6363 O O . TRP B 1 359 ? -8.74900 24.96000 -20.33600 1.000 47.11281 339 TRP B O 1
ATOM 6374 N N . GLY B 1 360 ? -8.38400 24.39100 -18.20300 1.000 46.83713 340 GLY B N 1
ATOM 6375 C CA . GLY B 1 360 ? -9.77600 24.46300 -17.88000 1.000 39.75329 340 GLY B CA 1
ATOM 6376 C C . GLY B 1 360 ? -10.15300 23.41800 -16.84900 1.000 46.81683 340 GLY B C 1
ATOM 6377 O O . GLY B 1 360 ? -9.46200 23.23600 -15.84400 1.000 46.52730 340 GLY B O 1
ATOM 6378 N N . ASN B 1 361 ? -11.27400 22.73500 -17.10900 1.000 46.47039 341 ASN B N 1
ATOM 6379 C CA . ASN B 1 361 ? -11.84800 21.85400 -16.12100 1.000 42.84628 341 ASN B CA 1
ATOM 6380 C C . ASN B 1 361 ? -12.13300 20.45100 -16.61600 1.000 40.69002 341 ASN B C 1
ATOM 6381 O O . ASN B 1 361 ? -12.55300 19.60800 -15.80800 1.000 45.49800 341 ASN B O 1
ATOM 6386 N N . GLU B 1 362 ? -11.88300 20.14700 -17.88200 1.000 47.79390 342 GLU B N 1
ATOM 6387 C CA . GLU B 1 362 ? -12.06900 18.78700 -18.38300 1.000 47.62543 342 GLU B CA 1
ATOM 6388 C C . GLU B 1 362 ? -10.71800 18.15800 -18.71600 1.000 45.55183 342 GLU B C 1
ATOM 6389 O O . GLU B 1 362 ? -9.88500 18.77200 -19.39400 1.000 46.58111 342 GLU B O 1
ATOM 6391 N N . MET B 1 363 ? -10.51600 16.92900 -18.24400 1.000 43.66348 343 MET B N 1
ATOM 6392 C CA . MET B 1 363 ? -9.25100 16.21700 -18.41700 1.000 47.38757 343 MET B CA 1
ATOM 6393 C C . MET B 1 363 ? -9.16500 15.64700 -19.82300 1.000 50.44560 343 MET B C 1
ATOM 6394 O O . MET B 1 363 ? -9.99000 14.81000 -20.20500 1.000 51.82356 343 MET B O 1
ATOM 6399 N N . ASP B 1 364 ? -8.13700 16.03700 -20.56000 1.000 46.73854 344 ASP B N 1
ATOM 6400 C CA . ASP B 1 364 ? -7.78300 15.36300 -21.81100 1.000 50.47980 344 ASP B CA 1
ATOM 6401 C C . ASP B 1 364 ? -6.36800 14.78700 -21.71900 1.000 43.40845 344 ASP B C 1
ATOM 6402 O O . ASP B 1 364 ? -5.39400 15.55700 -21.82200 1.000 45.81106 344 ASP B O 1
ATOM 6407 N N . PRO B 1 365 ? -6.19600 13.46300 -21.57200 1.000 47.15830 345 PRO B N 1
ATOM 6408 C CA . PRO B 1 365 ? -4.84000 12.90400 -21.40900 1.000 45.37008 345 PRO B CA 1
ATOM 6409 C C . PRO B 1 365 ? -3.88100 13.26700 -22.51900 1.000 49.82346 345 PRO B C 1
ATOM 6410 O O . PRO B 1 365 ? -2.66400 13.13500 -22.33200 1.000 49.08000 345 PRO B O 1
ATOM 6414 N N . ALA B 1 366 ? -4.37800 13.72200 -23.66600 1.000 48.50916 346 ALA B N 1
ATOM 6415 C CA . ALA B 1 366 ? -3.49600 14.07400 -24.75700 1.000 44.64792 346 ALA B CA 1
ATOM 6416 C C . ALA B 1 366 ? -2.90100 15.45100 -24.58800 1.000 47.64539 346 ALA B C 1
ATOM 6417 O O . ALA B 1 366 ? -2.01500 15.82100 -25.37100 1.000 46.89406 346 ALA B O 1
ATOM 6419 N N . LYS B 1 367 ? -3.34200 16.21100 -23.57800 1.000 47.87997 347 LYS B N 1
ATOM 6420 C CA . LYS B 1 367 ? -2.81500 17.55000 -23.36000 1.000 45.03044 347 LYS B CA 1
ATOM 6421 C C . LYS B 1 367 ? -1.62200 17.57900 -22.42000 1.000 44.92582 347 LYS B C 1
ATOM 6422 O O . LYS B 1 367 ? -1.12000 18.66900 -22.11400 1.000 44.73095 347 LYS B O 1
ATOM 6424 N N . LEU B 1 368 ? -1.12600 16.42100 -21.98600 1.000 46.34076 348 LEU B N 1
ATOM 6425 C CA . LEU B 1 368 ? -0.05100 16.42800 -21.00500 1.000 45.13780 348 LEU B CA 1
ATOM 6426 C C . LEU B 1 368 ? 0.63700 15.07300 -21.01200 1.000 42.00405 348 LEU B C 1
ATOM 6427 O O . LEU B 1 368 ? 0.04000 14.05700 -21.38500 1.000 43.00258 348 LEU B O 1
ATOM 6432 N N . ASP B 1 369 ? 1.90300 15.07400 -20.59600 1.000 38.85462 349 ASP B N 1
ATOM 6433 C CA . ASP B 1 369 ? 2.66900 13.83200 -20.50200 1.000 38.58223 349 ASP B CA 1
ATOM 6434 C C . ASP B 1 369 ? 2.44200 13.18800 -19.13200 1.000 39.01833 349 ASP B C 1
ATOM 6435 O O . ASP B 1 369 ? 3.20200 13.39700 -18.17900 1.000 38.15622 349 ASP B O 1
ATOM 6440 N N . MET B 1 370 ? 1.39100 12.38700 -19.03000 1.000 37.29331 350 MET B N 1
ATOM 6441 C CA . MET B 1 370 ? 1.20500 11.54900 -17.86300 1.000 37.73161 350 MET B CA 1
ATOM 6442 C C . MET B 1 370 ? 0.86800 10.14500 -18.35100 1.000 35.81762 350 MET B C 1
ATOM 6443 O O . MET B 1 370 ? 1.10400 9.79400 -19.51200 1.000 43.04850 350 MET B O 1
ATOM 6448 N N . ASP B 1 371 ? 0.33400 9.33700 -17.44100 1.000 34.65920 351 ASP B N 1
ATOM 6449 C CA . ASP B 1 371 ? -0.16700 8.00100 -17.72000 1.000 40.17804 351 ASP B CA 1
ATOM 6450 C C . ASP B 1 371 ? 0.92400 7.04700 -18.19900 1.000 42.91784 351 ASP B C 1
ATOM 6451 O O . ASP B 1 371 ? 0.65800 6.11600 -18.97300 1.000 43.49306 351 ASP B O 1
ATOM 6456 N N . GLN B 1 372 ? 2.14200 7.23100 -17.68500 1.000 40.64043 352 GLN B N 1
ATOM 6457 C CA . GLN B 1 372 ? 3.18700 6.21800 -17.80400 1.000 39.44187 352 GLN B CA 1
ATOM 6458 C C . GLN B 1 372 ? 3.46200 5.88400 -19.27100 1.000 42.93745 352 GLN B C 1
ATOM 6459 O O . GLN B 1 372 ? 3.50500 4.72400 -19.67600 1.000 44.82124 352 GLN B O 1
ATOM 6465 N N . ARG B 1 373 ? 3.64300 6.92600 -20.07500 1.000 46.21183 353 ARG B N 1
ATOM 6466 C CA . ARG B 1 373 ? 3.79000 6.73900 -21.50800 1.000 43.49931 353 ARG B CA 1
ATOM 6467 C C . ARG B 1 373 ? 5.11800 7.30000 -21.98900 1.000 45.42882 353 ARG B C 1
ATOM 6468 O O . ARG B 1 373 ? 6.09700 6.54600 -22.10400 1.000 43.70575 353 ARG B O 1
ATOM 6476 N N . TYR B 1 374 ? 5.16700 8.61200 -22.27500 1.000 37.46482 354 TYR B N 1
ATOM 6477 C CA . TYR B 1 374 ? 6.40800 9.19200 -22.78000 1.000 39.90279 354 TYR B CA 1
ATOM 6478 C C . TYR B 1 374 ? 7.49700 9.32700 -21.72500 1.000 39.72410 354 TYR B C 1
ATOM 6479 O O . TYR B 1 374 ? 8.65800 9.53700 -22.09600 1.000 38.89977 354 TYR B O 1
ATOM 6488 N N . MET B 1 375 ? 7.15400 9.22800 -20.43500 1.000 38.30129 355 MET B N 1
ATOM 6489 C CA . MET B 1 375 ? 8.12900 9.20000 -19.33800 1.000 37.08926 355 MET B CA 1
ATOM 6490 C C . MET B 1 375 ? 9.11600 10.35600 -19.41000 1.000 36.72069 355 MET B C 1
ATOM 6491 O O . MET B 1 375 ? 10.32100 10.18800 -19.21400 1.000 37.88510 355 MET B O 1
ATOM 6496 N N . GLY B 1 376 ? 8.60200 11.54600 -19.69500 1.000 35.05814 356 GLY B N 1
ATOM 6497 C CA . GLY B 1 376 ? 9.36400 12.77200 -19.59200 1.000 37.10021 356 GLY B CA 1
ATOM 6498 C C . GLY B 1 376 ? 10.28000 13.08200 -20.75200 1.000 36.09496 356 GLY B C 1
ATOM 6499 O O . GLY B 1 376 ? 11.01600 14.08900 -20.69700 1.000 34.94964 356 GLY B O 1
ATOM 6500 N N . ARG B 1 377 ? 10.31800 12.23600 -21.77700 1.000 37.51610 357 ARG B N 1
ATOM 6501 C CA . ARG B 1 377 ? 11.14900 12.54400 -22.94800 1.000 41.54170 357 ARG B CA 1
ATOM 6502 C C . ARG B 1 377 ? 10.26100 13.25800 -23.97400 1.000 40.65472 357 ARG B C 1
ATOM 6503 O O . ARG B 1 377 ? 9.79500 12.69400 -24.96400 1.000 40.71005 357 ARG B O 1
ATOM 6511 N N . VAL B 1 378 ? 9.95400 14.51200 -23.64700 1.000 41.41237 358 VAL B N 1
ATOM 6512 C CA . VAL B 1 378 ? 9.12100 15.38300 -24.48400 1.000 41.68308 358 VAL B CA 1
ATOM 6513 C C . VAL B 1 378 ? 9.81700 16.73300 -24.57900 1.000 39.83055 358 VAL B C 1
ATOM 6514 O O . VAL B 1 378 ? 10.51900 17.13600 -23.64600 1.000 40.45094 358 VAL B O 1
ATOM 6518 N N . PRO B 1 379 ? 9.72600 17.44400 -25.68800 1.000 43.98518 359 PRO B N 1
ATOM 6519 C CA . PRO B 1 379 ? 10.33700 18.77400 -25.71100 1.000 45.61530 359 PRO B CA 1
ATOM 6520 C C . PRO B 1 379 ? 9.60300 19.67500 -24.71700 1.000 38.46251 359 PRO B C 1
ATOM 6521 O O . PRO B 1 379 ? 8.40900 19.50200 -24.46000 1.000 40.13732 359 PRO B O 1
ATOM 6525 N N . VAL B 1 380 ? 10.35200 20.59100 -24.09000 1.000 37.67247 360 VAL B N 1
ATOM 6526 C CA . VAL B 1 380 ? 9.77400 21.41900 -23.03200 1.000 43.62765 360 VAL B CA 1
ATOM 6527 C C . VAL B 1 380 ? 8.77300 22.45000 -23.55600 1.000 48.14957 360 VAL B C 1
ATOM 6528 O O . VAL B 1 380 ? 8.06400 23.06800 -22.75600 1.000 45.58845 360 VAL B O 1
ATOM 6532 N N . THR B 1 381 ? 8.68500 22.65400 -24.87200 1.000 46.35052 361 THR B N 1
ATOM 6533 C CA . THR B 1 381 ? 7.65900 23.51500 -25.45400 1.000 48.15954 361 THR B CA 1
ATOM 6534 C C . THR B 1 381 ? 6.47400 22.72300 -26.01600 1.000 44.46451 361 THR B C 1
ATOM 6535 O O . THR B 1 381 ? 5.58400 23.31500 -26.62400 1.000 47.11197 361 THR B O 1
ATOM 6539 N N . ALA B 1 382 ? 6.42400 21.41200 -25.81200 1.000 37.96890 362 ALA B N 1
ATOM 6540 C CA . ALA B 1 382 ? 5.33200 20.63600 -26.36600 1.000 35.67248 362 ALA B CA 1
ATOM 6541 C C . ALA B 1 382 ? 4.07200 20.82600 -25.53600 1.000 36.93216 362 ALA B C 1
ATOM 6542 O O . ALA B 1 382 ? 4.06700 21.54300 -24.53700 1.000 42.65664 362 ALA B O 1
ATOM 6544 N N . PHE B 1 383 ? 2.99700 20.15800 -25.94600 1.000 37.57676 363 PHE B N 1
ATOM 6545 C CA . PHE B 1 383 ? 1.67000 20.30900 -25.35900 1.000 43.13822 363 PHE B CA 1
ATOM 6546 C C . PHE B 1 383 ? 1.14000 21.74500 -25.26100 1.000 46.21394 363 PHE B C 1
ATOM 6547 O O . PHE B 1 383 ? 0.67800 22.16900 -24.20500 1.000 46.36779 363 PHE B O 1
ATOM 6555 N N . PRO B 1 384 ? 1.13900 22.49600 -26.36500 1.000 51.00045 364 PRO B N 1
ATOM 6556 C CA . PRO B 1 384 ? 0.58100 23.86300 -26.29700 1.000 48.00471 364 PRO B CA 1
ATOM 6557 C C . PRO B 1 384 ? -0.90100 23.87600 -25.89200 1.000 43.79955 364 PRO B C 1
ATOM 6558 O O . PRO B 1 384 ? -1.36000 24.87000 -25.31600 1.000 46.63149 364 PRO B O 1
ATOM 6562 N N . ALA B 1 385 ? -1.64800 22.78400 -26.11200 1.000 43.77563 365 ALA B N 1
ATOM 6563 C CA . ALA B 1 385 ? -3.03700 22.73800 -25.64500 1.000 44.58091 365 ALA B CA 1
ATOM 6564 C C . ALA B 1 385 ? -3.16300 22.66700 -24.13000 1.000 50.64296 365 ALA B C 1
ATOM 6565 O O . ALA B 1 385 ? -4.25700 22.90500 -23.61100 1.000 49.33173 365 ALA B O 1
ATOM 6567 N N . GLY B 1 386 ? -2.10600 22.26500 -23.41600 1.000 48.24530 366 GLY B N 1
ATOM 6568 C CA . GLY B 1 386 ? -2.15800 22.22200 -21.97400 1.000 45.69568 366 GLY B CA 1
ATOM 6569 C C . GLY B 1 386 ? -1.63800 23.47700 -21.32300 1.000 46.23713 366 GLY B C 1
ATOM 6570 O O . GLY B 1 386 ? -1.46900 23.48600 -20.10200 1.000 47.59731 366 GLY B O 1
ATOM 6571 N N . GLU B 1 387 ? -1.36400 24.52400 -22.10000 1.000 37.12044 367 GLU B N 1
ATOM 6572 C CA . GLU B 1 387 ? -0.83100 25.79300 -21.61900 1.000 41.38329 367 GLU B CA 1
ATOM 6573 C C . GLU B 1 387 ? -1.62700 26.40300 -20.44800 1.000 39.99492 367 GLU B C 1
ATOM 6574 O O . GLU B 1 387 ? -2.82200 26.15500 -20.29200 1.000 42.58295 367 GLU B O 1
ATOM 6580 N N . SER B 1 388 ? -0.96500 27.26500 -19.68800 1.000 38.40442 368 SER B N 1
ATOM 6581 C CA . SER B 1 388 ? -1.62200 27.96700 -18.56600 1.000 39.26285 368 SER B CA 1
ATOM 6582 C C . SER B 1 388 ? -2.20000 29.28700 -19.06100 1.000 47.09892 368 SER B C 1
ATOM 6583 O O . SER B 1 388 ? -1.75900 29.76300 -20.11100 1.000 43.32984 368 SER B O 1
ATOM 6586 N N . PRO B 1 389 ? -3.12500 29.92100 -18.31500 1.000 47.78603 369 PRO B N 1
ATOM 6587 C CA . PRO B 1 389 ? -3.60400 31.24600 -18.68200 1.000 42.96112 369 PRO B CA 1
ATOM 6588 C C . PRO B 1 389 ? -2.47200 32.25100 -18.93300 1.000 45.12004 369 PRO B C 1
ATOM 6589 O O . PRO B 1 389 ? -2.71500 33.21000 -19.61200 1.000 56.53052 369 PRO B O 1
ATOM 6593 N N . PHE B 1 390 ? -1.27600 32.00800 -18.39500 1.000 45.09017 370 PHE B N 1
ATOM 6594 C CA . PHE B 1 390 ? -0.13900 32.95100 -18.55300 1.000 39.65591 370 PHE B CA 1
ATOM 6595 C C . PHE B 1 390 ? 0.84100 32.44100 -19.61200 1.000 39.89594 370 PHE B C 1
ATOM 6596 O O . PHE B 1 390 ? 1.86900 33.07900 -19.81800 1.000 43.14487 370 PHE B O 1
ATOM 6604 N N . GLY B 1 391 ? 0.52300 31.32000 -20.25200 1.000 42.84184 371 GLY B N 1
ATOM 6605 C CA . GLY B 1 391 ? 1.37500 30.77300 -21.32500 1.000 47.63153 371 GLY B CA 1
ATOM 6606 C C . GLY B 1 391 ? 2.37700 29.72300 -20.86400 1.000 46.92895 371 GLY B C 1
ATOM 6607 O O . GLY B 1 391 ? 3.20400 29.32200 -21.68900 1.000 44.67117 371 GLY B O 1
ATOM 6608 N N . CYS B 1 392 ? 2.29800 29.28100 -19.61000 1.000 45.91451 372 CYS B N 1
ATOM 6609 C CA . CYS B 1 392 ? 3.27400 28.30900 -19.05300 1.000 40.59273 372 CYS B CA 1
ATOM 6610 C C . CYS B 1 392 ? 2.96300 26.91900 -19.61400 1.000 41.07862 372 CYS B C 1
ATOM 6611 O O . CYS B 1 392 ? 1.79800 26.52700 -19.57700 1.000 42.45791 372 CYS B O 1
ATOM 6614 N N . ARG B 1 393 ? 3.97900 26.22600 -20.13000 1.000 42.25207 373 ARG B N 1
ATOM 6615 C CA . ARG B 1 393 ? 3.79000 24.91000 -20.74800 1.000 46.23135 373 ARG B CA 1
ATOM 6616 C C . ARG B 1 393 ? 4.10900 23.76600 -19.77800 1.000 42.72851 373 ARG B C 1
ATOM 6617 O O . ARG B 1 393 ? 5.09700 23.81300 -19.03300 1.000 38.93564 373 ARG B O 1
ATOM 6625 N N . GLN B 1 394 ? 3.24000 22.75100 -19.79200 1.000 40.97181 374 GLN B N 1
ATOM 6626 C CA . GLN B 1 394 ? 3.42300 21.51300 -19.03900 1.000 43.89050 374 GLN B CA 1
ATOM 6627 C C . GLN B 1 394 ? 3.52900 21.76500 -17.52800 1.000 47.28191 374 GLN B C 1
ATOM 6628 O O . GLN B 1 394 ? 4.30500 21.10600 -16.81600 1.000 39.49860 374 GLN B O 1
ATOM 6634 N N . MET B 1 395 ? 2.74800 22.73000 -17.01300 1.000 39.11366 375 MET B N 1
ATOM 6635 C CA . MET B 1 395 ? 2.62500 22.82200 -15.55900 1.000 35.90975 375 MET B CA 1
ATOM 6636 C C . MET B 1 395 ? 2.07100 21.52300 -15.01200 1.000 36.07599 375 MET B C 1
ATOM 6637 O O . MET B 1 395 ? 2.52600 21.03000 -13.96900 1.000 36.28196 375 MET B O 1
ATOM 6642 N N . LEU B 1 396 ? 1.14400 20.91200 -15.73600 1.000 37.04019 376 LEU B N 1
ATOM 6643 C CA . LEU B 1 396 ? 0.64700 19.58800 -15.38300 1.000 34.74707 376 LEU B CA 1
ATOM 6644 C C . LEU B 1 396 ? 1.33000 18.54900 -16.26900 1.000 36.02476 376 LEU B C 1
ATOM 6645 O O . LEU B 1 396 ? 1.52500 18.79400 -17.45700 1.000 39.71658 376 LEU B O 1
ATOM 6650 N N . GLY B 1 397 ? 1.77400 17.41500 -15.66800 1.000 34.26347 377 GLY B N 1
ATOM 6651 C CA . GLY B 1 397 ? 2.47400 16.36600 -16.40300 1.000 31.50358 377 GLY B CA 1
ATOM 6652 C C . GLY B 1 397 ? 3.97800 16.58300 -16.60900 1.000 33.13098 377 GLY B C 1
ATOM 6653 O O . GLY B 1 397 ? 4.58900 17.58500 -16.22200 1.000 31.56205 377 GLY B O 1
ATOM 6654 N N . THR B 1 398 ? 4.58300 15.58400 -17.26100 1.000 37.05362 378 THR B N 1
ATOM 6655 C CA . THR B 1 398 ? 6.01500 15.55000 -17.54900 1.000 34.00952 378 THR B CA 1
ATOM 6656 C C . THR B 1 398 ? 6.87500 15.34000 -16.30400 1.000 37.15405 378 THR B C 1
ATOM 6657 O O . THR B 1 398 ? 7.55700 14.31200 -16.21500 1.000 35.08389 378 THR B O 1
ATOM 6661 N N . VAL B 1 399 ? 6.84500 16.27300 -15.33300 1.000 33.24364 379 VAL B N 1
ATOM 6662 C CA . VAL B 1 399 ? 7.63300 16.14200 -14.10800 1.000 31.61119 379 VAL B CA 1
ATOM 6663 C C . VAL B 1 399 ? 6.90500 16.83600 -12.96300 1.000 33.60937 379 VAL B C 1
ATOM 6664 O O . VAL B 1 399 ? 6.28000 17.88300 -13.14300 1.000 34.07492 379 VAL B O 1
ATOM 6668 N N . TRP B 1 400 ? 7.03900 16.26300 -11.76800 1.000 32.29247 380 TRP B N 1
ATOM 6669 C CA . TRP B 1 400 ? 6.70000 16.95500 -10.54000 1.000 30.12100 380 TRP B CA 1
ATOM 6670 C C . TRP B 1 400 ? 7.69200 18.08000 -10.36300 1.000 28.26969 380 TRP B C 1
ATOM 6671 O O . TRP B 1 400 ? 8.88900 17.86800 -10.53600 1.000 30.83673 380 TRP B O 1
ATOM 6682 N N . GLU B 1 401 ? 7.24700 19.28700 -10.02000 1.000 23.78598 381 GLU B N 1
ATOM 6683 C CA . GLU B 1 401 ? 8.19900 20.39200 -10.00300 1.000 26.15916 381 GLU B CA 1
ATOM 6684 C C . GLU B 1 401 ? 8.49600 20.83000 -8.57800 1.000 28.49232 381 GLU B C 1
ATOM 6685 O O . GLU B 1 401 ? 7.57500 21.09200 -7.80900 1.000 27.76356 381 GLU B O 1
ATOM 6691 N N . TRP B 1 402 ? 9.77800 20.91800 -8.23900 1.000 27.55595 382 TRP B N 1
ATOM 6692 C CA . TRP B 1 402 ? 10.17000 21.43400 -6.94000 1.000 27.84118 382 TRP B CA 1
ATOM 6693 C C . TRP B 1 402 ? 9.67300 22.86800 -6.80300 1.000 31.94659 382 TRP B C 1
ATOM 6694 O O . TRP B 1 402 ? 9.77100 23.66000 -7.74100 1.000 25.63995 382 TRP B O 1
ATOM 6705 N N . THR B 1 403 ? 9.13200 23.18600 -5.64400 1.000 27.13091 383 THR B N 1
ATOM 6706 C CA . THR B 1 403 ? 8.88600 24.55400 -5.21000 1.000 28.08738 383 THR B CA 1
ATOM 6707 C C . THR B 1 403 ? 9.79800 24.83400 -4.03500 1.000 31.37921 383 THR B C 1
ATOM 6708 O O . THR B 1 403 ? 10.38900 23.92000 -3.46400 1.000 29.51141 383 THR B O 1
ATOM 6712 N N . GLY B 1 404 ? 9.89200 26.11600 -3.65900 1.000 30.34497 384 GLY B N 1
ATOM 6713 C CA . GLY B 1 404 ? 10.67800 26.50700 -2.51100 1.000 29.10452 384 GLY B CA 1
ATOM 6714 C C . GLY B 1 404 ? 10.07800 26.18700 -1.16200 1.000 29.13120 384 GLY B C 1
ATOM 6715 O O . GLY B 1 404 ? 10.78400 26.31300 -0.17400 1.000 34.08911 384 GLY B O 1
ATOM 6716 N N . ASN B 1 405 ? 8.83400 25.73300 -1.07700 1.000 24.57126 385 ASN B N 1
ATOM 6717 C CA . ASN B 1 405 ? 8.16900 25.57200 0.21100 1.000 29.60409 385 ASN B CA 1
ATOM 6718 C C . ASN B 1 405 ? 8.38900 24.20400 0.84200 1.000 29.50050 385 ASN B C 1
ATOM 6719 O O . ASN B 1 405 ? 8.33800 23.17500 0.14900 1.000 24.22740 385 ASN B O 1
ATOM 6724 N N . GLN B 1 406 ? 8.54200 24.19100 2.17000 1.000 29.11189 386 GLN B N 1
ATOM 6725 C CA . GLN B 1 406 ? 8.29800 22.96500 2.92700 1.000 27.48410 386 GLN B CA 1
ATOM 6726 C C . GLN B 1 406 ? 6.82900 22.58600 2.81900 1.000 32.68273 386 GLN B C 1
ATOM 6727 O O . GLN B 1 406 ? 5.95600 23.44700 2.83200 1.000 28.49791 386 GLN B O 1
ATOM 6733 N N . PHE B 1 407 ? 6.55400 21.28800 2.70900 1.000 27.59483 387 PHE B N 1
ATOM 6734 C CA . PHE B 1 407 ? 5.18900 20.79700 2.63700 1.000 26.51427 387 PHE B CA 1
ATOM 6735 C C . PHE B 1 407 ? 4.53200 20.96200 4.01800 1.000 28.26063 387 PHE B C 1
ATOM 6736 O O . PHE B 1 407 ? 5.01600 20.39500 5.00800 1.000 23.70079 387 PHE B O 1
ATOM 6744 N N . MET B 1 408 ? 3.42900 21.72500 4.09700 1.000 28.34731 388 MET B N 1
ATOM 6745 C CA . MET B 1 408 ? 2.81700 22.14700 5.36700 1.000 24.45405 388 MET B CA 1
ATOM 6746 C C . MET B 1 408 ? 1.29600 22.17800 5.24900 1.000 25.16913 388 MET B C 1
ATOM 6747 O O . MET B 1 408 ? 0.76100 22.46000 4.17000 1.000 27.50554 388 MET B O 1
ATOM 6752 N N . PRO B 1 409 ? 0.57400 21.90000 6.33400 1.000 25.09986 389 PRO B N 1
ATOM 6753 C CA . PRO B 1 409 ? -0.88600 22.01400 6.28500 1.000 26.06307 389 PRO B CA 1
ATOM 6754 C C . PRO B 1 409 ? -1.30500 23.46700 6.08300 1.000 25.93487 389 PRO B C 1
ATOM 6755 O O . PRO B 1 409 ? -0.73400 24.38000 6.68100 1.000 24.12777 389 PRO B O 1
ATOM 6759 N N . TYR B 1 410 ? -2.27300 23.68100 5.19600 1.000 27.62060 390 TYR B N 1
ATOM 6760 C CA . TYR B 1 410 ? -2.93300 24.98600 5.14800 1.000 25.67358 390 TYR B CA 1
ATOM 6761 C C . TYR B 1 410 ? -3.63000 25.24400 6.47000 1.000 27.72641 390 TYR B C 1
ATOM 6762 O O . TYR B 1 410 ? -4.07900 24.30400 7.13700 1.000 22.11751 390 TYR B O 1
ATOM 6771 N N . ASP B 1 411 ? -3.72500 26.52900 6.85400 1.000 28.60054 391 ASP B N 1
ATOM 6772 C CA . ASP B 1 411 ? -4.48600 26.88900 8.04600 1.000 25.84986 391 ASP B CA 1
ATOM 6773 C C . ASP B 1 411 ? -5.90600 26.34000 7.93000 1.000 29.25462 391 ASP B C 1
ATOM 6774 O O . ASP B 1 411 ? -6.57400 26.50600 6.90200 1.000 30.01903 391 ASP B O 1
ATOM 6779 N N . GLY B 1 412 ? -6.35400 25.65800 8.98600 1.000 25.07003 392 GLY B N 1
ATOM 6780 C CA . GLY B 1 412 ? -7.64500 25.02800 9.02500 1.000 23.15479 392 GLY B CA 1
ATOM 6781 C C . GLY B 1 412 ? -7.62000 23.55600 8.62700 1.000 24.60732 392 GLY B C 1
ATOM 6782 O O . GLY B 1 412 ? -8.67300 22.93500 8.58100 1.000 28.55545 392 GLY B O 1
ATOM 6783 N N . PHE B 1 413 ? -6.45400 23.00100 8.31200 1.000 26.49621 393 PHE B N 1
ATOM 6784 C CA . PHE B 1 413 ? -6.32800 21.59100 7.90000 1.000 24.98672 393 PHE B CA 1
ATOM 6785 C C . PHE B 1 413 ? -7.10500 20.62800 8.79900 1.000 28.84738 393 PHE B C 1
ATOM 6786 O O . PHE B 1 413 ? -7.10200 20.75600 10.03100 1.000 28.71267 393 PHE B O 1
ATOM 6794 N N . SER B 1 414 ? -7.72400 19.61500 8.16500 1.000 28.19556 394 SER B N 1
ATOM 6795 C CA . SER B 1 414 ? -8.31900 18.46000 8.81800 1.000 26.95003 394 SER B CA 1
ATOM 6796 C C . SER B 1 414 ? -7.87300 17.19800 8.08600 1.000 29.44557 394 SER B C 1
ATOM 6797 O O . SER B 1 414 ? -7.94200 17.14900 6.84900 1.000 29.30086 394 SER B O 1
ATOM 6800 N N . VAL B 1 415 ? -7.50900 16.14600 8.83100 1.000 29.05346 395 VAL B N 1
ATOM 6801 C CA . VAL B 1 415 ? -7.05100 14.91900 8.15500 1.000 26.79038 395 VAL B CA 1
ATOM 6802 C C . VAL B 1 415 ? -8.20500 14.26300 7.40300 1.000 31.42749 395 VAL B C 1
ATOM 6803 O O . VAL B 1 415 ? -9.34900 14.26400 7.86300 1.000 34.21113 395 VAL B O 1
ATOM 6807 N N . ASP B 1 416 ? -7.89200 13.60000 6.28700 1.000 31.33518 396 ASP B N 1
ATOM 6808 C CA . ASP B 1 416 ? -8.88600 12.73600 5.65600 1.000 31.24075 396 ASP B CA 1
ATOM 6809 C C . ASP B 1 416 ? -9.22100 11.50400 6.51300 1.000 33.17525 396 ASP B C 1
ATOM 6810 O O . ASP B 1 416 ? -8.55600 11.19100 7.50500 1.000 32.89505 396 ASP B O 1
ATOM 6815 N N . MET B 1 417 ? -10.26300 10.76600 6.07800 1.000 31.18524 397 MET B N 1
ATOM 6816 C CA . MET B 1 417 ? -10.66600 9.55300 6.78300 1.000 31.55204 397 MET B CA 1
ATOM 6817 C C . MET B 1 417 ? -9.50000 8.56300 6.85700 1.000 31.35366 397 MET B C 1
ATOM 6818 O O . MET B 1 417 ? -9.38700 7.79800 7.81500 1.000 32.68868 397 MET B O 1
ATOM 6823 N N . TYR B 1 418 ? -8.65600 8.52500 5.82100 1.000 29.42250 398 TYR B N 1
ATOM 6824 C CA . TYR B 1 418 ? -7.34300 7.90000 5.83100 1.000 31.77719 398 TYR B CA 1
ATOM 6825 C C . TYR B 1 418 ? -6.38400 8.98200 6.32200 1.000 32.53674 398 TYR B C 1
ATOM 6826 O O . TYR B 1 418 ? -6.02400 9.87300 5.54600 1.000 31.84409 398 TYR B O 1
ATOM 6835 N N . PRO B 1 419 ? -5.99300 8.98200 7.60300 1.000 34.52326 399 PRO B N 1
ATOM 6836 C CA . PRO B 1 419 ? -5.40100 10.19600 8.17500 1.000 30.65349 399 PRO B CA 1
ATOM 6837 C C . PRO B 1 419 ? -3.91900 10.34000 7.89200 1.000 34.05059 399 PRO B C 1
ATOM 6838 O O . PRO B 1 419 ? -3.33700 11.37200 8.25800 1.000 28.37753 399 PRO B O 1
ATOM 6842 N N . PHE B 1 420 ? -3.29300 9.33400 7.26600 1.000 31.88702 400 PHE B N 1
ATOM 6843 C CA . PHE B 1 420 ? -1.85600 9.32400 7.03200 1.000 30.68598 400 PHE B CA 1
ATOM 6844 C C . PHE B 1 420 ? -1.50300 9.76500 5.63000 1.000 30.69022 400 PHE B C 1
ATOM 6845 O O . PHE B 1 420 ? -0.33100 9.68600 5.23700 1.000 28.04253 400 PHE B O 1
ATOM 6853 N N . MET B 1 421 ? -2.48600 10.28000 4.88400 1.000 32.47473 401 MET B N 1
ATOM 6854 C CA . MET B 1 421 ? -2.20100 10.80200 3.55300 1.000 34.04785 401 MET B CA 1
ATOM 6855 C C . MET B 1 421 ? -1.07600 11.83900 3.56800 1.000 31.30154 401 MET B C 1
ATOM 6856 O O . MET B 1 421 ? -0.24800 11.86800 2.65100 1.000 31.46607 401 MET B O 1
ATOM 6861 N N . SER B 1 422 ? -1.04700 12.73400 4.57900 1.000 26.44614 402 SER B N 1
ATOM 6862 C CA . SER B 1 422 ? -0.10700 13.84900 4.56200 1.000 24.08383 402 SER B CA 1
ATOM 6863 C C . SER B 1 422 ? 0.70400 14.01800 5.83400 1.000 23.32480 402 SER B C 1
ATOM 6864 O O . SER B 1 422 ? 1.77200 14.62800 5.76100 1.000 25.21409 402 SER B O 1
ATOM 6867 N N . THR B 1 423 ? 0.22900 13.52400 6.98700 1.000 23.88456 403 THR B N 1
ATOM 6868 C CA . THR B 1 423 ? 0.76100 13.89000 8.30500 1.000 27.36927 403 THR B CA 1
ATOM 6869 C C . THR B 1 423 ? 2.16100 13.35100 8.59400 1.000 30.64108 403 THR B C 1
ATOM 6870 O O . THR B 1 423 ? 2.79800 13.83700 9.53700 1.000 27.37258 403 THR B O 1
ATOM 6874 N N . LEU B 1 424 ? 2.65600 12.36700 7.84000 1.000 26.24871 404 LEU B N 1
ATOM 6875 C CA . LEU B 1 424 ? 4.02300 11.89900 8.04700 1.000 26.08552 404 LEU B CA 1
ATOM 6876 C C . LEU B 1 424 ? 5.05200 12.68100 7.24900 1.000 32.08766 404 LEU B C 1
ATOM 6877 O O . LEU B 1 424 ? 6.25500 12.48600 7.49200 1.000 33.59753 404 LEU B O 1
ATOM 6882 N N . GLN B 1 425 ? 4.62700 13.56500 6.32400 1.000 24.72181 405 GLN B N 1
ATOM 6883 C CA . GLN B 1 425 ? 5.54400 14.22100 5.39000 1.000 24.39426 405 GLN B CA 1
ATOM 6884 C C . GLN B 1 425 ? 5.66900 15.73600 5.58800 1.000 27.24613 405 GLN B C 1
ATOM 6885 O O . GLN B 1 425 ? 6.37900 16.39000 4.80700 1.000 25.04021 405 GLN B O 1
ATOM 6891 N N . PHE B 1 426 ? 5.00900 16.31800 6.59000 1.000 23.29433 406 PHE B N 1
ATOM 6892 C CA . PHE B 1 426 ? 5.11800 17.75800 6.78800 1.000 24.33068 406 PHE B CA 1
ATOM 6893 C C . PHE B 1 426 ? 6.53100 18.16800 7.17400 1.000 26.82223 406 PHE B C 1
ATOM 6894 O O . PHE B 1 426 ? 7.28300 17.40700 7.79100 1.000 28.18706 406 PHE B O 1
ATOM 6902 N N . ALA B 1 427 ? 6.88400 19.40400 6.80100 1.000 25.33920 407 ALA B N 1
ATOM 6903 C CA . ALA B 1 427 ? 8.09100 20.10100 7.24700 1.000 30.00021 407 ALA B CA 1
ATOM 6904 C C . ALA B 1 427 ? 9.41700 19.52300 6.70400 1.000 25.02624 407 ALA B C 1
ATOM 6905 O O . ALA B 1 427 ? 10.25500 20.28200 6.23500 1.000 27.43295 407 ALA B O 1
ATOM 6907 N N . THR B 1 428 ? 9.64600 18.20600 6.79800 1.000 29.21346 408 THR B N 1
ATOM 6908 C CA . THR B 1 428 ? 10.91200 17.64000 6.32300 1.000 27.36528 408 THR B CA 1
ATOM 6909 C C . THR B 1 428 ? 10.95000 17.55900 4.81000 1.000 26.62087 408 THR B C 1
ATOM 6910 O O . THR B 1 428 ? 12.04600 17.52600 4.24100 1.000 31.13685 408 THR B O 1
ATOM 6914 N N . HIS B 1 429 ? 9.78300 17.46900 4.15300 1.000 22.46797 409 HIS B N 1
ATOM 6915 C CA . HIS B 1 429 ? 9.66300 17.37400 2.69600 1.000 26.20693 409 HIS B CA 1
ATOM 6916 C C . HIS B 1 429 ? 9.34500 18.74700 2.08000 1.000 26.85569 409 HIS B C 1
ATOM 6917 O O . HIS B 1 429 ? 8.80800 19.63300 2.74000 1.000 27.01730 409 HIS B O 1
ATOM 6924 N N . LYS B 1 430 ? 9.69300 18.90200 0.80100 1.000 27.22178 410 LYS B N 1
ATOM 6925 C CA . LYS B 1 430 ? 9.32800 20.05500 -0.01100 1.000 28.07642 410 LYS B CA 1
ATOM 6926 C C . LYS B 1 430 ? 8.04400 19.74100 -0.74400 1.000 29.14307 410 LYS B C 1
ATOM 6927 O O . LYS B 1 430 ? 7.77300 18.59200 -1.07800 1.000 28.29318 410 LYS B O 1
ATOM 6933 N N . THR B 1 431 ? 7.25900 20.77100 -1.02200 1.000 28.43244 411 THR B N 1
ATOM 6934 C CA . THR B 1 431 ? 6.09900 20.59300 -1.88400 1.000 22.94385 411 THR B CA 1
ATOM 6935 C C . THR B 1 431 ? 6.55800 20.56100 -3.33300 1.000 23.66943 411 THR B C 1
ATOM 6936 O O . THR B 1 431 ? 7.31200 21.43600 -3.76500 1.000 24.83684 411 THR B O 1
ATOM 6940 N N . THR B 1 432 ? 6.08400 19.57900 -4.09300 1.000 26.19337 412 THR B N 1
ATOM 6941 C CA . THR B 1 432 ? 6.23900 19.59200 -5.54200 1.000 30.22704 412 THR B CA 1
ATOM 6942 C C . THR B 1 432 ? 4.84200 19.64800 -6.14700 1.000 29.41467 412 THR B C 1
ATOM 6943 O O . THR B 1 432 ? 3.87200 19.24100 -5.50800 1.000 26.60711 412 THR B O 1
ATOM 6947 N N . LYS B 1 433 ? 4.74700 20.17000 -7.38200 1.000 26.52736 413 LYS B N 1
ATOM 6948 C CA . LYS B 1 433 ? 3.45600 20.40700 -8.02200 1.000 31.70848 413 LYS B CA 1
ATOM 6949 C C . LYS B 1 433 ? 3.43100 19.84900 -9.43800 1.000 28.94820 413 LYS B C 1
ATOM 6950 O O . LYS B 1 433 ? 4.46700 19.78800 -10.10800 1.000 30.12142 413 LYS B O 1
ATOM 6956 N N . GLY B 1 434 ? 2.23200 19.49200 -9.91700 1.000 26.89907 414 GLY B N 1
ATOM 6957 C CA . GLY B 1 434 ? 1.97000 19.39500 -11.34500 1.000 32.70866 414 GLY B CA 1
ATOM 6958 C C . GLY B 1 434 ? 1.77100 17.98800 -11.87400 1.000 31.81022 414 GLY B C 1
ATOM 6959 O O . GLY B 1 434 ? 1.06600 17.80900 -12.87800 1.000 34.94196 414 GLY B O 1
ATOM 6960 N N . GLY B 1 435 ? 2.35700 16.98100 -11.22600 1.000 33.19243 415 GLY B N 1
ATOM 6961 C CA . GLY B 1 435 ? 2.11000 15.61100 -11.64100 1.000 33.53464 415 GLY B CA 1
ATOM 6962 C C . GLY B 1 435 ? 3.21000 15.18500 -12.59300 1.000 36.35810 415 GLY B C 1
ATOM 6963 O O . GLY B 1 435 ? 3.46600 15.86200 -13.60100 1.000 32.31295 415 GLY B O 1
ATOM 6964 N N . GLY B 1 436 ? 3.91700 14.08900 -12.26100 1.000 31.72485 416 GLY B N 1
ATOM 6965 C CA . GLY B 1 436 ? 5.00600 13.66000 -13.11200 1.000 33.30383 416 GLY B CA 1
ATOM 6966 C C . GLY B 1 436 ? 4.55900 12.68700 -14.18100 1.000 34.35403 416 GLY B C 1
ATOM 6967 O O . GLY B 1 436 ? 3.40400 12.23700 -14.18200 1.000 32.81946 416 GLY B O 1
ATOM 6968 N N . CYS B 1 437 ? 5.49500 12.36800 -15.09700 1.000 33.22984 417 CYS B N 1
ATOM 6969 C CA . CYS B 1 437 ? 5.15100 11.46900 -16.21300 1.000 31.90347 417 CYS B CA 1
ATOM 6970 C C . CYS B 1 437 ? 4.69100 10.09200 -15.74400 1.000 32.92433 417 CYS B C 1
ATOM 6971 O O . CYS B 1 437 ? 3.89300 9.44500 -16.41900 1.000 35.42892 417 CYS B O 1
ATOM 6974 N N . ALA B 1 438 ? 5.17800 9.60000 -14.61100 1.000 37.68619 418 ALA B N 1
ATOM 6975 C CA . ALA B 1 438 ? 4.77200 8.27000 -14.17300 1.000 33.93115 418 ALA B CA 1
ATOM 6976 C C . ALA B 1 438 ? 3.47800 8.29100 -13.37700 1.000 35.69199 418 ALA B C 1
ATOM 6977 O O . ALA B 1 438 ? 2.98900 7.23300 -12.97200 1.000 33.18754 418 ALA B O 1
ATOM 6979 N N . ALA B 1 439 ? 2.91700 9.46500 -13.12000 1.000 32.11162 419 ALA B N 1
ATOM 6980 C CA . ALA B 1 439 ? 1.66100 9.49200 -12.39100 1.000 35.66953 419 ALA B CA 1
ATOM 6981 C C . ALA B 1 439 ? 0.50400 9.37000 -13.37600 1.000 33.83823 419 ALA B C 1
ATOM 6982 O O . ALA B 1 439 ? 0.64800 9.69000 -14.55200 1.000 38.28640 419 ALA B O 1
ATOM 6984 N N . SER B 1 440 ? -0.65500 8.92800 -12.88300 1.000 33.62603 420 SER B N 1
ATOM 6985 C CA . SER B 1 440 ? -1.87400 8.85000 -13.69600 1.000 36.31997 420 SER B CA 1
ATOM 6986 C C . SER B 1 440 ? -2.64900 10.17500 -13.78900 1.000 40.35739 420 SER B C 1
ATOM 6987 O O . SER B 1 440 ? -2.91000 10.83200 -12.76600 1.000 39.78846 420 SER B O 1
ATOM 6990 N N . SER B 1 441 ? -3.08500 10.54000 -15.00600 1.000 37.84187 421 SER B N 1
ATOM 6991 C CA . SER B 1 441 ? -3.76400 11.83300 -15.17000 1.000 41.52717 421 SER B CA 1
ATOM 6992 C C . SER B 1 441 ? -5.12900 11.88900 -14.46300 1.000 37.69216 421 SER B C 1
ATOM 6993 O O . SER B 1 441 ? -5.59500 12.98000 -14.11200 1.000 41.76477 421 SER B O 1
ATOM 6996 N N . MET B 1 442 ? -5.78400 10.75700 -14.20800 1.000 36.53913 422 MET B N 1
ATOM 6997 C CA . MET B 1 442 ? -7.10600 10.87600 -13.58800 1.000 40.21949 422 MET B CA 1
ATOM 6998 C C . MET B 1 442 ? -7.08400 11.51400 -12.19900 1.000 41.03041 422 MET B C 1
ATOM 6999 O O . MET B 1 442 ? -8.14300 11.91800 -11.71700 1.000 41.34651 422 MET B O 1
ATOM 7004 N N . LEU B 1 443 ? -5.93600 11.56800 -11.51600 1.000 39.25540 423 LEU B N 1
ATOM 7005 C CA . LEU B 1 443 ? -5.90600 12.01100 -10.12600 1.000 37.14179 423 LEU B CA 1
ATOM 7006 C C . LEU B 1 443 ? -5.33900 13.40600 -9.95300 1.000 34.40179 423 LEU B C 1
ATOM 7007 O O . LEU B 1 443 ? -5.31100 13.90400 -8.82900 1.000 36.80377 423 LEU B O 1
ATOM 7012 N N . ILE B 1 444 ? -4.90200 14.04300 -11.01600 1.000 32.37768 424 ILE B N 1
ATOM 7013 C CA . ILE B 1 444 ? -4.07800 15.23300 -10.93000 1.000 34.88773 424 ILE B CA 1
ATOM 7014 C C . ILE B 1 444 ? -4.97100 16.47000 -10.98000 1.000 40.55145 424 ILE B C 1
ATOM 7015 O O . ILE B 1 444 ? -6.10400 16.43500 -11.48500 1.000 41.56051 424 ILE B O 1
ATOM 7020 N N . ARG B 1 445 ? -4.47400 17.55100 -10.37200 1.000 35.52075 425 ARG B N 1
ATOM 7021 C CA . ARG B 1 445 ? -5.11400 18.85900 -10.31800 1.000 37.68247 425 ARG B CA 1
ATOM 7022 C C . ARG B 1 445 ? -3.98000 19.83200 -10.13600 1.000 34.96687 425 ARG B C 1
ATOM 7023 O O . ARG B 1 445 ? -2.90500 19.45000 -9.66700 1.000 39.64184 425 ARG B O 1
ATOM 7031 N N . GLY B 1 446 ? -4.21800 21.09200 -10.49000 1.000 33.06150 426 GLY B N 1
ATOM 7032 C CA . GLY B 1 446 ? -3.25200 22.12700 -10.18200 1.000 30.59476 426 GLY B CA 1
ATOM 7033 C C . GLY B 1 446 ? -3.19900 22.46200 -8.71100 1.000 30.51083 426 GLY B C 1
ATOM 7034 O O . GLY B 1 446 ? -2.22900 23.08000 -8.25200 1.000 29.17377 426 GLY B O 1
ATOM 7035 N N . THR B 1 447 ? -4.23000 22.09600 -7.96400 1.000 29.66973 427 THR B N 1
ATOM 7036 C CA . THR B 1 447 ? -4.19100 22.27200 -6.51500 1.000 32.39358 427 THR B CA 1
ATOM 7037 C C . THR B 1 447 ? -3.44900 21.12800 -5.81400 1.000 31.47819 427 THR B C 1
ATOM 7038 O O . THR B 1 447 ? -3.11800 21.25100 -4.62900 1.000 31.19856 427 THR B O 1
ATOM 7042 N N . TYR B 1 448 ? -3.20800 20.02300 -6.51600 1.000 32.63741 428 TYR B N 1
ATOM 7043 C CA . TYR B 1 448 ? -2.46900 18.88800 -5.96600 1.000 29.34382 428 TYR B CA 1
ATOM 7044 C C . TYR B 1 448 ? -1.11300 19.29700 -5.41200 1.000 28.51749 428 TYR B C 1
ATOM 7045 O O . TYR B 1 448 ? -0.44300 20.19300 -5.94700 1.000 30.68599 428 TYR B O 1
ATOM 7054 N N . ARG B 1 449 ? -0.70900 18.61500 -4.33000 1.000 29.72922 429 ARG B N 1
ATOM 7055 C CA . ARG B 1 449 ? 0.57900 18.82300 -3.69000 1.000 24.60558 429 ARG B CA 1
ATOM 7056 C C . ARG B 1 449 ? 1.17700 17.44800 -3.41600 1.000 26.70219 429 ARG B C 1
ATOM 7057 O O . ARG B 1 449 ? 0.53300 16.62000 -2.77300 1.000 30.04053 429 ARG B O 1
ATOM 7065 N N . GLN B 1 450 ? 2.40500 17.21300 -3.87100 1.000 28.85241 430 GLN B N 1
ATOM 7066 C CA . GLN B 1 450 ? 3.06800 15.92300 -3.66700 1.000 29.01267 430 GLN B CA 1
ATOM 7067 C C . GLN B 1 450 ? 4.36000 16.23100 -2.92400 1.000 26.79828 430 GLN B C 1
ATOM 7068 O O . GLN B 1 450 ? 5.23400 16.94700 -3.43600 1.000 26.35485 430 GLN B O 1
ATOM 7074 N N . ALA B 1 451 ? 4.45300 15.73800 -1.70200 1.000 24.38488 431 ALA B N 1
ATOM 7075 C CA . ALA B 1 451 ? 5.61800 15.99900 -0.88500 1.000 27.76586 431 ALA B CA 1
ATOM 7076 C C . ALA B 1 451 ? 6.73100 15.03000 -1.27000 1.000 26.06423 431 ALA B C 1
ATOM 7077 O O . ALA B 1 451 ? 6.48900 13.83600 -1.42700 1.000 27.59965 431 ALA B O 1
ATOM 7079 N N . TYR B 1 452 ? 7.95200 15.54400 -1.40300 1.000 25.93159 432 TYR B N 1
ATOM 7080 C CA . TYR B 1 452 ? 9.11700 14.67700 -1.56600 1.000 27.41403 432 TYR B CA 1
ATOM 7081 C C . TYR B 1 452 ? 10.24000 15.18100 -0.68500 1.000 26.18353 432 TYR B C 1
ATOM 7082 O O . TYR B 1 452 ? 10.47600 16.39500 -0.60300 1.000 24.77941 432 TYR B O 1
ATOM 7091 N N . HIS B 1 453 ? 10.95100 14.25600 -0.05400 1.000 24.49383 433 HIS B N 1
ATOM 7092 C CA . HIS B 1 453 ? 12.16300 14.63100 0.65200 1.000 25.53721 433 HIS B CA 1
ATOM 7093 C C . HIS B 1 453 ? 13.15700 15.26900 -0.32700 1.000 25.08418 433 HIS B C 1
ATOM 7094 O O . HIS B 1 453 ? 13.31900 14.76800 -1.44900 1.000 26.95730 433 HIS B O 1
ATOM 7101 N N . PRO B 1 454 ? 13.81800 16.38600 0.04100 1.000 24.56838 434 PRO B N 1
ATOM 7102 C CA . PRO B 1 454 ? 14.67400 17.10100 -0.94900 1.000 26.62065 434 PRO B CA 1
ATOM 7103 C C . PRO B 1 454 ? 15.90800 16.31100 -1.43300 1.000 28.02778 434 PRO B C 1
ATOM 7104 O O . PRO B 1 454 ? 16.45200 16.65200 -2.48400 1.000 27.38855 434 PRO B O 1
ATOM 7108 N N . ASP B 1 455 ? 16.36000 15.28100 -0.71600 1.000 27.03418 435 ASP B N 1
ATOM 7109 C CA . ASP B 1 455 ? 17.53900 14.52100 -1.13500 1.000 27.00489 435 ASP B CA 1
ATOM 7110 C C . ASP B 1 455 ? 17.27500 13.59900 -2.32000 1.000 29.09574 435 ASP B C 1
ATOM 7111 O O . ASP B 1 455 ? 18.24100 13.07900 -2.89400 1.000 31.37707 435 ASP B O 1
ATOM 7116 N N . ARG B 1 456 ? 16.01800 13.34700 -2.67400 1.000 25.75284 436 ARG B N 1
ATOM 7117 C CA . ARG B 1 456 ? 15.69900 12.21900 -3.54300 1.000 28.85166 436 ARG B CA 1
ATOM 7118 C C . ARG B 1 456 ? 16.09600 12.44900 -4.99400 1.000 29.86351 436 ARG B C 1
ATOM 7119 O O . ARG B 1 456 ? 15.85900 13.51800 -5.57300 1.000 28.27466 436 ARG B O 1
ATOM 7127 N N . CYS B 1 457 ? 16.69700 11.40300 -5.58300 1.000 26.25107 437 CYS B N 1
ATOM 7128 C CA . CYS B 1 457 ? 17.07300 11.35400 -6.99100 1.000 29.93041 437 CYS B CA 1
ATOM 7129 C C . CYS B 1 457 ? 16.32100 10.26400 -7.71500 1.000 27.64533 437 CYS B C 1
ATOM 7130 O O . CYS B 1 457 ? 16.62900 9.96400 -8.86800 1.000 30.19865 437 CYS B O 1
ATOM 7133 N N . ASP B 1 458 ? 15.33100 9.67800 -7.07000 1.000 25.91800 438 ASP B N 1
ATOM 7134 C CA . ASP B 1 458 ? 14.70500 8.47600 -7.56200 1.000 28.61735 438 ASP B CA 1
ATOM 7135 C C . ASP B 1 458 ? 13.26300 8.71500 -7.99400 1.000 29.45512 438 ASP B C 1
ATOM 7136 O O . ASP B 1 458 ? 12.57700 7.75100 -8.33400 1.000 29.42546 438 ASP B O 1
ATOM 7141 N N . VAL B 1 459 ? 12.79500 9.97000 -8.04100 1.000 28.10690 439 VAL B N 1
ATOM 7142 C CA . VAL B 1 459 ? 11.42100 10.23800 -8.42400 1.000 25.44217 439 VAL B CA 1
ATOM 7143 C C . VAL B 1 459 ? 11.44400 11.18700 -9.62700 1.000 27.01075 439 VAL B C 1
ATOM 7144 O O . VAL B 1 459 ? 12.48800 11.72800 -10.00900 1.000 28.34513 439 VAL B O 1
ATOM 7148 N N . TYR B 1 460 ? 10.29000 11.34300 -10.26500 1.000 26.30213 440 TYR B N 1
ATOM 7149 C CA . TYR B 1 460 ? 10.26700 12.06100 -11.54700 1.000 27.67000 440 TYR B CA 1
ATOM 7150 C C . TYR B 1 460 ? 10.04700 13.55200 -11.31800 1.000 29.22794 440 TYR B C 1
ATOM 7151 O O . TYR B 1 460 ? 8.99600 14.10800 -11.62400 1.000 31.15782 440 TYR B O 1
ATOM 7160 N N . THR B 1 461 ? 11.07500 14.19000 -10.75700 1.000 29.77606 441 THR B N 1
ATOM 7161 C CA . THR B 1 461 ? 11.05300 15.60000 -10.39200 1.000 28.91614 441 THR B CA 1
ATOM 7162 C C . THR B 1 461 ? 11.93800 16.39900 -11.33300 1.000 33.96275 441 THR B C 1
ATOM 7163 O O . THR B 1 461 ? 13.01000 15.92800 -11.74800 1.000 31.90795 441 THR B O 1
ATOM 7167 N N . GLY B 1 462 ? 11.48700 17.60900 -11.65900 1.000 29.34642 442 GLY B N 1
ATOM 7168 C CA . GLY B 1 462 ? 12.29000 18.60000 -12.35800 1.000 30.46000 442 GLY B CA 1
ATOM 7169 C C . GLY B 1 462 ? 11.86900 19.97200 -11.86200 1.000 32.78426 442 GLY B C 1
ATOM 7170 O O . GLY B 1 462 ? 11.44300 20.11500 -10.71200 1.000 31.70544 442 GLY B O 1
ATOM 7171 N N . PHE B 1 463 ? 11.98900 20.99600 -12.70800 1.000 31.55051 443 PHE B N 1
ATOM 7172 C CA . PHE B 1 463 ? 11.69300 22.32500 -12.18000 1.000 28.81618 443 PHE B CA 1
ATOM 7173 C C . PHE B 1 463 ? 11.73400 23.36700 -13.28100 1.000 33.83738 443 PHE B C 1
ATOM 7174 O O . PHE B 1 463 ? 12.39600 23.19100 -14.31500 1.000 29.60859 443 PHE B O 1
ATOM 7182 N N . ARG B 1 464 ? 11.05700 24.49100 -13.00600 1.000 29.00415 444 ARG B N 1
ATOM 7183 C CA . ARG B 1 464 ? 11.22900 25.71300 -13.77300 1.000 30.57009 444 ARG B CA 1
ATOM 7184 C C . ARG B 1 464 ? 11.62900 26.81700 -12.81100 1.000 33.37904 444 ARG B C 1
ATOM 7185 O O . ARG B 1 464 ? 11.39700 26.69400 -11.60600 1.000 32.18264 444 ARG B O 1
ATOM 7193 N N . THR B 1 465 ? 12.22100 27.91000 -13.32600 1.000 28.14126 445 THR B N 1
ATOM 7194 C CA . THR B 1 465 ? 12.75200 28.92500 -12.43500 1.000 31.26016 445 THR B CA 1
ATOM 7195 C C . THR B 1 465 ? 11.95500 30.22700 -12.56900 1.000 38.44023 445 THR B C 1
ATOM 7196 O O . THR B 1 465 ? 11.09600 30.37400 -13.44000 1.000 33.08280 445 THR B O 1
ATOM 7200 N N . CYS B 1 466 ? 12.24600 31.16300 -11.66500 1.000 34.42159 446 CYS B N 1
ATOM 7201 C CA . CYS B 1 466 ? 11.63900 32.48000 -11.64500 1.000 35.15962 446 CYS B CA 1
ATOM 7202 C C . CYS B 1 466 ? 12.76200 33.49300 -11.67400 1.000 37.56456 446 CYS B C 1
ATOM 7203 O O . CYS B 1 466 ? 13.87800 33.20900 -11.21700 1.000 36.88855 446 CYS B O 1
ATOM 7206 N N . ALA B 1 467 ? 12.44300 34.70100 -12.15800 1.000 41.37809 447 ALA B N 1
ATOM 7207 C CA . ALA B 1 467 ? 13.38800 35.80100 -12.06400 1.000 36.65297 447 ALA B CA 1
ATOM 7208 C C . ALA B 1 467 ? 13.54900 36.24700 -10.61400 1.000 36.24858 447 ALA B C 1
ATOM 7209 O O . ALA B 1 467 ? 12.62500 36.16800 -9.81000 1.000 35.18221 447 ALA B O 1
ATOM 7211 N N . LEU B 1 468 ? 14.74600 36.69900 -10.27600 1.000 38.27684 448 LEU B N 1
ATOM 7212 C CA . LEU B 1 468 ? 14.93900 37.34100 -8.99200 1.000 44.94092 448 LEU B CA 1
ATOM 7213 C C . LEU B 1 468 ? 14.20100 38.69100 -8.95900 1.000 54.93658 448 LEU B C 1
ATOM 7214 O O . LEU B 1 468 ? 13.77000 39.20900 -9.99200 1.000 52.92916 448 LEU B O 1
ATOM 7219 N N . SER B 1 469 ? 14.04600 39.25800 -7.75100 1.000 59.89302 449 SER B N 1
ATOM 7220 C CA . SER B 1 469 ? 13.49500 40.63300 -7.58900 1.000 63.69428 449 SER B CA 1
ATOM 7221 C C . SER B 1 469 ? 14.59400 41.69400 -7.57100 1.000 62.17606 449 SER B C 1
ATOM 7222 O O . SER B 1 469 ? 15.78700 41.37000 -7.48800 1.000 64.40351 449 SER B O 1
#

Secondary structure (DSSP, 8-state):
--SHHHHHHHHHHHHHHHHHHHHTS-GGGSSPPP-TT---HHHHHHHHHHHHIIIIIHHHH-PPPSSGGGTTTS-TTTS-TGGGG-SSSS--HHHHHHHHHHHHHHHHHHHHHS---HHHHHHHHHHHHHHHHHHHHHHHHHHHHTPPPPTT--TT-------S--SEEEEPSEEEEES---GGG-TTTTTTT---GGG-S-EEEEEPPEEEESSPPBHHHHHHHHHTTGGG-GGGS-HHHHHHHT--EETTTTSSS---EE---S-TTEEEETTEEEEEETTEEEEPPTTSBP-S--HHHHHHHHHHHTEEPPPHHHHHHHHH---TTS---SBTTBSS--GGGSS-SSSSTT-S-TT--GGG--TT----SSSSSEEEEEEE--PPTTB---SSTTTTTTSTTTSEEEES--TTS-GGG--TT--EEE-TT--SS-EE---EE--/--SHHHHHHHHHHHHHHHHHHHHTS-GGGSSPPP-TT---HHHHHHHHHHHHIIIIIHHHH-PPPSSGGGTTTS-TTTS-GGGGG-TTTS--HHHHHHHHHHHHHHHHHHHHHS---HHHHHHHHHHHHHHHHHHHHHHHHHHHHTPPPPTT--TT------S--SEEEEPPEEEEES---GGG-TTTTTTT---GGG-S-EEEEE--EEEESSPPBHHHHHHHHHTTGGG-GGGS-HHHHHHHT--EETTTTTTS---EE---S-TTEEEETTEEEEEETTEEEEPPTTSBP-S--HHHHHHHHHHHTEEPPPHHHHHHHHH---TTS---SBTTBSS--GGGSS-SSSSTT-S-TT--GGG--TT--S-SSSSSEEEEEEEP-PPTTB---SSTTTTTTSTTTSEEEES--TTS-GGG--TT--EEE-TT--SS-EE---EE--

Solvent-accessible surface area: 33275 Å² total; per-residue (Å²): 91,25,70,87,75,36,0,11,82,6,0,68,65,0,56,64,33,0,19,58,2,0,58,60,9,138,141,102,21,25,87,6,68,111,39,103,14,2,20,12,9,17,4,1,0,0,9,0,0,14,10,0,7,49,22,0,8,68,120,45,70,52,43,101,24,96,56,87,89,13,48,70,31,6,38,40,66,91,13,63,47,75,44,26,59,33,102,124,83,25,47,61,57,138,85,0,34,52,10,0,57,48,0,10,94,86,0,25,66,35,0,137,118,74,92,59,68,63,97,3,6,17,4,0,24,1,0,0,0,13,0,1,41,28,0,12,14,5,0,25,5,8,4,6,14,18,25,56,26,3,85,37,13,84,28,128,11,59,138,75,61,66,60,112,8,95,45,67,10,72,0,72,69,23,110,4,39,0,3,4,35,9,46,164,108,13,142,26,51,0,48,106,17,4,0,1,2,4,1,9,27,34,66,78,29,102,12,96,117,12,26,0,18,53,7,1,9,6,2,27,73,0,54,122,0,14,82,93,20,0,9,128,89,72,122,32,6,40,69,26,0,110,96,6,19,101,64,76,33,32,55,18,52,15,24,84,82,103,99,100,124,21,144,4,63,46,1,36,10,2,76,105,110,132,54,117,23,22,5,12,16,2,76,96,66,24,70,18,73,88,20,16,0,1,14,5,0,0,13,35,0,0,43,0,11,4,56,68,41,41,52,63,18,0,33,2,53,20,0,4,2,0,0,2,26,7,66,45,91,110,167,56,80,39,20,1,42,17,61,148,54,54,80,80,56,6,1,6,26,0,108,31,5,0,9,0,6,0,5,15,24,85,62,3,46,7,66,48,11,0,28,4,0,2,0,0,0,3,1,0,0,34,40,36,3,28,6,8,82,14,0,28,40,8,45,38,35,40,30,0,1,72,48,3,0,55,36,21,0,0,1,0,0,0,0,0,2,1,6,40,4,2,12,0,4,6,5,40,5,5,69,9,57,61,14,10,0,6,0,0,1,0,9,0,34,112,144,69,62,70,90,75,43,0,14,85,6,0,66,65,0,14,80,34,0,37,57,2,0,60,57,9,147,96,100,18,31,86,4,62,112,38,104,14,1,21,13,8,18,6,1,0,0,10,0,1,15,9,0,6,49,22,0,7,72,119,46,75,55,38,100,26,97,55,90,88,13,42,77,29,7,39,40,61,96,7,71,47,61,50,26,63,34,96,134,81,26,48,60,48,73,88,0,33,51,10,0,75,48,0,10,87,88,0,21,59,31,0,126,117,83,85,52,73,74,91,2,6,16,5,1,24,1,0,0,1,12,0,0,38,26,0,12,14,5,0,24,6,8,4,7,14,17,25,56,27,2,83,36,14,83,25,144,21,88,101,86,61,66,109,20,100,45,65,9,75,0,72,65,22,112,3,38,0,3,3,39,13,44,155,106,16,139,30,51,0,45,107,17,3,0,2,2,5,1,9,29,32,66,79,30,94,12,99,115,11,24,0,16,26,3,1,7,5,3,28,57,0,49,38,0,21,105,96,20,0,13,137,83,71,116,24,7,38,65,27,0,110,88,6,20,104,61,73,34,32,52,20,51,13,25,85,87,103,101,102,118,22,142,4,66,42,1,38,11,2,72,110,112,131,57,118,24,22,6,11,14,2,78,89,60,24,70,20,74,90,21,19,0,0,14,5,0,0,15,33,0,0,45,0,9,5,55,63,41,39,53,67,20,0,32,2,54,21,0,4,1,0,0,1,25,5,66,47,90,108,125,60,76,36,19,2,58,14,72,79,54,76,77,80,8,6,2,5,29,0,110,30,4,0,10,0,6,0,5,17,24,85,77,3,52,7,62,49,13,0,28,4,0,3,0,0,0,3,1,1,0,32,40,39,3,30,8,7,87,19,0,27,40,10,47,35,34,41,32,0,2,77,50,2,0,60,34,20,0,0,1,0,0,0,0,0,2,1,6,40,4,2,11,0,4,6,6,37,4,4,65,8,60,61,13,13,0,5,0,0,0,1,8,0,32,100,156

Radius of gyration: 28.76 Å; Cα contacts (8 Å, |Δi|>4): 1855; chains: 2; bounding box: 62×66×84 Å

B-factor: mean 35.78, std 10.52, range [13.08, 77.28]